Protein 3NGM (pdb70)

B-factor: mean 40.41, std 11.78, range [2.14, 144.7]

Secondary structure (DSSP, 8-state):
-----HHHHHHHHHHHHHHHHHHHHSSPPTT-B---SSSSSHHHHHTT-EEEEEEE-TTT--EEEEEEETTTTEEEEEE---TTHHHHHHHT---EEE-SSSTT-EEEHHHHHHHHHHHHHHHHHHHHHHHSSTT-EEEEEEETHHHHHHHHHHHHHHHTT----EEEESPPP-EEHHHHHHHHHSSS-EEEEEETT-SGGG-S-GGGTEE--S-EEEE-S--TT-----GGGEEEE-STT--SSSTT--S--HHHHTBSSSBGGG-----HHHHHHHHHHHHHHHHHHHHTTTT--/-----HHHHHHHHHHHHHHHGGGTSTT--TT-B---STT--HHHHHS--EEEEEEE-TTT--EEEEEEETTTTEEEEEE---SSHHHHHHHT---EEE-SSSTT-EEEHHHHHHHHHHHHHHHHHHHHHHHTSTTSEEEEEEEHHHHHHHHHHHHHHHHHT--EEEEEESPPP-EEHHHHHHHHHSSS-EEEEEETT-SSTT-S-GGGTEE--S-EEEE-S--TT-----GGGEEEE-STT--SSSBTB-S--HHHHTEESEESGGG----HHHHHHHHHHHHHHHHHHHHHHTT--/-----HHHHHHHHHHHHHHHHHHHSTTPPTTPBP--GGGS-HHHHHTT-EEEEEEE-TTT--EEEEEEETTTTEEEEEE---S-HHHHHHHT---EE--SSSTT--EEHHHHHHHHHHHHHHHHHHHHHHTT-TT-EEEEEEETHHHHHHHHHHHHHHHHT---EEEEESPPP-B-HHHHHHHHHSSS-EEEEEETT-SGGG-S-GGGT----S-EEEE-S--TT-----TTTEEE--STT--SSGGG--S--HHHHTBSSSBS-------HHHHHHHHHHHHHHHHHHHHTTTT--/-----HHHHHHHHHHHHHHHHTTTGGG--TT-B---TTSS-HHHHTS--EEEEE---TTT---EEEEEETTTTEEEEEE---SSHHHHHHH----EE--SSSTT--EEHHHHHHHHHHHHHHHHHHHHHHHH-TTSEEEEEEETHHHHHHHHHHHHHHHHH--EEEEEESPPP-EEHHHHHHHHHSSS-EEEEEETT-SSTT-S-GGGTEE--S-EEEE-S--TT-----GGG--EE-STT--SSSTT--S--HHHHTBSSSBS-S-----HHHHHHHHHHHHHHHHHHHHHTTT--

Solvent-accessible surface area: 44181 Å² total; per-residue (Å²): 151,64,82,34,47,109,92,28,14,36,28,1,101,15,4,2,12,0,0,1,0,0,20,52,2,2,128,16,95,68,58,31,126,1,70,12,75,66,120,0,0,57,54,0,88,94,18,20,2,26,5,17,28,32,15,59,2,103,167,54,45,11,0,0,0,0,1,16,2,80,93,72,118,0,0,1,0,0,0,60,11,29,152,82,12,77,60,29,2,8,96,39,49,5,76,2,15,46,14,22,20,52,99,52,3,0,0,1,25,24,10,32,76,11,12,43,37,2,25,8,24,0,26,38,4,2,38,137,3,80,181,72,38,119,80,30,120,6,3,1,0,0,2,0,26,0,0,0,4,0,8,1,0,0,0,32,9,21,28,38,58,15,94,14,40,1,7,5,0,0,4,0,5,10,1,8,65,66,2,5,42,47,0,33,121,23,89,45,21,11,30,16,1,1,0,2,90,0,0,0,1,6,4,0,0,1,4,0,16,0,26,10,8,31,22,6,10,36,1,35,39,87,7,21,83,75,84,105,5,66,58,136,43,20,104,44,9,75,36,42,37,38,18,146,10,0,6,23,8,54,17,28,41,28,70,0,1,45,22,1,11,31,34,4,70,32,18,102,158,44,93,87,66,62,0,65,144,73,1,39,52,10,2,78,25,2,84,32,34,55,112,2,37,86,43,61,125,152,50,87,26,45,107,89,29,11,37,31,0,101,18,7,0,9,4,0,1,0,0,35,51,8,2,129,15,100,75,47,36,113,3,86,7,73,59,112,2,0,60,70,4,68,96,17,13,4,43,1,19,31,35,13,63,3,110,198,53,31,14,0,0,0,0,2,21,7,76,85,76,132,0,0,0,0,0,0,38,11,33,149,84,9,72,67,29,3,16,92,38,51,6,56,1,29,33,17,26,23,52,102,48,3,0,0,1,21,27,10,27,84,6,14,42,31,0,26,4,27,0,37,38,5,4,28,133,3,76,178,67,38,104,89,24,126,2,4,0,0,0,1,1,26,0,0,0,4,0,5,4,0,0,0,34,10,21,19,34,52,26,82,11,44,2,14,3,0,0,5,0,4,6,0,9,58,61,0,2,42,52,0,31,135,21,75,45,21,10,32,11,0,1,0,3,104,0,0,0,1,8,3,0,0,2,3,0,22,0,28,20,8,35,22,11,10,32,0,29,41,100,0,23,102,45,74,98,5,67,63,140,40,12,120,41,8,77,38,32,34,49,28,152,11,1,7,15,14,62,20,39,34,40,72,0,0,47,28,0,6,39,42,2,81,30,7,108,156,38,90,86,53,58,0,60,134,69,4,44,51,7,4,79,20,4,46,37,36,54,128,2,38,86,51,46,144,150,66,80,26,42,108,91,24,13,40,32,1,84,10,7,0,12,2,0,2,0,0,50,51,5,4,144,17,97,67,51,33,127,2,73,9,74,66,103,2,0,56,58,0,71,104,12,21,3,30,1,18,30,33,16,72,3,91,131,45,34,16,0,0,0,0,2,26,2,75,89,78,126,1,0,0,0,0,0,40,2,33,141,74,16,74,78,22,3,20,95,55,49,28,104,74,62,86,20,22,28,59,98,56,7,2,0,1,20,29,10,27,78,5,8,34,32,1,28,10,27,0,31,38,4,2,22,128,3,79,176,74,34,119,90,32,128,8,4,1,0,0,4,1,20,0,0,0,1,0,8,4,1,0,0,29,15,25,20,31,50,16,88,10,50,3,7,5,0,0,6,0,4,14,1,14,66,63,2,6,42,48,1,32,129,26,88,39,19,16,32,13,0,1,0,2,98,0,0,0,1,3,2,0,0,0,58,93,28,1,23,16,14,31,21,6,11,39,1,44,29,93,0,24,81,50,129,91,3,75,61,136,42,17,124,44,6,68,35,36,28,48,18,153,11,0,5,19,10,61,24,21,42,34,71,0,1,45,32,0,25,44,38,2,92,20,21,171,159,41,106,85,57,65,2,64,138,72,2,30,55,39,3,80,78,2,73,101,76,62,160,93,72,84,106,172,155,154,59,94,28,44,106,94,22,18,40,30,0,80,16,9,0,13,5,0,1,0,0,28,35,14,7,135,17,90,83,42,33,120,2,80,3,80,60,103,1,0,47,61,3,72,91,27,17,6,40,5,25,28,36,9,68,2,87,139,53,37,14,0,0,0,0,1,24,8,76,85,74,131,1,0,0,1,0,0,38,10,34,128,81,19,72,58,25,1,10,79,50,49,28,118,68,45,94,17,29,24,46,101,60,6,2,0,1,21,20,7,25,75,5,13,37,33,2,23,9,27,2,31,39,3,1,35,133,2,77,170,76,34,120,97,41,131,11,5,0,0,0,2,3,23,0,0,0,1,0,5,3,0,0,0,35,10,20,30,36,47,8,106,10,50,1,11,5,0,0,5,1,3,7,0,16,63,70,0,2,39,45,2,34,128,26,80,38,22,10,34,18,0,2,0,3,114,0,0,0,2,8,4,0,0,0,56,96,25,1,26,15,7,34,22,6,9,46,0,37,37,83,0,22,88,65,86,106,1,77,70,129,37,10,96,43,9,78,38,39,33,44,26,148,13,1,9,10,19,65,14,22,33,27,78,0,0,39,24,0,11,29,38,3,82,26,15,134,144,71,91,69,67,80,2,68,153,74,2,23,50,38,6,87,83,5,84,105,78,64,175,84,74,86,110,167,162

CATH classification: 3.40.50.1820

Radius of gyration: 35.99 Å; Cα contacts (8 Å, |Δi|>4): 2927; chains: 4; bounding box: 69×77×126 Å

Organism: Gibberella zeae (NCBI:txid5518)

Structure (mmCIF, N/CA/C/O backbone):
data_3NGM
#
_entry.id   3NGM
#
_cell.length_a   78.417
_cell.length_b   91.001
_cell.length_c   195.802
_cell.angle_alpha   90.00
_cell.angle_beta   90.00
_cell.angle_gamma   90.00
#
_symmetry.space_group_name_H-M   'P 21 21 21'
#
loop_
_entity.id
_entity.type
_entity.pdbx_description
1 polymer 'Extracellular lipase'
2 water water
#
loop_
_atom_site.group_PDB
_atom_site.id
_atom_site.type_symbol
_atom_site.label_atom_id
_atom_site.label_alt_id
_atom_site.label_comp_id
_atom_site.label_asym_id
_atom_site.label_entity_id
_atom_site.label_seq_id
_atom_site.pdbx_PDB_ins_code
_atom_site.Cartn_x
_atom_site.Cartn_y
_atom_site.Cartn_z
_atom_site.occupancy
_atom_site.B_iso_or_equiv
_atom_site.auth_seq_id
_atom_site.auth_comp_id
_atom_site.auth_asym_id
_atom_site.auth_atom_id
_atom_site.pdbx_PDB_model_num
ATOM 1 N N . ALA A 1 1 ? 29.145 24.754 33.307 1.00 46.35 1 ALA A N 1
ATOM 2 C CA . ALA A 1 1 ? 27.869 24.407 32.625 1.00 46.14 1 ALA A CA 1
ATOM 3 C C . ALA A 1 1 ? 27.940 24.875 31.179 1.00 47.40 1 ALA A C 1
ATOM 4 O O . ALA A 1 1 ? 29.025 25.145 30.658 1.00 49.70 1 ALA A O 1
ATOM 6 N N . VAL A 1 2 ? 26.779 24.970 30.539 1.00 45.20 2 VAL A N 1
ATOM 7 C CA . VAL A 1 2 ? 26.678 25.407 29.152 1.00 43.07 2 VAL A CA 1
ATOM 8 C C . VAL A 1 2 ? 25.615 26.488 29.090 1.00 44.35 2 VAL A C 1
ATOM 9 O O . VAL A 1 2 ? 24.595 26.392 29.768 1.00 45.70 2 VAL A O 1
ATOM 13 N N . SER A 1 3 ? 25.840 27.518 28.285 1.00 44.81 3 SER A N 1
ATOM 14 C CA . SER A 1 3 ? 24.857 28.595 28.184 1.00 43.48 3 SER A CA 1
ATOM 15 C C . SER A 1 3 ? 24.705 29.093 26.762 1.00 39.95 3 SER A C 1
ATOM 16 O O . SER A 1 3 ? 25.272 28.529 25.831 1.00 43.38 3 SER A O 1
ATOM 19 N N . VAL A 1 4 ? 23.928 30.147 26.585 1.00 35.06 4 VAL A N 1
ATOM 20 C CA . VAL A 1 4 ? 23.742 30.687 25.257 1.00 31.51 4 VAL A CA 1
ATOM 21 C C . VAL A 1 4 ? 24.526 31.998 25.162 1.00 31.65 4 VAL A C 1
ATOM 22 O O . VAL A 1 4 ? 24.836 32.614 26.183 1.00 30.30 4 VAL A O 1
ATOM 26 N N . SER A 1 5 ? 24.861 32.417 23.945 1.00 30.80 5 SER A N 1
ATOM 27 C CA . SER A 1 5 ? 25.626 33.648 23.758 1.00 33.78 5 SER A CA 1
ATOM 28 C C . SER A 1 5 ? 25.080 34.572 22.673 1.00 35.68 5 SER A C 1
ATOM 29 O O . SER A 1 5 ? 24.293 34.159 21.818 1.00 37.47 5 SER A O 1
ATOM 32 N N . THR A 1 6 ? 25.525 35.824 22.708 1.00 36.44 6 THR A N 1
ATOM 33 C CA . THR A 1 6 ? 25.110 36.814 21.735 1.00 37.02 6 THR A CA 1
ATOM 34 C C . THR A 1 6 ? 25.117 36.228 20.339 1.00 36.65 6 THR A C 1
ATOM 35 O O . THR A 1 6 ? 24.067 36.056 19.745 1.00 39.46 6 THR A O 1
ATOM 39 N N . THR A 1 7 ? 26.301 35.911 19.825 1.00 37.68 7 THR A N 1
ATOM 40 C CA . THR A 1 7 ? 26.442 35.337 18.492 1.00 39.30 7 THR A CA 1
ATOM 41 C C . THR A 1 7 ? 25.857 33.912 18.380 1.00 40.02 7 THR A C 1
ATOM 42 O O . THR A 1 7 ? 25.513 33.454 17.278 1.00 38.95 7 THR A O 1
ATOM 46 N N . ASP A 1 8 ? 25.744 33.213 19.512 1.00 38.64 8 ASP A N 1
ATOM 47 C CA . ASP A 1 8 ? 25.150 31.876 19.513 1.00 38.57 8 ASP A CA 1
ATOM 48 C C . ASP A 1 8 ? 23.678 32.032 19.131 1.00 38.63 8 ASP A C 1
ATOM 49 O O . ASP A 1 8 ? 23.141 31.236 18.366 1.00 36.97 8 ASP A O 1
ATOM 54 N N . PHE A 1 9 ? 23.031 33.068 19.661 1.00 38.79 9 PHE A N 1
ATOM 55 C CA . PHE A 1 9 ? 21.631 33.313 19.343 1.00 39.00 9 PHE A CA 1
ATOM 56 C C . PHE A 1 9 ? 21.472 33.854 17.924 1.00 38.46 9 PHE A C 1
ATOM 57 O O . PHE A 1 9 ? 20.461 33.604 17.260 1.00 37.96 9 PHE A O 1
ATOM 65 N N . GLY A 1 10 ? 22.472 34.603 17.468 1.00 37.91 10 GLY A N 1
ATOM 66 C CA . GLY A 1 10 ? 22.436 35.158 16.126 1.00 36.34 10 GLY A CA 1
ATOM 67 C C . GLY A 1 10 ? 22.508 34.046 15.105 1.00 34.06 10 GLY A C 1
ATOM 68 O O . GLY A 1 10 ? 21.834 34.092 14.077 1.00 33.38 10 GLY A O 1
ATOM 69 N N . ASN A 1 11 ? 23.346 33.051 15.391 1.00 33.92 11 ASN A N 1
ATOM 70 C CA . ASN A 1 11 ? 23.487 31.901 14.517 1.00 33.02 11 ASN A CA 1
ATOM 71 C C . ASN A 1 11 ? 22.159 31.188 14.465 1.00 33.36 11 ASN A C 1
ATOM 72 O O . ASN A 1 11 ? 21.751 30.719 13.408 1.00 32.45 11 ASN A O 1
ATOM 77 N N . PHE A 1 12 ? 21.483 31.106 15.608 1.00 33.60 12 PHE A N 1
ATOM 78 C CA . PHE A 1 12 ? 20.182 30.454 15.655 1.00 33.89 12 PHE A CA 1
ATOM 79 C C . PHE A 1 12 ? 19.206 31.138 14.697 1.00 33.38 12 PHE A C 1
ATOM 80 O O . PHE A 1 12 ? 18.609 30.488 13.841 1.00 34.06 12 PHE A O 1
ATOM 88 N N . LYS A 1 13 ? 19.048 32.448 14.831 1.00 31.99 13 LYS A N 1
ATOM 89 C CA . LYS A 1 13 ? 18.127 33.159 13.966 1.00 29.63 13 LYS A CA 1
ATOM 90 C C . LYS A 1 13 ? 18.588 33.124 12.531 1.00 27.35 13 LYS A C 1
ATOM 91 O O . LYS A 1 13 ? 17.803 33.357 11.622 1.00 29.91 13 LYS A O 1
ATOM 97 N N . PHE A 1 14 ? 19.860 32.840 12.308 1.00 26.95 14 PHE A N 1
ATOM 98 C CA . PHE A 1 14 ? 20.349 32.830 10.941 1.00 26.97 14 PHE A CA 1
ATOM 99 C C . PHE A 1 14 ? 20.200 31.520 10.173 1.00 25.09 14 PHE A C 1
ATOM 100 O O . PHE A 1 14 ? 19.856 31.537 9.004 1.00 21.15 14 PHE A O 1
ATOM 108 N N . TYR A 1 15 ? 20.449 30.386 10.806 1.00 25.99 15 TYR A N 1
ATOM 109 C CA . TYR A 1 15 ? 20.340 29.143 10.071 1.00 26.56 15 TYR A CA 1
ATOM 110 C C . TYR A 1 15 ? 18.944 28.653 9.661 1.00 27.40 15 TYR A C 1
ATOM 111 O O . TYR A 1 15 ? 18.846 27.891 8.702 1.00 25.79 15 TYR A O 1
ATOM 120 N N . ILE A 1 16 ? 17.861 29.063 10.325 1.00 28.73 16 ILE A N 1
ATOM 121 C CA . ILE A 1 16 ? 16.559 28.565 9.854 1.00 29.91 16 ILE A CA 1
ATOM 122 C C . ILE A 1 16 ? 16.266 29.092 8.471 1.00 28.73 16 ILE A C 1
ATOM 123 O O . ILE A 1 16 ? 15.411 28.556 7.774 1.00 28.57 16 ILE A O 1
ATOM 128 N N . GLN A 1 17 ? 16.954 30.150 8.061 1.00 28.18 17 GLN A N 1
ATOM 129 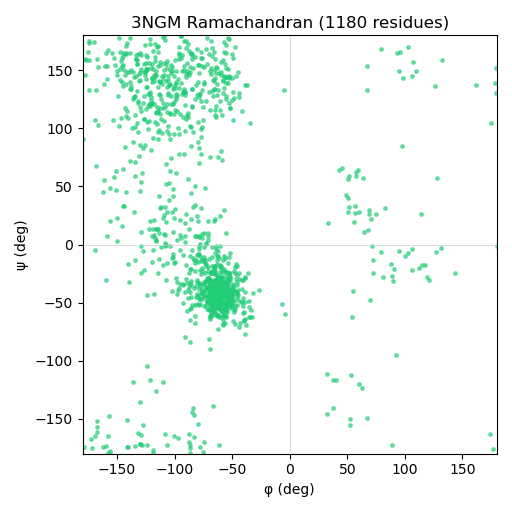C CA . GLN A 1 17 ? 16.707 30.653 6.725 1.00 28.34 17 GLN A CA 1
ATOM 130 C C . GLN A 1 17 ? 17.160 29.535 5.786 1.00 28.89 17 GLN A C 1
ATOM 131 O O . GLN A 1 17 ? 16.467 29.214 4.826 1.00 26.52 17 GLN A O 1
ATOM 137 N N . HIS A 1 18 ? 18.307 28.919 6.080 1.00 29.78 18 HIS A N 1
ATOM 138 C CA . HIS A 1 18 ? 18.789 27.802 5.261 1.00 28.06 18 HIS A CA 1
ATOM 139 C C . HIS A 1 18 ? 17.864 26.610 5.480 1.00 26.99 18 HIS A C 1
ATOM 140 O O . HIS A 1 18 ? 17.672 25.800 4.584 1.00 30.04 18 HIS A O 1
ATOM 147 N N . GLY A 1 19 ? 17.299 26.501 6.679 1.00 26.75 19 GLY A N 1
ATOM 148 C CA . GLY A 1 19 ? 16.371 25.423 6.955 1.00 24.82 19 GLY A CA 1
ATOM 149 C C . GLY A 1 19 ? 15.115 25.611 6.110 1.00 24.28 19 GLY A C 1
ATOM 150 O O . GLY A 1 19 ? 14.697 24.707 5.388 1.00 26.04 19 GLY A O 1
ATOM 151 N N . ALA A 1 20 ? 14.521 26.800 6.198 1.00 22.24 20 ALA A N 1
ATOM 152 C CA . ALA A 1 20 ? 13.320 27.143 5.447 1.00 20.48 20 ALA A CA 1
ATOM 153 C C . ALA A 1 20 ? 13.607 27.226 3.956 1.00 21.42 20 ALA A C 1
ATOM 154 O O . ALA A 1 20 ? 12.690 27.175 3.141 1.00 24.62 20 ALA A O 1
ATOM 156 N N . ALA A 1 21 ? 14.877 27.363 3.593 1.00 21.80 21 ALA A N 1
ATOM 157 C CA . ALA A 1 21 ? 15.240 27.448 2.188 1.00 20.50 21 ALA A CA 1
ATOM 158 C C . ALA A 1 21 ? 15.234 26.057 1.573 1.00 22.49 21 ALA A C 1
ATOM 159 O O . ALA A 1 21 ? 14.906 25.896 0.394 1.00 24.44 21 ALA A O 1
ATOM 161 N N . ALA A 1 22 ? 15.585 25.048 2.365 1.00 23.71 22 ALA A N 1
ATOM 162 C CA . ALA A 1 22 ? 15.624 23.689 1.845 1.00 26.51 22 ALA A CA 1
ATOM 163 C C . ALA A 1 22 ? 14.269 23.327 1.233 1.00 29.37 22 ALA A C 1
ATOM 164 O O . ALA A 1 22 ? 14.178 22.460 0.352 1.00 28.49 22 ALA A O 1
ATOM 166 N N . TYR A 1 23 ? 13.228 24.021 1.693 1.00 31.65 23 TYR A N 1
ATOM 167 C CA . TYR A 1 23 ? 11.860 23.818 1.223 1.00 34.40 23 TYR A CA 1
ATOM 168 C C . TYR A 1 23 ? 11.555 24.306 -0.193 1.00 36.64 23 TYR A C 1
ATOM 169 O O . TYR A 1 23 ? 10.389 24.342 -0.593 1.00 36.40 23 TYR A O 1
ATOM 178 N N . CYS A 1 24 ? 12.585 24.688 -0.947 1.00 40.05 24 CYS A N 1
ATOM 179 C CA . CYS A 1 24 ? 12.371 25.147 -2.309 1.00 43.04 24 CYS A CA 1
ATOM 180 C C . CYS A 1 24 ? 13.635 25.312 -3.147 1.00 42.21 24 CYS A C 1
ATOM 181 O O . CYS A 1 24 ? 13.553 25.627 -4.330 1.00 43.01 24 CYS A O 1
ATOM 184 N N . ASN A 1 25 ? 14.802 25.113 -2.546 1.00 42.07 25 ASN A N 1
ATOM 185 C CA . ASN A 1 25 ? 16.050 25.198 -3.303 1.00 43.27 25 ASN A CA 1
ATOM 186 C C . ASN A 1 25 ? 16.620 23.801 -3.427 1.00 43.22 25 ASN A C 1
ATOM 187 O O . ASN A 1 25 ? 17.752 23.609 -3.862 1.00 42.09 25 ASN A O 1
ATOM 192 N N . SER A 1 26 ? 15.813 22.827 -3.026 1.00 44.80 26 SER A N 1
ATOM 193 C CA . SER A 1 26 ? 16.198 21.428 -3.068 1.00 46.10 26 SER A CA 1
ATOM 194 C C . SER A 1 26 ? 15.894 20.890 -4.454 1.00 44.11 26 SER A C 1
ATOM 195 O O . SER A 1 26 ? 15.740 19.685 -4.656 1.00 44.46 26 SER A O 1
ATOM 198 N N . GLU A 1 27 ? 15.817 21.811 -5.404 1.00 42.19 27 GLU A N 1
ATOM 199 C CA . GLU A 1 27 ? 15.538 21.476 -6.783 1.00 40.49 27 GLU A CA 1
ATOM 200 C C . GLU A 1 27 ? 16.401 22.361 -7.663 1.00 40.17 27 GLU A C 1
ATOM 201 O O . GLU A 1 27 ? 16.595 22.088 -8.848 1.00 39.27 27 GLU A O 1
ATOM 207 N N . ALA A 1 28 ? 16.908 23.431 -7.059 1.00 40.40 28 ALA A N 1
ATOM 208 C CA . ALA A 1 28 ? 17.751 24.405 -7.741 1.00 42.30 28 ALA A CA 1
ATOM 209 C C . ALA A 1 28 ? 18.961 23.768 -8.410 1.00 41.73 28 ALA A C 1
ATOM 210 O O . ALA A 1 28 ? 19.548 22.816 -7.890 1.00 42.58 28 ALA A O 1
ATOM 212 N N . PRO A 1 29 ? 19.351 24.305 -9.574 1.00 39.71 29 PRO A N 1
ATOM 213 C CA . PRO A 1 29 ? 20.474 23.883 -10.412 1.00 36.46 29 PRO A CA 1
ATOM 214 C C . PRO A 1 29 ? 21.748 24.517 -9.897 1.00 33.71 29 PRO A C 1
ATOM 215 O O . PRO A 1 29 ? 21.706 25.596 -9.311 1.00 34.01 29 PRO A O 1
ATOM 219 N N . ALA A 1 30 ? 22.881 23.867 -10.117 1.00 31.58 30 ALA A N 1
ATOM 220 C CA . ALA A 1 30 ? 24.135 24.432 -9.643 1.00 33.11 30 ALA A CA 1
ATOM 221 C C . ALA A 1 30 ? 24.193 25.891 -10.087 1.00 35.01 30 ALA A C 1
ATOM 222 O O . ALA A 1 30 ? 23.462 26.288 -10.997 1.00 36.91 30 ALA A O 1
ATOM 224 N N . GLY A 1 31 ? 25.037 26.686 -9.428 1.00 36.37 31 GLY A N 1
ATOM 225 C CA . GLY A 1 31 ? 25.179 28.091 -9.778 1.00 38.70 31 GLY A CA 1
ATOM 226 C C . GLY A 1 31 ? 24.012 28.990 -9.396 1.00 40.43 31 GLY A C 1
ATOM 227 O O . GLY A 1 31 ? 24.184 30.202 -9.233 1.00 40.38 31 GLY A O 1
ATOM 228 N N . ALA A 1 32 ? 22.823 28.405 -9.260 1.00 41.39 32 ALA A N 1
ATOM 229 C CA . ALA A 1 32 ? 21.633 29.168 -8.890 1.00 42.40 32 ALA A CA 1
ATOM 230 C C . ALA A 1 32 ? 21.879 29.881 -7.571 1.00 42.33 32 ALA A C 1
ATOM 231 O O . ALA A 1 32 ? 22.826 29.570 -6.856 1.00 44.25 32 ALA A O 1
ATOM 233 N N . LYS A 1 33 ? 21.023 30.841 -7.250 1.00 41.83 33 LYS A N 1
ATOM 234 C CA . LYS A 1 33 ? 21.171 31.597 -6.021 1.00 40.24 33 LYS A CA 1
ATOM 235 C C . LYS A 1 33 ? 20.095 31.195 -5.041 1.00 40.53 33 LYS A C 1
ATOM 236 O O . LYS A 1 33 ? 18.918 31.351 -5.319 1.00 41.04 33 LYS A O 1
ATOM 242 N N . VAL A 1 34 ? 20.503 30.662 -3.896 1.00 42.10 34 VAL A N 1
ATOM 243 C CA . VAL A 1 34 ? 19.549 30.269 -2.876 1.00 40.01 34 VAL A CA 1
ATOM 244 C C . VAL A 1 34 ? 18.563 31.421 -2.811 1.00 40.77 34 VAL A C 1
ATOM 245 O O . VAL A 1 34 ? 18.959 32.577 -2.675 1.00 41.60 34 VAL A O 1
ATOM 249 N N . THR A 1 35 ? 17.282 31.108 -2.933 1.00 40.63 35 THR A N 1
ATOM 250 C CA . THR A 1 35 ? 16.252 32.127 -2.917 1.00 42.73 35 THR A CA 1
ATOM 251 C C . THR A 1 35 ? 14.970 31.607 -2.285 1.00 43.48 35 THR A C 1
ATOM 252 O O . THR A 1 35 ? 14.587 30.455 -2.486 1.00 44.82 35 THR A O 1
ATOM 256 N N . CYS A 1 36 ? 14.308 32.468 -1.521 1.00 44.64 36 CYS A N 1
ATOM 257 C CA . CYS A 1 36 ? 13.068 32.103 -0.859 1.00 44.95 36 CYS A CA 1
ATOM 258 C C . CYS A 1 36 ? 12.055 33.206 -1.073 1.00 46.88 36 CYS A C 1
ATOM 259 O O . CYS A 1 36 ? 12.416 34.379 -1.124 1.00 49.68 36 CYS A O 1
ATOM 262 N N . SER A 1 37 ? 10.790 32.829 -1.205 1.00 49.26 37 SER A N 1
ATOM 263 C CA . SER A 1 37 ? 9.722 33.804 -1.384 1.00 51.45 37 SER A CA 1
ATOM 264 C C . SER A 1 37 ? 9.013 33.958 -0.042 1.00 52.68 37 SER A C 1
ATOM 265 O O . SER A 1 37 ? 8.944 33.015 0.745 1.00 54.90 37 SER A O 1
ATOM 268 N N . GLY A 1 38 ? 8.486 35.143 0.225 1.00 52.52 38 GLY A N 1
ATOM 269 C CA . GLY A 1 38 ? 7.804 35.358 1.490 1.00 49.58 38 GLY A CA 1
ATOM 270 C C . GLY A 1 38 ? 8.793 35.680 2.589 1.00 47.04 38 GLY A C 1
ATOM 271 O O . GLY A 1 38 ? 8.556 35.346 3.749 1.00 45.22 38 GLY A O 1
ATOM 272 N N . ASN A 1 39 ? 9.896 36.334 2.213 1.00 44.69 39 ASN A N 1
ATOM 273 C CA . ASN A 1 39 ? 10.954 36.701 3.145 1.00 42.11 39 ASN A CA 1
ATOM 274 C C . ASN A 1 39 ? 11.465 35.443 3.854 1.00 38.51 39 ASN A C 1
ATOM 275 O O . ASN A 1 39 ? 11.982 35.504 4.963 1.00 34.10 39 ASN A O 1
ATOM 280 N N . GLY A 1 40 ? 11.336 34.303 3.186 1.00 38.53 40 GLY A N 1
ATOM 281 C CA . GLY A 1 40 ? 11.765 33.044 3.763 1.00 36.29 40 GLY A CA 1
ATOM 282 C C . GLY A 1 40 ? 13.196 33.005 4.256 1.00 34.78 40 GLY A C 1
ATOM 283 O O . GLY A 1 40 ? 13.487 32.381 5.276 1.00 33.70 40 GLY A O 1
ATOM 284 N N . CYS A 1 41 ? 14.097 33.677 3.549 1.00 35.13 41 CYS A N 1
ATOM 285 C CA . CYS A 1 41 ? 15.503 33.658 3.939 1.00 35.48 41 CYS A CA 1
ATOM 286 C C . CYS A 1 41 ? 16.291 34.873 3.437 1.00 36.71 41 CYS A C 1
ATOM 287 O O . CYS A 1 41 ? 17.393 34.728 2.909 1.00 36.26 41 CYS A O 1
ATOM 290 N N . PRO A 1 42 ? 15.758 36.088 3.643 1.00 38.11 42 PRO A N 1
ATOM 291 C CA . PRO A 1 42 ? 16.402 37.332 3.203 1.00 38.41 42 PRO A CA 1
ATOM 292 C C . PRO A 1 42 ? 17.898 37.463 3.469 1.00 37.19 42 PRO A C 1
ATOM 293 O O . PRO A 1 42 ? 18.639 37.918 2.601 1.00 37.58 42 PRO A O 1
ATOM 297 N N . THR A 1 43 ? 18.354 37.074 4.654 1.00 35.51 43 THR A N 1
ATOM 298 C CA . THR A 1 43 ? 19.778 37.188 4.943 1.00 35.74 43 THR A CA 1
ATOM 299 C C . THR A 1 43 ? 20.574 36.309 3.987 1.00 36.53 43 THR A C 1
ATOM 300 O O . THR A 1 43 ? 21.568 36.749 3.411 1.00 38.28 43 THR A O 1
ATOM 304 N N . VAL A 1 44 ? 20.138 35.070 3.811 1.00 35.86 44 VAL A N 1
ATOM 305 C CA . VAL A 1 44 ? 20.828 34.168 2.904 1.00 36.30 44 VAL A CA 1
ATOM 306 C C . VAL A 1 44 ? 20.943 34.824 1.525 1.00 39.76 44 VAL A C 1
ATOM 307 O O . VAL A 1 44 ? 21.986 34.738 0.867 1.00 38.29 44 VAL A O 1
ATOM 311 N N . GLN A 1 45 ? 19.871 35.488 1.093 1.00 43.31 45 GLN A N 1
ATOM 312 C CA . GLN A 1 45 ? 19.871 36.163 -0.203 1.00 45.91 45 GLN A CA 1
ATOM 313 C C . GLN A 1 45 ? 20.733 37.420 -0.178 1.00 47.52 45 GLN A C 1
ATOM 314 O O . GLN A 1 45 ? 21.327 37.786 -1.196 1.00 48.57 45 GLN A O 1
ATOM 320 N N . SER A 1 46 ? 20.806 38.084 0.974 1.00 49.04 46 SER A N 1
ATOM 321 C CA . SER A 1 46 ? 21.640 39.283 1.090 1.00 49.05 46 SER A CA 1
ATOM 322 C C . SER A 1 46 ? 23.097 38.904 0.832 1.00 48.71 46 SER A C 1
ATOM 323 O O . SER A 1 46 ? 23.801 39.590 0.098 1.00 48.41 46 SER A O 1
ATOM 326 N N . ASN A 1 47 ? 23.547 37.821 1.459 1.00 47.62 47 ASN A N 1
ATOM 327 C CA . ASN A 1 47 ? 24.897 37.329 1.246 1.00 48.58 47 ASN A CA 1
ATOM 328 C C . ASN A 1 47 ? 24.770 36.687 -0.131 1.00 50.30 47 ASN A C 1
ATOM 329 O O . ASN A 1 47 ? 23.692 36.717 -0.726 1.00 51.35 47 ASN A O 1
ATOM 334 N N . GLY A 1 48 ? 25.833 36.092 -0.647 1.00 49.07 48 GLY A N 1
ATOM 335 C CA . GLY A 1 48 ? 25.712 35.498 -1.967 1.00 49.39 48 GLY A CA 1
ATOM 336 C C . GLY A 1 48 ? 25.532 33.998 -1.995 1.00 48.30 48 GLY A C 1
ATOM 337 O O . GLY A 1 48 ? 26.121 33.338 -2.844 1.00 51.30 48 GLY A O 1
ATOM 338 N N . ALA A 1 49 ? 24.716 33.459 -1.091 1.00 46.20 49 ALA A N 1
ATOM 339 C CA . ALA A 1 49 ? 24.487 32.014 -1.021 1.00 44.03 49 ALA A CA 1
ATOM 340 C C . ALA A 1 49 ? 24.085 31.415 -2.365 1.00 43.36 49 ALA A C 1
ATOM 341 O O . ALA A 1 49 ? 23.038 31.745 -2.927 1.00 40.29 49 ALA A O 1
ATOM 343 N N . THR A 1 50 ? 24.929 30.514 -2.858 1.00 43.20 50 THR A N 1
ATOM 344 C CA . THR A 1 50 ? 24.727 29.850 -4.139 1.00 42.99 50 THR A CA 1
ATOM 345 C C . THR A 1 50 ? 24.717 28.326 -3.992 1.00 41.72 50 THR A C 1
ATOM 346 O O . THR A 1 50 ? 25.369 27.772 -3.099 1.00 41.90 50 THR A O 1
ATOM 350 N N . ILE A 1 51 ? 23.990 27.651 -4.878 1.00 38.84 51 ILE A N 1
ATOM 351 C CA . ILE A 1 51 ? 23.901 26.201 -4.836 1.00 37.00 51 ILE A CA 1
ATOM 352 C C . ILE A 1 51 ? 25.097 25.532 -5.485 1.00 37.64 51 ILE A C 1
ATOM 353 O O . ILE A 1 51 ? 25.559 25.950 -6.539 1.00 40.58 51 ILE A O 1
ATOM 358 N N . VAL A 1 52 ? 25.605 24.490 -4.844 1.00 36.13 52 VAL A N 1
ATOM 359 C CA . VAL A 1 52 ? 26.723 23.742 -5.386 1.00 33.37 52 VAL A CA 1
ATOM 360 C C . VAL A 1 52 ? 26.084 22.529 -6.039 1.00 34.63 52 VAL A C 1
ATOM 361 O O . VAL A 1 52 ? 26.593 21.961 -7.011 1.00 34.92 52 VAL A O 1
ATOM 365 N N . ALA A 1 53 ? 24.940 22.149 -5.487 1.00 36.14 53 ALA A N 1
ATOM 366 C CA . ALA A 1 53 ? 24.182 21.021 -5.995 1.00 36.89 53 ALA A CA 1
ATOM 367 C C . ALA A 1 53 ? 22.949 20.838 -5.139 1.00 35.60 53 ALA A C 1
ATOM 368 O O . ALA A 1 53 ? 22.932 21.222 -3.970 1.00 34.76 53 ALA A O 1
ATOM 370 N N . SER A 1 54 ? 21.904 20.288 -5.739 1.00 35.47 54 SER A N 1
ATOM 371 C CA . SER A 1 54 ? 20.676 20.014 -5.015 1.00 34.92 54 SER A CA 1
ATOM 372 C C . SER A 1 54 ? 20.434 18.532 -5.259 1.00 33.03 54 SER A C 1
ATOM 373 O O . SER A 1 54 ? 21.027 17.939 -6.159 1.00 29.29 54 SER A O 1
ATOM 376 N N . PHE A 1 55 ? 19.587 17.919 -4.452 1.00 33.63 55 PHE A N 1
ATOM 377 C CA . PHE A 1 55 ? 19.335 16.496 -4.615 1.00 34.23 55 PHE A CA 1
ATOM 378 C C . PHE A 1 55 ? 18.044 16.067 -3.951 1.00 33.00 55 PHE A C 1
ATOM 379 O O . PHE A 1 55 ? 17.589 16.703 -2.994 1.00 36.31 55 PHE A O 1
ATOM 387 N N . THR A 1 56 ? 17.454 14.991 -4.460 1.00 29.87 56 THR A N 1
ATOM 388 C CA . THR A 1 56 ? 16.207 14.485 -3.904 1.00 28.16 56 THR A CA 1
ATOM 389 C C . THR A 1 56 ? 16.147 12.970 -3.965 1.00 27.47 56 THR A C 1
ATOM 390 O O . THR A 1 56 ? 16.511 12.364 -4.973 1.00 26.99 56 THR A O 1
ATOM 394 N N . GLY A 1 57 ? 15.700 12.366 -2.873 1.00 28.37 57 GLY A N 1
ATOM 395 C CA . GLY A 1 57 ? 15.572 10.921 -2.821 1.00 31.24 57 GLY A CA 1
ATOM 396 C C . GLY A 1 57 ? 14.135 10.562 -3.145 1.00 33.38 57 GLY A C 1
ATOM 397 O O . GLY A 1 57 ? 13.269 10.562 -2.277 1.00 35.41 57 GLY A O 1
ATOM 398 N N . SER A 1 58 ? 13.879 10.255 -4.405 1.00 35.80 58 SER A N 1
ATOM 399 C CA . SER A 1 58 ? 12.535 9.930 -4.851 1.00 37.91 58 SER A CA 1
ATOM 400 C C . SER A 1 58 ? 11.799 8.953 -3.945 1.00 37.28 58 SER A C 1
ATOM 401 O O . SER A 1 58 ? 10.682 9.209 -3.512 1.00 38.42 58 SER A O 1
ATOM 404 N N . LYS A 1 59 ? 12.434 7.830 -3.660 1.00 36.76 59 LYS A N 1
ATOM 405 C CA . LYS A 1 59 ? 11.836 6.798 -2.826 1.00 36.66 59 LYS A CA 1
ATOM 406 C C . LYS A 1 59 ? 11.582 7.214 -1.392 1.00 35.24 59 LYS A C 1
ATOM 407 O O . LYS A 1 59 ? 10.944 6.487 -0.639 1.00 37.41 59 LYS A O 1
ATOM 413 N N . THR A 1 60 ? 12.047 8.382 -0.992 1.00 32.00 60 THR A N 1
ATOM 414 C CA . THR A 1 60 ? 11.871 8.724 0.404 1.00 26.43 60 THR A CA 1
ATOM 415 C C . THR A 1 60 ? 11.371 10.142 0.710 1.00 25.70 60 THR A C 1
ATOM 416 O O . THR A 1 60 ? 10.962 10.428 1.838 1.00 24.06 60 THR A O 1
ATOM 420 N N . GLY A 1 61 ? 11.396 11.022 -0.289 1.00 25.58 61 GLY A N 1
ATOM 421 C CA . GLY A 1 61 ? 10.939 12.385 -0.085 1.00 26.94 61 GLY A CA 1
ATOM 422 C C . GLY A 1 61 ? 12.020 13.331 0.407 1.00 28.13 61 GLY A C 1
ATOM 423 O O . GLY A 1 61 ? 11.863 14.548 0.347 1.00 32.77 61 GLY A O 1
ATOM 424 N N . ILE A 1 62 ? 13.120 12.792 0.911 1.00 26.06 62 ILE A N 1
ATOM 425 C CA . ILE A 1 62 ? 14.183 13.659 1.376 1.00 25.14 62 ILE A CA 1
ATOM 426 C C . ILE A 1 62 ? 14.589 14.576 0.242 1.00 24.86 62 ILE A C 1
ATOM 427 O O . ILE A 1 62 ? 14.388 14.267 -0.933 1.00 25.59 62 ILE A O 1
ATOM 432 N N . GLY A 1 63 ? 15.151 15.715 0.605 1.00 25.47 63 GLY A N 1
ATOM 433 C CA . GLY A 1 63 ? 15.582 16.675 -0.387 1.00 28.24 63 GLY A CA 1
ATOM 434 C C . GLY A 1 63 ? 16.600 17.527 0.319 1.00 29.76 63 GLY A C 1
ATOM 435 O O . GLY A 1 63 ? 16.558 17.646 1.546 1.00 28.31 63 GLY A O 1
ATOM 436 N N . GLY A 1 64 ? 17.523 18.111 -0.428 1.00 30.30 64 GLY A N 1
ATOM 437 C CA . GLY A 1 64 ? 18.521 18.936 0.216 1.00 31.17 64 GLY A CA 1
ATOM 438 C C . GLY A 1 64 ? 19.412 19.627 -0.778 1.00 31.49 64 GLY A C 1
ATOM 439 O O . GLY A 1 64 ? 19.332 19.356 -1.977 1.00 31.55 64 GLY A O 1
ATOM 440 N N . TYR A 1 65 ? 20.267 20.512 -0.277 1.00 31.40 65 TYR A N 1
ATOM 441 C CA . TYR A 1 65 ? 21.184 21.254 -1.128 1.00 30.82 65 TYR A CA 1
ATOM 442 C C . TYR A 1 65 ? 22.444 21.665 -0.379 1.00 29.33 65 TYR A C 1
ATOM 443 O O . TYR A 1 65 ? 22.479 21.708 0.853 1.00 28.62 65 TYR A O 1
ATOM 452 N N . VAL A 1 66 ? 23.482 21.970 -1.142 1.00 30.04 66 VAL A N 1
ATOM 453 C CA . VAL A 1 66 ? 24.747 22.414 -0.579 1.00 28.89 66 VAL A CA 1
ATOM 454 C C . VAL A 1 66 ? 25.012 23.782 -1.163 1.00 31.53 66 VAL A C 1
ATOM 455 O O . VAL A 1 66 ? 25.080 23.936 -2.381 1.00 33.09 66 VAL A O 1
ATOM 459 N N . ALA A 1 67 ? 25.148 24.780 -0.303 1.00 34.87 67 ALA A N 1
ATOM 460 C CA . ALA A 1 67 ? 25.404 26.131 -0.781 1.00 38.25 67 ALA A CA 1
ATOM 461 C C . ALA A 1 67 ? 26.664 26.721 -0.166 1.00 38.93 67 ALA A C 1
ATOM 462 O O . ALA A 1 67 ? 27.163 26.251 0.864 1.00 38.01 67 ALA A O 1
ATOM 464 N N . THR A 1 68 ? 27.172 27.752 -0.826 1.00 39.40 68 THR A N 1
ATOM 465 C CA . THR A 1 68 ? 28.367 28.441 -0.386 1.00 42.96 68 THR A CA 1
ATOM 466 C C . THR A 1 68 ? 27.977 29.874 -0.094 1.00 46.05 68 THR A C 1
ATOM 467 O O . THR A 1 68 ? 27.183 30.469 -0.823 1.00 45.08 68 THR A O 1
ATOM 471 N N . ASP A 1 69 ? 28.544 30.420 0.974 1.00 49.87 69 ASP A N 1
ATOM 472 C CA . ASP A 1 69 ? 28.245 31.778 1.420 1.00 52.32 69 ASP A CA 1
ATOM 473 C C . ASP A 1 69 ? 29.482 32.675 1.287 1.00 52.80 69 ASP A C 1
ATOM 474 O O . ASP A 1 69 ? 30.338 32.697 2.174 1.00 52.10 69 ASP A O 1
ATOM 479 N N . PRO A 1 70 ? 29.587 33.433 0.180 1.00 53.06 70 PRO A N 1
ATOM 480 C CA . PRO A 1 70 ? 30.739 34.318 -0.025 1.00 54.53 70 PRO A CA 1
ATOM 481 C C . PRO A 1 70 ? 30.957 35.293 1.132 1.00 55.02 70 PRO A C 1
ATOM 482 O O . PRO A 1 70 ? 32.090 35.664 1.441 1.00 55.21 70 PRO A O 1
ATOM 486 N N . THR A 1 71 ? 29.861 35.692 1.768 1.00 54.61 71 THR A N 1
ATOM 487 C CA . THR A 1 71 ? 29.898 36.622 2.889 1.00 53.65 71 THR A CA 1
ATOM 488 C C . THR A 1 71 ? 30.327 35.943 4.193 1.00 53.78 71 THR A C 1
ATOM 489 O O . THR A 1 71 ? 31.232 36.410 4.875 1.00 54.98 71 THR A O 1
ATOM 493 N N . ARG A 1 72 ? 29.677 34.842 4.545 1.00 52.85 72 ARG A N 1
ATOM 494 C CA . ARG A 1 72 ? 30.011 34.135 5.780 1.00 50.87 72 ARG A CA 1
ATOM 495 C C . ARG A 1 72 ? 31.246 33.252 5.663 1.00 50.36 72 ARG A C 1
ATOM 496 O O . ARG A 1 72 ? 31.803 32.815 6.670 1.00 49.29 72 ARG A O 1
ATOM 504 N N . LYS A 1 73 ? 31.678 32.987 4.436 1.00 50.86 73 LYS A N 1
ATOM 505 C CA . LYS A 1 73 ? 32.822 32.120 4.245 1.00 49.63 73 LYS A CA 1
ATOM 506 C C . LYS A 1 73 ? 32.492 30.785 4.914 1.00 47.62 73 LYS A C 1
ATOM 507 O O . LYS A 1 73 ? 33.143 30.385 5.883 1.00 44.51 73 LYS A O 1
ATOM 513 N N . GLU A 1 74 ? 31.457 30.117 4.413 1.00 45.58 74 GLU A N 1
ATOM 514 C CA . GLU A 1 74 ? 31.052 28.822 4.950 1.00 44.01 74 GLU A CA 1
ATOM 515 C C . GLU A 1 74 ? 30.325 28.001 3.902 1.00 41.33 74 GLU A C 1
ATOM 516 O O . GLU A 1 74 ? 29.913 28.516 2.867 1.00 39.93 74 GLU A O 1
ATOM 522 N N . ILE A 1 75 ? 30.193 26.711 4.172 1.00 37.39 75 ILE A N 1
ATOM 523 C CA . ILE A 1 75 ? 29.508 25.799 3.272 1.00 35.29 75 ILE A CA 1
ATOM 524 C C . ILE A 1 75 ? 28.395 25.145 4.083 1.00 32.41 75 ILE A C 1
ATOM 525 O O . ILE A 1 75 ? 28.671 24.475 5.076 1.00 31.84 75 ILE A O 1
ATOM 530 N N . VAL A 1 76 ? 27.145 25.329 3.677 1.00 30.06 76 VAL A N 1
ATOM 531 C CA . VAL A 1 76 ? 26.047 24.729 4.428 1.00 30.56 76 VAL A CA 1
ATOM 532 C C . VAL A 1 76 ? 25.359 23.609 3.649 1.00 29.94 76 VAL A C 1
ATOM 533 O O . VAL A 1 76 ? 25.247 23.680 2.430 1.00 32.57 76 VAL A O 1
ATOM 537 N N . VAL A 1 77 ? 24.913 22.574 4.358 1.00 29.57 77 VAL A N 1
ATOM 538 C CA . VAL A 1 77 ? 24.214 21.422 3.759 1.00 27.60 77 VAL A CA 1
ATOM 539 C C . VAL A 1 77 ? 22.805 21.430 4.356 1.00 26.77 77 VAL A C 1
ATOM 540 O O . VAL A 1 77 ? 22.643 21.070 5.511 1.00 27.27 77 VAL A O 1
ATOM 544 N N . SER A 1 78 ? 21.793 21.838 3.594 1.00 27.78 78 SER A N 1
ATOM 545 C CA . SER A 1 78 ? 20.422 21.906 4.128 1.00 29.38 78 SER A CA 1
ATOM 546 C C . SER A 1 78 ? 19.469 20.817 3.663 1.00 28.90 78 SER A C 1
ATOM 547 O O . SER A 1 78 ? 19.317 20.601 2.468 1.00 33.31 78 SER A O 1
ATOM 550 N N . PHE A 1 79 ? 18.803 20.153 4.600 1.00 26.47 79 PHE A N 1
ATOM 551 C CA . PHE A 1 79 ? 17.861 19.114 4.235 1.00 26.82 79 PHE A CA 1
ATOM 552 C C . PHE A 1 79 ? 16.463 19.590 4.602 1.00 29.37 79 PHE A C 1
ATOM 553 O O . PHE A 1 79 ? 16.273 20.195 5.655 1.00 28.16 79 PHE A O 1
ATOM 561 N N . ARG A 1 80 ? 15.481 19.320 3.743 1.00 32.41 80 ARG A N 1
ATOM 562 C CA . ARG A 1 80 ? 14.115 19.789 3.995 1.00 35.28 80 ARG A CA 1
ATOM 563 C C . ARG A 1 80 ? 13.265 18.853 4.825 1.00 36.02 80 ARG A C 1
ATOM 564 O O . ARG A 1 80 ? 13.378 17.636 4.725 1.00 36.04 80 ARG A O 1
ATOM 572 N N . GLY A 1 81 ? 12.390 19.443 5.628 1.00 37.92 81 GLY A N 1
ATOM 573 C CA . GLY A 1 81 ? 11.514 18.660 6.469 1.00 40.33 81 GLY A CA 1
ATOM 574 C C . GLY A 1 81 ? 10.322 18.098 5.720 1.00 42.20 81 GLY A C 1
ATOM 575 O O . GLY A 1 81 ? 10.368 17.896 4.505 1.00 41.04 81 GLY A O 1
ATOM 576 N N . SER A 1 82 ? 9.249 17.846 6.465 1.00 43.93 82 SER A N 1
ATOM 577 C CA . SER A 1 82 ? 8.025 17.300 5.907 1.00 47.76 82 SER A CA 1
ATOM 578 C C . SER A 1 82 ? 7.068 18.418 5.507 1.00 50.36 82 SER A C 1
ATOM 579 O O . SER A 1 82 ? 6.819 19.350 6.289 1.00 52.52 82 SER A O 1
ATOM 582 N N . ILE A 1 83 ? 6.548 18.324 4.285 1.00 50.20 83 ILE A N 1
ATOM 583 C CA . ILE A 1 83 ? 5.595 19.301 3.769 1.00 49.40 83 ILE A CA 1
ATOM 584 C C . ILE A 1 83 ? 4.253 18.985 4.404 1.00 49.58 83 ILE A C 1
ATOM 585 O O . ILE A 1 83 ? 3.319 19.790 4.348 1.00 49.86 83 ILE A O 1
ATOM 590 N N . ASN A 1 84 ? 4.170 17.797 4.999 1.00 48.31 84 ASN A N 1
ATOM 591 C CA . ASN A 1 84 ? 2.953 17.337 5.649 1.00 47.12 84 ASN A CA 1
ATOM 592 C C . ASN A 1 84 ? 3.285 16.729 7.011 1.00 45.77 84 ASN A C 1
ATOM 593 O O . ASN A 1 84 ? 3.178 15.514 7.187 1.00 47.78 84 ASN A O 1
ATOM 598 N N . ILE A 1 85 ? 3.669 17.567 7.974 1.00 41.46 85 ILE A N 1
ATOM 599 C CA . ILE A 1 85 ? 4.037 17.079 9.302 1.00 37.20 85 ILE A CA 1
ATOM 600 C C . ILE A 1 85 ? 2.914 16.491 10.161 1.00 35.50 85 ILE A C 1
ATOM 601 O O . ILE A 1 85 ? 3.111 15.470 10.808 1.00 35.54 85 ILE A O 1
ATOM 606 N N . ARG A 1 86 ? 1.750 17.127 10.204 1.00 34.68 86 ARG A N 1
ATOM 607 C CA . ARG A 1 86 ? 0.668 16.576 11.012 1.00 34.73 86 ARG A CA 1
ATOM 608 C C . ARG A 1 86 ? 0.361 15.170 10.508 1.00 35.64 86 ARG A C 1
ATOM 609 O O . ARG A 1 86 ? -0.176 14.343 11.232 1.00 34.50 86 ARG A O 1
ATOM 617 N N . ASN A 1 87 ? 0.705 14.903 9.256 1.00 36.88 87 ASN A N 1
ATOM 618 C CA . ASN A 1 87 ? 0.478 13.586 8.682 1.00 38.34 87 ASN A CA 1
ATOM 619 C C . ASN A 1 87 ? 1.470 12.628 9.318 1.00 37.19 87 ASN A C 1
ATOM 620 O O . ASN A 1 87 ? 1.104 11.550 9.781 1.00 39.30 87 ASN A O 1
ATOM 625 N N . TRP A 1 88 ? 2.734 13.041 9.337 1.00 36.17 88 TRP A N 1
ATOM 626 C CA . TRP A 1 88 ? 3.806 12.245 9.907 1.00 30.35 88 TRP A CA 1
ATOM 627 C C . TRP A 1 88 ? 3.488 11.863 11.353 1.00 30.58 88 TRP A C 1
ATOM 628 O O . TRP A 1 88 ? 3.749 10.742 11.790 1.00 29.32 88 TRP A O 1
ATOM 639 N N . LEU A 1 89 ? 2.917 12.794 12.103 1.00 31.38 89 LEU A N 1
ATOM 640 C 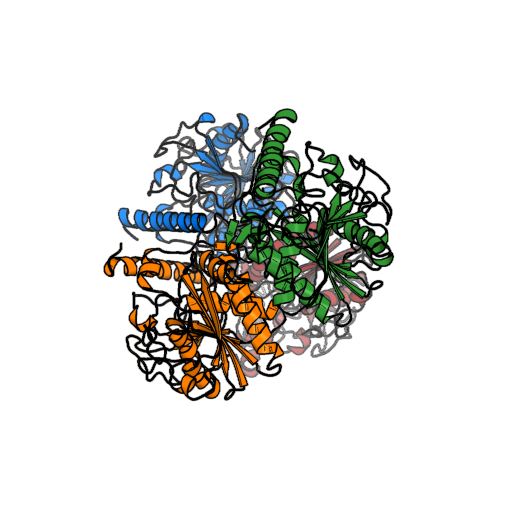CA . LEU A 1 89 ? 2.588 12.499 13.484 1.00 34.40 89 LEU A CA 1
ATOM 641 C C . LEU A 1 89 ? 1.520 11.412 13.601 1.00 36.43 89 LEU A C 1
ATOM 642 O O . LEU A 1 89 ? 1.620 10.533 14.451 1.00 41.92 89 LEU A O 1
ATOM 647 N N . THR A 1 90 ? 0.502 11.454 12.752 1.00 34.27 90 THR A N 1
ATOM 648 C CA . THR A 1 90 ? -0.546 10.453 12.833 1.00 32.86 90 THR A CA 1
ATOM 649 C C . THR A 1 90 ? -0.065 9.045 12.499 1.00 33.75 90 THR A C 1
ATOM 650 O O . THR A 1 90 ? -0.665 8.071 12.948 1.00 33.80 90 THR A O 1
ATOM 654 N N . ASN A 1 91 ? 1.008 8.931 11.719 1.00 34.80 91 ASN A N 1
ATOM 655 C CA . ASN A 1 91 ? 1.535 7.618 11.330 1.00 36.18 91 ASN A CA 1
ATOM 656 C C . ASN A 1 91 ? 2.475 6.979 12.342 1.00 35.89 91 ASN A C 1
ATOM 657 O O . ASN A 1 91 ? 2.817 5.807 12.221 1.00 35.92 91 ASN A O 1
ATOM 662 N N . LEU A 1 92 ? 2.897 7.757 13.334 1.00 36.70 92 LEU A N 1
ATOM 663 C CA . LEU A 1 92 ? 3.787 7.266 14.377 1.00 37.43 92 LEU A CA 1
ATOM 664 C C . LEU A 1 92 ? 4.956 6.442 13.850 1.00 37.67 92 LEU A C 1
ATOM 665 O O . LEU A 1 92 ? 5.052 5.248 14.116 1.00 37.17 92 LEU A O 1
ATOM 670 N N . ASP A 1 93 ? 5.840 7.103 13.107 1.00 38.22 93 ASP A N 1
ATOM 671 C CA . ASP A 1 93 ? 7.019 6.476 12.515 1.00 38.03 93 ASP A CA 1
ATOM 672 C C . ASP A 1 93 ? 8.092 6.275 13.590 1.00 37.27 93 ASP A C 1
ATOM 673 O O . ASP A 1 93 ? 8.905 7.166 13.823 1.00 37.54 93 ASP A O 1
ATOM 678 N N . PHE A 1 94 ? 8.108 5.106 14.226 1.00 34.65 94 PHE A N 1
ATOM 679 C CA . PHE A 1 94 ? 9.070 4.841 15.295 1.00 32.60 94 PHE A CA 1
ATOM 680 C C . PHE A 1 94 ? 10.037 3.683 15.078 1.00 32.38 94 PHE A C 1
ATOM 681 O O . PHE A 1 94 ? 11.023 3.561 15.801 1.00 32.98 94 PHE A O 1
ATOM 689 N N . ASP A 1 95 ? 9.758 2.822 14.109 1.00 30.69 95 ASP A N 1
ATOM 690 C CA . ASP A 1 95 ? 10.626 1.681 13.863 1.00 29.94 95 ASP A CA 1
ATOM 691 C C . ASP A 1 95 ? 12.097 2.092 13.771 1.00 29.03 95 ASP A C 1
ATOM 692 O O . ASP A 1 95 ? 12.449 3.048 13.086 1.00 28.51 95 ASP A O 1
ATOM 697 N N . GLN A 1 96 ? 12.966 1.396 14.490 1.00 26.23 96 GLN A N 1
ATOM 698 C CA . GLN A 1 96 ? 14.368 1.745 14.413 1.00 27.12 96 GLN A CA 1
ATOM 699 C C . GLN A 1 96 ? 15.254 0.603 13.953 1.00 30.29 96 GLN A C 1
ATOM 700 O O . GLN A 1 96 ? 15.202 -0.504 14.471 1.00 26.20 96 GLN A O 1
ATOM 706 N N . ASP A 1 97 ? 16.071 0.902 12.956 1.00 33.96 97 ASP A N 1
ATOM 707 C CA . ASP A 1 97 ? 17.009 -0.054 12.391 1.00 36.49 97 ASP A CA 1
ATOM 708 C C . ASP A 1 97 ? 18.322 -0.073 13.157 1.00 36.27 97 ASP A C 1
ATOM 709 O O . ASP A 1 97 ? 18.489 0.602 14.169 1.00 36.03 97 ASP A O 1
ATOM 714 N N . ASP A 1 98 ? 19.262 -0.846 12.638 1.00 35.50 98 ASP A N 1
ATOM 715 C CA . ASP A 1 98 ? 20.579 -0.929 13.225 1.00 34.34 98 ASP A CA 1
ATOM 716 C C . ASP A 1 98 ? 21.449 0.114 12.546 1.00 33.59 98 ASP A C 1
ATOM 717 O O . ASP A 1 98 ? 21.240 0.457 11.381 1.00 32.67 98 ASP A O 1
ATOM 722 N N . CYS A 1 99 ? 22.421 0.621 13.285 1.00 34.26 99 CYS A N 1
ATOM 723 C CA . CYS A 1 99 ? 23.339 1.614 12.757 1.00 35.89 99 CYS A CA 1
ATOM 724 C C . CYS A 1 99 ? 24.764 1.169 13.057 1.00 36.26 99 CYS A C 1
ATOM 725 O O . CYS A 1 99 ? 25.016 0.495 14.060 1.00 38.18 99 CYS A O 1
ATOM 728 N N . SER A 1 100 ? 25.696 1.526 12.178 1.00 37.30 100 SER A N 1
ATOM 729 C CA . SER A 1 100 ? 27.094 1.138 12.352 1.00 36.82 100 SER A CA 1
ATOM 730 C C . SER A 1 100 ? 28.023 2.319 12.611 1.00 37.23 100 SER A C 1
ATOM 731 O O . SER A 1 100 ? 29.116 2.378 12.058 1.00 40.33 100 SER A O 1
ATOM 734 N N . LEU A 1 101 ? 27.592 3.258 13.444 1.00 35.31 101 LEU A N 1
ATOM 735 C CA . LEU A 1 101 ? 28.407 4.421 13.771 1.00 33.13 101 LEU A CA 1
ATOM 736 C C . LEU A 1 101 ? 29.161 4.158 15.071 1.00 32.12 101 LEU A C 1
ATOM 737 O O . LEU A 1 101 ? 30.295 4.606 15.250 1.00 28.37 101 LEU A O 1
ATOM 742 N N . THR A 1 102 ? 28.521 3.423 15.972 1.00 31.82 102 THR A N 1
ATOM 743 C CA . THR A 1 102 ? 29.114 3.092 17.259 1.00 35.68 102 THR A CA 1
ATOM 744 C C . THR A 1 102 ? 28.631 1.720 17.684 1.00 35.61 102 THR A C 1
ATOM 745 O O . THR A 1 102 ? 27.688 1.186 17.119 1.00 37.56 102 THR A O 1
ATOM 749 N N . SER A 1 103 ? 29.283 1.144 18.679 1.00 35.71 103 SER A N 1
ATOM 750 C CA . SER A 1 103 ? 28.873 -0.156 19.149 1.00 38.89 103 SER A CA 1
ATOM 751 C C . SER A 1 103 ? 27.419 -0.067 19.587 1.00 38.30 103 SER A C 1
ATOM 752 O O . SER A 1 103 ? 27.011 0.932 20.178 1.00 41.14 103 SER A O 1
ATOM 755 N N . GLY A 1 104 ? 26.642 -1.104 19.284 1.00 35.64 104 GLY A N 1
ATOM 756 C CA . GLY A 1 104 ? 25.241 -1.129 19.676 1.00 33.75 104 GLY A CA 1
ATOM 757 C C . GLY A 1 104 ? 24.399 0.084 19.306 1.00 33.64 104 GLY A C 1
ATOM 758 O O . GLY A 1 104 ? 23.452 0.437 20.010 1.00 28.02 104 GLY A O 1
ATOM 759 N N . CYS A 1 105 ? 24.723 0.700 18.178 1.00 35.46 105 CYS A N 1
ATOM 760 C CA . CYS A 1 105 ? 24.025 1.885 17.708 1.00 37.16 105 CYS A CA 1
ATOM 761 C C . CYS A 1 105 ? 22.679 1.583 17.057 1.00 35.51 105 CYS A C 1
ATOM 762 O O . CYS A 1 105 ? 22.576 0.731 16.183 1.00 37.53 105 CYS A O 1
ATOM 765 N N . GLY A 1 106 ? 21.644 2.282 17.504 1.00 33.55 106 GLY A N 1
ATOM 766 C CA . GLY A 1 106 ? 20.323 2.109 16.933 1.00 29.43 106 GLY A CA 1
ATOM 767 C C . GLY A 1 106 ? 19.878 3.422 16.303 1.00 27.03 106 GLY A C 1
ATOM 768 O O . GLY A 1 106 ? 20.221 4.493 16.799 1.00 24.16 106 GLY A O 1
ATOM 769 N N . VAL A 1 107 ? 19.128 3.355 15.207 1.00 24.81 107 VAL A N 1
ATOM 770 C CA . VAL A 1 107 ? 18.658 4.568 14.547 1.00 22.22 107 VAL A CA 1
ATOM 771 C C . VAL A 1 107 ? 17.263 4.385 13.932 1.00 22.45 107 VAL A C 1
ATOM 772 O O . VAL A 1 107 ? 16.823 3.258 13.709 1.00 22.42 107 VAL A O 1
ATOM 776 N N . HIS A 1 108 ? 16.583 5.502 13.676 1.00 20.83 108 HIS A N 1
ATOM 777 C CA . HIS A 1 108 ? 15.239 5.529 13.105 1.00 20.99 108 HIS A CA 1
ATOM 778 C C . HIS A 1 108 ? 15.324 5.221 11.620 1.00 24.07 108 HIS A C 1
ATOM 779 O O . HIS A 1 108 ? 15.950 5.965 10.881 1.00 28.76 108 HIS A O 1
ATOM 786 N N . SER A 1 109 ? 14.698 4.132 11.179 1.00 26.59 109 SER A N 1
ATOM 787 C CA . SER A 1 109 ? 14.747 3.749 9.763 1.00 24.07 109 SER A CA 1
ATOM 788 C C . SER A 1 109 ? 14.669 4.931 8.813 1.00 22.65 109 SER A C 1
ATOM 789 O O . SER A 1 109 ? 15.676 5.345 8.239 1.00 24.59 109 SER A O 1
ATOM 792 N N . GLY A 1 110 ? 13.465 5.465 8.650 1.00 18.99 110 GLY A N 1
ATOM 793 C CA . GLY A 1 110 ? 13.253 6.592 7.757 1.00 19.98 110 GLY A CA 1
ATOM 794 C C . GLY A 1 110 ? 14.399 7.585 7.631 1.00 19.02 110 GLY A C 1
ATOM 795 O O . GLY A 1 110 ? 14.957 7.764 6.554 1.00 17.50 110 GLY A O 1
ATOM 796 N N . PHE A 1 111 ? 14.743 8.239 8.733 1.00 17.95 111 PHE A N 1
ATOM 797 C CA . PHE A 1 111 ? 15.820 9.205 8.728 1.00 18.93 111 PHE A CA 1
ATOM 798 C C . PHE A 1 111 ? 17.067 8.622 8.084 1.00 20.25 111 PHE A C 1
ATOM 799 O O . PHE A 1 111 ? 17.615 9.214 7.153 1.00 18.83 111 PHE A O 1
ATOM 807 N N . GLN A 1 112 ? 17.510 7.457 8.546 1.00 21.10 112 GLN A N 1
ATOM 808 C CA . GLN A 1 112 ? 18.695 6.862 7.948 1.00 24.51 112 GLN A CA 1
ATOM 809 C C . GLN A 1 112 ? 18.481 6.490 6.482 1.00 26.29 112 GLN A C 1
ATOM 810 O O . GLN A 1 112 ? 19.374 6.700 5.660 1.00 27.96 112 GLN A O 1
ATOM 816 N N . ASN A 1 113 ? 17.320 5.936 6.133 1.00 28.12 113 ASN A N 1
ATOM 817 C CA . ASN A 1 113 ? 17.088 5.601 4.729 1.00 29.27 113 ASN A CA 1
ATOM 818 C C . ASN A 1 113 ? 17.170 6.862 3.872 1.00 29.54 113 ASN A C 1
ATOM 819 O O . ASN A 1 113 ? 17.828 6.874 2.837 1.00 32.97 113 ASN A O 1
ATOM 824 N N . ALA A 1 114 ? 16.511 7.924 4.319 1.00 29.89 114 ALA A N 1
ATOM 825 C CA . ALA A 1 114 ? 16.529 9.187 3.607 1.00 28.72 114 ALA A CA 1
ATOM 826 C C . ALA A 1 114 ? 17.973 9.640 3.399 1.00 28.77 114 ALA A C 1
ATOM 827 O O . ALA A 1 114 ? 18.352 10.052 2.305 1.00 31.82 114 ALA A O 1
ATOM 829 N N . TRP A 1 115 ? 18.774 9.568 4.453 1.00 24.74 115 TRP A N 1
ATOM 830 C CA . TRP A 1 115 ? 20.153 9.983 4.359 1.00 21.37 115 TRP A CA 1
ATOM 831 C C . TRP A 1 115 ? 20.866 9.116 3.376 1.00 21.24 115 TRP A C 1
ATOM 832 O O . TRP A 1 115 ? 21.715 9.590 2.623 1.00 23.07 115 TRP A O 1
ATOM 843 N N . ASN A 1 116 ? 20.539 7.836 3.383 1.00 21.21 116 ASN A N 1
ATOM 844 C CA . ASN A 1 116 ? 21.199 6.919 2.469 1.00 23.50 116 ASN A CA 1
ATOM 845 C C . ASN A 1 116 ? 20.781 7.130 1.033 1.00 23.50 116 ASN A C 1
ATOM 846 O O . ASN A 1 116 ? 21.548 6.886 0.100 1.00 26.00 116 ASN A O 1
ATOM 851 N N . GLU A 1 117 ? 19.566 7.600 0.837 1.00 23.53 117 GLU A N 1
ATOM 852 C CA . GLU A 1 117 ? 19.119 7.770 -0.517 1.00 25.28 117 GLU A CA 1
ATOM 853 C C . GLU A 1 117 ? 19.825 8.903 -1.235 1.00 26.70 117 GLU A C 1
ATOM 854 O O . GLU A 1 117 ? 20.043 8.836 -2.441 1.00 27.41 117 GLU A O 1
ATOM 860 N N . ILE A 1 118 ? 20.234 9.919 -0.486 1.00 28.53 118 ILE A N 1
ATOM 861 C CA . ILE A 1 118 ? 20.867 11.083 -1.082 1.00 27.80 118 ILE A CA 1
ATOM 862 C C . ILE A 1 118 ? 22.271 11.413 -0.576 1.00 28.52 118 ILE A C 1
ATOM 863 O O . ILE A 1 118 ? 22.800 12.495 -0.863 1.00 26.24 118 ILE A O 1
ATOM 868 N N . SER A 1 119 ? 22.884 10.475 0.145 1.00 29.28 119 SER A N 1
ATOM 869 C CA . SER A 1 119 ? 24.225 10.678 0.718 1.00 28.61 119 SER A CA 1
ATOM 870 C C . SER A 1 119 ? 25.396 10.919 -0.252 1.00 26.60 119 SER A C 1
ATOM 871 O O . SER A 1 119 ? 26.228 11.793 -0.018 1.00 27.69 119 SER A O 1
ATOM 874 N N . ALA A 1 120 ? 25.468 10.137 -1.324 1.00 27.49 120 ALA A N 1
ATOM 875 C CA . ALA A 1 120 ? 26.546 10.265 -2.303 1.00 27.26 120 ALA A CA 1
ATOM 876 C C . ALA A 1 120 ? 26.625 11.662 -2.889 1.00 26.73 120 ALA A C 1
ATOM 877 O O . ALA A 1 120 ? 27.692 12.279 -2.903 1.00 28.46 120 ALA A O 1
ATOM 879 N N . ALA A 1 121 ? 25.490 12.141 -3.391 1.00 24.52 121 ALA A N 1
ATOM 880 C CA . ALA A 1 121 ? 25.386 13.464 -3.985 1.00 19.32 121 ALA A CA 1
ATOM 881 C C . ALA A 1 121 ? 25.678 14.485 -2.905 1.00 18.17 121 ALA A C 1
ATOM 882 O O . ALA A 1 121 ? 26.461 15.412 -3.100 1.00 15.53 121 ALA A O 1
ATOM 884 N N . ALA A 1 122 ? 25.038 14.301 -1.758 1.00 18.60 122 ALA A N 1
ATOM 885 C CA . ALA A 1 122 ? 25.217 15.201 -0.634 1.00 19.50 122 ALA A CA 1
ATOM 886 C C . ALA A 1 122 ? 26.704 15.365 -0.331 1.00 22.38 122 ALA A C 1
ATOM 887 O O . ALA A 1 122 ? 27.208 16.489 -0.266 1.00 22.05 122 ALA A O 1
ATOM 889 N N . THR A 1 123 ? 27.403 14.241 -0.163 1.00 22.41 123 THR A N 1
ATOM 890 C CA . THR A 1 123 ? 28.831 14.252 0.136 1.00 24.14 123 THR A CA 1
ATOM 891 C C . THR A 1 123 ? 29.681 14.984 -0.901 1.00 27.61 123 THR A C 1
ATOM 892 O O . THR A 1 123 ? 30.382 15.951 -0.581 1.00 27.40 123 THR A O 1
ATOM 896 N N . ALA A 1 124 ? 29.626 14.516 -2.142 1.00 27.63 124 ALA A N 1
ATOM 897 C CA . ALA A 1 124 ? 30.400 15.126 -3.206 1.00 27.19 124 ALA A CA 1
ATOM 898 C C . ALA A 1 124 ? 30.183 16.635 -3.289 1.00 29.36 124 ALA A C 1
ATOM 899 O O . ALA A 1 124 ? 31.135 17.383 -3.506 1.00 31.54 124 ALA A O 1
ATOM 901 N N . ALA A 1 125 ? 28.941 17.090 -3.120 1.00 29.88 125 ALA A N 1
ATOM 902 C CA . ALA A 1 125 ? 28.653 18.524 -3.196 1.00 31.14 125 ALA A CA 1
ATOM 903 C C . ALA A 1 125 ? 29.428 19.289 -2.118 1.00 34.18 125 ALA A C 1
ATOM 904 O O . ALA A 1 125 ? 29.980 20.362 -2.374 1.00 36.13 125 ALA A O 1
ATOM 906 N N . VAL A 1 126 ? 29.462 18.734 -0.911 1.00 36.26 126 VAL A N 1
ATOM 907 C CA . VAL A 1 126 ? 30.197 19.358 0.172 1.00 37.02 126 VAL A CA 1
ATOM 908 C C . VAL A 1 126 ? 31.664 19.423 -0.231 1.00 38.94 126 VAL A C 1
ATOM 909 O O . VAL A 1 126 ? 32.340 20.418 0.011 1.00 42.51 126 VAL A O 1
ATOM 913 N N . ALA A 1 127 ? 32.162 18.354 -0.840 1.00 39.26 127 ALA A N 1
ATOM 914 C CA . ALA A 1 127 ? 33.556 18.328 -1.255 1.00 37.90 127 ALA A CA 1
ATOM 915 C C . ALA A 1 127 ? 33.799 19.330 -2.382 1.00 37.47 127 ALA A C 1
ATOM 916 O O . ALA A 1 127 ? 34.707 20.151 -2.297 1.00 37.48 127 ALA A O 1
ATOM 918 N N . LYS A 1 128 ? 32.974 19.266 -3.424 1.00 37.69 128 LYS A N 1
ATOM 919 C CA . LYS A 1 128 ? 33.096 20.156 -4.578 1.00 38.62 128 LYS A CA 1
ATOM 920 C C . LYS A 1 128 ? 33.235 21.626 -4.199 1.00 40.36 128 LYS A C 1
ATOM 921 O O . LYS A 1 128 ? 33.996 22.364 -4.826 1.00 40.27 128 LYS A O 1
ATOM 927 N N . ALA A 1 129 ? 32.486 22.050 -3.185 1.00 41.24 129 ALA A N 1
ATOM 928 C CA . ALA A 1 129 ? 32.530 23.434 -2.725 1.00 43.85 129 ALA A CA 1
ATOM 929 C C . ALA A 1 129 ? 33.491 23.571 -1.553 1.00 44.51 129 ALA A C 1
ATOM 930 O O . ALA A 1 129 ? 33.577 24.618 -0.918 1.00 47.03 129 ALA A O 1
ATOM 932 N N . ARG A 1 130 ? 34.211 22.496 -1.277 1.00 45.50 130 ARG A N 1
ATOM 933 C CA . ARG A 1 130 ? 35.162 22.445 -0.179 1.00 46.85 130 ARG A CA 1
ATOM 934 C C . ARG A 1 130 ? 36.547 22.721 -0.752 1.00 48.06 130 ARG A C 1
ATOM 935 O O . ARG A 1 130 ? 37.374 23.405 -0.150 1.00 47.67 130 ARG A O 1
ATOM 943 N N . LYS A 1 131 ? 36.769 22.162 -1.933 1.00 48.84 131 LYS A N 1
ATOM 944 C CA . LYS A 1 131 ? 38.008 22.299 -2.680 1.00 47.07 131 LYS A CA 1
ATOM 945 C C . LYS A 1 131 ? 38.006 23.678 -3.347 1.00 45.92 131 LYS A C 1
ATOM 946 O O . LYS A 1 131 ? 39.045 24.318 -3.478 1.00 44.75 131 LYS A O 1
ATOM 952 N N . ALA A 1 132 ? 36.820 24.132 -3.743 1.00 45.19 132 ALA A N 1
ATOM 953 C CA . ALA A 1 132 ? 36.636 25.418 -4.414 1.00 45.30 132 ALA A CA 1
ATOM 954 C C . ALA A 1 132 ? 36.674 26.611 -3.472 1.00 45.79 132 ALA A C 1
ATOM 955 O O . ALA A 1 132 ? 36.710 27.751 -3.911 1.00 46.32 132 ALA A O 1
ATOM 957 N N . ASN A 1 133 ? 36.656 26.343 -2.177 1.00 46.55 133 ASN A N 1
ATOM 958 C CA . ASN A 1 133 ? 36.679 27.392 -1.172 1.00 46.50 133 ASN A CA 1
ATOM 959 C C . ASN A 1 133 ? 37.363 26.775 0.049 1.00 48.08 133 ASN A C 1
ATOM 960 O O . ASN A 1 133 ? 36.762 26.637 1.115 1.00 48.86 133 ASN A O 1
ATOM 965 N N . PRO A 1 134 ? 38.642 26.395 -0.099 1.00 48.38 134 PRO A N 1
ATOM 966 C CA . PRO A 1 134 ? 39.446 25.777 0.959 1.00 48.61 134 PRO A CA 1
ATOM 967 C C . PRO A 1 134 ? 39.522 26.474 2.314 1.00 50.60 134 PRO A C 1
ATOM 968 O O . PRO A 1 134 ? 40.077 25.913 3.265 1.00 52.58 134 PRO A O 1
ATOM 972 N N . SER A 1 135 ? 38.978 27.682 2.426 1.00 51.98 135 SER A N 1
ATOM 973 C CA . SER A 1 135 ? 39.025 28.385 3.715 1.00 51.51 135 SER A CA 1
ATOM 974 C C . SER A 1 135 ? 37.727 28.235 4.504 1.00 50.92 135 SER A C 1
ATOM 975 O O . SER A 1 135 ? 37.745 28.193 5.739 1.00 49.88 135 SER A O 1
ATOM 978 N N . PHE A 1 136 ? 36.614 28.144 3.772 1.00 49.61 136 PHE A N 1
ATOM 979 C CA . PHE A 1 136 ? 35.270 28.010 4.337 1.00 45.61 136 PHE A CA 1
ATOM 980 C C . PHE A 1 136 ? 35.088 26.837 5.296 1.00 42.96 136 PHE A C 1
ATOM 981 O O . PHE A 1 136 ? 35.671 25.768 5.114 1.00 43.09 136 PHE A O 1
ATOM 989 N N . LYS A 1 137 ? 34.272 27.048 6.320 1.00 40.50 137 LYS A N 1
ATOM 990 C CA . LYS A 1 137 ? 33.980 25.993 7.280 1.00 41.43 137 LYS A CA 1
ATOM 991 C C . LYS A 1 137 ? 32.657 25.357 6.828 1.00 40.71 137 LYS A C 1
ATOM 992 O O . LYS A 1 137 ? 31.997 25.884 5.927 1.00 39.41 137 LYS A O 1
ATOM 998 N N . VAL A 1 138 ? 32.273 24.232 7.428 1.00 38.88 138 VAL A N 1
ATOM 999 C CA . VAL A 1 138 ? 31.030 23.578 7.039 1.00 37.85 138 VAL A CA 1
ATOM 1000 C C . VAL A 1 138 ? 29.972 23.574 8.137 1.00 36.91 138 VAL A C 1
ATOM 1001 O O . VAL A 1 138 ? 30.284 23.639 9.319 1.00 38.06 138 VAL A O 1
ATOM 1005 N N . VAL A 1 139 ? 28.713 23.504 7.729 1.00 36.29 139 VAL A N 1
ATOM 1006 C CA . VAL A 1 139 ? 27.593 23.484 8.664 1.00 37.79 139 VAL A CA 1
ATOM 1007 C C . VAL A 1 139 ? 26.478 22.602 8.101 1.00 36.42 139 VAL A C 1
ATOM 1008 O O . VAL A 1 139 ? 26.204 22.631 6.898 1.00 37.36 139 VAL A O 1
ATOM 1012 N N . SER A 1 140 ? 25.839 21.819 8.962 1.00 32.06 140 SER A N 1
ATOM 1013 C CA . SER A 1 140 ? 24.751 20.956 8.524 1.00 29.22 140 SER A CA 1
ATOM 1014 C C . SER A 1 140 ? 23.467 21.431 9.201 1.00 29.77 140 SER A C 1
ATOM 1015 O O . SER A 1 140 ? 23.373 21.413 10.424 1.00 30.42 140 SER A O 1
ATOM 1018 N N . VAL A 1 141 ? 22.483 21.852 8.408 1.00 29.96 141 VAL A N 1
ATOM 1019 C CA . VAL A 1 141 ? 21.216 22.371 8.939 1.00 32.58 141 VAL A CA 1
ATOM 1020 C C . VAL A 1 141 ? 19.978 21.549 8.553 1.00 33.23 141 VAL A C 1
ATOM 1021 O O . VAL A 1 141 ? 20.053 20.625 7.745 1.00 34.32 141 VAL A O 1
ATOM 1025 N N . GLY A 1 142 ? 18.838 21.902 9.141 1.00 33.14 142 GLY A N 1
ATOM 1026 C CA . GLY A 1 142 ? 17.595 21.221 8.845 1.00 30.51 142 GLY A CA 1
ATOM 1027 C C . GLY A 1 142 ? 16.552 21.473 9.912 1.00 30.70 142 GLY A C 1
ATOM 1028 O O . GLY A 1 142 ? 16.873 21.455 11.099 1.00 33.03 142 GLY A O 1
ATOM 1029 N N . HIS A 1 143 ? 15.313 21.730 9.494 1.00 27.03 143 HIS A N 1
ATOM 1030 C CA . HIS A 1 143 ? 14.200 21.954 10.416 1.00 22.06 143 HIS A CA 1
ATOM 1031 C C . HIS A 1 143 ? 13.276 20.752 10.313 1.00 20.57 143 HIS A C 1
ATOM 1032 O O . HIS A 1 143 ? 13.083 20.218 9.231 1.00 21.62 143 HIS A O 1
ATOM 1039 N N . SER A 1 144 ? 12.706 20.320 11.429 1.00 17.35 144 SER A N 1
ATOM 1040 C CA . SER A 1 144 ? 11.791 19.181 11.411 1.00 15.15 144 SER A CA 1
ATOM 1041 C C . SER A 1 144 ? 12.494 17.851 11.060 1.00 15.40 144 SER A C 1
ATOM 1042 O O . SER A 1 144 ? 13.673 17.652 11.355 1.00 16.16 144 SER A O 1
ATOM 1045 N N . LEU A 1 145 ? 11.778 16.935 10.425 1.00 11.65 145 LEU A N 1
ATOM 1046 C CA . LEU A 1 145 ? 12.394 15.677 10.087 1.00 11.76 145 LEU A CA 1
ATOM 1047 C C . LEU A 1 145 ? 13.651 16.063 9.312 1.00 14.14 145 LEU A C 1
ATOM 1048 O O . LEU A 1 145 ? 14.681 15.378 9.349 1.00 15.17 145 LEU A O 1
ATOM 1053 N N . GLY A 1 146 ? 13.567 17.194 8.630 1.00 14.69 146 GLY A N 1
ATOM 1054 C CA . GLY A 1 146 ? 14.709 17.656 7.876 1.00 17.95 146 GLY A CA 1
ATOM 1055 C C . GLY A 1 146 ? 15.913 17.747 8.786 1.00 19.86 146 GLY A C 1
ATOM 1056 O O . GLY A 1 146 ? 17.035 17.483 8.362 1.00 21.98 146 GLY A O 1
ATOM 1057 N N . GLY A 1 147 ? 15.686 18.116 10.042 1.00 20.03 147 GLY A N 1
ATOM 1058 C CA . GLY A 1 147 ? 16.791 18.218 10.973 1.00 21.90 147 GLY A CA 1
ATOM 1059 C C . GLY A 1 147 ? 17.322 16.860 11.404 1.00 21.77 147 GLY A C 1
ATOM 1060 O O . GLY A 1 147 ? 18.513 16.703 11.669 1.00 19.88 147 GLY A O 1
ATOM 1061 N N . ALA A 1 148 ? 16.436 15.872 11.481 1.00 22.93 148 ALA A N 1
ATOM 1062 C CA . ALA A 1 148 ? 16.840 14.531 11.891 1.00 22.73 148 ALA A CA 1
ATOM 1063 C C . ALA A 1 148 ? 17.920 14.072 10.938 1.00 22.97 148 ALA A C 1
ATOM 1064 O O . ALA A 1 148 ? 19.054 13.807 11.337 1.00 23.92 148 ALA A O 1
ATOM 1066 N N . VAL A 1 149 ? 17.553 13.990 9.665 1.00 23.16 149 VAL A N 1
ATOM 1067 C CA . VAL A 1 149 ? 18.482 13.570 8.641 1.00 25.29 149 VAL A CA 1
ATOM 1068 C C . VAL A 1 149 ? 19.693 14.498 8.687 1.00 27.04 149 VAL A C 1
ATOM 1069 O O . VAL A 1 149 ? 20.799 14.099 8.339 1.00 31.73 149 VAL A O 1
ATOM 1073 N N . ALA A 1 150 ? 19.501 15.728 9.153 1.00 27.42 150 ALA A N 1
ATOM 1074 C CA . ALA A 1 150 ? 20.615 16.677 9.221 1.00 25.69 150 ALA A CA 1
ATOM 1075 C C . ALA A 1 150 ? 21.679 16.220 10.212 1.00 24.17 150 ALA A C 1
ATOM 1076 O O . ALA A 1 150 ? 22.856 16.437 10.000 1.00 22.79 150 ALA A O 1
ATOM 1078 N N . THR A 1 151 ? 21.257 15.584 11.296 1.00 25.03 151 THR A N 1
ATOM 1079 C CA . THR A 1 151 ? 22.190 15.106 12.301 1.00 27.35 151 THR A CA 1
ATOM 1080 C C . THR A 1 151 ? 23.032 13.955 11.749 1.00 27.62 151 THR A C 1
ATOM 1081 O O . THR A 1 151 ? 24.254 13.958 11.886 1.00 27.31 151 THR A O 1
ATOM 1085 N N . LEU A 1 152 ? 22.387 12.974 11.121 1.00 29.12 152 LEU A N 1
ATOM 1086 C CA . LEU A 1 152 ? 23.123 11.845 10.549 1.00 30.94 152 LEU A CA 1
ATOM 1087 C C . LEU A 1 152 ? 24.202 12.318 9.557 1.00 32.18 152 LEU A C 1
ATOM 1088 O O . LEU A 1 152 ? 25.384 12.006 9.715 1.00 35.79 152 LEU A O 1
ATOM 1093 N N . ALA A 1 153 ? 23.796 13.075 8.543 1.00 30.02 153 ALA A N 1
ATOM 1094 C CA . ALA A 1 153 ? 24.738 13.593 7.552 1.00 30.19 153 ALA A CA 1
ATOM 1095 C C . ALA A 1 153 ? 25.877 14.296 8.261 1.00 29.75 153 ALA A C 1
ATOM 1096 O O . ALA A 1 153 ? 26.996 14.342 7.774 1.00 32.56 153 ALA A O 1
ATOM 1098 N N . GLY A 1 154 ? 25.581 14.866 9.415 1.00 29.84 154 GLY A N 1
ATOM 1099 C CA . GLY A 1 154 ? 26.620 15.540 10.155 1.00 28.92 154 GLY A CA 1
ATOM 1100 C C . GLY A 1 154 ? 27.548 14.466 10.667 1.00 30.41 154 GLY A C 1
ATOM 1101 O O . GLY A 1 154 ? 28.745 14.484 10.401 1.00 32.18 154 GLY A O 1
ATOM 1102 N N . ALA A 1 155 ? 26.974 13.509 11.387 1.00 30.30 155 ALA A N 1
ATOM 1103 C CA . ALA A 1 155 ? 27.732 12.407 11.964 1.00 31.67 155 ALA A CA 1
ATOM 1104 C C . ALA A 1 155 ? 28.590 11.688 10.926 1.00 33.11 155 ALA A C 1
ATOM 1105 O O . ALA A 1 155 ? 29.763 11.403 11.153 1.00 31.68 155 ALA A O 1
ATOM 1107 N N . ASN A 1 156 ? 28.004 11.391 9.779 1.00 34.57 156 ASN A N 1
ATOM 1108 C CA . ASN A 1 156 ? 28.751 10.689 8.764 1.00 35.00 156 ASN A CA 1
ATOM 1109 C C . ASN A 1 156 ? 29.766 11.573 8.060 1.00 35.74 156 ASN A C 1
ATOM 1110 O O . ASN A 1 156 ? 30.911 11.167 7.854 1.00 38.78 156 ASN A O 1
ATOM 1115 N N . LEU A 1 157 ? 29.366 12.786 7.701 1.00 35.39 157 LEU A N 1
ATOM 1116 C CA . LEU A 1 157 ? 30.293 13.690 7.035 1.00 32.54 157 LEU A CA 1
ATOM 1117 C C . LEU A 1 157 ? 31.529 13.840 7.924 1.00 32.89 157 LEU A C 1
ATOM 1118 O O . LEU A 1 157 ? 32.650 13.880 7.435 1.00 31.61 157 LEU A O 1
ATOM 1123 N N . ARG A 1 158 ? 31.316 13.901 9.234 1.00 33.39 158 ARG A N 1
ATOM 1124 C CA . ARG A 1 158 ? 32.423 14.043 10.162 1.00 35.30 158 ARG A CA 1
ATOM 1125 C C . ARG A 1 158 ? 33.380 12.852 10.009 1.00 39.13 158 ARG A C 1
ATOM 1126 O O . ARG A 1 158 ? 34.542 13.025 9.634 1.00 41.99 158 ARG A O 1
ATOM 1134 N N . ILE A 1 159 ? 32.898 11.642 10.290 1.00 39.84 159 ILE A N 1
ATOM 1135 C CA . ILE A 1 159 ? 33.751 10.467 10.174 1.00 38.94 159 ILE A CA 1
ATOM 1136 C C . ILE A 1 159 ? 34.360 10.483 8.788 1.00 39.81 159 ILE A C 1
ATOM 1137 O O . ILE A 1 159 ? 35.425 9.923 8.561 1.00 42.55 159 ILE A O 1
ATOM 1142 N N . GLY A 1 160 ? 33.679 11.151 7.865 1.00 39.81 160 GLY A N 1
ATOM 1143 C CA . GLY A 1 160 ? 34.179 11.245 6.510 1.00 45.22 160 GLY A CA 1
ATOM 1144 C C . GLY A 1 160 ? 35.471 12.045 6.448 1.00 47.79 160 GLY A C 1
ATOM 1145 O O . GLY A 1 160 ? 36.228 11.960 5.476 1.00 48.13 160 GLY A O 1
ATOM 1146 N N . GLY A 1 161 ? 35.733 12.832 7.483 1.00 48.39 161 GLY A N 1
ATOM 1147 C CA . GLY A 1 161 ? 36.951 13.620 7.493 1.00 48.56 161 GLY A CA 1
ATOM 1148 C C . GLY A 1 161 ? 36.726 15.111 7.601 1.00 47.66 161 GLY A C 1
ATOM 1149 O O . GLY A 1 161 ? 37.556 15.832 8.153 1.00 48.86 161 GLY A O 1
ATOM 1150 N N . THR A 1 162 ? 35.605 15.579 7.070 1.00 46.18 162 THR A N 1
ATOM 1151 C CA . THR A 1 162 ? 35.293 16.996 7.118 1.00 45.88 162 THR A CA 1
ATOM 1152 C C . THR A 1 162 ? 34.532 17.386 8.381 1.00 44.84 162 THR A C 1
ATOM 1153 O O . THR A 1 162 ? 33.383 16.977 8.582 1.00 42.00 162 THR A O 1
ATOM 1157 N N . PRO A 1 163 ? 35.173 18.184 9.256 1.00 44.77 163 PRO A N 1
ATOM 1158 C CA . PRO A 1 163 ? 34.589 18.653 10.518 1.00 43.25 163 PRO A CA 1
ATOM 1159 C C . PRO A 1 163 ? 33.306 19.459 10.311 1.00 41.93 163 PRO A C 1
ATOM 1160 O O . PRO A 1 163 ? 33.142 20.154 9.306 1.00 38.80 163 PRO A O 1
ATOM 1164 N N . LEU A 1 164 ? 32.400 19.375 11.279 1.00 41.52 164 LEU A N 1
ATOM 1165 C CA . LEU A 1 164 ? 31.121 20.061 11.155 1.00 38.00 164 LEU A CA 1
ATOM 1166 C C . LEU A 1 164 ? 30.685 20.964 12.276 1.00 37.77 164 LEU A C 1
ATOM 1167 O O . LEU A 1 164 ? 31.485 21.489 13.034 1.00 39.01 164 LEU A O 1
ATOM 1172 N N . ASP A 1 165 ? 29.370 21.122 12.341 1.00 40.27 165 ASP A N 1
ATOM 1173 C CA . ASP A 1 165 ? 28.671 21.960 13.306 1.00 38.36 165 ASP A CA 1
ATOM 1174 C C . ASP A 1 165 ? 27.229 21.842 12.815 1.00 35.17 165 ASP A C 1
ATOM 1175 O O . ASP A 1 165 ? 26.871 22.440 11.798 1.00 36.28 165 ASP A O 1
ATOM 1180 N N . ILE A 1 166 ? 26.417 21.057 13.518 1.00 29.94 166 ILE A N 1
ATOM 1181 C CA . ILE A 1 166 ? 25.028 20.836 13.124 1.00 26.76 166 ILE A CA 1
ATOM 1182 C C . ILE A 1 166 ? 24.032 21.778 13.789 1.00 25.39 166 ILE A C 1
ATOM 1183 O O . ILE A 1 166 ? 24.051 21.935 15.005 1.00 29.46 166 ILE A O 1
ATOM 1188 N N . TYR A 1 167 ? 23.170 22.408 12.995 1.00 22.84 167 TYR A N 1
ATOM 1189 C CA . TYR A 1 167 ? 22.133 23.299 13.530 1.00 25.46 167 TYR A CA 1
ATOM 1190 C C . TYR A 1 167 ? 20.767 22.731 13.175 1.00 26.85 167 TYR A C 1
ATOM 1191 O O . TYR A 1 167 ? 20.448 22.558 11.998 1.00 27.87 167 TYR A O 1
ATOM 1200 N N . THR A 1 168 ? 19.960 22.451 14.195 1.00 26.96 168 THR A N 1
ATOM 1201 C CA . THR A 1 168 ? 18.624 21.883 14.002 1.00 28.31 168 THR A CA 1
ATOM 1202 C C . THR A 1 168 ? 17.515 22.673 14.691 1.00 28.41 168 THR A C 1
ATOM 1203 O O . THR A 1 168 ? 17.753 23.376 15.672 1.00 28.61 168 THR A O 1
ATOM 1207 N N . TYR A 1 169 ? 16.299 22.545 14.170 1.00 29.02 169 TYR A N 1
ATOM 1208 C CA . TYR A 1 169 ? 15.133 23.244 14.706 1.00 27.49 169 TYR A CA 1
ATOM 1209 C C . TYR A 1 169 ? 13.899 22.330 14.671 1.00 28.34 169 TYR A C 1
ATOM 1210 O O . TYR A 1 169 ? 13.415 21.961 13.598 1.00 28.62 169 TYR A O 1
ATOM 1219 N N . GLY A 1 170 ? 13.384 21.974 15.839 1.00 28.92 170 GLY A N 1
ATOM 1220 C CA . GLY A 1 170 ? 12.213 21.119 15.894 1.00 28.21 170 GLY A CA 1
ATOM 1221 C C . GLY A 1 170 ? 12.513 19.696 15.474 1.00 26.71 170 GLY A C 1
ATOM 1222 O O . GLY A 1 170 ? 11.623 18.954 15.084 1.00 28.38 170 GLY A O 1
ATOM 1223 N N . SER A 1 171 ? 13.777 19.316 15.555 1.00 26.36 171 SER A N 1
ATOM 1224 C CA . SER A 1 171 ? 14.207 17.973 15.183 1.00 24.74 171 SER A CA 1
ATOM 1225 C C . SER A 1 171 ? 13.665 16.867 16.074 1.00 22.62 171 SER A C 1
ATOM 1226 O O . SER A 1 171 ? 13.546 17.028 17.280 1.00 25.39 171 SER A O 1
ATOM 1229 N N . PRO A 1 172 ? 13.294 15.735 15.489 1.00 21.33 172 PRO A N 1
ATOM 1230 C CA . PRO A 1 172 ? 12.804 14.713 16.409 1.00 23.46 172 PRO A CA 1
ATOM 1231 C C . PRO A 1 172 ? 14.044 13.972 16.883 1.00 24.96 172 PRO A C 1
ATOM 1232 O O . PRO A 1 172 ? 15.117 14.133 16.287 1.00 26.29 172 PRO A O 1
ATOM 1236 N N . ARG A 1 173 ? 13.923 13.196 17.959 1.00 22.93 173 ARG A N 1
ATOM 1237 C CA . ARG A 1 173 ? 15.070 12.449 18.449 1.00 19.12 173 ARG A CA 1
ATOM 1238 C C . ARG A 1 173 ? 15.458 11.629 17.237 1.00 17.25 173 ARG A C 1
ATOM 1239 O O . ARG A 1 173 ? 14.575 11.227 16.489 1.00 15.92 173 ARG A O 1
ATOM 1247 N N . VAL A 1 174 ? 16.746 11.383 17.013 1.00 17.73 174 VAL A N 1
ATOM 1248 C CA . VAL A 1 174 ? 17.113 10.629 15.813 1.00 21.47 174 VAL A CA 1
ATOM 1249 C C . VAL A 1 174 ? 17.585 9.178 15.998 1.00 23.14 174 VAL A C 1
ATOM 1250 O O . VAL A 1 174 ? 17.357 8.343 15.131 1.00 23.46 174 VAL A O 1
ATOM 1254 N N . GLY A 1 175 ? 18.216 8.871 17.124 1.00 27.01 175 GLY A N 1
ATOM 1255 C CA . GLY A 1 175 ? 18.675 7.509 17.368 1.00 31.64 175 GLY A CA 1
ATOM 1256 C C . GLY A 1 175 ? 18.506 7.053 18.812 1.00 32.55 175 GLY A C 1
ATOM 1257 O O . GLY A 1 175 ? 17.586 7.497 19.505 1.00 35.67 175 GLY A O 1
ATOM 1258 N N . ASN A 1 176 ? 19.370 6.155 19.275 1.00 29.93 176 ASN A N 1
ATOM 1259 C CA . ASN A 1 176 ? 19.272 5.696 20.655 1.00 29.60 176 ASN A CA 1
ATOM 1260 C C . ASN A 1 176 ? 20.433 6.208 21.508 1.00 30.85 176 ASN A C 1
ATOM 1261 O O . ASN A 1 176 ? 21.342 6.904 21.027 1.00 31.01 176 ASN A O 1
ATOM 1266 N N . THR A 1 177 ? 20.393 5.850 22.782 1.00 31.06 177 THR A N 1
ATOM 1267 C CA . THR A 1 177 ? 21.409 6.269 23.736 1.00 33.18 177 THR A CA 1
ATOM 1268 C C . THR A 1 177 ? 22.814 6.409 23.179 1.00 34.28 177 THR A C 1
ATOM 1269 O O . THR A 1 177 ? 23.404 7.484 23.287 1.00 33.52 177 THR A O 1
ATOM 1273 N N . GLN A 1 178 ? 23.343 5.341 22.578 1.00 35.46 178 GLN A N 1
ATOM 1274 C CA . GLN A 1 178 ? 24.703 5.386 22.037 1.00 36.25 178 GLN A CA 1
ATOM 1275 C C . GLN A 1 178 ? 24.900 6.139 20.724 1.00 33.68 178 GLN A C 1
ATOM 1276 O O . GLN A 1 178 ? 26.026 6.560 20.429 1.00 33.20 178 GLN A O 1
ATOM 1282 N N . LEU A 1 179 ? 23.846 6.309 19.928 1.00 31.14 179 LEU A N 1
ATOM 1283 C CA . LEU A 1 179 ? 24.027 7.064 18.691 1.00 29.54 179 LEU A CA 1
ATOM 1284 C C . LEU A 1 179 ? 24.029 8.541 19.074 1.00 32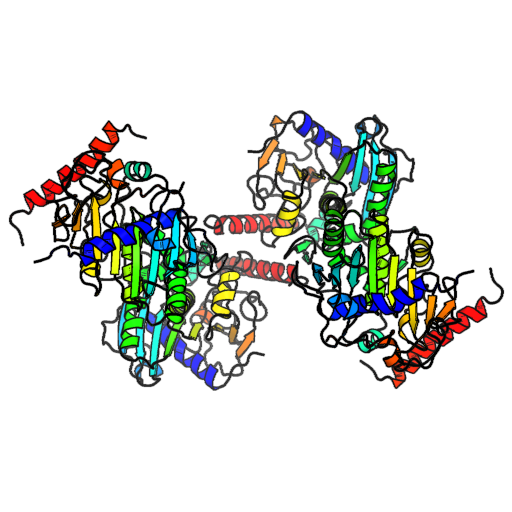.04 179 LEU A C 1
ATOM 1285 O O . LEU A 1 179 ? 24.796 9.341 18.533 1.00 33.54 179 LEU A O 1
ATOM 1290 N N . ALA A 1 180 ? 23.173 8.894 20.029 1.00 32.92 180 ALA A N 1
ATOM 1291 C CA . ALA A 1 180 ? 23.080 10.272 20.492 1.00 33.14 180 ALA A CA 1
ATOM 1292 C C . ALA A 1 180 ? 24.384 10.657 21.163 1.00 34.85 180 ALA A C 1
ATOM 1293 O O . ALA A 1 180 ? 24.853 11.787 21.012 1.00 38.09 180 ALA A O 1
ATOM 1295 N N . ALA A 1 181 ? 24.965 9.716 21.907 1.00 33.48 181 ALA A N 1
ATOM 1296 C CA . ALA A 1 181 ? 26.217 9.969 22.611 1.00 30.40 181 ALA A CA 1
ATOM 1297 C C . ALA A 1 181 ? 27.326 10.176 21.608 1.00 31.84 181 ALA A C 1
ATOM 1298 O O . ALA A 1 181 ? 28.074 11.150 21.696 1.00 30.76 181 ALA A O 1
ATOM 1300 N N . PHE A 1 182 ? 27.429 9.260 20.650 1.00 32.55 182 PHE A N 1
ATOM 1301 C CA . PHE A 1 182 ? 28.454 9.362 19.619 1.00 33.85 182 PHE A CA 1
ATOM 1302 C C . PHE A 1 182 ? 28.478 10.771 19.016 1.00 35.85 182 PHE A C 1
ATOM 1303 O O . PHE A 1 182 ? 29.506 11.451 19.063 1.00 36.02 182 PHE A O 1
ATOM 1311 N N . VAL A 1 183 ? 27.347 11.207 18.461 1.00 35.22 183 VAL A N 1
ATOM 1312 C CA . VAL A 1 183 ? 27.254 12.538 17.872 1.00 36.65 183 VAL A CA 1
ATOM 1313 C C . VAL A 1 183 ? 27.545 13.637 18.904 1.00 38.71 183 VAL A C 1
ATOM 1314 O O . VAL A 1 183 ? 28.271 14.589 18.610 1.00 40.20 183 VAL A O 1
ATOM 1318 N N . SER A 1 184 ? 26.975 13.514 20.102 1.00 39.27 184 SER A N 1
ATOM 1319 C CA . SER A 1 184 ? 27.203 14.501 21.155 1.00 39.04 184 SER A CA 1
ATOM 1320 C C . SER A 1 184 ? 28.700 14.661 21.390 1.00 42.16 184 SER A C 1
ATOM 1321 O O . SER A 1 184 ? 29.226 15.778 21.352 1.00 44.84 184 SER A O 1
ATOM 1324 N N . ASN A 1 185 ? 29.372 13.531 21.625 1.00 42.50 185 ASN A N 1
ATOM 1325 C CA . ASN A 1 185 ? 30.812 13.482 21.896 1.00 43.88 185 ASN A CA 1
ATOM 1326 C C . ASN A 1 185 ? 31.673 13.691 20.668 1.00 43.26 185 ASN A C 1
ATOM 1327 O O . ASN A 1 185 ? 32.879 13.896 20.768 1.00 44.51 185 ASN A O 1
ATOM 1332 N N . GLN A 1 186 ? 31.054 13.616 19.503 1.00 40.67 186 GLN A N 1
ATOM 1333 C CA . GLN A 1 186 ? 31.779 13.819 18.267 1.00 37.76 186 GLN A CA 1
ATOM 1334 C C . GLN A 1 186 ? 32.237 15.264 18.279 1.00 38.57 186 GLN A C 1
ATOM 1335 O O . GLN A 1 186 ? 31.455 16.161 18.605 1.00 40.94 186 GLN A O 1
ATOM 1341 N N . ALA A 1 187 ? 33.498 15.493 17.935 1.00 36.87 187 ALA A N 1
ATOM 1342 C CA . ALA A 1 187 ? 34.031 16.852 17.883 1.00 34.90 187 ALA A CA 1
ATOM 1343 C C . ALA A 1 187 ? 33.040 17.731 17.131 1.00 33.78 187 ALA A C 1
ATOM 1344 O O . ALA A 1 187 ? 32.382 17.284 16.185 1.00 31.09 187 ALA A O 1
ATOM 1346 N N . GLY A 1 188 ? 32.934 18.983 17.552 1.00 33.64 188 GLY A N 1
ATOM 1347 C CA . GLY A 1 188 ? 32.003 19.885 16.901 1.00 32.99 188 GLY A CA 1
ATOM 1348 C C . GLY A 1 188 ? 30.756 20.075 17.741 1.00 31.99 188 GLY A C 1
ATOM 1349 O O . GLY A 1 188 ? 30.541 19.359 18.725 1.00 33.12 188 GLY A O 1
ATOM 1350 N N . GLY A 1 189 ? 29.922 21.030 17.358 1.00 30.48 189 GLY A N 1
ATOM 1351 C CA . GLY A 1 189 ? 28.726 21.274 18.133 1.00 31.06 189 GLY A CA 1
ATOM 1352 C C . GLY A 1 189 ? 27.462 20.798 17.464 1.00 31.94 189 GLY A C 1
ATOM 1353 O O . GLY A 1 189 ? 27.387 20.724 16.235 1.00 33.62 189 GLY A O 1
ATOM 1354 N N . GLU A 1 190 ? 26.470 20.456 18.283 1.00 31.39 190 GLU A N 1
ATOM 1355 C CA . GLU A 1 190 ? 25.169 20.015 17.790 1.00 28.09 190 GLU A CA 1
ATOM 1356 C C . GLU A 1 190 ? 24.153 20.896 18.493 1.00 22.79 190 GLU A C 1
ATOM 1357 O O . GLU A 1 190 ? 23.599 20.496 19.501 1.00 21.92 190 GLU A O 1
ATOM 1363 N N . PHE A 1 191 ? 23.918 22.096 17.975 1.00 20.84 191 PHE A N 1
ATOM 1364 C CA . PHE A 1 191 ? 22.967 23.018 18.603 1.00 23.75 191 PHE A CA 1
ATOM 1365 C C . PHE A 1 191 ? 21.544 22.720 18.167 1.00 24.65 191 PHE A C 1
ATOM 1366 O O . PHE A 1 191 ? 21.136 23.191 17.104 1.00 26.95 191 PHE A O 1
ATOM 1374 N N . ARG A 1 192 ? 20.772 21.962 18.941 1.00 21.96 192 ARG A N 1
ATOM 1375 C CA . ARG A 1 192 ? 19.406 21.733 18.500 1.00 22.98 192 ARG A CA 1
ATOM 1376 C C . ARG A 1 192 ? 18.454 22.638 19.252 1.00 23.16 192 ARG A C 1
ATOM 1377 O O . ARG A 1 192 ? 18.418 22.645 20.485 1.00 22.48 192 ARG A O 1
ATOM 1385 N N . VAL A 1 193 ? 17.707 23.426 18.484 1.00 22.70 193 VAL A N 1
ATOM 1386 C CA . VAL A 1 193 ? 16.758 24.368 19.042 1.00 25.22 193 VAL A CA 1
ATOM 1387 C C . VAL A 1 193 ? 15.347 23.808 19.006 1.00 26.77 193 VAL A C 1
ATOM 1388 O O . VAL A 1 193 ? 14.933 23.210 18.024 1.00 29.06 193 VAL A O 1
ATOM 1392 N N . THR A 1 194 ? 14.612 24.014 20.089 1.00 27.06 194 THR A N 1
ATOM 1393 C CA . THR A 1 194 ? 13.241 23.540 20.193 1.00 29.27 194 THR A CA 1
ATOM 1394 C C . THR A 1 194 ? 12.341 24.731 20.553 1.00 30.72 194 THR A C 1
ATOM 1395 O O . THR A 1 194 ? 12.758 25.638 21.279 1.00 32.81 194 THR A O 1
ATOM 1399 N N . ASN A 1 195 ? 11.114 24.740 20.044 1.00 29.32 195 ASN A N 1
ATOM 1400 C CA . ASN A 1 195 ? 10.197 25.846 20.330 1.00 30.58 195 ASN A CA 1
ATOM 1401 C C . ASN A 1 195 ? 9.021 25.481 21.241 1.00 30.66 195 ASN A C 1
ATOM 1402 O O . ASN A 1 195 ? 8.190 24.633 20.909 1.00 26.96 195 ASN A O 1
ATOM 1407 N N . ALA A 1 196 ? 8.975 26.129 22.401 1.00 32.27 196 ALA A N 1
ATOM 1408 C CA . ALA A 1 196 ? 7.905 25.912 23.364 1.00 33.11 196 ALA A CA 1
ATOM 1409 C C . ALA A 1 196 ? 7.457 24.451 23.444 1.00 32.38 196 ALA A C 1
ATOM 1410 O O . ALA A 1 196 ? 8.237 23.574 23.826 1.00 31.89 196 ALA A O 1
ATOM 1412 N N . LYS A 1 197 ? 6.198 24.202 23.084 1.00 31.12 197 LYS A N 1
ATOM 1413 C CA . LYS A 1 197 ? 5.623 22.867 23.129 1.00 29.85 197 LYS A CA 1
ATOM 1414 C C . LYS A 1 197 ? 5.456 22.186 21.780 1.00 30.53 197 LYS A C 1
ATOM 1415 O O . LYS A 1 197 ? 4.451 21.504 21.546 1.00 31.30 197 LYS A O 1
ATOM 1421 N N . ASP A 1 198 ? 6.426 22.388 20.890 1.00 28.10 198 ASP A N 1
ATOM 1422 C CA . ASP A 1 198 ? 6.431 21.743 19.575 1.00 27.24 198 ASP A CA 1
ATOM 1423 C C . ASP A 1 198 ? 6.323 20.248 19.886 1.00 30.58 198 ASP A C 1
ATOM 1424 O O . ASP A 1 198 ? 7.148 19.713 20.619 1.00 34.71 198 ASP A O 1
ATOM 1429 N N . PRO A 1 199 ? 5.328 19.545 19.324 1.00 29.42 199 PRO A N 1
ATOM 1430 C CA . PRO A 1 199 ? 5.214 18.121 19.638 1.00 27.63 199 PRO A CA 1
ATOM 1431 C C . PRO A 1 199 ? 6.220 17.158 19.012 1.00 30.68 199 PRO A C 1
ATOM 1432 O O . PRO A 1 199 ? 6.344 16.018 19.479 1.00 32.22 199 PRO A O 1
ATOM 1436 N N . VAL A 1 200 ? 6.941 17.581 17.977 1.00 29.04 200 VAL A N 1
ATOM 1437 C CA . VAL A 1 200 ? 7.893 16.665 17.364 1.00 29.75 200 VAL A CA 1
ATOM 1438 C C . VAL A 1 200 ? 9.247 16.519 18.073 1.00 33.66 200 VAL A C 1
ATOM 1439 O O . VAL A 1 200 ? 9.830 15.438 18.044 1.00 34.13 200 VAL A O 1
ATOM 1443 N N . PRO A 1 201 ? 9.761 17.582 18.733 1.00 35.17 201 PRO A N 1
ATOM 1444 C CA . PRO A 1 201 ? 11.055 17.426 19.414 1.00 34.49 201 PRO A CA 1
ATOM 1445 C C . PRO A 1 201 ? 11.013 16.381 20.521 1.00 35.29 201 PRO A C 1
ATOM 1446 O O . PRO A 1 201 ? 12.035 16.073 21.122 1.00 38.46 201 PRO A O 1
ATOM 1450 N N . ARG A 1 202 ? 9.828 15.845 20.802 1.00 35.92 202 ARG A N 1
ATOM 1451 C CA . ARG A 1 202 ? 9.695 14.810 21.823 1.00 33.36 202 ARG A CA 1
ATOM 1452 C C . ARG A 1 202 ? 9.301 13.452 21.230 1.00 32.21 202 ARG A C 1
ATOM 1453 O O . ARG A 1 202 ? 8.624 12.642 21.869 1.00 34.98 202 ARG A O 1
ATOM 1461 N N . LEU A 1 203 ? 9.745 13.207 19.999 1.00 30.08 203 LEU A N 1
ATOM 1462 C CA . LEU A 1 203 ? 9.487 11.943 19.311 1.00 25.42 203 LEU A CA 1
ATOM 1463 C C . LEU A 1 203 ? 10.682 11.510 18.458 1.00 21.32 203 LEU A C 1
ATOM 1464 O O . LEU A 1 203 ? 11.423 12.343 17.924 1.00 16.61 203 LEU A O 1
ATOM 1469 N N . PRO A 1 204 ? 10.913 10.193 18.361 1.00 20.64 204 PRO A N 1
ATOM 1470 C CA . PRO A 1 204 ? 10.091 9.183 19.029 1.00 21.11 204 PRO A CA 1
ATOM 1471 C C . PRO A 1 204 ? 10.229 9.236 20.571 1.00 22.41 204 PRO A C 1
ATOM 1472 O O . PRO A 1 204 ? 11.103 9.912 21.113 1.00 20.20 204 PRO A O 1
ATOM 1476 N N . PRO A 1 205 ? 9.360 8.513 21.291 1.00 24.50 205 PRO A N 1
ATOM 1477 C CA . PRO A 1 205 ? 9.327 8.449 22.756 1.00 24.76 205 PRO A CA 1
ATOM 1478 C C . PRO A 1 205 ? 10.576 7.949 23.464 1.00 25.30 205 PRO A C 1
ATOM 1479 O O . PRO A 1 205 ? 11.273 7.058 22.961 1.00 24.41 205 PRO A O 1
ATOM 1483 N N . LEU A 1 206 ? 10.846 8.506 24.646 1.00 26.93 206 LEU A N 1
ATOM 1484 C CA . LEU A 1 206 ? 11.999 8.061 25.414 1.00 29.50 206 LEU A CA 1
ATOM 1485 C C . LEU A 1 206 ? 11.806 6.581 25.648 1.00 30.76 206 LEU A C 1
ATOM 1486 O O . LEU A 1 206 ? 12.744 5.797 25.498 1.00 33.91 206 LEU A O 1
ATOM 1491 N N . ILE A 1 207 ? 10.578 6.197 25.990 1.00 30.60 207 ILE A N 1
ATOM 1492 C CA . ILE A 1 207 ? 10.287 4.795 26.273 1.00 29.69 207 ILE A CA 1
ATOM 1493 C C . ILE A 1 207 ? 10.606 3.829 25.144 1.00 28.62 207 ILE A C 1
ATOM 1494 O O . ILE A 1 207 ? 10.589 2.617 25.348 1.00 27.36 207 ILE A O 1
ATOM 1499 N N . PHE A 1 208 ? 10.916 4.351 23.964 1.00 26.81 208 PHE A N 1
ATOM 1500 C CA . PHE A 1 208 ? 11.214 3.474 22.846 1.00 25.01 208 PHE A CA 1
ATOM 1501 C C . PHE A 1 208 ? 12.681 3.480 22.444 1.00 22.83 208 PHE A C 1
ATOM 1502 O O . PHE A 1 208 ? 13.035 3.184 21.301 1.00 19.61 208 PHE A O 1
ATOM 1510 N N . GLY A 1 209 ? 13.527 3.806 23.418 1.00 20.19 209 GLY A N 1
ATOM 1511 C CA . GLY A 1 209 ? 14.961 3.810 23.207 1.00 22.49 209 GLY A CA 1
ATOM 1512 C C . GLY A 1 209 ? 15.558 5.108 22.720 1.00 26.64 209 GLY A C 1
ATOM 1513 O O . GLY A 1 209 ? 16.706 5.432 23.036 1.00 26.80 209 GLY A O 1
ATOM 1514 N N . TYR A 1 210 ? 14.776 5.856 21.951 1.00 29.13 210 TYR A N 1
ATOM 1515 C CA . TYR A 1 210 ? 15.233 7.114 21.382 1.00 29.59 210 TYR A CA 1
ATOM 1516 C C . TYR A 1 210 ? 15.640 8.172 22.402 1.00 31.44 210 TYR A C 1
ATOM 1517 O O . TYR A 1 210 ? 14.861 8.542 23.280 1.00 32.99 210 TYR A O 1
ATOM 1526 N N . ARG A 1 211 ? 16.875 8.646 22.278 1.00 31.35 211 ARG A N 1
ATOM 1527 C CA . ARG A 1 211 ? 17.406 9.670 23.164 1.00 30.10 211 ARG A CA 1
ATOM 1528 C C . ARG A 1 211 ? 17.734 10.854 22.274 1.00 30.34 211 ARG A C 1
ATOM 1529 O O . ARG A 1 211 ? 17.532 10.787 21.067 1.00 35.39 211 ARG A O 1
ATOM 1537 N N . HIS A 1 212 ? 18.250 11.926 22.859 1.00 29.63 212 HIS A N 1
ATOM 1538 C CA . HIS A 1 212 ? 18.582 13.137 22.113 1.00 27.08 212 HIS A CA 1
ATOM 1539 C C . HIS A 1 212 ? 20.053 13.504 22.256 1.00 27.98 212 HIS A C 1
ATOM 1540 O O . HIS A 1 212 ? 20.802 12.863 22.981 1.00 29.40 212 HIS A O 1
ATOM 1547 N N . THR A 1 213 ? 20.458 14.559 21.563 1.00 30.53 213 THR A N 1
ATOM 1548 C CA . THR A 1 213 ? 21.823 15.050 21.653 1.00 32.17 213 THR A CA 1
ATOM 1549 C C . THR A 1 213 ? 21.830 16.261 22.591 1.00 32.97 213 THR A C 1
ATOM 1550 O O . THR A 1 213 ? 20.879 17.038 22.626 1.00 31.26 213 THR A O 1
ATOM 1554 N N . SER A 1 214 ? 22.902 16.415 23.353 1.00 33.67 214 SER A N 1
ATOM 1555 C CA . SER A 1 214 ? 23.005 17.522 24.277 1.00 33.37 214 SER A CA 1
ATOM 1556 C C . SER A 1 214 ? 23.931 18.577 23.693 1.00 32.78 214 SER A C 1
ATOM 1557 O O . SER A 1 214 ? 24.864 18.255 22.972 1.00 34.77 214 SER A O 1
ATOM 1560 N N . PRO A 1 215 ? 23.672 19.859 23.980 1.00 32.75 215 PRO A N 1
ATOM 1561 C CA . PRO A 1 215 ? 22.576 20.361 24.805 1.00 33.34 215 PRO A CA 1
ATOM 1562 C C . PRO A 1 215 ? 21.304 20.592 24.003 1.00 34.54 215 PRO A C 1
ATOM 1563 O O . PRO A 1 215 ? 21.148 20.111 22.881 1.00 33.97 215 PRO A O 1
ATOM 1567 N N . GLU A 1 216 ? 20.404 21.361 24.598 1.00 37.05 216 GLU A N 1
ATOM 1568 C CA . GLU A 1 216 ? 19.131 21.705 23.988 1.00 36.49 216 GLU A CA 1
ATOM 1569 C C . GLU A 1 216 ? 18.930 23.185 24.254 1.00 34.67 216 GLU A C 1
ATOM 1570 O O . GLU A 1 216 ? 19.006 23.617 25.399 1.00 33.20 216 GLU A O 1
ATOM 1576 N N . TYR A 1 217 ? 18.714 23.965 23.203 1.00 33.61 217 TYR A N 1
ATOM 1577 C CA . TYR A 1 217 ? 18.467 25.402 23.367 1.00 35.83 217 TYR A CA 1
ATOM 1578 C C . TYR A 1 217 ? 16.966 25.614 23.163 1.00 37.54 217 TYR A C 1
ATOM 1579 O O . TYR A 1 217 ? 16.504 25.832 22.043 1.00 38.05 217 TYR A O 1
ATOM 1588 N N . TRP A 1 218 ? 16.217 25.539 24.259 1.00 38.04 218 TRP A N 1
ATOM 1589 C CA . TRP A 1 218 ? 14.757 25.666 24.239 1.00 36.62 218 TRP A CA 1
ATOM 1590 C C . TRP A 1 218 ? 14.264 27.100 24.292 1.00 35.40 218 TRP A C 1
ATOM 1591 O O . TRP A 1 218 ? 14.748 27.890 25.101 1.00 35.98 218 TRP A O 1
ATOM 1602 N N . LEU A 1 219 ? 13.306 27.429 23.424 1.00 34.19 219 LEU A N 1
ATOM 1603 C CA . LEU A 1 219 ? 12.718 28.769 23.394 1.00 34.50 219 LEU A CA 1
ATOM 1604 C C . LEU A 1 219 ? 11.500 28.766 24.315 1.00 36.04 219 LEU A C 1
ATOM 1605 O O . LEU A 1 219 ? 10.419 28.326 23.925 1.00 35.28 219 LEU A O 1
ATOM 1610 N N . SER A 1 220 ? 11.693 29.245 25.541 1.00 36.87 220 SER A N 1
ATOM 1611 C CA . SER A 1 220 ? 10.630 29.279 26.535 1.00 39.74 220 SER A CA 1
ATOM 1612 C C . SER A 1 220 ? 9.674 30.440 26.354 1.00 41.96 220 SER A C 1
ATOM 1613 O O . SER A 1 220 ? 9.995 31.592 26.663 1.00 42.71 220 SER A O 1
ATOM 1616 N N . GLY A 1 221 ? 8.488 30.114 25.858 1.00 43.00 221 GLY A N 1
ATOM 1617 C CA . GLY A 1 221 ? 7.460 31.110 25.637 1.00 44.17 221 GLY A CA 1
ATOM 1618 C C . GLY A 1 221 ? 6.152 30.402 25.359 1.00 45.40 221 GLY A C 1
ATOM 1619 O O . GLY A 1 221 ? 6.006 29.225 25.692 1.00 43.36 221 GLY A O 1
ATOM 1620 N N . SER A 1 222 ? 5.201 31.112 24.758 1.00 47.78 222 SER A N 1
ATOM 1621 C CA . SER A 1 222 ? 3.904 30.531 24.418 1.00 49.64 222 SER A CA 1
ATOM 1622 C C . SER A 1 222 ? 4.076 29.974 23.025 1.00 50.75 222 SER A C 1
ATOM 1623 O O . SER A 1 222 ? 3.453 28.990 22.639 1.00 53.17 222 SER A O 1
ATOM 1626 N N . GLY A 1 223 ? 4.960 30.637 22.288 1.00 53.50 223 GLY A N 1
ATOM 1627 C CA . GLY A 1 223 ? 5.268 30.264 20.925 1.00 54.94 223 GLY A CA 1
ATOM 1628 C C . GLY A 1 223 ? 3.921 30.399 20.279 1.00 54.37 223 GLY A C 1
ATOM 1629 O O . GLY A 1 223 ? 3.336 31.480 20.270 1.00 55.96 223 GLY A O 1
ATOM 1630 N N . GLY A 1 224 ? 3.415 29.313 19.727 1.00 51.70 224 GLY A N 1
ATOM 1631 C CA . GLY A 1 224 ? 2.106 29.387 19.131 1.00 49.89 224 GLY A CA 1
ATOM 1632 C C . GLY A 1 224 ? 2.562 29.705 17.747 1.00 49.26 224 GLY A C 1
ATOM 1633 O O . GLY A 1 224 ? 2.965 28.834 16.988 1.00 50.04 224 GLY A O 1
ATOM 1634 N N . ASP A 1 225 ? 2.577 30.996 17.467 1.00 50.92 225 ASP A N 1
ATOM 1635 C CA . ASP A 1 225 ? 2.984 31.545 16.191 1.00 51.60 225 ASP A CA 1
ATOM 1636 C C . ASP A 1 225 ? 4.018 32.653 16.478 1.00 51.49 225 ASP A C 1
ATOM 1637 O O . ASP A 1 225 ? 4.421 33.411 15.598 1.00 51.27 225 ASP A O 1
ATOM 1642 N N . LYS A 1 226 ? 4.471 32.706 17.728 1.00 49.62 226 LYS A N 1
ATOM 1643 C CA . LYS A 1 226 ? 5.463 33.685 18.149 1.00 48.54 226 LYS A CA 1
ATOM 1644 C C . LYS A 1 226 ? 6.739 33.614 17.313 1.00 47.52 226 LYS A C 1
ATOM 1645 O O . LYS A 1 226 ? 7.190 32.544 16.931 1.00 48.81 226 LYS A O 1
ATOM 1651 N N . ILE A 1 227 ? 7.328 34.775 17.064 1.00 46.89 227 ILE A N 1
ATOM 1652 C CA . ILE A 1 227 ? 8.534 34.898 16.249 1.00 45.81 227 ILE A CA 1
ATOM 1653 C C . ILE A 1 227 ? 9.626 35.720 16.948 1.00 43.40 227 ILE A C 1
ATOM 1654 O O . ILE A 1 227 ? 10.819 35.579 16.668 1.00 41.88 227 ILE A O 1
ATOM 1659 N N . ASP A 1 228 ? 9.196 36.584 17.856 1.00 40.92 228 ASP A N 1
ATOM 1660 C CA . ASP A 1 228 ? 10.087 37.485 18.565 1.00 37.14 228 ASP A CA 1
ATOM 1661 C C . ASP A 1 228 ? 10.792 37.004 19.825 1.00 34.02 228 ASP A C 1
ATOM 1662 O O . ASP A 1 228 ? 10.832 37.740 20.804 1.00 32.05 228 ASP A O 1
ATOM 1667 N N . TYR A 1 229 ? 11.351 35.795 19.829 1.00 33.14 229 TYR A N 1
ATOM 1668 C CA . TYR A 1 229 ? 12.064 35.351 21.028 1.00 30.55 229 TYR A CA 1
ATOM 1669 C C . TYR A 1 229 ? 13.415 36.041 21.027 1.00 30.52 229 TYR A C 1
ATOM 1670 O O . TYR A 1 229 ? 13.843 36.569 20.009 1.00 30.74 229 TYR A O 1
ATOM 1679 N N . THR A 1 230 ? 14.097 36.015 22.162 1.00 30.93 230 THR A N 1
ATOM 1680 C CA . THR A 1 230 ? 15.399 36.658 22.275 1.00 30.74 230 THR A CA 1
ATOM 1681 C C . THR A 1 230 ? 16.303 35.791 23.129 1.00 32.18 230 THR A C 1
ATOM 1682 O O . THR A 1 230 ? 15.838 34.813 23.702 1.00 35.47 230 THR A O 1
ATOM 1686 N N . ILE A 1 231 ? 17.580 36.147 23.235 1.00 32.50 231 ILE A N 1
ATOM 1687 C CA . ILE A 1 231 ? 18.509 35.342 24.029 1.00 34.42 231 ILE A CA 1
ATOM 1688 C C . ILE A 1 231 ? 17.933 35.037 25.395 1.00 35.07 231 ILE A C 1
ATOM 1689 O O . ILE A 1 231 ? 18.017 33.913 25.881 1.00 33.89 231 ILE A O 1
ATOM 1694 N N . ASN A 1 232 ? 17.318 36.049 25.989 1.00 38.49 232 ASN A N 1
ATOM 1695 C CA . ASN A 1 232 ? 16.726 35.949 27.319 1.00 41.38 232 ASN A CA 1
ATOM 1696 C C . ASN A 1 232 ? 15.452 35.112 27.471 1.00 41.26 232 ASN A C 1
ATOM 1697 O O . ASN A 1 232 ? 14.876 35.056 28.556 1.00 41.49 232 ASN A O 1
ATOM 1702 N N . ASP A 1 233 ? 15.016 34.471 26.392 1.00 42.12 233 ASP A N 1
ATOM 1703 C CA . ASP A 1 233 ? 13.827 33.624 26.422 1.00 40.00 233 ASP A CA 1
ATOM 1704 C C . ASP A 1 233 ? 14.340 32.197 26.311 1.00 39.08 233 ASP A C 1
ATOM 1705 O O . ASP A 1 233 ? 13.571 31.237 26.314 1.00 38.65 233 ASP A O 1
ATOM 1710 N N . VAL A 1 234 ? 15.654 32.070 26.187 1.00 36.88 234 VAL A N 1
ATOM 1711 C CA . VAL A 1 234 ? 16.272 30.766 26.049 1.00 33.70 234 VAL A CA 1
ATOM 1712 C C . VAL A 1 234 ? 16.573 30.099 27.381 1.00 34.07 234 VAL A C 1
ATOM 1713 O O . VAL A 1 234 ? 16.840 30.764 28.379 1.00 34.74 234 VAL A O 1
ATOM 1717 N N . LYS A 1 235 ? 16.501 28.774 27.381 1.00 34.72 235 LYS A N 1
ATOM 1718 C CA . LYS A 1 235 ? 16.790 27.950 28.546 1.00 36.87 235 LYS A CA 1
ATOM 1719 C C . LYS A 1 235 ? 17.777 26.937 27.987 1.00 37.72 235 LYS A C 1
ATOM 1720 O O . LYS A 1 235 ? 17.874 26.786 26.777 1.00 41.02 235 LYS A O 1
ATOM 1726 N N . VAL A 1 236 ? 18.507 26.242 28.844 1.00 37.55 236 VAL A N 1
ATOM 1727 C CA . VAL A 1 236 ? 19.463 25.254 28.367 1.00 36.39 236 VAL A CA 1
ATOM 1728 C C . VAL A 1 236 ? 19.442 24.022 29.263 1.00 38.61 236 VAL A C 1
ATOM 1729 O O . VAL A 1 236 ? 19.910 24.060 30.395 1.00 40.69 236 VAL A O 1
ATOM 1733 N N . CYS A 1 237 ? 18.901 22.930 28.740 1.00 39.96 237 CYS A N 1
ATOM 1734 C CA . CYS A 1 237 ? 18.786 21.664 29.463 1.00 40.32 237 CYS A CA 1
ATOM 1735 C C . CYS A 1 237 ? 19.849 20.767 28.854 1.00 38.48 237 CYS A C 1
ATOM 1736 O O . CYS A 1 237 ? 19.954 20.678 27.637 1.00 38.96 237 CYS A O 1
ATOM 1739 N N . GLU A 1 238 ? 20.659 20.131 29.691 1.00 37.75 238 GLU A N 1
ATOM 1740 C CA . GLU A 1 238 ? 21.697 19.254 29.181 1.00 38.70 238 GLU A CA 1
ATOM 1741 C C . GLU A 1 238 ? 21.361 17.784 29.482 1.00 40.39 238 GLU A C 1
ATOM 1742 O O . GLU A 1 238 ? 20.591 17.496 30.404 1.00 39.69 238 GLU A O 1
ATOM 1748 N N . GLY A 1 239 ? 21.920 16.859 28.696 1.00 41.44 239 GLY A N 1
ATOM 1749 C CA . GLY A 1 239 ? 21.666 15.438 28.918 1.00 39.11 239 GLY A CA 1
ATOM 1750 C C . GLY A 1 239 ? 20.797 14.729 27.882 1.00 37.13 239 GLY A C 1
ATOM 1751 O O . GLY A 1 239 ? 19.909 15.327 27.284 1.00 36.03 239 GLY A O 1
ATOM 1752 N N . ALA A 1 240 ? 21.042 13.437 27.685 1.00 37.52 240 ALA A N 1
ATOM 1753 C CA . ALA A 1 240 ? 20.291 12.632 26.720 1.00 36.12 240 ALA A CA 1
ATOM 1754 C C . ALA A 1 240 ? 18.803 12.571 27.029 1.00 37.77 240 ALA A C 1
ATOM 1755 O O . ALA A 1 240 ? 17.982 12.887 26.169 1.00 39.23 240 ALA A O 1
ATOM 1757 N N . ALA A 1 241 ? 18.456 12.168 28.250 1.00 38.62 241 ALA A N 1
ATOM 1758 C CA . ALA A 1 241 ? 17.054 12.056 28.656 1.00 38.03 241 ALA A CA 1
ATOM 1759 C C . ALA A 1 241 ? 16.613 13.150 29.627 1.00 38.54 241 ALA A C 1
ATOM 1760 O O . ALA A 1 241 ? 16.352 12.874 30.796 1.00 42.63 241 ALA A O 1
ATOM 1762 N N . ASN A 1 242 ? 16.526 14.384 29.136 1.00 36.21 242 ASN A N 1
ATOM 1763 C CA . ASN A 1 242 ? 16.113 15.525 29.947 1.00 33.81 242 ASN A CA 1
ATOM 1764 C C . ASN A 1 242 ? 14.756 16.005 29.443 1.00 33.30 242 ASN A C 1
ATOM 1765 O O . ASN A 1 242 ? 14.598 16.290 28.257 1.00 36.61 242 ASN A O 1
ATOM 1770 N N . LEU A 1 243 ? 13.783 16.092 30.343 1.00 29.48 243 LEU A N 1
ATOM 1771 C CA . LEU A 1 243 ? 12.433 16.522 29.993 1.00 26.21 243 LEU A CA 1
ATOM 1772 C C . LEU A 1 243 ? 12.061 17.802 30.740 1.00 28.71 243 LEU A C 1
ATOM 1773 O O . LEU A 1 243 ? 10.881 18.118 30.911 1.00 28.24 243 LEU A O 1
ATOM 1778 N N . GLN A 1 244 ? 13.071 18.530 31.199 1.00 31.25 244 GLN A N 1
ATOM 1779 C CA . GLN A 1 244 ? 12.839 19.760 31.935 1.00 32.48 244 GLN A CA 1
ATOM 1780 C C . GLN A 1 244 ? 12.578 20.891 30.985 1.00 31.99 244 GLN A C 1
ATOM 1781 O O . GLN A 1 244 ? 12.470 22.043 31.398 1.00 34.49 244 GLN A O 1
ATOM 1787 N N . CYS A 1 245 ? 12.463 20.553 29.708 1.00 33.11 245 CYS A N 1
ATOM 1788 C CA . CYS A 1 245 ? 12.224 21.555 28.682 1.00 34.44 245 CYS A CA 1
ATOM 1789 C C . CYS A 1 245 ? 11.169 21.139 27.655 1.00 32.87 245 CYS A C 1
ATOM 1790 O O . CYS A 1 245 ? 10.012 20.931 28.018 1.00 34.64 245 CYS A O 1
ATOM 1793 N N . ASN A 1 246 ? 11.546 21.032 26.384 1.00 32.11 246 ASN A N 1
ATOM 1794 C CA . ASN A 1 246 ? 10.590 20.618 25.354 1.00 32.92 246 ASN A CA 1
ATOM 1795 C C . ASN A 1 246 ? 9.977 19.260 25.717 1.00 34.66 246 ASN A C 1
ATOM 1796 O O . ASN A 1 246 ? 8.776 19.173 25.989 1.00 34.68 246 ASN A O 1
ATOM 1801 N N . GLY A 1 247 ? 10.785 18.198 25.705 1.00 34.37 247 GLY A N 1
ATOM 1802 C CA . GLY A 1 247 ? 10.254 16.902 26.086 1.00 32.64 247 GLY A CA 1
ATOM 1803 C C . GLY A 1 247 ? 9.681 17.183 27.454 1.00 31.92 247 GLY A C 1
ATOM 1804 O O . GLY A 1 247 ? 10.292 17.919 28.218 1.00 34.12 247 GLY A O 1
ATOM 1805 N N . GLY A 1 248 ? 8.520 16.644 27.783 1.00 31.13 248 GLY A N 1
ATOM 1806 C CA . GLY A 1 248 ? 7.961 16.949 29.092 1.00 32.42 248 GLY A CA 1
ATOM 1807 C C . GLY A 1 248 ? 6.842 17.976 28.990 1.00 32.86 248 GLY A C 1
ATOM 1808 O O . GLY A 1 248 ? 6.161 18.273 29.975 1.00 30.32 248 GLY A O 1
ATOM 1809 N N . THR A 1 249 ? 6.672 18.528 27.787 1.00 35.28 249 THR A N 1
ATOM 1810 C CA . THR A 1 249 ? 5.620 19.503 27.498 1.00 36.59 249 THR A CA 1
ATOM 1811 C C . THR A 1 249 ? 4.455 18.704 26.929 1.00 37.31 249 THR A C 1
ATOM 1812 O O . THR A 1 249 ? 4.560 17.491 26.775 1.00 37.51 249 THR A O 1
ATOM 1816 N N . LEU A 1 250 ? 3.355 19.374 26.600 1.00 39.45 250 LEU A N 1
ATOM 1817 C CA . LEU A 1 250 ? 2.194 18.672 26.060 1.00 39.43 250 LEU A CA 1
ATOM 1818 C C . LEU A 1 250 ? 1.446 19.393 24.961 1.00 39.33 250 LEU A C 1
ATOM 1819 O O . LEU A 1 250 ? 1.856 20.447 24.481 1.00 41.78 250 LEU A O 1
ATOM 1824 N N . GLY A 1 251 ? 0.331 18.800 24.563 1.00 37.29 251 GLY A N 1
ATOM 1825 C CA . GLY A 1 251 ? -0.491 19.411 23.544 1.00 37.40 251 GLY A CA 1
ATOM 1826 C C . GLY A 1 251 ? -0.146 19.051 22.122 1.00 36.56 251 GLY A C 1
ATOM 1827 O O . GLY A 1 251 ? 0.692 18.191 21.855 1.00 34.97 251 GLY A O 1
ATOM 1828 N N . LEU A 1 252 ? -0.812 19.733 21.201 1.00 35.68 252 LEU A N 1
ATOM 1829 C CA . LEU A 1 252 ? -0.606 19.489 19.790 1.00 36.15 252 LEU A CA 1
ATOM 1830 C C . LEU A 1 252 ? -0.362 20.825 19.087 1.00 34.46 252 LEU A C 1
ATOM 1831 O O . LEU A 1 252 ? -0.930 21.093 18.032 1.00 34.87 252 LEU A O 1
ATOM 1836 N N . ASP A 1 253 ? 0.501 21.651 19.673 1.00 32.96 253 ASP A N 1
ATOM 1837 C CA . ASP A 1 253 ? 0.801 22.966 19.113 1.00 31.41 253 ASP A CA 1
ATOM 1838 C C . ASP A 1 253 ? 1.686 22.975 17.855 1.00 30.99 253 ASP A C 1
ATOM 1839 O O . ASP A 1 253 ? 2.645 23.732 17.770 1.00 34.15 253 ASP A O 1
ATOM 1844 N N . ILE A 1 254 ? 1.345 22.143 16.878 1.00 29.45 254 ILE A N 1
ATOM 1845 C CA . ILE A 1 254 ? 2.069 22.060 15.611 1.00 29.56 254 ILE A CA 1
ATOM 1846 C C . ILE A 1 254 ? 2.480 23.432 15.074 1.00 30.44 254 ILE A C 1
ATOM 1847 O O . ILE A 1 254 ? 3.491 23.567 14.380 1.00 31.18 254 ILE A O 1
ATOM 1852 N N . ASP A 1 255 ? 1.684 24.448 15.381 1.00 31.30 255 ASP A N 1
ATOM 1853 C CA . ASP A 1 255 ? 1.964 25.805 14.921 1.00 30.50 255 ASP A CA 1
ATOM 1854 C C . ASP A 1 255 ? 3.383 26.194 15.342 1.00 28.11 255 ASP A C 1
ATOM 1855 O O . ASP A 1 255 ? 4.142 26.789 14.579 1.00 27.83 255 ASP A O 1
ATOM 1860 N N . ALA A 1 256 ? 3.732 25.832 16.566 1.00 25.43 256 ALA A N 1
ATOM 1861 C CA . ALA A 1 256 ? 5.042 26.125 17.111 1.00 25.27 256 ALA A CA 1
ATOM 1862 C C . ALA A 1 256 ? 6.154 25.411 16.340 1.00 27.56 256 ALA A C 1
ATOM 1863 O O . ALA A 1 256 ? 7.242 25.964 16.154 1.00 28.87 256 ALA A O 1
ATOM 1865 N N . HIS A 1 257 ? 5.896 24.184 15.900 1.00 27.14 257 HIS A N 1
ATOM 1866 C CA . HIS A 1 257 ? 6.902 23.451 15.140 1.00 27.07 257 HIS A CA 1
ATOM 1867 C C . HIS A 1 257 ? 7.170 24.257 13.891 1.00 29.46 257 HIS A C 1
ATOM 1868 O O . HIS A 1 257 ? 8.296 24.275 13.386 1.00 30.74 257 HIS A O 1
ATOM 1875 N N . LEU A 1 258 ? 6.128 24.942 13.411 1.00 30.09 258 LEU A N 1
ATOM 1876 C CA . LEU A 1 258 ? 6.222 25.744 12.198 1.00 30.34 258 LEU A CA 1
ATOM 1877 C C . LEU A 1 258 ? 6.701 27.177 12.386 1.00 30.40 258 LEU A C 1
ATOM 1878 O O . LEU A 1 258 ? 6.612 27.995 11.469 1.00 30.61 258 LEU A O 1
ATOM 1883 N N . HIS A 1 259 ? 7.232 27.472 13.566 1.00 31.16 259 HIS A N 1
ATOM 1884 C CA . HIS A 1 259 ? 7.743 28.806 13.870 1.00 31.49 259 HIS A CA 1
ATOM 1885 C C . HIS A 1 259 ? 9.011 28.762 14.726 1.00 29.29 259 HIS A C 1
ATOM 1886 O O . HIS A 1 259 ? 8.980 28.387 15.901 1.00 29.09 259 HIS A O 1
ATOM 1893 N N . TYR A 1 260 ? 10.125 29.136 14.111 1.00 26.75 260 TYR A N 1
ATOM 1894 C CA . TYR A 1 260 ? 11.416 29.198 14.780 1.00 22.64 260 TYR A CA 1
ATOM 1895 C C . TYR A 1 260 ? 12.081 30.493 14.345 1.00 22.77 260 TYR A C 1
ATOM 1896 O O . TYR A 1 260 ? 12.816 30.531 13.358 1.00 22.46 260 TYR A O 1
ATOM 1905 N N . PHE A 1 261 ? 11.802 31.560 15.083 1.00 25.12 261 PHE A N 1
ATOM 1906 C CA . PHE A 1 261 ? 12.345 32.877 14.764 1.00 27.83 261 PHE A CA 1
ATOM 1907 C C . PHE A 1 261 ? 11.639 33.426 13.515 1.00 28.66 261 PHE A C 1
ATOM 1908 O O . PHE A 1 261 ? 11.749 34.609 13.184 1.00 30.20 261 PHE A O 1
ATOM 1916 N N . GLN A 1 262 ? 10.915 32.560 12.818 1.00 26.12 262 GLN A N 1
ATOM 1917 C CA . GLN A 1 262 ? 10.215 32.976 11.614 1.00 26.99 262 GLN A CA 1
ATOM 1918 C C . GLN A 1 262 ? 9.316 31.841 11.131 1.00 29.22 262 GLN A C 1
ATOM 1919 O O . GLN A 1 262 ? 9.193 30.807 11.783 1.00 31.02 262 GLN A O 1
ATOM 1925 N N . ALA A 1 263 ? 8.692 32.037 9.980 1.00 30.75 263 ALA A N 1
ATOM 1926 C CA . ALA A 1 263 ? 7.838 31.014 9.426 1.00 32.53 263 ALA A CA 1
ATOM 1927 C C . ALA A 1 263 ? 8.720 30.001 8.698 1.00 35.60 263 ALA A C 1
ATOM 1928 O O . ALA A 1 263 ? 9.522 30.348 7.829 1.00 34.04 263 ALA A O 1
ATOM 1930 N N . THR A 1 264 ? 8.575 28.745 9.090 1.00 39.76 264 THR A N 1
ATOM 1931 C CA . THR A 1 264 ? 9.312 27.639 8.502 1.00 42.50 264 THR A CA 1
ATOM 1932 C C . THR A 1 264 ? 8.820 27.428 7.084 1.00 43.96 264 THR A C 1
ATOM 1933 O O . THR A 1 264 ? 9.593 27.311 6.131 1.00 40.65 264 THR A O 1
ATOM 1937 N N . ASP A 1 265 ? 7.495 27.371 6.999 1.00 47.57 265 ASP A N 1
ATOM 1938 C CA . ASP A 1 265 ? 6.731 27.137 5.786 1.00 48.06 265 ASP A CA 1
ATOM 1939 C C . ASP A 1 265 ? 6.650 28.304 4.807 1.00 50.47 265 ASP A C 1
ATOM 1940 O O . ASP A 1 265 ? 5.875 28.255 3.851 1.00 52.40 265 ASP A O 1
ATOM 1945 N N . ALA A 1 266 ? 7.437 29.350 5.028 1.00 50.75 266 ALA A N 1
ATOM 1946 C CA . ALA A 1 266 ? 7.406 30.489 4.123 1.00 50.76 266 ALA A CA 1
ATOM 1947 C C . ALA A 1 266 ? 7.539 30.049 2.662 1.00 52.43 266 ALA A C 1
ATOM 1948 O O . ALA A 1 266 ? 6.733 30.441 1.828 1.00 51.87 266 ALA A O 1
ATOM 1950 N N . CYS A 1 267 ? 8.385 29.073 2.343 1.00 54.43 267 CYS A N 1
ATOM 1951 C CA . CYS A 1 267 ? 8.762 28.758 0.944 1.00 56.58 267 CYS A CA 1
ATOM 1952 C C . CYS A 1 267 ? 8.002 27.811 -0.070 1.00 58.35 267 CYS A C 1
ATOM 1953 O O . CYS A 1 267 ? 8.087 28.137 -1.222 1.00 60.90 267 CYS A O 1
ATOM 1956 N N . SER A 1 268 ? 7.511 26.593 0.229 1.00 60.69 268 SER A N 1
ATOM 1957 C CA . SER A 1 268 ? 6.320 26.060 0.588 1.00 61.14 268 SER A CA 1
ATOM 1958 C C . SER A 1 268 ? 6.612 24.741 1.290 1.00 60.41 268 SER A C 1
ATOM 1959 O O . SER A 1 268 ? 6.217 24.549 2.439 1.00 58.09 268 SER A O 1
ATOM 1962 N N . THR A 1 290 ? -5.169 10.663 9.417 1.00 67.36 290 THR A N 1
ATOM 1963 C CA . THR A 1 290 ? -6.196 9.627 9.380 1.00 67.43 290 THR A CA 1
ATOM 1964 C C . THR A 1 290 ? -6.868 9.428 10.746 1.00 65.69 290 THR A C 1
ATOM 1965 O O . THR A 1 290 ? -7.477 8.386 11.003 1.00 66.82 290 THR A O 1
ATOM 1969 N N . MET A 1 291 ? -6.753 10.437 11.610 1.00 62.18 291 MET A N 1
ATOM 1970 C CA . MET A 1 291 ? -7.355 10.419 12.948 1.00 58.54 291 MET A CA 1
ATOM 1971 C C . MET A 1 291 ? -7.648 11.857 13.376 1.00 55.05 291 MET A C 1
ATOM 1972 O O . MET A 1 291 ? -6.994 12.781 12.906 1.00 53.42 291 MET A O 1
ATOM 1977 N N . THR A 1 292 ? -8.615 12.052 14.268 1.00 54.75 292 THR A N 1
ATOM 1978 C CA . THR A 1 292 ? -8.977 13.407 14.683 1.00 54.48 292 THR A CA 1
ATOM 1979 C C . THR A 1 292 ? -7.848 14.165 15.346 1.00 54.25 292 THR A C 1
ATOM 1980 O O . THR A 1 292 ? -6.714 13.700 15.387 1.00 56.19 292 THR A O 1
ATOM 1984 N N . ASP A 1 293 ? -8.176 15.342 15.868 1.00 54.36 293 ASP A N 1
ATOM 1985 C CA . ASP A 1 293 ? -7.207 16.196 16.537 1.00 54.39 293 ASP A CA 1
ATOM 1986 C C . ASP A 1 293 ? -7.101 15.809 18.001 1.00 55.11 293 ASP A C 1
ATOM 1987 O O . ASP A 1 293 ? -6.051 15.346 18.452 1.00 54.52 293 ASP A O 1
ATOM 1992 N N . ALA A 1 294 ? -8.191 15.999 18.742 1.00 55.55 294 ALA A N 1
ATOM 1993 C CA . ALA A 1 294 ? -8.209 15.650 20.159 1.00 56.09 294 ALA A CA 1
ATOM 1994 C C . ALA A 1 294 ? -7.604 14.262 20.286 1.00 55.54 294 ALA A C 1
ATOM 1995 O O . ALA A 1 294 ? -7.006 13.920 21.300 1.00 54.54 294 ALA A O 1
ATOM 1997 N N . GLU A 1 295 ? -7.767 13.470 19.236 1.00 55.89 295 GLU A N 1
ATOM 1998 C CA . GLU A 1 295 ? -7.227 12.121 19.203 1.00 58.45 295 GLU A CA 1
ATOM 1999 C C . GLU A 1 295 ? -5.696 12.151 19.118 1.00 57.21 295 GLU A C 1
ATOM 2000 O O . GLU A 1 295 ? -5.011 11.663 20.020 1.00 55.87 295 GLU A O 1
ATOM 2006 N N . LEU A 1 296 ? -5.154 12.726 18.048 1.00 54.82 296 LEU A N 1
ATOM 2007 C CA . LEU A 1 296 ? -3.708 12.776 17.909 1.00 51.92 296 LEU A CA 1
ATOM 2008 C C . LEU A 1 296 ? -3.071 13.346 19.165 1.00 51.10 296 LEU A C 1
ATOM 2009 O O . LEU A 1 296 ? -2.027 12.869 19.602 1.00 51.28 296 LEU A O 1
ATOM 2014 N N . GLU A 1 297 ? -3.712 14.355 19.752 1.00 49.48 297 GLU A N 1
ATOM 2015 C CA . GLU A 1 297 ? -3.186 14.994 20.955 1.00 49.22 297 GLU A CA 1
ATOM 2016 C C . GLU A 1 297 ? -3.137 14.067 22.161 1.00 47.22 297 GLU A C 1
ATOM 2017 O O . GLU A 1 297 ? -2.186 14.100 22.939 1.00 44.96 297 GLU A O 1
ATOM 2023 N N . LYS A 1 298 ? -4.166 13.250 22.332 1.00 47.08 298 LYS A N 1
ATOM 2024 C CA . LYS A 1 298 ? -4.168 12.330 23.455 1.00 48.01 298 LYS A CA 1
ATOM 2025 C C . LYS A 1 298 ? -3.035 11.331 23.283 1.00 46.91 298 LYS A C 1
ATOM 2026 O O . LYS A 1 298 ? -2.217 11.182 24.176 1.00 48.51 298 LYS A O 1
ATOM 2032 N N . LYS A 1 299 ? -2.967 10.657 22.140 1.00 46.07 299 LYS A N 1
ATOM 2033 C CA . LYS A 1 299 ? -1.892 9.693 21.921 1.00 46.11 299 LYS A CA 1
ATOM 2034 C C . LYS A 1 299 ? -0.542 10.300 22.234 1.00 45.27 299 LYS A C 1
ATOM 2035 O O . LYS A 1 299 ? 0.238 9.719 22.987 1.00 47.14 299 LYS A O 1
ATOM 2041 N N . LEU A 1 300 ? -0.259 11.468 21.667 1.00 42.45 300 LEU A N 1
ATOM 2042 C CA . LEU A 1 300 ? 1.026 12.101 21.919 1.00 40.35 300 LEU A CA 1
ATOM 2043 C C . LEU A 1 300 ? 1.242 12.399 23.394 1.00 39.32 300 LEU A C 1
ATOM 2044 O O . LEU A 1 300 ? 2.316 12.138 23.926 1.00 41.53 300 LEU A O 1
ATOM 2049 N N . ASN A 1 301 ? 0.230 12.945 24.059 1.00 38.65 301 ASN A N 1
ATOM 2050 C CA . ASN A 1 301 ? 0.347 13.242 25.485 1.00 38.58 301 ASN A CA 1
ATOM 2051 C C . ASN A 1 301 ? 0.748 11.957 26.194 1.00 37.87 301 ASN A C 1
ATOM 2052 O O . ASN A 1 301 ? 1.735 11.903 26.930 1.00 38.86 301 ASN A O 1
ATOM 2057 N N . SER A 1 302 ? -0.045 10.922 25.947 1.00 35.27 302 SER A N 1
ATOM 2058 C CA . SER A 1 302 ? 0.162 9.607 26.517 1.00 32.05 302 SER A CA 1
ATOM 2059 C C . SER A 1 302 ? 1.638 9.240 26.534 1.00 32.49 302 SER A C 1
ATOM 2060 O O . SER A 1 302 ? 2.154 8.767 27.545 1.00 32.12 302 SER A O 1
ATOM 2063 N N . TYR A 1 303 ? 2.317 9.470 25.415 1.00 31.91 303 TYR A N 1
ATOM 2064 C CA . TYR A 1 303 ? 3.736 9.152 25.312 1.00 31.92 303 TYR A CA 1
ATOM 2065 C C . TYR A 1 303 ? 4.593 9.933 26.302 1.00 31.97 303 TYR A C 1
ATOM 2066 O O . TYR A 1 303 ? 5.347 9.344 27.073 1.00 33.58 303 TYR A O 1
ATOM 2075 N N . VAL A 1 304 ? 4.491 11.254 26.279 1.00 31.58 304 VAL A N 1
ATOM 2076 C CA . VAL A 1 304 ? 5.286 12.069 27.181 1.00 33.00 304 VAL A CA 1
ATOM 2077 C C . VAL A 1 304 ? 4.887 11.760 28.617 1.00 33.32 304 VAL A C 1
ATOM 2078 O O . VAL A 1 304 ? 5.612 12.070 29.561 1.00 32.16 304 VAL A O 1
ATOM 2082 N N . GLU A 1 305 ? 3.733 11.126 28.784 1.00 35.09 305 GLU A N 1
ATOM 2083 C CA . GLU A 1 305 ? 3.284 10.762 30.120 1.00 35.21 305 GLU A CA 1
ATOM 2084 C C . GLU A 1 305 ? 4.033 9.484 30.500 1.00 32.35 305 GLU A C 1
ATOM 2085 O O . GLU A 1 305 ? 4.323 9.248 31.670 1.00 29.19 305 GLU A O 1
ATOM 2091 N N . MET A 1 306 ? 4.355 8.669 29.499 1.00 32.14 306 MET A N 1
ATOM 2092 C CA . MET A 1 306 ? 5.110 7.438 29.720 1.00 32.44 306 MET A CA 1
ATOM 2093 C C . MET A 1 306 ? 6.581 7.804 29.903 1.00 35.01 306 MET A C 1
ATOM 2094 O O . MET A 1 306 ? 7.252 7.279 30.793 1.00 36.09 306 MET A O 1
ATOM 2099 N N . ASP A 1 307 ? 7.077 8.714 29.064 1.00 35.50 307 ASP A N 1
ATOM 2100 C CA . ASP A 1 307 ? 8.474 9.142 29.141 1.00 36.67 307 ASP A CA 1
ATOM 2101 C C . ASP A 1 307 ? 8.816 9.710 30.514 1.00 36.90 307 ASP A C 1
ATOM 2102 O O . ASP A 1 307 ? 9.938 9.564 31.003 1.00 36.09 307 ASP A O 1
ATOM 2107 N N . LYS A 1 308 ? 7.850 10.349 31.150 1.00 37.43 308 LYS A N 1
ATOM 2108 C CA . LYS A 1 308 ? 8.111 10.911 32.458 1.00 37.69 308 LYS A CA 1
ATOM 2109 C C . LYS A 1 308 ? 8.146 9.821 33.520 1.00 38.00 308 LYS A C 1
ATOM 2110 O O . LYS A 1 308 ? 8.993 9.845 34.411 1.00 37.79 308 LYS A O 1
ATOM 2116 N N . GLU A 1 309 ? 7.240 8.855 33.416 1.00 39.16 309 GLU A N 1
ATOM 2117 C CA . GLU A 1 309 ? 7.195 7.753 34.377 1.00 40.74 309 GLU A CA 1
ATOM 2118 C C . GLU A 1 309 ? 8.495 6.953 34.275 1.00 41.33 309 GLU A C 1
ATOM 2119 O O . GLU A 1 309 ? 8.949 6.371 35.255 1.00 42.76 309 GLU A O 1
ATOM 2125 N N . TYR A 1 310 ? 9.079 6.931 33.077 1.00 41.90 310 TYR A N 1
ATOM 2126 C CA . TYR A 1 310 ? 10.345 6.242 32.827 1.00 40.31 310 TYR A CA 1
ATOM 2127 C C . TYR A 1 310 ? 11.442 6.960 33.592 1.00 40.96 310 TYR A C 1
ATOM 2128 O O . TYR A 1 310 ? 12.160 6.357 34.384 1.00 43.86 310 TYR A O 1
ATOM 2137 N N . ILE A 1 311 ? 11.579 8.253 33.334 1.00 38.91 311 ILE A N 1
ATOM 2138 C CA . ILE A 1 311 ? 12.593 9.035 34.012 1.00 36.97 311 ILE A CA 1
ATOM 2139 C C . ILE A 1 311 ? 12.392 8.984 35.511 1.00 38.19 311 ILE A C 1
ATOM 2140 O O . ILE A 1 311 ? 13.352 8.876 36.270 1.00 38.22 311 ILE A O 1
ATOM 2145 N N . LYS A 1 312 ? 11.137 9.050 35.934 1.00 39.40 312 LYS A N 1
ATOM 2146 C CA . LYS A 1 312 ? 10.806 8.986 37.355 1.00 39.80 312 LYS A CA 1
ATOM 2147 C C . LYS A 1 312 ? 11.398 7.735 37.998 1.00 38.86 312 LYS A C 1
ATOM 2148 O O . LYS A 1 312 ? 12.121 7.817 38.990 1.00 39.36 312 LYS A O 1
ATOM 2154 N N . THR A 1 313 ? 11.089 6.583 37.412 1.00 36.85 313 THR A N 1
ATOM 2155 C CA . THR A 1 313 ? 11.532 5.304 37.940 1.00 35.63 313 THR A CA 1
ATOM 2156 C C . THR A 1 313 ? 13.006 4.951 37.771 1.00 33.29 313 THR A C 1
ATOM 2157 O O . THR A 1 313 ? 13.434 3.875 38.185 1.00 33.61 313 THR A O 1
ATOM 2161 N N . HIS A 1 314 ? 13.788 5.839 37.171 1.00 33.30 314 HIS A N 1
ATOM 2162 C CA . HIS A 1 314 ? 15.218 5.577 37.021 1.00 35.18 314 HIS A CA 1
ATOM 2163 C C . HIS A 1 314 ? 16.014 6.658 37.746 1.00 34.83 314 HIS A C 1
ATOM 2164 O O . HIS A 1 314 ? 17.237 6.715 37.669 1.00 35.09 314 HIS A O 1
ATOM 2171 N N . ALA A 1 315 ? 15.300 7.506 38.475 1.00 34.49 315 ALA A N 1
ATOM 2172 C CA . ALA A 1 315 ? 15.925 8.587 39.224 1.00 34.14 315 ALA A CA 1
ATOM 2173 C C . ALA A 1 315 ? 17.125 8.102 40.022 1.00 33.59 315 ALA A C 1
ATOM 2174 O O . ALA A 1 315 ? 18.219 8.644 39.891 1.00 35.09 315 ALA A O 1
ATOM 2176 N N . SER A 1 316 ? 16.920 7.066 40.828 1.00 32.89 316 SER A N 1
ATOM 2177 C CA . SER A 1 316 ? 17.980 6.530 41.675 1.00 35.03 316 SER A CA 1
ATOM 2178 C C . SER A 1 316 ? 18.992 5.610 40.983 1.00 37.43 316 SER A C 1
ATOM 2179 O O . SER A 1 316 ? 19.694 4.846 41.650 1.00 39.22 316 SER A O 1
ATOM 2182 N N . ARG A 1 317 ? 19.084 5.689 39.660 1.00 40.02 317 ARG A N 1
ATOM 2183 C CA . ARG A 1 317 ? 20.009 4.840 38.918 1.00 42.73 317 ARG A CA 1
ATOM 2184 C C . ARG A 1 317 ? 21.305 5.537 38.516 1.00 47.94 317 ARG A C 1
ATOM 2185 O O . ARG A 1 317 ? 21.640 6.614 39.023 1.00 45.51 317 ARG A O 1
ATOM 2193 N N . SER A 1 318 ? 22.022 4.902 37.588 1.00 54.23 318 SER A N 1
ATOM 2194 C CA . SER A 1 318 ? 23.305 5.393 37.079 1.00 58.65 318 SER A CA 1
ATOM 2195 C C . SER A 1 318 ? 24.317 5.328 38.218 1.00 59.86 318 SER A C 1
ATOM 2196 O O . SER A 1 318 ? 24.880 4.227 38.423 1.00 62.53 318 SER A O 1
ATOM 2199 N N . ALA B 1 1 ? 16.437 -26.701 21.200 1.00 74.75 1 ALA B N 1
ATOM 2200 C CA . ALA B 1 1 ? 15.557 -25.671 21.832 1.00 75.18 1 ALA B CA 1
ATOM 2201 C C . ALA B 1 1 ? 15.194 -26.060 23.263 1.00 74.87 1 ALA B C 1
ATOM 2202 O O . ALA B 1 1 ? 15.848 -26.908 23.877 1.00 74.81 1 ALA B O 1
ATOM 2204 N N . VAL B 1 2 ? 14.149 -25.436 23.795 1.00 72.87 2 VAL B N 1
ATOM 2205 C CA . VAL B 1 2 ? 13.722 -25.739 25.148 1.00 71.19 2 VAL B CA 1
ATOM 2206 C C . VAL B 1 2 ? 12.439 -26.543 25.159 1.00 70.40 2 VAL B C 1
ATOM 2207 O O . VAL B 1 2 ? 11.492 -26.231 24.437 1.00 70.50 2 VAL B O 1
ATOM 2211 N N . SER B 1 3 ? 12.411 -27.576 25.994 1.00 69.61 3 SER B N 1
ATOM 2212 C CA . SER B 1 3 ? 11.246 -28.438 26.103 1.00 70.14 3 SER B CA 1
ATOM 2213 C C . SER B 1 3 ? 10.837 -28.693 27.551 1.00 69.94 3 SER B C 1
ATOM 2214 O O . SER B 1 3 ? 11.642 -28.543 28.472 1.00 69.97 3 SER B O 1
ATOM 2217 N N . VAL B 1 4 ? 9.577 -29.079 27.741 1.00 68.84 4 VAL B N 1
ATOM 2218 C CA . VAL B 1 4 ? 9.051 -29.373 29.071 1.00 67.88 4 VAL B CA 1
ATOM 2219 C C . VAL B 1 4 ? 8.896 -30.879 29.236 1.00 66.92 4 VAL B C 1
ATOM 2220 O O . VAL B 1 4 ? 7.949 -31.475 28.731 1.00 68.39 4 VAL B O 1
ATOM 2224 N N . SER B 1 5 ? 9.834 -31.495 29.944 1.00 65.41 5 SER B N 1
ATOM 2225 C CA . SER B 1 5 ? 9.792 -32.934 30.147 1.00 62.15 5 SER B CA 1
ATOM 2226 C C . SER B 1 5 ? 8.810 -33.313 31.228 1.00 60.64 5 SER B C 1
ATOM 2227 O O . SER B 1 5 ? 8.612 -32.572 32.186 1.00 61.73 5 SER B O 1
ATOM 2230 N N . THR B 1 6 ? 8.200 -34.479 31.071 1.00 58.94 6 THR B N 1
ATOM 2231 C CA . THR B 1 6 ? 7.243 -34.975 32.048 1.00 53.93 6 THR B CA 1
ATOM 2232 C C . THR B 1 6 ? 7.775 -34.787 33.460 1.00 51.99 6 THR B C 1
ATOM 2233 O O . THR B 1 6 ? 7.032 -34.462 34.386 1.00 49.58 6 THR B O 1
ATOM 2237 N N . THR B 1 7 ? 9.070 -35.010 33.619 1.00 50.82 7 THR B N 1
ATOM 2238 C CA . THR B 1 7 ? 9.680 -34.857 34.916 1.00 50.81 7 THR B CA 1
ATOM 2239 C C . THR B 1 7 ? 9.608 -33.380 35.315 1.00 51.86 7 THR B C 1
ATOM 2240 O O . THR B 1 7 ? 9.138 -33.063 36.407 1.00 53.97 7 THR B O 1
ATOM 2244 N N . ASP B 1 8 ? 10.037 -32.476 34.435 1.00 50.50 8 ASP B N 1
ATOM 2245 C CA . ASP B 1 8 ? 9.989 -31.039 34.738 1.00 48.61 8 ASP B CA 1
ATOM 2246 C C . ASP B 1 8 ? 8.591 -30.637 35.212 1.00 46.61 8 ASP B C 1
ATOM 2247 O O . ASP B 1 8 ? 8.450 -29.905 36.189 1.00 45.64 8 ASP B O 1
ATOM 2252 N N . PHE B 1 9 ? 7.561 -31.119 34.520 1.00 45.10 9 PHE B N 1
ATOM 2253 C CA . PHE B 1 9 ? 6.188 -30.786 34.873 1.00 44.39 9 PHE B CA 1
ATOM 2254 C C . PHE B 1 9 ? 5.869 -31.154 36.305 1.00 46.54 9 PHE B C 1
ATOM 2255 O O . PHE B 1 9 ? 5.155 -30.422 36.993 1.00 46.64 9 PHE B O 1
ATOM 2263 N N . GLY B 1 10 ? 6.376 -32.301 36.749 1.00 48.03 10 GLY B N 1
ATOM 2264 C CA . GLY B 1 10 ? 6.132 -32.725 38.116 1.00 47.71 10 GLY B CA 1
ATOM 2265 C C . GLY B 1 10 ? 6.715 -31.661 39.021 1.00 47.54 10 GLY B C 1
ATOM 2266 O O . GLY B 1 10 ? 6.091 -31.224 39.997 1.00 46.39 10 GLY B O 1
ATOM 2267 N N . ASN B 1 11 ? 7.927 -31.238 38.662 1.00 46.14 11 ASN B N 1
ATOM 2268 C CA . ASN B 1 11 ? 8.653 -30.208 39.388 1.00 45.13 11 ASN B CA 1
ATOM 2269 C C . ASN B 1 11 ? 7.850 -28.908 39.412 1.00 43.23 11 ASN B C 1
ATOM 2270 O O . ASN B 1 11 ? 7.923 -28.142 40.372 1.00 44.68 11 ASN B O 1
ATOM 2275 N N . PHE B 1 12 ? 7.077 -28.656 38.362 1.00 40.51 12 PHE B N 1
ATOM 2276 C CA . PHE B 1 12 ? 6.270 -27.448 38.338 1.00 40.82 12 PHE B CA 1
ATOM 2277 C C . PHE B 1 12 ? 5.165 -27.586 39.375 1.00 42.47 12 PHE B C 1
ATOM 2278 O O . PHE B 1 12 ? 4.982 -26.723 40.228 1.00 43.20 12 PHE B O 1
ATOM 2286 N N . LYS B 1 13 ? 4.439 -28.693 39.305 1.00 44.12 13 LYS B N 1
ATOM 2287 C CA . LYS B 1 13 ? 3.334 -28.931 40.223 1.00 46.73 13 LYS B CA 1
ATOM 2288 C C . LYS B 1 13 ? 3.738 -29.036 41.699 1.00 46.96 13 LYS B C 1
ATOM 2289 O O . LYS B 1 13 ? 2.971 -28.662 42.599 1.00 46.31 13 LYS B O 1
ATOM 2295 N N . PHE B 1 14 ? 4.943 -29.533 41.947 1.00 45.08 14 PHE B N 1
ATOM 2296 C CA . PHE B 1 14 ? 5.404 -29.711 43.310 1.00 42.98 14 PHE B CA 1
ATOM 2297 C C . PHE B 1 14 ? 5.905 -28.464 44.019 1.00 42.99 14 PHE B C 1
ATOM 2298 O O . PHE B 1 14 ? 5.471 -28.164 45.131 1.00 43.55 14 PHE B O 1
ATOM 2306 N N . TYR B 1 15 ? 6.821 -27.739 43.387 1.00 41.28 15 TYR B N 1
ATOM 2307 C CA . TYR B 1 15 ? 7.395 -26.566 44.025 1.00 40.53 15 TYR B CA 1
ATOM 2308 C C . TYR B 1 15 ? 6.463 -25.425 44.392 1.00 40.08 15 TYR B C 1
ATOM 2309 O O . TYR B 1 15 ? 6.700 -24.746 45.392 1.00 40.66 15 TYR B O 1
ATOM 2318 N N . ILE B 1 16 ? 5.395 -25.214 43.630 1.00 41.59 16 ILE B N 1
ATOM 2319 C CA . ILE B 1 16 ? 4.489 -24.127 43.965 1.00 45.03 16 ILE B CA 1
ATOM 2320 C C . ILE B 1 16 ? 3.850 -24.340 45.335 1.00 46.91 16 ILE B C 1
ATOM 2321 O O . ILE B 1 16 ? 3.178 -23.450 45.870 1.00 47.46 16 ILE B O 1
ATOM 2326 N N . GLN B 1 17 ? 4.047 -25.527 45.896 1.00 48.43 17 GLN B N 1
ATOM 2327 C CA . GLN B 1 17 ? 3.506 -25.829 47.214 1.00 46.88 17 GLN B CA 1
ATOM 2328 C C . GLN B 1 17 ? 4.346 -25.151 48.285 1.00 43.99 17 GLN B C 1
ATOM 2329 O O . GLN B 1 17 ? 3.807 -24.620 49.256 1.00 40.83 17 GLN B O 1
ATOM 2335 N N . HIS B 1 18 ? 5.665 -25.172 48.106 1.00 42.40 18 HIS B N 1
ATOM 2336 C CA . HIS B 1 18 ? 6.555 -24.520 49.056 1.00 41.52 18 HIS B CA 1
ATOM 2337 C C . HIS B 1 18 ? 6.252 -23.029 48.995 1.00 40.88 18 HIS B C 1
ATOM 2338 O O . HIS B 1 18 ? 6.357 -22.321 49.994 1.00 38.69 18 HIS B O 1
ATOM 2345 N N . GLY B 1 19 ? 5.859 -22.565 47.811 1.00 40.70 19 GLY B N 1
ATOM 2346 C CA . GLY B 1 19 ? 5.533 -21.165 47.636 1.00 43.25 19 GLY B CA 1
ATOM 2347 C C . GLY B 1 19 ? 4.288 -20.780 48.410 1.00 44.64 19 GLY B C 1
ATOM 2348 O O . GLY B 1 19 ? 4.252 -19.730 49.054 1.00 45.98 19 GLY B O 1
ATOM 2349 N N . ALA B 1 20 ? 3.267 -21.629 48.348 1.00 45.96 20 ALA B N 1
ATOM 2350 C CA . ALA B 1 20 ? 2.011 -21.378 49.050 1.00 47.96 20 ALA B CA 1
ATOM 2351 C C . ALA B 1 20 ? 2.178 -21.678 50.534 1.00 49.25 20 ALA B C 1
ATOM 2352 O O . ALA B 1 20 ? 1.454 -21.143 51.379 1.00 49.04 20 ALA B O 1
ATOM 2354 N N . ALA B 1 21 ? 3.135 -22.544 50.838 1.00 50.12 21 ALA B N 1
ATOM 2355 C CA . ALA B 1 21 ? 3.422 -22.916 52.213 1.00 51.34 21 ALA B CA 1
ATOM 2356 C C . ALA B 1 21 ? 4.243 -21.802 52.855 1.00 51.54 21 ALA B C 1
ATOM 2357 O O . ALA B 1 21 ? 4.561 -21.844 54.038 1.00 49.97 21 ALA B O 1
ATOM 2359 N N . ALA B 1 22 ? 4.583 -20.800 52.060 1.00 53.09 22 ALA B N 1
ATOM 2360 C CA . ALA B 1 22 ? 5.358 -19.673 52.554 1.00 54.06 22 ALA B CA 1
ATOM 2361 C C . ALA B 1 22 ? 4.444 -18.647 53.224 1.00 54.60 22 ALA B C 1
ATOM 2362 O O . ALA B 1 22 ? 4.911 -17.751 53.925 1.00 55.20 22 ALA B O 1
ATOM 2364 N N . TYR B 1 23 ? 3.141 -18.788 53.011 1.00 54.78 23 TYR B N 1
ATOM 2365 C CA . TYR B 1 23 ? 2.167 -17.868 53.579 1.00 55.76 23 TYR B CA 1
ATOM 2366 C C . TYR B 1 23 ? 1.797 -18.144 55.032 1.00 56.35 23 TYR B C 1
ATOM 2367 O O . TYR B 1 23 ? 1.177 -17.307 55.683 1.00 56.21 23 TYR B O 1
ATOM 2376 N N . CYS B 1 24 ? 2.172 -19.313 55.540 1.00 57.43 24 CYS B N 1
ATOM 2377 C CA . CYS B 1 24 ? 1.871 -19.677 56.925 1.00 58.40 24 CYS B CA 1
ATOM 2378 C C . CYS B 1 24 ? 3.140 -20.038 57.707 1.00 57.66 24 CYS B C 1
ATOM 2379 O O . CYS B 1 24 ? 3.340 -19.601 58.838 1.00 60.28 24 CYS B O 1
ATOM 2382 N N . ASN B 1 25 ? 4.012 -20.812 57.084 1.00 55.56 25 ASN B N 1
ATOM 2383 C CA . ASN B 1 25 ? 5.249 -21.228 57.723 1.00 53.79 25 ASN B CA 1
ATOM 2384 C C . ASN B 1 25 ? 6.325 -20.149 57.778 1.00 52.69 25 ASN B C 1
ATOM 2385 O O . ASN B 1 25 ? 7.464 -20.442 58.142 1.00 50.97 25 ASN B O 1
ATOM 2390 N N . SER B 1 26 ? 5.976 -18.913 57.428 1.00 52.36 26 SER B N 1
ATOM 2391 C CA . SER B 1 26 ? 6.958 -17.823 57.403 1.00 52.84 26 SER B CA 1
ATOM 2392 C C . SER B 1 26 ? 7.273 -17.197 58.758 1.00 51.76 26 SER B C 1
ATOM 2393 O O . SER B 1 26 ? 7.710 -16.050 58.842 1.00 49.92 26 SER B O 1
ATOM 2396 N N . GLU B 1 27 ? 7.059 -17.970 59.813 1.00 51.67 27 GLU B N 1
ATOM 2397 C CA . GLU B 1 27 ? 7.327 -17.538 61.174 1.00 50.19 27 GLU B CA 1
ATOM 2398 C C . GLU B 1 27 ? 7.476 -18.797 61.995 1.00 49.88 27 GLU B C 1
ATOM 2399 O O . GLU B 1 27 ? 7.582 -18.753 63.215 1.00 50.88 27 GLU B O 1
ATOM 2405 N N . ALA B 1 28 ? 7.487 -19.924 61.290 1.00 49.62 28 ALA B N 1
ATOM 2406 C CA . ALA B 1 28 ? 7.616 -21.251 61.882 1.00 47.23 28 ALA B CA 1
ATOM 2407 C C . ALA B 1 28 ? 8.830 -21.402 62.798 1.00 46.28 28 ALA B C 1
ATOM 2408 O O . ALA B 1 28 ? 9.914 -20.906 62.504 1.00 46.79 28 ALA B O 1
ATOM 2410 N N . PRO B 1 29 ? 8.655 -22.090 63.936 1.00 45.53 29 PRO B N 1
ATOM 2411 C CA . PRO B 1 29 ? 9.772 -22.283 64.865 1.00 43.67 29 PRO B CA 1
ATOM 2412 C C . PRO B 1 29 ? 10.686 -23.393 64.358 1.00 43.47 29 PRO B C 1
ATOM 2413 O O . PRO B 1 29 ? 10.223 -24.479 64.016 1.00 42.40 29 PRO B O 1
ATOM 2417 N N . ALA B 1 30 ? 11.984 -23.108 64.308 1.00 45.89 30 ALA B N 1
ATOM 2418 C CA . ALA B 1 30 ? 12.981 -24.069 63.839 1.00 47.66 30 ALA B CA 1
ATOM 2419 C C . ALA B 1 30 ? 12.613 -25.469 64.283 1.00 50.19 30 ALA B C 1
ATOM 2420 O O . ALA B 1 30 ? 12.199 -25.666 65.417 1.00 54.24 30 ALA B O 1
ATOM 2422 N N . GLY B 1 31 ? 12.753 -26.442 63.393 1.00 52.32 31 GLY B N 1
ATOM 2423 C CA . GLY B 1 31 ? 12.430 -27.811 63.760 1.00 55.18 31 GLY B CA 1
ATOM 2424 C C . GLY B 1 31 ? 10.982 -28.204 63.520 1.00 56.31 31 GLY B C 1
ATOM 2425 O O . GLY B 1 31 ? 10.676 -29.382 63.317 1.00 58.77 31 GLY B O 1
ATOM 2426 N N . ALA B 1 32 ? 10.083 -27.226 63.549 1.00 55.16 32 ALA B N 1
ATOM 2427 C CA . ALA B 1 32 ? 8.675 -27.507 63.319 1.00 55.81 32 ALA B CA 1
ATOM 2428 C C . ALA B 1 32 ? 8.522 -28.260 62.002 1.00 56.83 32 ALA B C 1
ATOM 2429 O O . ALA B 1 32 ? 9.494 -28.506 61.287 1.00 56.77 32 ALA B O 1
ATOM 2431 N N . LYS B 1 33 ? 7.296 -28.635 61.683 1.00 57.10 33 LYS B N 1
ATOM 2432 C CA . LYS B 1 33 ? 7.048 -29.349 60.448 1.00 56.84 33 LYS B CA 1
ATOM 2433 C C . LYS B 1 33 ? 6.240 -28.455 59.529 1.00 55.61 33 LYS B C 1
ATOM 2434 O O . LYS B 1 33 ? 5.220 -27.910 59.932 1.00 56.07 33 LYS B O 1
ATOM 2440 N N . VAL B 1 34 ? 6.702 -28.291 58.298 1.00 53.86 34 VAL B N 1
ATOM 2441 C CA . VAL B 1 34 ? 5.980 -27.465 57.357 1.00 50.33 34 VAL B CA 1
ATOM 2442 C C . VAL B 1 34 ? 4.548 -27.965 57.323 1.00 49.60 34 VAL B C 1
ATOM 2443 O O . VAL B 1 34 ? 4.302 -29.134 57.036 1.00 47.06 34 VAL B O 1
ATOM 2447 N N . THR B 1 35 ? 3.614 -27.070 57.641 1.00 50.46 35 THR B N 1
ATOM 2448 C CA . THR B 1 35 ? 2.188 -27.386 57.673 1.00 51.68 35 THR B CA 1
ATOM 2449 C C . THR B 1 35 ? 1.435 -26.513 56.684 1.00 51.06 35 THR B C 1
ATOM 2450 O O . THR B 1 35 ? 1.724 -25.327 56.560 1.00 50.73 35 THR B O 1
ATOM 2454 N N . CYS B 1 36 ? 0.463 -27.095 55.991 1.00 51.04 36 CYS B N 1
ATOM 2455 C CA . CYS B 1 36 ? -0.337 -26.331 55.045 1.00 50.96 36 CYS B CA 1
ATOM 2456 C C . CYS B 1 36 ? -1.806 -26.615 55.233 1.00 50.72 36 CYS B C 1
ATOM 2457 O O . CYS B 1 36 ? -2.294 -27.679 54.852 1.00 49.51 36 CYS B O 1
ATOM 2460 N N . SER B 1 37 ? -2.516 -25.668 55.834 1.00 50.99 37 SER B N 1
ATOM 2461 C CA . SER B 1 37 ? -3.941 -25.852 56.027 1.00 52.83 37 SER B CA 1
ATOM 2462 C C . SER B 1 37 ? -4.533 -25.798 54.634 1.00 53.59 37 SER B C 1
ATOM 2463 O O . SER B 1 37 ? -3.813 -25.546 53.669 1.00 55.75 37 SER B O 1
ATOM 2466 N N . GLY B 1 38 ? -5.831 -26.050 54.521 1.00 55.28 38 GLY B N 1
ATOM 2467 C CA . GLY B 1 38 ? -6.481 -26.016 53.220 1.00 55.88 38 GLY B CA 1
ATOM 2468 C C . GLY B 1 38 ? -5.780 -26.799 52.120 1.00 56.83 38 GLY B C 1
ATOM 2469 O O . GLY B 1 38 ? -5.660 -26.317 50.993 1.00 55.71 38 GLY B O 1
ATOM 2470 N N . ASN B 1 39 ? -5.308 -28.002 52.442 1.00 58.64 39 ASN B N 1
ATOM 2471 C CA . ASN B 1 39 ? -4.636 -28.855 51.463 1.00 57.65 39 ASN B CA 1
ATOM 2472 C C . ASN B 1 39 ? -3.472 -28.090 50.854 1.00 54.73 39 ASN B C 1
ATOM 2473 O O . ASN B 1 39 ? -2.979 -28.432 49.782 1.00 53.57 39 ASN B O 1
ATOM 2478 N N . GLY B 1 40 ? -3.044 -27.050 51.558 1.00 52.46 40 GLY B N 1
ATOM 2479 C CA . GLY B 1 40 ? -1.954 -26.212 51.094 1.00 48.55 40 GLY B CA 1
ATOM 2480 C C . GLY B 1 40 ? -0.826 -26.896 50.348 1.00 44.98 40 GLY B C 1
ATOM 2481 O O . GLY B 1 40 ? -0.586 -26.597 49.179 1.00 38.75 40 GLY B O 1
ATOM 2482 N N . CYS B 1 41 ? -0.128 -27.812 51.012 1.00 46.06 41 CYS B N 1
ATOM 2483 C CA . CYS B 1 41 ? 0.989 -28.501 50.374 1.00 47.60 41 CYS B CA 1
ATOM 2484 C C . CYS B 1 41 ? 1.128 -29.950 50.807 1.00 49.02 41 CYS B C 1
ATOM 2485 O O . CYS B 1 41 ? 2.122 -30.335 51.414 1.00 49.60 41 CYS B O 1
ATOM 2488 N N . PRO B 1 42 ? 0.135 -30.780 50.483 1.00 51.10 42 PRO B N 1
ATOM 2489 C CA . PRO B 1 42 ? 0.182 -32.191 50.856 1.00 52.60 42 PRO B CA 1
ATOM 2490 C C . PRO B 1 42 ? 1.508 -32.883 50.531 1.00 53.36 42 PRO B C 1
ATOM 2491 O O . PRO B 1 42 ? 2.248 -33.238 51.448 1.00 54.01 42 PRO B O 1
ATOM 2495 N N . THR B 1 43 ? 1.816 -33.068 49.248 1.00 52.51 43 THR B N 1
ATOM 2496 C CA . THR B 1 43 ? 3.072 -33.722 48.860 1.00 54.23 43 THR B CA 1
ATOM 2497 C C . THR B 1 43 ? 4.283 -33.232 49.662 1.00 54.55 43 THR B C 1
ATOM 2498 O O . THR B 1 43 ? 5.280 -33.949 49.787 1.00 52.84 43 THR B O 1
ATOM 2502 N N . VAL B 1 44 ? 4.195 -32.014 50.196 1.00 55.80 44 VAL B N 1
ATOM 2503 C CA . VAL B 1 44 ? 5.278 -31.442 50.995 1.00 56.36 44 VAL B CA 1
ATOM 2504 C C . VAL B 1 44 ? 5.239 -32.012 52.407 1.00 57.27 44 VAL B C 1
ATOM 2505 O O . VAL B 1 44 ? 6.263 -32.418 52.947 1.00 57.28 44 VAL B O 1
ATOM 2509 N N . GLN B 1 45 ? 4.053 -32.039 53.002 1.00 58.44 45 GLN B N 1
ATOM 2510 C CA . GLN B 1 45 ? 3.907 -32.567 54.351 1.00 59.84 45 GLN B CA 1
ATOM 2511 C C . GLN B 1 45 ? 4.268 -34.044 54.379 1.00 59.62 45 GLN B C 1
ATOM 2512 O O . GLN B 1 45 ? 4.750 -34.549 55.390 1.00 60.96 45 GLN B O 1
ATOM 2518 N N . SER B 1 46 ? 4.043 -34.727 53.260 1.00 58.37 46 SER B N 1
ATOM 2519 C CA . SER B 1 46 ? 4.355 -36.143 53.147 1.00 58.77 46 SER B CA 1
ATOM 2520 C C . SER B 1 46 ? 5.831 -36.405 53.427 1.00 59.95 46 SER B C 1
ATOM 2521 O O . SER B 1 46 ? 6.183 -37.276 54.222 1.00 59.56 46 SER B O 1
ATOM 2524 N N . ASN B 1 47 ? 6.692 -35.648 52.760 1.00 60.36 47 ASN B N 1
ATOM 2525 C CA . ASN B 1 47 ? 8.132 -35.781 52.925 1.00 61.00 47 ASN B CA 1
ATOM 2526 C C . ASN B 1 47 ? 8.530 -35.177 54.269 1.00 61.48 47 ASN B C 1
ATOM 2527 O O . ASN B 1 47 ? 7.672 -34.845 55.086 1.00 61.89 47 ASN B O 1
ATOM 2532 N N . GLY B 1 48 ? 9.831 -35.030 54.499 1.00 61.93 48 GLY B N 1
ATOM 2533 C CA . GLY B 1 48 ? 10.290 -34.442 55.746 1.00 62.10 48 GLY B CA 1
ATOM 2534 C C . GLY B 1 48 ? 10.142 -32.926 55.764 1.00 63.02 48 GLY B C 1
ATOM 2535 O O . GLY B 1 48 ? 11.107 -32.186 55.582 1.00 63.09 48 GLY B O 1
ATOM 2536 N N . ALA B 1 49 ? 8.921 -32.457 55.978 1.00 63.66 49 ALA B N 1
ATOM 2537 C CA . ALA B 1 49 ? 8.652 -31.025 56.025 1.00 64.05 49 ALA B CA 1
ATOM 2538 C C . ALA B 1 49 ? 9.279 -30.414 57.278 1.00 63.92 49 ALA B C 1
ATOM 2539 O O . ALA B 1 49 ? 8.564 -30.088 58.221 1.00 64.81 49 ALA B O 1
ATOM 2541 N N . THR B 1 50 ? 10.600 -30.238 57.292 1.00 62.54 50 THR B N 1
ATOM 2542 C CA . THR B 1 50 ? 11.265 -29.691 58.485 1.00 59.68 50 THR B CA 1
ATOM 2543 C C . THR B 1 50 ? 11.898 -28.302 58.343 1.00 55.73 50 THR B C 1
ATOM 2544 O O . THR B 1 50 ? 12.899 -28.126 57.646 1.00 54.69 50 THR B O 1
ATOM 2548 N N . ILE B 1 51 ? 11.317 -27.329 59.039 1.00 51.80 51 ILE B N 1
ATOM 2549 C CA . ILE B 1 51 ? 11.798 -25.953 59.013 1.00 49.44 51 ILE B CA 1
ATOM 2550 C C . ILE B 1 51 ? 13.190 -25.809 59.624 1.00 48.31 51 ILE B C 1
ATOM 2551 O O . ILE B 1 51 ? 13.373 -26.038 60.817 1.00 48.70 51 ILE B O 1
ATOM 2556 N N . VAL B 1 52 ? 14.168 -25.415 58.816 1.00 46.73 52 VAL B N 1
ATOM 2557 C CA . VAL B 1 52 ? 15.523 -25.217 59.320 1.00 45.06 52 VAL B CA 1
ATOM 2558 C C . VAL B 1 52 ? 15.590 -23.925 60.133 1.00 45.86 52 VAL B C 1
ATOM 2559 O O . VAL B 1 52 ? 16.327 -23.834 61.114 1.00 45.72 52 VAL B O 1
ATOM 2563 N N . ALA B 1 53 ? 14.820 -22.928 59.701 1.00 45.37 53 ALA B N 1
ATOM 2564 C CA . ALA B 1 53 ? 14.755 -21.624 60.361 1.00 43.14 53 ALA B CA 1
ATOM 2565 C C . ALA B 1 53 ? 13.744 -20.740 59.630 1.00 41.46 53 ALA B C 1
ATOM 2566 O O . ALA B 1 53 ? 13.596 -20.846 58.419 1.00 39.62 53 ALA B O 1
ATOM 2568 N N . SER B 1 54 ? 13.045 -19.882 60.366 1.00 40.08 54 SER B N 1
ATOM 2569 C CA . SER B 1 54 ? 12.054 -18.990 59.770 1.00 38.32 54 SER B CA 1
ATOM 2570 C C . SER B 1 54 ? 12.449 -17.514 59.942 1.00 38.76 54 SER B C 1
ATOM 2571 O O . SER B 1 54 ? 13.040 -17.145 60.952 1.00 40.37 54 SER B O 1
ATOM 2574 N N . PHE B 1 55 ? 12.112 -16.674 58.962 1.00 38.64 55 PHE B N 1
ATOM 2575 C CA . PHE B 1 55 ? 12.464 -15.247 59.010 1.00 38.44 55 PHE B CA 1
ATOM 2576 C C . PHE B 1 55 ? 11.441 -14.266 58.418 1.00 38.50 55 PHE B C 1
ATOM 2577 O O . PHE B 1 55 ? 10.721 -14.598 57.472 1.00 39.17 55 PHE B O 1
ATOM 2585 N N . THR B 1 56 ? 11.419 -13.048 58.966 1.00 37.96 56 THR B N 1
ATOM 2586 C CA . THR B 1 56 ? 10.515 -11.974 58.527 1.00 37.35 56 THR B CA 1
ATOM 2587 C C . THR B 1 56 ? 11.234 -10.606 58.482 1.00 35.74 56 THR B C 1
ATOM 2588 O O . THR B 1 56 ? 12.323 -10.447 59.031 1.00 36.93 56 THR B O 1
ATOM 2592 N N . GLY B 1 57 ? 10.625 -9.628 57.814 1.00 33.01 57 GLY B N 1
ATOM 2593 C CA . GLY B 1 57 ? 11.219 -8.305 57.721 1.00 32.76 57 GLY B CA 1
ATOM 2594 C C . GLY B 1 57 ? 10.233 -7.175 57.976 1.00 34.23 57 GLY B C 1
ATOM 2595 O O . GLY B 1 57 ? 9.464 -6.798 57.100 1.00 33.09 57 GLY B O 1
ATOM 2596 N N . SER B 1 58 ? 10.275 -6.615 59.178 1.00 37.23 58 SER B N 1
ATOM 2597 C CA . SER B 1 58 ? 9.373 -5.537 59.582 1.00 38.38 58 SER B CA 1
ATOM 2598 C C . SER B 1 58 ? 9.024 -4.478 58.547 1.00 37.17 58 SER B C 1
ATOM 2599 O O . SER B 1 58 ? 7.880 -4.405 58.087 1.00 37.89 58 SER B O 1
ATOM 2602 N N . LYS B 1 59 ? 10.011 -3.658 58.190 1.00 35.95 59 LYS B N 1
ATOM 2603 C CA . LYS B 1 59 ? 9.803 -2.555 57.252 1.00 35.22 59 LYS B CA 1
ATOM 2604 C C . LYS B 1 59 ? 9.429 -2.880 55.808 1.00 34.15 59 LYS B C 1
ATOM 2605 O O . LYS B 1 59 ? 8.819 -2.055 55.130 1.00 34.46 59 LYS B O 1
ATOM 2611 N N . THR B 1 60 ? 9.776 -4.070 55.331 1.00 34.27 60 THR B N 1
ATOM 2612 C CA . THR B 1 60 ? 9.501 -4.424 53.939 1.00 30.28 60 THR B CA 1
ATOM 2613 C C . THR B 1 60 ? 8.289 -5.345 53.698 1.00 28.90 60 THR B C 1
ATOM 2614 O O . THR B 1 60 ? 7.527 -5.147 52.744 1.00 25.68 60 THR B O 1
ATOM 2618 N N . GLY B 1 61 ? 8.107 -6.343 54.559 1.00 29.81 61 GLY B N 1
ATOM 2619 C CA . GLY B 1 61 ? 6.991 -7.257 54.399 1.00 29.99 61 GLY B CA 1
ATOM 2620 C C . GLY B 1 61 ? 7.334 -8.694 54.021 1.00 29.80 61 GLY B C 1
ATOM 2621 O O . GLY B 1 61 ? 6.506 -9.591 54.224 1.00 30.29 61 GLY B O 1
ATOM 2622 N N . ILE B 1 62 ? 8.525 -8.945 53.475 1.00 27.53 62 ILE B N 1
ATOM 2623 C CA . ILE B 1 62 ? 8.841 -10.321 53.106 1.00 31.25 62 ILE B CA 1
ATOM 2624 C C . ILE B 1 62 ? 8.898 -11.229 54.296 1.00 31.73 62 ILE B C 1
ATOM 2625 O O . ILE B 1 62 ? 9.195 -10.812 55.413 1.00 30.01 62 ILE B O 1
ATOM 2630 N N . GLY B 1 63 ? 8.608 -12.488 54.017 1.00 32.75 63 GLY B N 1
ATOM 2631 C CA . GLY B 1 63 ? 8.647 -13.525 55.015 1.00 32.52 63 GLY B CA 1
ATOM 2632 C C . GLY B 1 63 ? 9.113 -14.716 54.213 1.00 34.14 63 GLY B C 1
ATOM 2633 O O . GLY B 1 63 ? 8.897 -14.770 52.998 1.00 32.40 63 GLY B O 1
ATOM 2634 N N . GLY B 1 64 ? 9.760 -15.663 54.868 1.00 31.76 64 GLY B N 1
ATOM 2635 C CA . GLY B 1 64 ? 10.220 -16.824 54.144 1.00 32.11 64 GLY B CA 1
ATOM 2636 C C . GLY B 1 64 ? 10.689 -17.865 55.120 1.00 31.14 64 GLY B C 1
ATOM 2637 O O . GLY B 1 64 ? 10.391 -17.776 56.309 1.00 32.58 64 GLY B O 1
ATOM 2638 N N . TYR B 1 65 ? 11.425 -18.848 54.625 1.00 28.48 65 TYR B N 1
ATOM 2639 C CA . TYR B 1 65 ? 11.935 -19.893 55.482 1.00 29.38 65 TYR B CA 1
ATOM 2640 C C . TYR B 1 65 ? 12.806 -20.840 54.696 1.00 30.41 65 TYR B C 1
ATOM 2641 O O . TYR B 1 65 ? 12.705 -20.921 53.471 1.00 31.92 65 TYR B O 1
ATOM 2650 N N . VAL B 1 66 ? 13.656 -21.558 55.418 1.00 31.14 66 VAL B N 1
ATOM 2651 C CA . VAL B 1 66 ? 14.562 -22.525 54.829 1.00 31.98 66 VAL B CA 1
ATOM 2652 C C . VAL B 1 66 ? 14.184 -23.919 55.325 1.00 33.71 66 VAL B C 1
ATOM 2653 O O . VAL B 1 66 ? 14.467 -24.272 56.468 1.00 32.58 66 VAL B O 1
ATOM 2657 N N . ALA B 1 67 ? 13.532 -24.696 54.464 1.00 36.92 67 ALA B N 1
ATOM 2658 C CA . ALA B 1 67 ? 13.106 -26.054 54.803 1.00 41.53 67 ALA B CA 1
ATOM 2659 C C . ALA B 1 67 ? 13.966 -27.146 54.152 1.00 43.60 67 ALA B C 1
ATOM 2660 O O . ALA B 1 67 ? 14.329 -27.061 52.972 1.00 44.15 67 ALA B O 1
ATOM 2662 N N . THR B 1 68 ? 14.293 -28.171 54.937 1.00 45.40 68 THR B N 1
ATOM 2663 C CA . THR B 1 68 ? 15.080 -29.296 54.442 1.00 46.20 68 THR B CA 1
ATOM 2664 C C . THR B 1 68 ? 14.140 -30.482 54.240 1.00 45.81 68 THR B C 1
ATOM 2665 O O . THR B 1 68 ? 13.266 -30.738 55.073 1.00 44.71 68 THR B O 1
ATOM 2669 N N . ASP B 1 69 ? 14.311 -31.189 53.126 1.00 47.61 69 ASP B N 1
ATOM 2670 C CA . ASP B 1 69 ? 13.471 -32.336 52.808 1.00 51.55 69 ASP B CA 1
ATOM 2671 C C . ASP B 1 69 ? 14.252 -33.637 52.607 1.00 53.35 69 ASP B C 1
ATOM 2672 O O . ASP B 1 69 ? 14.897 -33.827 51.577 1.00 53.03 69 ASP B O 1
ATOM 2677 N N . PRO B 1 70 ? 14.176 -34.566 53.582 1.00 55.36 70 PRO B N 1
ATOM 2678 C CA . PRO B 1 70 ? 14.880 -35.850 53.518 1.00 55.47 70 PRO B CA 1
ATOM 2679 C C . PRO B 1 70 ? 14.394 -36.775 52.406 1.00 55.20 70 PRO B C 1
ATOM 2680 O O . PRO B 1 70 ? 15.128 -37.664 51.972 1.00 56.67 70 PRO B O 1
ATOM 2684 N N . THR B 1 71 ? 13.160 -36.572 51.954 1.00 52.94 71 THR B N 1
ATOM 2685 C CA . THR B 1 71 ? 12.604 -37.398 50.890 1.00 52.25 71 THR B CA 1
ATOM 2686 C C . THR B 1 71 ? 13.319 -37.104 49.565 1.00 53.19 71 THR B C 1
ATOM 2687 O O . THR B 1 71 ? 14.010 -37.971 49.013 1.00 53.81 71 THR B O 1
ATOM 2691 N N . ARG B 1 72 ? 13.168 -35.873 49.073 1.00 52.45 72 ARG B N 1
ATOM 2692 C CA . ARG B 1 72 ? 13.781 -35.453 47.809 1.00 49.72 72 ARG B CA 1
ATOM 2693 C C . ARG B 1 72 ? 15.249 -35.042 47.936 1.00 47.63 72 ARG B C 1
ATOM 2694 O O . ARG B 1 72 ? 15.837 -34.550 46.980 1.00 45.59 72 ARG B O 1
ATOM 2702 N N . LYS B 1 73 ? 15.829 -35.244 49.114 1.00 47.77 73 LYS B N 1
ATOM 2703 C CA . LYS B 1 73 ? 17.228 -34.899 49.375 1.00 50.32 73 LYS B CA 1
ATOM 2704 C C . LYS B 1 73 ? 17.619 -33.541 48.797 1.00 49.09 73 LYS B C 1
ATOM 2705 O O . LYS B 1 73 ? 18.480 -33.423 47.916 1.00 46.61 73 LYS B O 1
ATOM 2711 N N . GLU B 1 74 ? 16.974 -32.512 49.329 1.00 49.03 74 GLU B N 1
ATOM 2712 C CA . GLU B 1 74 ? 17.200 -31.145 48.896 1.00 46.77 74 GLU B CA 1
ATOM 2713 C C . GLU B 1 74 ? 17.006 -30.203 50.073 1.00 44.88 74 GLU B C 1
ATOM 2714 O O . GLU B 1 74 ? 16.681 -30.623 51.185 1.00 42.12 74 GLU B O 1
ATOM 2720 N N . ILE B 1 75 ? 17.225 -28.924 49.808 1.00 44.25 75 ILE B N 1
ATOM 2721 C CA . ILE B 1 75 ? 17.034 -27.883 50.795 1.00 43.18 75 ILE B CA 1
ATOM 2722 C C . ILE B 1 75 ? 16.194 -26.878 50.013 1.00 43.63 75 ILE B C 1
ATOM 2723 O O . ILE B 1 75 ? 16.424 -26.684 48.818 1.00 45.08 75 ILE B O 1
ATOM 2728 N N . VAL B 1 76 ? 15.209 -26.263 50.661 1.00 42.12 76 VAL B N 1
ATOM 2729 C CA . VAL B 1 76 ? 14.327 -25.316 49.981 1.00 39.66 76 VAL B CA 1
ATOM 2730 C C . VAL B 1 76 ? 14.287 -23.954 50.665 1.00 39.38 76 VAL B C 1
ATOM 2731 O O . VAL B 1 76 ? 14.198 -23.889 51.884 1.00 39.56 76 VAL B O 1
ATOM 2735 N N . VAL B 1 77 ? 14.354 -22.872 49.887 1.00 39.34 77 VAL B N 1
ATOM 2736 C CA . VAL B 1 77 ? 14.316 -21.514 50.450 1.00 39.89 77 VAL B CA 1
ATOM 2737 C C . VAL B 1 77 ? 13.096 -20.796 49.898 1.00 41.43 77 VAL B C 1
ATOM 2738 O O . VAL B 1 77 ? 13.181 -20.151 48.856 1.00 45.07 77 VAL B O 1
ATOM 2742 N N . SER B 1 78 ? 11.973 -20.879 50.604 1.00 40.65 78 SER B N 1
ATOM 2743 C CA . SER B 1 78 ? 10.719 -20.276 50.136 1.00 40.30 78 SER B CA 1
ATOM 2744 C C . SER B 1 78 ? 10.404 -18.834 50.570 1.00 37.28 78 SER B C 1
ATOM 2745 O O . SER B 1 78 ? 10.498 -18.501 51.747 1.00 37.73 78 SER B O 1
ATOM 2748 N N . PHE B 1 79 ? 10.026 -17.978 49.625 1.00 33.14 79 PHE B N 1
ATOM 2749 C CA . PHE B 1 79 ? 9.682 -16.608 49.978 1.00 36.61 79 PHE B CA 1
ATOM 2750 C C . PHE B 1 79 ? 8.193 -16.390 49.720 1.00 38.25 79 PHE B C 1
ATOM 2751 O O . PHE B 1 79 ? 7.659 -16.892 48.734 1.00 41.25 79 PHE B O 1
ATOM 2759 N N . ARG B 1 80 ? 7.510 -15.660 50.601 1.00 39.81 80 ARG B N 1
ATOM 2760 C CA . ARG B 1 80 ? 6.070 -15.468 50.417 1.00 42.90 80 ARG B CA 1
ATOM 2761 C C . ARG B 1 80 ? 5.640 -14.335 49.507 1.00 43.04 80 ARG B C 1
ATOM 2762 O O . ARG B 1 80 ? 6.413 -13.435 49.187 1.00 43.76 80 ARG B O 1
ATOM 2770 N N . GLY B 1 81 ? 4.377 -14.402 49.101 1.00 43.68 81 GLY B N 1
ATOM 2771 C CA . GLY B 1 81 ? 3.818 -13.407 48.213 1.00 44.07 81 GLY B CA 1
ATOM 2772 C C . GLY B 1 81 ? 3.339 -12.160 48.915 1.00 46.28 81 GLY B C 1
ATOM 2773 O O . GLY B 1 81 ? 3.905 -11.747 49.923 1.00 45.47 81 GLY B O 1
ATOM 2774 N N . SER B 1 82 ? 2.284 -11.564 48.376 1.00 49.69 82 SER B N 1
ATOM 2775 C CA . SER B 1 82 ? 1.732 -10.346 48.937 1.00 53.39 82 SER B CA 1
ATOM 2776 C C . SER B 1 82 ? 0.401 -10.529 49.644 1.00 55.77 82 SER B C 1
ATOM 2777 O O . SER B 1 82 ? -0.373 -11.446 49.356 1.00 55.65 82 SER B O 1
ATOM 2780 N N . ILE B 1 83 ? 0.149 -9.617 50.570 1.00 58.04 83 ILE B N 1
ATOM 2781 C CA . ILE B 1 83 ? -1.064 -9.610 51.364 1.00 60.11 83 ILE B CA 1
ATOM 2782 C C . ILE B 1 83 ? -2.014 -8.629 50.662 1.00 60.53 83 ILE B C 1
ATOM 2783 O O . ILE B 1 83 ? -2.182 -7.485 51.097 1.00 61.34 83 ILE B O 1
ATOM 2788 N N . ASN B 1 84 ? -2.618 -9.102 49.569 1.00 58.99 84 ASN B N 1
ATOM 2789 C CA . ASN B 1 84 ? -3.527 -8.331 48.706 1.00 56.80 84 ASN B CA 1
ATOM 2790 C C . ASN B 1 84 ? -2.687 -7.840 47.539 1.00 53.95 84 ASN B C 1
ATOM 2791 O O . ASN B 1 84 ? -2.174 -6.722 47.544 1.00 54.57 84 ASN B O 1
ATOM 2796 N N . ILE B 1 85 ? -2.551 -8.694 46.536 1.00 49.63 85 ILE B N 1
ATOM 2797 C CA . ILE B 1 85 ? -1.744 -8.377 45.377 1.00 46.48 85 ILE B CA 1
ATOM 2798 C C . ILE B 1 85 ? -2.253 -7.197 44.551 1.00 45.46 85 ILE B C 1
ATOM 2799 O O . ILE B 1 85 ? -1.467 -6.338 44.186 1.00 42.67 85 ILE B O 1
ATOM 2804 N N . ARG B 1 86 ? -3.553 -7.127 44.274 1.00 47.14 86 ARG B N 1
ATOM 2805 C CA . ARG B 1 86 ? -4.064 -6.026 43.462 1.00 50.36 86 ARG B CA 1
ATOM 2806 C C . ARG B 1 86 ? -3.691 -4.683 44.063 1.00 51.33 86 ARG B C 1
ATOM 2807 O O . ARG B 1 86 ? -3.384 -3.738 43.335 1.00 52.34 86 ARG B O 1
ATOM 2815 N N . ASN B 1 87 ? -3.723 -4.583 45.387 1.00 50.70 87 ASN B N 1
ATOM 2816 C CA . ASN B 1 87 ? -3.334 -3.328 46.013 1.00 52.31 87 ASN B CA 1
ATOM 2817 C C . ASN B 1 87 ? -1.965 -2.971 45.405 1.00 51.72 87 ASN B C 1
ATOM 2818 O O . ASN B 1 87 ? -1.794 -1.884 44.841 1.00 53.04 87 ASN B O 1
ATOM 2823 N N . TRP B 1 88 ? -1.013 -3.906 45.497 1.00 47.74 88 TRP B N 1
ATOM 2824 C CA . TRP B 1 88 ? 0.334 -3.714 44.958 1.00 43.09 88 TRP B CA 1
ATOM 2825 C C . TRP B 1 88 ? 0.258 -3.203 43.520 1.00 42.79 88 TRP B C 1
ATOM 2826 O O . TRP B 1 88 ? 1.085 -2.397 43.084 1.00 44.94 88 TRP B O 1
ATOM 2837 N N . LEU B 1 89 ? -0.737 -3.675 42.781 1.00 39.52 89 LEU B N 1
ATOM 2838 C CA . LEU B 1 89 ? -0.901 -3.252 41.408 1.00 40.19 89 LEU B CA 1
ATOM 2839 C C . LEU B 1 89 ? -1.275 -1.774 41.324 1.00 42.68 89 LEU B C 1
ATOM 2840 O O . LEU B 1 89 ? -0.588 -0.992 40.668 1.00 44.14 89 LEU B O 1
ATOM 2845 N N . THR B 1 90 ? -2.362 -1.390 41.989 1.00 44.17 90 THR B N 1
ATOM 2846 C CA . THR B 1 90 ? -2.822 0.000 41.960 1.00 46.23 90 THR B CA 1
ATOM 2847 C C . THR B 1 90 ? -1.743 0.986 42.357 1.00 46.56 90 THR B C 1
ATOM 2848 O O . THR B 1 90 ? -1.874 2.188 42.107 1.00 44.82 90 THR B O 1
ATOM 2852 N N . ASN B 1 91 ? -0.683 0.474 42.981 1.00 47.31 91 ASN B N 1
ATOM 2853 C CA . ASN B 1 91 ? 0.424 1.315 43.420 1.00 48.20 91 ASN B CA 1
ATOM 2854 C C . ASN B 1 91 ? 1.449 1.536 42.326 1.00 47.05 91 ASN B C 1
ATOM 2855 O O . ASN B 1 91 ? 2.214 2.490 42.376 1.00 48.05 91 ASN B O 1
ATOM 2860 N N . LEU B 1 92 ? 1.460 0.655 41.336 1.00 44.98 92 LEU B N 1
ATOM 2861 C CA . LEU B 1 92 ? 2.394 0.779 40.228 1.00 42.89 92 LEU B CA 1
ATOM 2862 C C . LEU B 1 92 ? 3.810 0.967 40.764 1.00 42.36 92 LEU B C 1
ATOM 2863 O O . LEU B 1 92 ? 4.495 1.949 40.464 1.00 42.58 92 LEU B O 1
ATOM 2868 N N . ASP B 1 93 ? 4.224 0.010 41.584 1.00 40.87 93 ASP B N 1
ATOM 2869 C CA . ASP B 1 93 ? 5.551 0.001 42.176 1.00 38.47 93 ASP B CA 1
ATOM 2870 C C . ASP B 1 93 ? 6.537 -0.459 41.101 1.00 36.25 93 ASP B C 1
ATOM 2871 O O . ASP B 1 93 ? 6.671 -1.662 40.878 1.00 36.16 93 ASP B O 1
ATOM 2876 N N . PHE B 1 94 ? 7.236 0.484 40.463 1.00 33.97 94 PHE B N 1
ATOM 2877 C CA . PHE B 1 94 ? 8.182 0.169 39.383 1.00 31.44 94 PHE B CA 1
ATOM 2878 C C . PHE B 1 94 ? 9.609 0.727 39.502 1.00 31.50 94 PHE B C 1
ATOM 2879 O O . PHE B 1 94 ? 10.450 0.418 38.667 1.00 30.05 94 PHE B O 1
ATOM 2887 N N . ASP B 1 95 ? 9.887 1.554 40.503 1.00 33.37 95 ASP B N 1
ATOM 2888 C CA . ASP B 1 95 ? 11.222 2.124 40.621 1.00 35.41 95 ASP B CA 1
ATOM 2889 C C . ASP B 1 95 ? 12.280 1.052 40.655 1.00 37.31 95 ASP B C 1
ATOM 2890 O O . ASP B 1 95 ? 11.970 -0.120 40.868 1.00 38.43 95 ASP B O 1
ATOM 2895 N N . GLN B 1 96 ? 13.531 1.450 40.438 1.00 38.09 96 GLN B N 1
ATOM 2896 C CA . GLN B 1 96 ? 14.643 0.506 40.483 1.00 39.40 96 GLN B CA 1
ATOM 2897 C C . GLN B 1 96 ? 15.955 1.139 40.936 1.00 38.65 96 GLN B C 1
ATOM 2898 O O . GLN B 1 96 ? 16.227 2.311 40.678 1.00 37.95 96 GLN B O 1
ATOM 2904 N N . ASP B 1 97 ? 16.757 0.359 41.648 1.00 37.94 97 ASP B N 1
ATOM 2905 C CA . ASP B 1 97 ? 18.053 0.830 42.124 1.00 37.88 97 ASP B CA 1
ATOM 2906 C C . ASP B 1 97 ? 19.127 0.114 41.304 1.00 36.92 97 ASP B C 1
ATOM 2907 O O . ASP B 1 97 ? 18.854 -0.450 40.239 1.00 32.44 97 ASP B O 1
ATOM 2912 N N . ASP B 1 98 ? 20.348 0.134 41.813 1.00 37.20 98 ASP B N 1
ATOM 2913 C CA . ASP B 1 98 ? 21.450 -0.525 41.148 1.00 37.88 98 ASP B CA 1
ATOM 2914 C C . ASP B 1 98 ? 21.934 -1.666 42.015 1.00 39.50 98 ASP B C 1
ATOM 2915 O O . ASP B 1 98 ? 22.076 -1.509 43.232 1.00 40.45 98 ASP B O 1
ATOM 2920 N N . CYS B 1 99 ? 22.183 -2.813 41.390 1.00 42.12 99 CYS B N 1
ATOM 2921 C CA . CYS B 1 99 ? 22.713 -3.972 42.103 1.00 44.54 99 CYS B CA 1
ATOM 2922 C C . CYS B 1 99 ? 24.152 -4.046 41.651 1.00 42.42 99 CYS B C 1
ATOM 2923 O O . CYS B 1 99 ? 24.634 -3.149 40.963 1.00 41.83 99 CYS B O 1
ATOM 2926 N N . SER B 1 100 ? 24.836 -5.111 42.031 1.00 42.45 100 SER B N 1
ATOM 2927 C CA . SER B 1 100 ? 26.220 -5.268 41.651 1.00 42.75 100 SER B CA 1
ATOM 2928 C C . SER B 1 100 ? 26.553 -6.722 41.338 1.00 44.75 100 SER B C 1
ATOM 2929 O O . SER B 1 100 ? 27.582 -7.239 41.777 1.00 46.82 100 SER B O 1
ATOM 2932 N N . LEU B 1 101 ? 25.681 -7.374 40.569 1.00 46.13 101 LEU B N 1
ATOM 2933 C CA . LEU B 1 101 ? 25.884 -8.769 40.186 1.00 47.34 101 LEU B CA 1
ATOM 2934 C C . LEU B 1 101 ? 26.444 -8.862 38.772 1.00 49.58 101 LEU B C 1
ATOM 2935 O O . LEU B 1 101 ? 26.948 -9.909 38.359 1.00 53.63 101 LEU B O 1
ATOM 2940 N N . THR B 1 102 ? 26.354 -7.758 38.038 1.00 49.97 102 THR B N 1
ATOM 2941 C CA . THR B 1 102 ? 26.831 -7.686 36.662 1.00 49.65 102 THR B CA 1
ATOM 2942 C C . THR B 1 102 ? 27.051 -6.233 36.319 1.00 51.02 102 THR B C 1
ATOM 2943 O O . THR B 1 102 ? 26.577 -5.337 37.016 1.00 52.41 102 THR B O 1
ATOM 2947 N N . SER B 1 103 ? 27.770 -6.000 35.234 1.00 51.43 103 SER B N 1
ATOM 2948 C CA . SER B 1 103 ? 28.004 -4.645 34.791 1.00 50.43 103 SER B CA 1
ATOM 2949 C C . SER B 1 103 ? 26.649 -4.044 34.435 1.00 47.49 103 SER B C 1
ATOM 2950 O O . SER B 1 103 ? 25.870 -4.644 33.701 1.00 46.48 103 SER B O 1
ATOM 2953 N N . GLY B 1 104 ? 26.359 -2.871 34.976 1.00 44.48 104 GLY B N 1
ATOM 2954 C CA . GLY B 1 104 ? 25.107 -2.220 34.656 1.00 41.81 104 GLY B CA 1
ATOM 2955 C C . GLY B 1 104 ? 23.861 -2.884 35.186 1.00 41.18 104 GLY B C 1
ATOM 2956 O O . GLY B 1 104 ? 22.801 -2.756 34.588 1.00 40.01 104 GLY B O 1
ATOM 2957 N N . CYS B 1 105 ? 23.976 -3.572 36.315 1.00 41.71 105 CYS B N 1
ATOM 2958 C CA . CYS B 1 105 ? 22.832 -4.245 36.927 1.00 41.41 105 CYS B CA 1
ATOM 2959 C C . CYS B 1 105 ? 21.773 -3.245 37.423 1.00 38.50 105 CYS B C 1
ATOM 2960 O O . CYS B 1 105 ? 22.091 -2.243 38.062 1.00 37.45 105 CYS B O 1
ATOM 2963 N N . GLY B 1 106 ? 20.512 -3.530 37.116 1.00 35.26 106 GLY B N 1
ATOM 2964 C CA . GLY B 1 106 ? 19.420 -2.672 37.538 1.00 32.06 106 GLY B CA 1
ATOM 2965 C C . GLY B 1 106 ? 18.327 -3.548 38.098 1.00 32.51 106 GLY B C 1
ATOM 2966 O O . GLY B 1 106 ? 17.892 -4.487 37.443 1.00 30.78 106 GLY B O 1
ATOM 2967 N N . VAL B 1 107 ? 17.870 -3.250 39.305 1.00 34.83 107 VAL B N 1
ATOM 2968 C CA . VAL B 1 107 ? 16.839 -4.079 39.918 1.00 34.95 107 VAL B CA 1
ATOM 2969 C C . VAL B 1 107 ? 15.701 -3.291 40.540 1.00 31.82 107 VAL B C 1
ATOM 2970 O O . VAL B 1 107 ? 15.838 -2.116 40.850 1.00 32.52 107 VAL B O 1
ATOM 2974 N N . HIS B 1 108 ? 14.582 -3.968 40.727 1.00 30.55 108 HIS B N 1
ATOM 2975 C CA . HIS B 1 108 ? 13.397 -3.384 41.337 1.00 32.01 108 HIS B CA 1
ATOM 2976 C C . HIS B 1 108 ? 13.743 -3.046 42.785 1.00 31.71 108 HIS B C 1
ATOM 2977 O O . HIS B 1 108 ? 13.942 -3.948 43.594 1.00 31.35 108 HIS B O 1
ATOM 2984 N N . SER B 1 109 ? 13.820 -1.755 43.108 1.00 31.97 109 SER B N 1
ATOM 2985 C CA . SER B 1 109 ? 14.157 -1.300 44.466 1.00 33.45 109 SER B CA 1
ATOM 2986 C C . SER B 1 109 ? 13.628 -2.190 45.581 1.00 31.33 109 SER B C 1
ATOM 2987 O O . SER B 1 109 ? 14.398 -2.766 46.354 1.00 30.29 109 SER B O 1
ATOM 2990 N N . GLY B 1 110 ? 12.301 -2.278 45.648 1.00 28.17 110 GLY B N 1
ATOM 2991 C CA . GLY B 1 110 ? 11.619 -3.063 46.663 1.00 25.29 110 GLY B CA 1
ATOM 2992 C C . GLY B 1 110 ? 11.993 -4.525 46.774 1.00 24.56 110 GLY B C 1
ATOM 2993 O O . GLY B 1 110 ? 12.341 -4.979 47.858 1.00 22.40 110 GLY B O 1
ATOM 2994 N N . PHE B 1 111 ? 11.907 -5.269 45.678 1.00 22.76 111 PHE B N 1
ATOM 2995 C CA . PHE B 1 111 ? 12.268 -6.674 45.733 1.00 24.73 111 PHE B CA 1
ATOM 2996 C C . PHE B 1 111 ? 13.682 -6.811 46.296 1.00 25.76 111 PHE B C 1
ATOM 2997 O O . PHE B 1 111 ? 13.932 -7.672 47.140 1.00 26.37 111 PHE B O 1
ATOM 3005 N N . GLN B 1 112 ? 14.605 -5.967 45.849 1.00 24.15 112 GLN B N 1
ATOM 3006 C CA . GLN B 1 112 ? 15.955 -6.038 46.384 1.00 25.68 112 GLN B CA 1
ATOM 3007 C C . GLN B 1 112 ? 15.923 -5.669 47.860 1.00 27.59 112 GLN B C 1
ATOM 3008 O O . GLN B 1 112 ? 16.478 -6.375 48.699 1.00 27.60 112 GLN B O 1
ATOM 3014 N N . ASN B 1 113 ? 15.270 -4.555 48.176 1.00 30.02 113 ASN B N 1
ATOM 3015 C CA . ASN B 1 113 ? 15.179 -4.100 49.558 1.00 32.02 113 ASN B CA 1
ATOM 3016 C C . ASN B 1 113 ? 14.624 -5.195 50.475 1.00 32.40 113 ASN B C 1
ATOM 3017 O O . ASN B 1 113 ? 15.008 -5.282 51.645 1.00 30.40 113 ASN B O 1
ATOM 3022 N N . ALA B 1 114 ? 13.733 -6.034 49.943 1.00 31.34 114 ALA B N 1
ATOM 3023 C CA . ALA B 1 114 ? 13.162 -7.134 50.717 1.00 29.37 114 ALA B CA 1
ATOM 3024 C C . ALA B 1 114 ? 14.253 -8.183 50.940 1.00 30.28 114 ALA B C 1
ATOM 3025 O O . ALA B 1 114 ? 14.497 -8.614 52.070 1.00 32.42 114 ALA B O 1
ATOM 3027 N N . TRP B 1 115 ? 14.918 -8.584 49.859 1.00 28.24 115 TRP B N 1
ATOM 3028 C CA . TRP B 1 115 ? 15.985 -9.575 49.957 1.00 27.46 115 TRP B CA 1
ATOM 3029 C C . TRP B 1 115 ? 17.062 -9.103 50.903 1.00 27.83 115 TRP B C 1
ATOM 3030 O O . TRP B 1 115 ? 17.722 -9.906 51.548 1.00 31.50 115 TRP B O 1
ATOM 3041 N N . ASN B 1 116 ? 17.255 -7.798 50.973 1.00 25.66 116 ASN B N 1
ATOM 3042 C CA . ASN B 1 116 ? 18.267 -7.255 51.856 1.00 26.71 116 ASN B CA 1
ATOM 3043 C C . ASN B 1 116 ? 17.870 -7.374 53.327 1.00 27.65 116 ASN B C 1
ATOM 3044 O O . ASN B 1 116 ? 18.709 -7.684 54.175 1.00 25.17 116 ASN B O 1
ATOM 3049 N N . GLU B 1 117 ? 16.594 -7.142 53.633 1.00 28.40 117 GLU B N 1
ATOM 3050 C CA . GLU B 1 117 ? 16.148 -7.193 55.021 1.00 29.45 117 GLU B CA 1
ATOM 3051 C C . GLU B 1 117 ? 16.267 -8.576 55.656 1.00 31.23 117 GLU B C 1
ATOM 3052 O O . GLU B 1 117 ? 16.525 -8.670 56.851 1.00 32.84 117 GLU B O 1
ATOM 3058 N N . ILE B 1 118 ? 16.098 -9.649 54.882 1.00 31.00 118 ILE B N 1
ATOM 3059 C CA . ILE B 1 118 ? 16.211 -10.984 55.472 1.00 29.38 118 ILE B CA 1
ATOM 3060 C C . ILE B 1 118 ? 17.271 -11.881 54.864 1.00 29.03 118 ILE B C 1
ATOM 3061 O O . ILE B 1 118 ? 17.220 -13.093 55.041 1.00 30.65 118 ILE B O 1
ATOM 3066 N N . SER B 1 119 ? 18.241 -11.290 54.177 1.00 28.31 119 SER B N 1
ATOM 3067 C CA . SER B 1 119 ? 19.308 -12.052 53.527 1.00 27.13 119 SER B CA 1
ATOM 3068 C C . SER B 1 119 ? 20.224 -12.812 54.498 1.00 28.02 119 SER B C 1
ATOM 3069 O O . SER B 1 119 ? 20.557 -13.976 54.277 1.00 28.44 119 SER B O 1
ATOM 3072 N N . ALA B 1 120 ? 20.652 -12.152 55.565 1.00 30.44 120 ALA B N 1
ATOM 3073 C CA . ALA B 1 120 ? 21.531 -12.802 56.522 1.00 31.13 120 ALA B CA 1
ATOM 3074 C C . ALA B 1 120 ? 20.812 -14.012 57.089 1.00 32.02 120 ALA B C 1
ATOM 3075 O O . ALA B 1 120 ? 21.302 -15.134 56.993 1.00 32.01 120 ALA B O 1
ATOM 3077 N N . ALA B 1 121 ? 19.639 -13.772 57.665 1.00 32.14 121 ALA B N 1
ATOM 3078 C CA . ALA B 1 121 ? 18.818 -14.833 58.232 1.00 31.56 121 ALA B CA 1
ATOM 3079 C C . ALA B 1 121 ? 18.712 -15.975 57.234 1.00 30.41 121 ALA B C 1
ATOM 3080 O O . ALA B 1 121 ? 19.033 -17.117 57.544 1.00 32.59 121 ALA B O 1
ATOM 3082 N N . ALA B 1 122 ? 18.264 -15.654 56.031 1.00 28.87 122 ALA B N 1
ATOM 3083 C CA . ALA B 1 122 ? 18.118 -16.649 54.985 1.00 31.82 122 ALA B CA 1
ATOM 3084 C C . ALA B 1 122 ? 19.451 -17.325 54.636 1.00 35.35 122 ALA B C 1
ATOM 3085 O O . ALA B 1 122 ? 19.504 -18.543 54.443 1.00 34.60 122 ALA B O 1
ATOM 3087 N N . THR B 1 123 ? 20.524 -16.542 54.558 1.00 36.53 123 THR B N 1
ATOM 3088 C CA . THR B 1 123 ? 21.833 -17.089 54.206 1.00 38.43 123 THR B CA 1
ATOM 3089 C C . THR B 1 123 ? 22.437 -17.991 55.282 1.00 40.57 123 THR B C 1
ATOM 3090 O O . THR B 1 123 ? 23.120 -18.970 54.963 1.00 44.30 123 THR B O 1
ATOM 3094 N N . ALA B 1 124 ? 22.192 -17.669 56.546 1.00 37.66 124 ALA B N 1
ATOM 3095 C CA . ALA B 1 124 ? 22.723 -18.476 57.629 1.00 34.73 124 ALA B CA 1
ATOM 3096 C C . ALA B 1 124 ? 22.004 -19.819 57.677 1.00 33.90 124 ALA B C 1
ATOM 3097 O O . ALA B 1 124 ? 22.625 -20.851 57.935 1.00 33.35 124 ALA B O 1
ATOM 3099 N N . ALA B 1 125 ? 20.699 -19.798 57.413 1.00 32.45 125 ALA B N 1
ATOM 3100 C CA . ALA B 1 125 ? 19.881 -21.001 57.446 1.00 32.94 125 ALA B CA 1
ATOM 3101 C C . ALA B 1 125 ? 20.205 -21.945 56.309 1.00 33.98 125 ALA B C 1
ATOM 3102 O O . ALA B 1 125 ? 20.259 -23.160 56.495 1.00 34.05 125 ALA B O 1
ATOM 3104 N N . VAL B 1 126 ? 20.405 -21.387 55.125 1.00 35.76 126 VAL B N 1
ATOM 3105 C CA . VAL B 1 126 ? 20.723 -22.208 53.968 1.00 39.50 126 VAL B CA 1
ATOM 3106 C C . VAL B 1 126 ? 22.081 -22.862 54.212 1.00 43.80 126 VAL B C 1
ATOM 3107 O O . VAL B 1 126 ? 22.252 -24.062 54.003 1.00 44.17 126 VAL B O 1
ATOM 3111 N N . ALA B 1 127 ? 23.032 -22.055 54.679 1.00 47.14 127 ALA B N 1
ATOM 3112 C CA . ALA B 1 127 ? 24.394 -22.503 54.954 1.00 48.82 127 ALA B CA 1
ATOM 3113 C C . ALA B 1 127 ? 24.450 -23.602 56.004 1.00 49.81 127 ALA B C 1
ATOM 3114 O O . ALA B 1 127 ? 25.270 -24.514 55.914 1.00 50.44 127 ALA B O 1
ATOM 3116 N N . LYS B 1 128 ? 23.584 -23.496 57.005 1.00 51.34 128 LYS B N 1
ATOM 3117 C CA . LYS B 1 128 ? 23.520 -24.479 58.080 1.00 54.09 128 LYS B CA 1
ATOM 3118 C C . LYS B 1 128 ? 22.851 -25.728 57.529 1.00 55.22 128 LYS B C 1
ATOM 3119 O O . LYS B 1 128 ? 23.390 -26.831 57.625 1.00 54.95 128 LYS B O 1
ATOM 3125 N N . ALA B 1 129 ? 21.672 -25.539 56.944 1.00 55.62 129 ALA B N 1
ATOM 3126 C CA . ALA B 1 129 ? 20.925 -26.640 56.353 1.00 54.33 129 ALA B CA 1
ATOM 3127 C C . ALA B 1 129 ? 21.848 -27.367 55.400 1.00 53.86 129 ALA B C 1
ATOM 3128 O O . ALA B 1 129 ? 21.678 -28.548 55.137 1.00 53.93 129 ALA B O 1
ATOM 3130 N N . ARG B 1 130 ? 22.829 -26.632 54.890 1.00 53.97 130 ARG B N 1
ATOM 3131 C CA . ARG B 1 130 ? 23.802 -27.160 53.951 1.00 54.37 130 ARG B CA 1
ATOM 3132 C C . ARG B 1 130 ? 24.930 -27.911 54.661 1.00 55.51 130 ARG B C 1
ATOM 3133 O O . ARG B 1 130 ? 25.060 -29.127 54.523 1.00 55.36 130 ARG B O 1
ATOM 3141 N N . LYS B 1 131 ? 25.754 -27.193 55.415 1.00 55.54 131 LYS B N 1
ATOM 3142 C CA . LYS B 1 131 ? 26.849 -27.842 56.119 1.00 56.46 131 LYS B CA 1
ATOM 3143 C C . LYS B 1 131 ? 26.361 -29.133 56.782 1.00 57.99 131 LYS B C 1
ATOM 3144 O O . LYS B 1 131 ? 27.127 -30.086 56.925 1.00 58.72 131 LYS B O 1
ATOM 3150 N N . ALA B 1 132 ? 25.080 -29.167 57.153 1.00 57.27 132 ALA B N 1
ATOM 3151 C CA . ALA B 1 132 ? 24.489 -30.331 57.812 1.00 56.78 132 ALA B CA 1
ATOM 3152 C C . ALA B 1 132 ? 23.858 -31.358 56.868 1.00 58.78 132 ALA B C 1
ATOM 3153 O O . ALA B 1 132 ? 23.288 -32.347 57.315 1.00 60.53 132 ALA B O 1
ATOM 3155 N N . ASN B 1 133 ? 23.956 -31.116 55.568 1.00 60.57 133 ASN B N 1
ATOM 3156 C CA . ASN B 1 133 ? 23.419 -32.021 54.545 1.00 61.05 133 ASN B CA 1
ATOM 3157 C C . ASN B 1 133 ? 24.141 -31.645 53.243 1.00 63.07 133 ASN B C 1
ATOM 3158 O O . ASN B 1 133 ? 23.507 -31.342 52.226 1.00 62.82 133 ASN B O 1
ATOM 3163 N N . PRO B 1 134 ? 25.489 -31.670 53.266 1.00 64.44 134 PRO B N 1
ATOM 3164 C CA . PRO B 1 134 ? 26.383 -31.337 52.147 1.00 64.52 134 PRO B CA 1
ATOM 3165 C C . PRO B 1 134 ? 26.219 -32.110 50.847 1.00 63.79 134 PRO B C 1
ATOM 3166 O O . PRO B 1 134 ? 27.186 -32.292 50.112 1.00 65.68 134 PRO B O 1
ATOM 3170 N N . SER B 1 135 ? 25.002 -32.555 50.562 1.00 63.37 135 SER B N 1
ATOM 3171 C CA . SER B 1 135 ? 24.724 -33.290 49.338 1.00 62.84 135 SER B CA 1
ATOM 3172 C C . SER B 1 135 ? 23.382 -32.828 48.786 1.00 64.53 135 SER B C 1
ATOM 3173 O O . SER B 1 135 ? 23.176 -32.794 47.571 1.00 63.70 135 SER B O 1
ATOM 3176 N N . PHE B 1 136 ? 22.477 -32.452 49.689 1.00 66.20 136 PHE B N 1
ATOM 3177 C CA . PHE B 1 136 ? 21.152 -31.969 49.299 1.00 66.56 136 PHE B CA 1
ATOM 3178 C C . PHE B 1 136 ? 21.314 -30.749 48.384 1.00 65.22 136 PHE B C 1
ATOM 3179 O O . PHE B 1 136 ? 22.061 -29.819 48.709 1.00 64.49 136 PHE B O 1
ATOM 3187 N N . LYS B 1 137 ? 20.621 -30.757 47.247 1.00 62.53 137 LYS B N 1
ATOM 3188 C CA . LYS B 1 137 ? 20.676 -29.642 46.301 1.00 59.98 137 LYS B CA 1
ATOM 3189 C C . LYS B 1 137 ? 19.762 -28.506 46.770 1.00 57.75 137 LYS B C 1
ATOM 3190 O O . LYS B 1 137 ? 18.789 -28.741 47.492 1.00 57.22 137 LYS B O 1
ATOM 3196 N N . VAL B 1 138 ? 20.072 -27.277 46.356 1.00 54.63 138 VAL B N 1
ATOM 3197 C CA . VAL B 1 138 ? 19.286 -26.111 46.761 1.00 49.95 138 VAL B CA 1
ATOM 3198 C C . VAL B 1 138 ? 18.259 -25.646 45.737 1.00 45.67 138 VAL B C 1
ATOM 3199 O O . VAL B 1 138 ? 18.529 -25.599 44.541 1.00 43.24 138 VAL B O 1
ATOM 3203 N N . VAL B 1 139 ? 17.087 -25.271 46.232 1.00 43.32 139 VAL B N 1
ATOM 3204 C CA . VAL B 1 139 ? 16.002 -24.810 45.384 1.00 43.86 139 VAL B CA 1
ATOM 3205 C C . VAL B 1 139 ? 15.356 -23.545 45.939 1.00 44.69 139 VAL B C 1
ATOM 3206 O O . VAL B 1 139 ? 14.699 -23.590 46.982 1.00 46.29 139 VAL B O 1
ATOM 3210 N N . SER B 1 140 ? 15.540 -22.421 45.248 1.00 42.11 140 SER B N 1
ATOM 3211 C CA . SER B 1 140 ? 14.944 -21.147 45.667 1.00 37.46 140 SER B CA 1
ATOM 3212 C C . SER B 1 140 ? 13.534 -21.135 45.089 1.00 33.17 140 SER B C 1
ATOM 3213 O O . SER B 1 140 ? 13.351 -21.459 43.922 1.00 37.28 140 SER B O 1
ATOM 3216 N N . VAL B 1 141 ? 12.535 -20.773 45.879 1.00 28.17 141 VAL B N 1
ATOM 3217 C CA . VAL B 1 141 ? 11.176 -20.793 45.357 1.00 27.70 141 VAL B CA 1
ATOM 3218 C C . VAL B 1 141 ? 10.346 -19.588 45.767 1.00 29.44 141 VAL B C 1
ATOM 3219 O O . VAL B 1 141 ? 10.550 -19.013 46.837 1.00 31.49 141 VAL B O 1
ATOM 3223 N N . GLY B 1 142 ? 9.404 -19.206 44.912 1.00 27.97 142 GLY B N 1
ATOM 3224 C CA . GLY B 1 142 ? 8.556 -18.081 45.241 1.00 28.36 142 GLY B CA 1
ATOM 3225 C C . GLY B 1 142 ? 7.337 -17.864 44.364 1.00 28.86 142 GLY B C 1
ATOM 3226 O O . GLY B 1 142 ? 7.428 -17.914 43.139 1.00 29.77 142 GLY B O 1
ATOM 3227 N N . HIS B 1 143 ? 6.182 -17.646 44.984 1.00 29.01 143 HIS B N 1
ATOM 3228 C CA . HIS B 1 143 ? 4.985 -17.357 44.213 1.00 30.16 143 HIS B CA 1
ATOM 3229 C C . HIS B 1 143 ? 4.856 -15.841 44.197 1.00 29.42 143 HIS B C 1
ATOM 3230 O O . HIS B 1 143 ? 5.427 -15.167 45.043 1.00 28.16 143 HIS B O 1
ATOM 3237 N N . SER B 1 144 ? 4.110 -15.311 43.234 1.00 30.38 144 SER B N 1
ATOM 3238 C CA . SER B 1 144 ? 3.891 -13.868 43.112 1.00 31.10 144 SER B CA 1
ATOM 3239 C C . SER B 1 144 ? 5.139 -13.048 43.465 1.00 30.77 144 SER B C 1
ATOM 3240 O O . SER B 1 144 ? 6.262 -13.419 43.134 1.00 29.48 144 SER B O 1
ATOM 3243 N N . LEU B 1 145 ? 4.940 -11.928 44.139 1.00 31.74 145 LEU B N 1
ATOM 3244 C CA . LEU B 1 145 ? 6.057 -11.089 44.518 1.00 33.46 145 LEU B CA 1
ATOM 3245 C C . LEU B 1 145 ? 7.206 -11.892 45.101 1.00 32.78 145 LEU B C 1
ATOM 3246 O O . LEU B 1 145 ? 8.352 -11.473 45.037 1.00 33.26 145 LEU B O 1
ATOM 3251 N N . GLY B 1 146 ? 6.893 -13.047 45.671 1.00 33.94 146 GLY B N 1
ATOM 3252 C CA . GLY B 1 146 ? 7.922 -13.894 46.254 1.00 34.38 146 GLY B CA 1
ATOM 3253 C C . GLY B 1 146 ? 8.971 -14.338 45.248 1.00 34.12 146 GLY B C 1
ATOM 3254 O O . GLY B 1 146 ? 10.171 -14.207 45.488 1.00 32.83 146 GLY B O 1
ATOM 3255 N N . GLY B 1 147 ? 8.520 -14.870 44.118 1.00 33.23 147 GLY B N 1
ATOM 3256 C CA . GLY B 1 147 ? 9.452 -15.295 43.096 1.00 32.37 147 GLY B CA 1
ATOM 3257 C C . GLY B 1 147 ? 10.422 -14.173 42.773 1.00 33.36 147 GLY B C 1
ATOM 3258 O O . GLY B 1 147 ? 11.560 -14.415 42.371 1.00 34.16 147 GLY B O 1
ATOM 3259 N N . ALA B 1 148 ? 9.974 -12.935 42.944 1.00 33.19 148 ALA B N 1
ATOM 3260 C CA . ALA B 1 148 ? 10.827 -11.788 42.670 1.00 34.34 148 ALA B CA 1
ATOM 3261 C C . ALA B 1 148 ? 11.987 -11.860 43.630 1.00 35.55 148 ALA B C 1
ATOM 3262 O O . ALA B 1 148 ? 13.149 -11.837 43.228 1.00 37.21 148 ALA B O 1
ATOM 3264 N N . VAL B 1 149 ? 11.649 -11.948 44.912 1.00 34.07 149 VAL B N 1
ATOM 3265 C CA . VAL B 1 149 ? 12.642 -12.028 45.964 1.00 32.37 149 VAL B CA 1
ATOM 3266 C C . VAL B 1 149 ? 13.412 -13.316 45.776 1.00 32.98 149 VAL B C 1
ATOM 3267 O O . VAL B 1 149 ? 14.625 -13.354 45.965 1.00 34.40 149 VAL B O 1
ATOM 3271 N N . ALA B 1 150 ? 12.695 -14.367 45.383 1.00 32.78 150 ALA B N 1
ATOM 3272 C CA . ALA B 1 150 ? 13.295 -15.676 45.175 1.00 32.69 150 ALA B CA 1
ATOM 3273 C C . ALA B 1 150 ? 14.347 -15.600 44.080 1.00 33.24 150 ALA B C 1
ATOM 3274 O O . ALA B 1 150 ? 15.456 -16.099 44.246 1.00 34.07 150 ALA B O 1
ATOM 3276 N N . THR B 1 151 ? 14.014 -14.968 42.961 1.00 33.39 151 THR B N 1
ATOM 3277 C CA . THR B 1 151 ? 14.973 -14.863 41.873 1.00 33.59 151 THR B CA 1
ATOM 3278 C C . THR B 1 151 ? 16.162 -14.014 42.329 1.00 34.36 151 THR B C 1
ATOM 3279 O O . THR B 1 151 ? 17.289 -14.222 41.876 1.00 35.59 151 THR B O 1
ATOM 3283 N N . LEU B 1 152 ? 15.916 -13.065 43.228 1.00 31.59 152 LEU B N 1
ATOM 3284 C CA . LEU B 1 152 ? 16.995 -12.223 43.743 1.00 31.88 152 LEU B CA 1
ATOM 3285 C C . LEU B 1 152 ? 17.889 -13.087 44.624 1.00 33.74 152 LEU B C 1
ATOM 3286 O O . LEU B 1 152 ? 19.124 -13.087 44.491 1.00 33.92 152 LEU B O 1
ATOM 3291 N N . ALA B 1 153 ? 17.236 -13.826 45.520 1.00 32.70 153 ALA B N 1
ATOM 3292 C CA . ALA B 1 153 ? 17.903 -14.726 46.449 1.00 33.45 153 ALA B CA 1
ATOM 3293 C C . ALA B 1 153 ? 18.734 -15.759 45.691 1.00 33.70 153 ALA B C 1
ATOM 3294 O O . ALA B 1 153 ? 19.964 -15.725 45.729 1.00 35.46 153 ALA B O 1
ATOM 3296 N N . GLY B 1 154 ? 18.056 -16.671 45.006 1.00 33.10 154 GLY B N 1
ATOM 3297 C CA . GLY B 1 154 ? 18.744 -17.697 44.245 1.00 31.62 154 GLY B CA 1
ATOM 3298 C C . GLY B 1 154 ? 20.026 -17.214 43.600 1.00 31.19 154 GLY B C 1
ATOM 3299 O O . GLY B 1 154 ? 21.068 -17.852 43.726 1.00 30.48 154 GLY B O 1
ATOM 3300 N N . ALA B 1 155 ? 19.960 -16.081 42.916 1.00 31.62 155 ALA B N 1
ATOM 3301 C CA . ALA B 1 155 ? 21.143 -15.540 42.260 1.00 34.45 155 ALA B CA 1
ATOM 3302 C C . ALA B 1 155 ? 22.254 -15.213 43.256 1.00 34.54 155 ALA B C 1
ATOM 3303 O O . ALA B 1 155 ? 23.403 -15.582 43.060 1.00 33.88 155 ALA B O 1
ATOM 3305 N N . ASN B 1 156 ? 21.913 -14.518 44.329 1.00 36.96 156 ASN B N 1
ATOM 3306 C CA . ASN B 1 156 ? 22.921 -14.159 45.319 1.00 39.85 156 ASN B CA 1
ATOM 3307 C C . ASN B 1 156 ? 23.572 -15.358 45.978 1.00 40.27 156 ASN B C 1
ATOM 3308 O O . ASN B 1 156 ? 24.724 -15.289 46.404 1.00 42.05 156 ASN B O 1
ATOM 3313 N N . LEU B 1 157 ? 22.836 -16.459 46.057 1.00 40.43 157 LEU B N 1
ATOM 3314 C CA . LEU B 1 157 ? 23.362 -17.670 46.671 1.00 41.49 157 LEU B CA 1
ATOM 3315 C C . LEU B 1 157 ? 24.437 -18.316 45.795 1.00 42.11 157 LEU B C 1
ATOM 3316 O O . LEU B 1 157 ? 25.481 -18.748 46.297 1.00 40.63 157 LEU B O 1
ATOM 3321 N N . ARG B 1 158 ? 24.193 -18.377 44.491 1.00 41.92 158 ARG B N 1
ATOM 3322 C CA . ARG B 1 158 ? 25.182 -18.960 43.598 1.00 44.02 158 ARG B CA 1
ATOM 3323 C C . ARG B 1 158 ? 26.469 -18.150 43.779 1.00 44.56 158 ARG B C 1
ATOM 3324 O O . ARG B 1 158 ? 27.537 -18.705 44.058 1.00 45.78 158 ARG B O 1
ATOM 3332 N N . ILE B 1 159 ? 26.345 -16.832 43.638 1.00 43.53 159 ILE B N 1
ATOM 3333 C CA . ILE B 1 159 ? 27.464 -15.910 43.790 1.00 41.30 159 ILE B CA 1
ATOM 3334 C C . ILE B 1 159 ? 28.207 -16.215 45.076 1.00 39.14 159 ILE B C 1
ATOM 3335 O O . ILE B 1 159 ? 29.426 -16.098 45.142 1.00 38.33 159 ILE B O 1
ATOM 3340 N N . GLY B 1 160 ? 27.448 -16.595 46.099 1.00 38.82 160 GLY B N 1
ATOM 3341 C CA . GLY B 1 160 ? 28.029 -16.925 47.385 1.00 40.56 160 GLY B CA 1
ATOM 3342 C C . GLY B 1 160 ? 28.879 -18.177 47.306 1.00 42.44 160 GLY B C 1
ATOM 3343 O O . GLY B 1 160 ? 29.869 -18.297 48.017 1.00 40.68 160 GLY B O 1
ATOM 3344 N N . GLY B 1 161 ? 28.489 -19.108 46.437 1.00 44.32 161 GLY B N 1
ATOM 3345 C CA . GLY B 1 161 ? 29.239 -20.341 46.273 1.00 44.08 161 GLY B CA 1
ATOM 3346 C C . GLY B 1 161 ? 28.357 -21.573 46.322 1.00 44.94 161 GLY B C 1
ATOM 3347 O O . GLY B 1 161 ? 28.822 -22.699 46.137 1.00 43.05 161 GLY B O 1
ATOM 3348 N N . THR B 1 162 ? 27.072 -21.368 46.567 1.00 45.19 162 THR B N 1
ATOM 3349 C CA . THR B 1 162 ? 26.156 -22.489 46.641 1.00 47.07 162 THR B CA 1
ATOM 3350 C C . THR B 1 162 ? 25.135 -22.482 45.510 1.00 46.64 162 THR B C 1
ATOM 3351 O O . THR B 1 162 ? 24.131 -21.778 45.568 1.00 48.66 162 THR B O 1
ATOM 3355 N N . PRO B 1 163 ? 25.390 -23.280 44.459 1.00 46.71 163 PRO B N 1
ATOM 3356 C CA . PRO B 1 163 ? 24.547 -23.427 43.262 1.00 46.92 163 PRO B CA 1
ATOM 3357 C C . PRO B 1 163 ? 23.156 -24.015 43.520 1.00 46.23 163 PRO B C 1
ATOM 3358 O O . PRO B 1 163 ? 22.979 -24.861 44.401 1.00 44.58 163 PRO B O 1
ATOM 3362 N N . LEU B 1 164 ? 22.179 -23.576 42.726 1.00 45.65 164 LEU B N 1
ATOM 3363 C CA . LEU B 1 164 ? 20.794 -24.028 42.877 1.00 41.91 164 LEU B CA 1
ATOM 3364 C C . LEU B 1 164 ? 19.958 -23.826 41.617 1.00 42.04 164 LEU B C 1
ATOM 3365 O O . LEU B 1 164 ? 20.480 -23.456 40.572 1.00 41.91 164 LEU B O 1
ATOM 3370 N N . ASP B 1 165 ? 18.656 -24.089 41.732 1.00 42.94 165 ASP B N 1
ATOM 3371 C CA . ASP B 1 165 ? 17.696 -23.908 40.638 1.00 42.34 165 ASP B CA 1
ATOM 3372 C C . ASP B 1 165 ? 16.660 -22.921 41.159 1.00 42.85 165 ASP B C 1
ATOM 3373 O O . ASP B 1 165 ? 16.688 -22.577 42.337 1.00 47.11 165 ASP B O 1
ATOM 3378 N N . ILE B 1 166 ? 15.744 -22.462 40.313 1.00 40.72 166 ILE B N 1
ATOM 3379 C CA . ILE B 1 166 ? 14.751 -21.496 40.770 1.00 36.79 166 ILE B CA 1
ATOM 3380 C C . ILE B 1 166 ? 13.371 -21.670 40.173 1.00 36.47 166 ILE B C 1
ATOM 3381 O O . ILE B 1 166 ? 13.183 -21.533 38.963 1.00 36.62 166 ILE B O 1
ATOM 3386 N N . TYR B 1 167 ? 12.394 -21.950 41.019 1.00 34.59 167 TYR B N 1
ATOM 3387 C CA . TYR B 1 167 ? 11.032 -22.104 40.531 1.00 36.23 167 TYR B CA 1
ATOM 3388 C C . TYR B 1 167 ? 10.184 -20.954 41.059 1.00 35.20 167 TYR B C 1
ATOM 3389 O O . TYR B 1 167 ? 10.023 -20.796 42.266 1.00 37.95 167 TYR B O 1
ATOM 3398 N N . THR B 1 168 ? 9.657 -20.144 40.155 1.00 33.78 168 THR B N 1
ATOM 3399 C CA . THR B 1 168 ? 8.804 -19.024 40.537 1.00 32.93 168 THR B CA 1
ATOM 3400 C C . THR B 1 168 ? 7.513 -19.172 39.752 1.00 33.33 168 THR B C 1
ATOM 3401 O O . THR B 1 168 ? 7.521 -19.670 38.635 1.00 34.53 168 THR B O 1
ATOM 3405 N N . TYR B 1 169 ? 6.406 -18.732 40.319 1.00 32.82 169 TYR B N 1
ATOM 3406 C CA . TYR B 1 169 ? 5.133 -18.818 39.627 1.00 33.19 169 TYR B CA 1
ATOM 3407 C C . TYR B 1 169 ? 4.476 -17.452 39.740 1.00 33.40 169 TYR B C 1
ATOM 3408 O O . TYR B 1 169 ? 4.253 -16.956 40.842 1.00 36.11 169 TYR B O 1
ATOM 3417 N N . GLY B 1 170 ? 4.171 -16.836 38.609 1.00 32.30 170 GLY B N 1
ATOM 3418 C CA . GLY B 1 170 ? 3.540 -15.531 38.650 1.00 27.63 170 GLY B CA 1
ATOM 3419 C C . GLY B 1 170 ? 4.551 -14.470 39.028 1.00 26.02 170 GLY B C 1
ATOM 3420 O O . GLY B 1 170 ? 4.205 -13.433 39.586 1.00 24.82 170 GLY B O 1
ATOM 3421 N N . SER B 1 171 ? 5.814 -14.729 38.729 1.00 23.51 171 SER B N 1
ATOM 3422 C CA . SER B 1 171 ? 6.843 -13.760 39.048 1.00 26.35 171 SER B CA 1
ATOM 3423 C C . SER B 1 171 ? 6.700 -12.468 38.263 1.00 26.45 171 SER B C 1
ATOM 3424 O O . SER B 1 171 ? 6.152 -12.444 37.173 1.00 27.72 171 SER B O 1
ATOM 3427 N N . PRO B 1 172 ? 7.136 -11.356 38.849 1.00 27.76 172 PRO B N 1
ATOM 3428 C CA . PRO B 1 172 ? 7.050 -10.096 38.117 1.00 28.21 172 PRO B CA 1
ATOM 3429 C C . PRO B 1 172 ? 8.491 -9.952 37.609 1.00 24.97 172 PRO B C 1
ATOM 3430 O O . PRO B 1 172 ? 9.382 -10.597 38.156 1.00 22.86 172 PRO B O 1
ATOM 3434 N N . ARG B 1 173 ? 8.734 -9.176 36.558 1.00 24.39 173 ARG B N 1
ATOM 3435 C CA . ARG B 1 173 ? 10.115 -9.025 36.087 1.00 24.60 173 ARG B CA 1
ATOM 3436 C C . ARG B 1 173 ? 10.893 -8.488 37.295 1.00 25.06 173 ARG B C 1
ATOM 3437 O O . ARG B 1 173 ? 10.372 -7.664 38.045 1.00 25.23 173 ARG B O 1
ATOM 3445 N N . VAL B 1 174 ? 12.122 -8.944 37.502 1.00 24.84 174 VAL B N 1
ATOM 3446 C CA . VAL B 1 174 ? 12.864 -8.514 38.686 1.00 26.68 174 VAL B CA 1
ATOM 3447 C C . VAL B 1 174 ? 13.937 -7.445 38.506 1.00 27.98 174 VAL B C 1
ATOM 3448 O O . VAL B 1 174 ? 14.431 -6.887 39.481 1.00 30.05 174 VAL B O 1
ATOM 3452 N N . GLY B 1 175 ? 14.293 -7.147 37.267 1.00 28.41 175 GLY B N 1
ATOM 3453 C CA . GLY B 1 175 ? 15.304 -6.139 37.032 1.00 30.61 175 GLY B CA 1
ATOM 3454 C C . GLY B 1 175 ? 15.460 -5.813 35.564 1.00 32.29 175 GLY B C 1
ATOM 3455 O O . GLY B 1 175 ? 14.634 -6.198 34.736 1.00 32.97 175 GLY B O 1
ATOM 3456 N N . ASN B 1 176 ? 16.534 -5.108 35.231 1.00 33.04 176 ASN B N 1
ATOM 3457 C CA . ASN B 1 176 ? 16.768 -4.725 33.851 1.00 30.84 176 ASN B CA 1
ATOM 3458 C C . ASN B 1 176 ? 17.507 -5.796 33.066 1.00 31.24 176 ASN B C 1
ATOM 3459 O O . ASN B 1 176 ? 17.842 -6.864 33.586 1.00 32.82 176 ASN B O 1
ATOM 3464 N N . THR B 1 177 ? 17.760 -5.487 31.805 1.00 30.60 177 THR B N 1
ATOM 3465 C CA . THR B 1 177 ? 18.457 -6.382 30.905 1.00 30.52 177 THR B CA 1
ATOM 3466 C C . THR B 1 177 ? 19.614 -7.166 31.507 1.00 30.87 177 THR B C 1
ATOM 3467 O O . THR B 1 177 ? 19.568 -8.387 31.576 1.00 29.51 177 THR B O 1
ATOM 3471 N N . GLN B 1 178 ? 20.652 -6.461 31.936 1.00 33.10 178 GLN B N 1
ATOM 3472 C CA . GLN B 1 178 ? 21.829 -7.110 32.495 1.00 34.95 178 GLN B CA 1
ATOM 3473 C C . GLN B 1 178 ? 21.525 -7.989 33.680 1.00 35.19 178 GLN B C 1
ATOM 3474 O O . GLN B 1 178 ? 22.316 -8.862 34.007 1.00 37.43 178 GLN B O 1
ATOM 3480 N N . LEU B 1 179 ? 20.393 -7.764 34.333 1.00 34.20 179 LEU B N 1
ATOM 3481 C CA . LEU B 1 179 ? 20.044 -8.596 35.475 1.00 35.21 179 LEU B CA 1
ATOM 3482 C C . LEU B 1 179 ? 19.406 -9.888 34.984 1.00 36.37 179 LEU B C 1
ATOM 3483 O O . LEU B 1 179 ? 19.922 -10.981 35.228 1.00 34.72 179 LEU B O 1
ATOM 3488 N N . ALA B 1 180 ? 18.280 -9.750 34.291 1.00 38.93 180 ALA B N 1
ATOM 3489 C CA . ALA B 1 180 ? 17.571 -10.895 33.744 1.00 40.99 180 ALA B CA 1
ATOM 3490 C C . ALA B 1 180 ? 18.559 -11.759 32.959 1.00 43.26 180 ALA B C 1
ATOM 3491 O O . ALA B 1 180 ? 18.522 -12.989 33.037 1.00 45.03 180 ALA B O 1
ATOM 3493 N N . ALA B 1 181 ? 19.458 -11.113 32.222 1.00 43.11 181 ALA B N 1
ATOM 3494 C CA . ALA B 1 181 ? 20.436 -11.837 31.420 1.00 42.80 181 ALA B CA 1
ATOM 3495 C C . ALA B 1 181 ? 21.540 -12.503 32.235 1.00 42.96 181 ALA B C 1
ATOM 3496 O O . ALA B 1 181 ? 22.238 -13.378 31.725 1.00 44.52 181 ALA B O 1
ATOM 3498 N N . PHE B 1 182 ? 21.704 -12.099 33.492 1.00 41.93 182 PHE B N 1
ATOM 3499 C CA . PHE B 1 182 ? 22.735 -12.692 34.344 1.00 40.44 182 PHE B CA 1
ATOM 3500 C C . PHE B 1 182 ? 22.208 -13.946 35.029 1.00 39.63 182 PHE B C 1
ATOM 3501 O O . PHE B 1 182 ? 22.800 -15.013 34.908 1.00 40.25 182 PHE B O 1
ATOM 3509 N N . VAL B 1 183 ? 21.096 -13.817 35.746 1.00 38.83 183 VAL B N 1
ATOM 3510 C CA . VAL B 1 183 ? 20.498 -14.953 36.437 1.00 38.49 183 VAL B CA 1
ATOM 3511 C C . VAL B 1 183 ? 20.298 -16.074 35.429 1.00 41.03 183 VAL B C 1
ATOM 3512 O O . VAL B 1 183 ? 20.332 -17.253 35.783 1.00 38.91 183 VAL B O 1
ATOM 3516 N N . SER B 1 184 ? 20.088 -15.688 34.170 1.00 43.18 184 SER B N 1
ATOM 3517 C CA . SER B 1 184 ? 19.852 -16.646 33.093 1.00 42.58 184 SER B CA 1
ATOM 3518 C C . SER B 1 184 ? 21.082 -17.449 32.672 1.00 43.79 184 SER B C 1
ATOM 3519 O O . SER B 1 184 ? 21.002 -18.672 32.548 1.00 44.57 184 SER B O 1
ATOM 3522 N N . ASN B 1 185 ? 22.208 -16.775 32.446 1.00 42.72 185 ASN B N 1
ATOM 3523 C CA . ASN B 1 185 ? 23.444 -17.465 32.074 1.00 42.60 185 ASN B CA 1
ATOM 3524 C C . ASN B 1 185 ? 24.084 -18.055 33.322 1.00 41.76 185 ASN B C 1
ATOM 3525 O O . ASN B 1 185 ? 25.134 -18.693 33.258 1.00 41.34 185 ASN B O 1
ATOM 3530 N N . GLN B 1 186 ? 23.456 -17.829 34.464 1.00 40.21 186 GLN B N 1
ATOM 3531 C CA . GLN B 1 186 ? 23.996 -18.331 35.709 1.00 38.24 186 GLN B CA 1
ATOM 3532 C C . GLN B 1 186 ? 23.745 -19.834 35.833 1.00 37.60 186 GLN B C 1
ATOM 3533 O O . GLN B 1 186 ? 22.636 -20.312 35.578 1.00 35.36 186 GLN B O 1
ATOM 3539 N N . ALA B 1 187 ? 24.790 -20.571 36.213 1.00 37.96 187 ALA B N 1
ATOM 3540 C CA . ALA B 1 187 ? 24.706 -22.024 36.381 1.00 35.36 187 ALA B CA 1
ATOM 3541 C C . ALA B 1 187 ? 23.368 -22.388 37.011 1.00 34.96 187 ALA B C 1
ATOM 3542 O O . ALA B 1 187 ? 22.921 -21.719 37.941 1.00 35.78 187 ALA B O 1
ATOM 3544 N N . GLY B 1 188 ? 22.731 -23.438 36.499 1.00 33.44 188 GLY B N 1
ATOM 3545 C CA . GLY B 1 188 ? 21.441 -23.850 37.026 1.00 32.81 188 GLY B CA 1
ATOM 3546 C C . GLY B 1 188 ? 20.274 -23.234 36.266 1.00 33.65 188 GLY B C 1
ATOM 3547 O O . GLY B 1 188 ? 20.448 -22.271 35.512 1.00 33.44 188 GLY B O 1
ATOM 3548 N N . GLY B 1 189 ? 19.079 -23.780 36.470 1.00 34.14 189 GLY B N 1
ATOM 3549 C CA . GLY B 1 189 ? 17.903 -23.271 35.784 1.00 38.34 189 GLY B CA 1
ATOM 3550 C C . GLY B 1 189 ? 17.045 -22.216 36.483 1.00 39.07 189 GLY B C 1
ATOM 3551 O O . GLY B 1 189 ? 17.122 -22.012 37.697 1.00 40.42 189 GLY B O 1
ATOM 3552 N N . GLU B 1 190 ? 16.216 -21.541 35.689 1.00 38.49 190 GLU B N 1
ATOM 3553 C CA . GLU B 1 190 ? 15.312 -20.508 36.178 1.00 38.41 190 GLU B CA 1
ATOM 3554 C C . GLU B 1 190 ? 13.937 -20.821 35.600 1.00 37.92 190 GLU B C 1
ATOM 3555 O O . GLU B 1 190 ? 13.499 -20.169 34.654 1.00 39.49 190 GLU B O 1
ATOM 3561 N N . PHE B 1 191 ? 13.257 -21.817 36.165 1.00 38.38 191 PHE B N 1
ATOM 3562 C CA . PHE B 1 191 ? 11.942 -22.227 35.665 1.00 38.51 191 PHE B CA 1
ATOM 3563 C C . PHE B 1 191 ? 10.825 -21.313 36.123 1.00 38.02 191 PHE B C 1
ATOM 3564 O O . PHE B 1 191 ? 10.140 -21.616 37.101 1.00 39.04 191 PHE B O 1
ATOM 3572 N N . ARG B 1 192 ? 10.619 -20.201 35.428 1.00 35.59 192 ARG B N 1
ATOM 3573 C CA . ARG B 1 192 ? 9.552 -19.299 35.844 1.00 34.60 192 ARG B CA 1
ATOM 3574 C C . ARG B 1 192 ? 8.236 -19.657 35.174 1.00 34.29 192 ARG B C 1
ATOM 3575 O O . ARG B 1 192 ? 8.089 -19.511 33.966 1.00 34.73 192 ARG B O 1
ATOM 3583 N N . VAL B 1 193 ? 7.282 -20.138 35.965 1.00 32.64 193 VAL B N 1
ATOM 3584 C CA . VAL B 1 193 ? 5.980 -20.520 35.445 1.00 30.48 193 VAL B CA 1
ATOM 3585 C C . VAL B 1 193 ? 4.987 -19.352 35.506 1.00 30.67 193 VAL B C 1
ATOM 3586 O O . VAL B 1 193 ? 4.872 -18.683 36.524 1.00 31.84 193 VAL B O 1
ATOM 3590 N N . THR B 1 194 ? 4.281 -19.115 34.403 1.00 32.31 194 THR B N 1
ATOM 3591 C CA . THR B 1 194 ? 3.281 -18.048 34.293 1.00 32.72 194 THR B CA 1
ATOM 3592 C C . THR B 1 194 ? 1.958 -18.689 33.826 1.00 33.35 194 THR B C 1
ATOM 3593 O O . THR B 1 194 ? 1.961 -19.667 33.077 1.00 34.78 194 THR B O 1
ATOM 3597 N N . ASN B 1 195 ? 0.830 -18.138 34.251 1.00 33.65 195 ASN B N 1
ATOM 3598 C CA . ASN B 1 195 ? -0.459 -18.709 33.881 1.00 34.40 195 ASN B CA 1
ATOM 3599 C C . ASN B 1 195 ? -1.454 -17.827 33.113 1.00 37.17 195 ASN B C 1
ATOM 3600 O O . ASN B 1 195 ? -1.855 -16.740 33.563 1.00 35.60 195 ASN B O 1
ATOM 3605 N N . ALA B 1 196 ? -1.873 -18.336 31.959 1.00 38.90 196 ALA B N 1
ATOM 3606 C CA . ALA B 1 196 ? -2.826 -17.651 31.097 1.00 41.17 196 ALA B CA 1
ATOM 3607 C C . ALA B 1 196 ? -2.556 -16.164 31.037 1.00 42.51 196 ALA B C 1
ATOM 3608 O O . ALA B 1 196 ? -1.492 -15.745 30.589 1.00 43.10 196 ALA B O 1
ATOM 3610 N N . LYS B 1 197 ? -3.515 -15.374 31.513 1.00 44.37 197 LYS B N 1
ATOM 3611 C CA . LYS B 1 197 ? -3.400 -13.926 31.467 1.00 44.61 197 LYS B CA 1
ATOM 3612 C C . LYS B 1 197 ? -3.029 -13.266 32.775 1.00 43.60 197 LYS B C 1
ATOM 3613 O O . LYS B 1 197 ? -3.397 -12.122 33.003 1.00 43.47 197 LYS B O 1
ATOM 3619 N N . ASP B 1 198 ? -2.313 -13.968 33.642 1.00 45.03 198 ASP B N 1
ATOM 3620 C CA . ASP B 1 198 ? -1.929 -13.364 34.911 1.00 45.37 198 ASP B CA 1
ATOM 3621 C C . ASP B 1 198 ? -1.345 -11.991 34.609 1.00 43.00 198 ASP B C 1
ATOM 3622 O O . ASP B 1 198 ? -0.434 -11.856 33.796 1.00 41.85 198 ASP B O 1
ATOM 3627 N N . PRO B 1 199 ? -1.873 -10.952 35.258 1.00 41.35 199 PRO B N 1
ATOM 3628 C CA . PRO B 1 199 ? -1.414 -9.574 35.061 1.00 41.72 199 PRO B CA 1
ATOM 3629 C C . PRO B 1 199 ? -0.145 -9.174 35.821 1.00 40.78 199 PRO B C 1
ATOM 3630 O O . PRO B 1 199 ? 0.418 -8.098 35.584 1.00 43.86 199 PRO B O 1
ATOM 3634 N N . VAL B 1 200 ? 0.311 -10.035 36.723 1.00 38.69 200 VAL B N 1
ATOM 3635 C CA . VAL B 1 200 ? 1.515 -9.742 37.489 1.00 37.95 200 VAL B CA 1
ATOM 3636 C C . VAL B 1 200 ? 2.826 -10.030 36.730 1.00 37.13 200 VAL B C 1
ATOM 3637 O O . VAL B 1 200 ? 3.756 -9.226 36.763 1.00 33.71 200 VAL B O 1
ATOM 3641 N N . PRO B 1 201 ? 2.914 -11.179 36.040 1.00 37.95 201 PRO B N 1
ATOM 3642 C CA . PRO B 1 201 ? 4.130 -11.525 35.293 1.00 37.63 201 PRO B CA 1
ATOM 3643 C C . PRO B 1 201 ? 4.556 -10.478 34.270 1.00 37.30 201 PRO B C 1
ATOM 3644 O O . PRO B 1 201 ? 5.654 -10.546 33.720 1.00 35.73 201 PRO B O 1
ATOM 3648 N N . ARG B 1 202 ? 3.692 -9.511 33.998 1.00 35.47 202 ARG B N 1
ATOM 3649 C CA . ARG B 1 202 ? 4.070 -8.494 33.039 1.00 32.45 202 ARG B CA 1
ATOM 3650 C C . ARG B 1 202 ? 4.394 -7.141 33.657 1.00 30.49 202 ARG B C 1
ATOM 3651 O O . ARG B 1 202 ? 4.257 -6.112 33.007 1.00 31.56 202 ARG B O 1
ATOM 3659 N N . LEU B 1 203 ? 4.863 -7.158 34.901 1.00 29.10 203 LEU B N 1
ATOM 3660 C CA . LEU B 1 203 ? 5.203 -5.937 35.627 1.00 25.49 203 LEU B CA 1
ATOM 3661 C C . LEU B 1 203 ? 6.500 -6.043 36.444 1.00 24.07 203 LEU B C 1
ATOM 3662 O O . LEU B 1 203 ? 6.770 -7.060 37.079 1.00 23.68 203 LEU B O 1
ATOM 3667 N N . PRO B 1 204 ? 7.314 -4.980 36.453 1.00 24.45 204 PRO B N 1
ATOM 3668 C CA . PRO B 1 204 ? 7.157 -3.684 35.785 1.00 25.62 204 PRO B CA 1
ATOM 3669 C C . PRO B 1 204 ? 7.174 -3.817 34.262 1.00 24.58 204 PRO B C 1
ATOM 3670 O O . PRO B 1 204 ? 7.675 -4.796 33.720 1.00 25.35 204 PRO B O 1
ATOM 3674 N N . PRO B 1 205 ? 6.636 -2.819 33.551 1.00 25.49 205 PRO B N 1
ATOM 3675 C CA . PRO B 1 205 ? 6.603 -2.869 32.090 1.00 26.48 205 PRO B CA 1
ATOM 3676 C C . PRO B 1 205 ? 7.958 -2.960 31.373 1.00 27.18 205 PRO B C 1
ATOM 3677 O O . PRO B 1 205 ? 9.011 -2.569 31.903 1.00 29.16 205 PRO B O 1
ATOM 3681 N N . LEU B 1 206 ? 7.901 -3.473 30.148 1.00 23.26 206 LEU B N 1
ATOM 3682 C CA . LEU B 1 206 ? 9.070 -3.626 29.310 1.00 21.60 206 LEU B CA 1
ATOM 3683 C C . LEU B 1 206 ? 9.644 -2.241 28.957 1.00 22.03 206 LEU B C 1
ATOM 3684 O O . LEU B 1 206 ? 10.864 -2.077 28.863 1.00 19.11 206 LEU B O 1
ATOM 3689 N N . ILE B 1 207 ? 8.773 -1.243 28.778 1.00 23.73 207 ILE B N 1
ATOM 3690 C CA . ILE B 1 207 ? 9.243 0.101 28.431 1.00 24.95 207 ILE B CA 1
ATOM 3691 C C . ILE B 1 207 ? 9.952 0.819 29.564 1.00 27.57 207 ILE B C 1
ATOM 3692 O O . ILE B 1 207 ? 10.278 2.003 29.436 1.00 26.66 207 ILE B O 1
ATOM 3697 N N . PHE B 1 208 ? 10.202 0.114 30.661 1.00 28.84 208 PHE B N 1
ATOM 3698 C CA . PHE B 1 208 ? 10.881 0.734 31.782 1.00 28.25 208 PHE B CA 1
ATOM 3699 C C . PHE B 1 208 ? 12.190 0.062 32.109 1.00 26.70 208 PHE B C 1
ATOM 3700 O O . PHE B 1 208 ? 12.762 0.302 33.167 1.00 25.54 208 PHE B O 1
ATOM 3708 N N . GLY B 1 209 ? 12.654 -0.776 31.186 1.00 27.35 209 GLY B N 1
ATOM 3709 C CA . GLY B 1 209 ? 13.929 -1.460 31.347 1.00 28.00 209 GLY B CA 1
ATOM 3710 C C . GLY B 1 209 ? 13.885 -2.854 31.937 1.00 29.04 209 GLY B C 1
ATOM 3711 O O . GLY B 1 209 ? 14.907 -3.546 32.014 1.00 28.73 209 GLY B O 1
ATOM 3712 N N . TYR B 1 210 ? 12.700 -3.277 32.352 1.00 29.79 210 TYR B N 1
ATOM 3713 C CA . TYR B 1 210 ? 12.546 -4.588 32.950 1.00 28.50 210 TYR B CA 1
ATOM 3714 C C . TYR B 1 210 ? 12.462 -5.708 31.931 1.00 27.90 210 TYR B C 1
ATOM 3715 O O . TYR B 1 210 ? 11.690 -5.647 30.973 1.00 26.31 210 TYR B O 1
ATOM 3724 N N . ARG B 1 211 ? 13.296 -6.720 32.153 1.00 28.05 211 ARG B N 1
ATOM 3725 C CA . ARG B 1 211 ? 13.371 -7.899 31.305 1.00 29.15 211 ARG B CA 1
ATOM 3726 C C . ARG B 1 211 ? 13.007 -9.093 32.173 1.00 28.17 211 ARG B C 1
ATOM 3727 O O . ARG B 1 211 ? 12.979 -8.993 33.392 1.00 24.08 211 ARG B O 1
ATOM 3735 N N . HIS B 1 212 ? 12.746 -10.225 31.538 1.00 30.17 212 HIS B N 1
ATOM 3736 C CA . HIS B 1 212 ? 12.422 -11.444 32.266 1.00 32.85 212 HIS B CA 1
ATOM 3737 C C . HIS B 1 212 ? 13.582 -12.454 32.173 1.00 32.64 212 HIS B C 1
ATOM 3738 O O . HIS B 1 212 ? 14.612 -12.186 31.549 1.00 31.79 212 HIS B O 1
ATOM 3745 N N . THR B 1 213 ? 13.417 -13.608 32.804 1.00 32.79 213 THR B N 1
ATOM 3746 C CA . THR B 1 213 ? 14.444 -14.638 32.765 1.00 33.90 213 THR B CA 1
ATOM 3747 C C . THR B 1 213 ? 13.991 -15.646 31.725 1.00 37.13 213 THR B C 1
ATOM 3748 O O . THR B 1 213 ? 12.817 -16.000 31.697 1.00 41.12 213 THR B O 1
ATOM 3752 N N . SER B 1 214 ? 14.906 -16.103 30.874 1.00 37.07 214 SER B N 1
ATOM 3753 C CA . SER B 1 214 ? 14.569 -17.080 29.838 1.00 35.92 214 SER B CA 1
ATOM 3754 C C . SER B 1 214 ? 14.982 -18.469 30.298 1.00 33.81 214 SER B C 1
ATOM 3755 O O . SER B 1 214 ? 16.103 -18.673 30.744 1.00 33.98 214 SER B O 1
ATOM 3758 N N . PRO B 1 215 ? 14.107 -19.465 30.119 1.00 32.98 215 PRO B N 1
ATOM 3759 C CA . PRO B 1 215 ? 12.778 -19.399 29.513 1.00 31.43 215 PRO B CA 1
ATOM 3760 C C . PRO B 1 215 ? 11.589 -19.112 30.427 1.00 30.69 215 PRO B C 1
ATOM 3761 O O . PRO B 1 215 ? 11.706 -19.033 31.652 1.00 28.94 215 PRO B O 1
ATOM 3765 N N . GLU B 1 216 ? 10.442 -18.973 29.768 1.00 28.98 216 GLU B N 1
ATOM 3766 C CA . GLU B 1 216 ? 9.151 -18.762 30.395 1.00 30.42 216 GLU B CA 1
ATOM 3767 C C . GLU B 1 216 ? 8.294 -19.984 30.047 1.00 30.08 216 GLU B C 1
ATOM 3768 O O . GLU B 1 216 ? 7.973 -20.182 28.877 1.00 30.46 216 GLU B O 1
ATOM 3774 N N . TYR B 1 217 ? 7.947 -20.811 31.030 1.00 29.88 217 TYR B N 1
ATOM 3775 C CA . TYR B 1 217 ? 7.068 -21.952 30.764 1.00 30.14 217 TYR B CA 1
ATOM 3776 C C . TYR B 1 217 ? 5.683 -21.360 30.999 1.00 30.13 217 TYR B C 1
ATOM 3777 O O . TYR B 1 217 ? 5.302 -21.076 32.131 1.00 30.63 217 TYR B O 1
ATOM 3786 N N . TRP B 1 218 ? 4.930 -21.156 29.931 1.00 31.39 218 TRP B N 1
ATOM 3787 C CA . TRP B 1 218 ? 3.610 -20.551 30.064 1.00 33.86 218 TRP B CA 1
ATOM 3788 C C . TRP B 1 218 ? 2.448 -21.546 30.011 1.00 35.62 218 TRP B C 1
ATOM 3789 O O . TRP B 1 218 ? 2.284 -22.277 29.029 1.00 38.85 218 TRP B O 1
ATOM 3800 N N . LEU B 1 219 ? 1.654 -21.587 31.078 1.00 32.71 219 LEU B N 1
ATOM 3801 C CA . LEU B 1 219 ? 0.487 -22.461 31.111 1.00 34.36 219 LEU B CA 1
ATOM 3802 C C . LEU B 1 219 ? -0.558 -21.789 30.216 1.00 35.71 219 LEU B C 1
ATOM 3803 O O . LEU B 1 219 ? -1.126 -20.765 30.592 1.00 35.62 219 LEU B O 1
ATOM 3808 N N . SER B 1 220 ? -0.814 -22.340 29.036 1.00 38.13 220 SER B N 1
ATOM 3809 C CA . SER B 1 220 ? -1.806 -21.733 28.153 1.00 39.43 220 SER B CA 1
ATOM 3810 C C . SER B 1 220 ? -3.180 -22.385 28.306 1.00 39.69 220 SER B C 1
ATOM 3811 O O . SER B 1 220 ? -3.369 -23.540 27.946 1.00 37.47 220 SER B O 1
ATOM 3814 N N . GLY B 1 221 ? -4.131 -21.632 28.847 1.00 41.11 221 GLY B N 1
ATOM 3815 C CA . GLY B 1 221 ? -5.471 -22.153 29.052 1.00 45.05 221 GLY B CA 1
ATOM 3816 C C . GLY B 1 221 ? -6.457 -21.046 29.380 1.00 48.31 221 GLY B C 1
ATOM 3817 O O . GLY B 1 221 ? -6.217 -19.881 29.051 1.00 50.44 221 GLY B O 1
ATOM 3818 N N . SER B 1 222 ? -7.564 -21.395 30.029 1.00 48.85 222 SER B N 1
ATOM 3819 C CA . SER B 1 222 ? -8.579 -20.399 30.380 1.00 50.99 222 SER B CA 1
ATOM 3820 C C . SER B 1 222 ? -8.258 -19.686 31.690 1.00 50.10 222 SER B C 1
ATOM 3821 O O . SER B 1 222 ? -8.953 -18.750 32.091 1.00 48.58 222 SER B O 1
ATOM 3824 N N . GLY B 1 223 ? -7.198 -20.119 32.355 1.00 49.69 223 GLY B N 1
ATOM 3825 C CA . GLY B 1 223 ? -6.869 -19.437 33.565 1.00 52.14 223 GLY B CA 1
ATOM 3826 C C . GLY B 1 223 ? -7.908 -19.497 34.659 1.00 54.01 223 GLY B C 1
ATOM 3827 O O . GLY B 1 223 ? -7.297 -20.236 35.266 1.00 54.98 223 GLY B O 1
ATOM 3828 N N . GLY B 1 224 ? -8.336 -18.288 35.102 1.00 55.91 224 GLY B N 1
ATOM 3829 C CA . GLY B 1 224 ? -9.397 -18.226 36.100 1.00 57.18 224 GLY B CA 1
ATOM 3830 C C . GLY B 1 224 ? -9.081 -19.066 37.326 1.00 58.77 224 GLY B C 1
ATOM 3831 O O . GLY B 1 224 ? -8.155 -18.747 38.079 1.00 58.64 224 GLY B O 1
ATOM 3832 N N . ASP B 1 225 ? -9.849 -20.139 37.520 1.00 59.77 225 ASP B N 1
ATOM 3833 C CA . ASP B 1 225 ? -9.678 -21.060 38.642 1.00 59.58 225 ASP B CA 1
ATOM 3834 C C . ASP B 1 225 ? -9.085 -22.345 38.110 1.00 58.47 225 ASP B C 1
ATOM 3835 O O . ASP B 1 225 ? -9.149 -23.393 38.743 1.00 57.72 225 ASP B O 1
ATOM 3840 N N . LYS B 1 226 ? -8.493 -22.259 36.936 1.00 58.23 226 LYS B N 1
ATOM 3841 C CA . LYS B 1 226 ? -7.932 -23.432 36.327 1.00 56.78 226 LYS B CA 1
ATOM 3842 C C . LYS B 1 226 ? -6.886 -24.182 37.129 1.00 55.23 226 LYS B C 1
ATOM 3843 O O . LYS B 1 226 ? -5.967 -23.614 37.718 1.00 53.96 226 LYS B O 1
ATOM 3849 N N . ILE B 1 227 ? -7.068 -25.489 37.133 1.00 54.36 227 ILE B N 1
ATOM 3850 C CA . ILE B 1 227 ? -6.184 -26.438 37.772 1.00 54.84 227 ILE B CA 1
ATOM 3851 C C . ILE B 1 227 ? -6.026 -27.383 36.581 1.00 56.00 227 ILE B C 1
ATOM 3852 O O . ILE B 1 227 ? -5.864 -26.923 35.452 1.00 57.37 227 ILE B O 1
ATOM 3857 N N . ASP B 1 228 ? -6.106 -28.686 36.806 1.00 57.12 228 ASP B N 1
ATOM 3858 C CA . ASP B 1 228 ? -6.003 -29.667 35.724 1.00 56.21 228 ASP B CA 1
ATOM 3859 C C . ASP B 1 228 ? -5.087 -29.334 34.533 1.00 56.21 228 ASP B C 1
ATOM 3860 O O . ASP B 1 228 ? -5.232 -29.938 33.462 1.00 58.25 228 ASP B O 1
ATOM 3865 N N . TYR B 1 229 ? -4.165 -28.382 34.695 1.00 52.70 229 TYR B N 1
ATOM 3866 C CA . TYR B 1 229 ? -3.235 -28.056 33.612 1.00 48.55 229 TYR B CA 1
ATOM 3867 C C . TYR B 1 229 ? -2.317 -29.264 33.515 1.00 47.60 229 TYR B C 1
ATOM 3868 O O . TYR B 1 229 ? -1.811 -29.737 34.534 1.00 46.72 229 TYR B O 1
ATOM 3877 N N . THR B 1 230 ? -2.119 -29.778 32.304 1.00 46.96 230 THR B N 1
ATOM 3878 C CA . THR B 1 230 ? -1.254 -30.936 32.110 1.00 45.75 230 THR B CA 1
ATOM 3879 C C . THR B 1 230 ? -0.145 -30.579 31.146 1.00 46.37 230 THR B C 1
ATOM 3880 O O . THR B 1 230 ? -0.282 -29.671 30.321 1.00 45.08 230 THR B O 1
ATOM 3884 N N . ILE B 1 231 ? 0.951 -31.319 31.261 1.00 46.60 231 ILE B N 1
ATOM 3885 C CA . ILE B 1 231 ? 2.140 -31.122 30.444 1.00 46.10 231 ILE B CA 1
ATOM 3886 C C . ILE B 1 231 ? 1.872 -30.498 29.075 1.00 47.04 231 ILE B C 1
ATOM 3887 O O . ILE B 1 231 ? 2.638 -29.645 28.626 1.00 50.46 231 ILE B O 1
ATOM 3892 N N . ASN B 1 232 ? 0.785 -30.897 28.422 1.00 46.59 232 ASN B N 1
ATOM 3893 C CA . ASN B 1 232 ? 0.483 -30.383 27.085 1.00 47.26 232 ASN B CA 1
ATOM 3894 C C . ASN B 1 232 ? -0.128 -28.982 27.007 1.00 46.35 232 ASN B C 1
ATOM 3895 O O . ASN B 1 232 ? -0.506 -28.515 25.930 1.00 46.09 232 ASN B O 1
ATOM 3900 N N . ASP B 1 233 ? -0.205 -28.310 28.148 1.00 45.13 233 ASP B N 1
ATOM 3901 C CA . ASP B 1 233 ? -0.743 -26.956 28.214 1.00 43.14 233 ASP B CA 1
ATOM 3902 C C . ASP B 1 233 ? 0.398 -25.982 28.479 1.00 39.98 233 ASP B C 1
ATOM 3903 O O . ASP B 1 233 ? 0.174 -24.794 28.717 1.00 38.90 233 ASP B O 1
ATOM 3908 N N . VAL B 1 234 ? 1.620 -26.503 28.426 1.00 37.87 234 VAL B N 1
ATOM 3909 C CA . VAL B 1 234 ? 2.830 -25.734 28.692 1.00 36.04 234 VAL B CA 1
ATOM 3910 C C . VAL B 1 234 ? 3.591 -25.261 27.464 1.00 37.24 234 VAL B C 1
ATOM 3911 O O . VAL B 1 234 ? 4.409 -26.002 26.943 1.00 36.67 234 VAL B O 1
ATOM 3915 N N . LYS B 1 235 ? 3.344 -24.036 27.010 1.00 39.69 235 LYS B N 1
ATOM 3916 C CA . LYS B 1 235 ? 4.070 -23.510 25.857 1.00 41.36 235 LYS B CA 1
ATOM 3917 C C . LYS B 1 235 ? 5.305 -22.789 26.363 1.00 42.42 235 LYS B C 1
ATOM 3918 O O . LYS B 1 235 ? 5.227 -21.974 27.279 1.00 44.31 235 LYS B O 1
ATOM 3924 N N . VAL B 1 236 ? 6.448 -23.097 25.768 1.00 42.47 236 VAL B N 1
ATOM 3925 C CA . VAL B 1 236 ? 7.700 -22.486 26.163 1.00 43.85 236 VAL B CA 1
ATOM 3926 C C . VAL B 1 236 ? 8.031 -21.274 25.288 1.00 45.13 236 VAL B C 1
ATOM 3927 O O . VAL B 1 236 ? 7.839 -21.305 24.073 1.00 49.34 236 VAL B O 1
ATOM 3931 N N . CYS B 1 237 ? 8.526 -20.207 25.911 1.00 44.47 237 CYS B N 1
ATOM 3932 C CA . CYS B 1 237 ? 8.881 -18.970 25.202 1.00 44.64 237 CYS B CA 1
ATOM 3933 C C . CYS B 1 237 ? 10.207 -18.525 25.808 1.00 43.01 237 CYS B C 1
ATOM 3934 O O . CYS B 1 237 ? 10.375 -18.539 27.023 1.00 45.03 237 CYS B O 1
ATOM 3937 N N . GLU B 1 238 ? 11.161 -18.151 24.970 1.00 41.38 238 GLU B N 1
ATOM 3938 C CA . GLU B 1 238 ? 12.462 -17.747 25.482 1.00 42.58 238 GLU B CA 1
ATOM 3939 C C . GLU B 1 238 ? 12.735 -16.277 25.176 1.00 42.29 238 GLU B C 1
ATOM 3940 O O . GLU B 1 238 ? 11.983 -15.652 24.437 1.00 41.45 238 GLU B O 1
ATOM 3946 N N . GLY B 1 239 ? 13.792 -15.719 25.756 1.00 41.23 239 GLY B N 1
ATOM 3947 C CA . GLY B 1 239 ? 14.113 -14.324 25.500 1.00 40.34 239 GLY B CA 1
ATOM 3948 C C . GLY B 1 239 ? 13.633 -13.370 26.578 1.00 40.69 239 GLY B C 1
ATOM 3949 O O . GLY B 1 239 ? 12.555 -13.549 27.136 1.00 41.20 239 GLY B O 1
ATOM 3950 N N . ALA B 1 240 ? 14.423 -12.338 26.862 1.00 40.61 240 ALA B N 1
ATOM 3951 C CA . ALA B 1 240 ? 14.068 -11.367 27.903 1.00 40.63 240 ALA B CA 1
ATOM 3952 C C . ALA B 1 240 ? 12.934 -10.398 27.571 1.00 38.85 240 ALA B C 1
ATOM 3953 O O . ALA B 1 240 ? 12.365 -9.782 28.477 1.00 39.57 240 ALA B O 1
ATOM 3955 N N . ALA B 1 241 ? 12.617 -10.254 26.287 1.00 36.90 241 ALA B N 1
ATOM 3956 C CA . ALA B 1 241 ? 11.542 -9.361 25.847 1.00 34.29 241 ALA B CA 1
ATOM 3957 C C . ALA B 1 241 ? 10.609 -10.113 24.912 1.00 32.53 241 ALA B C 1
ATOM 3958 O O . ALA B 1 241 ? 10.360 -9.669 23.788 1.00 31.30 241 ALA B O 1
ATOM 3960 N N . ASN B 1 242 ? 10.109 -11.256 25.379 1.00 30.72 242 ASN B N 1
ATOM 3961 C CA . ASN B 1 242 ? 9.219 -12.086 24.579 1.00 33.08 242 ASN B CA 1
ATOM 3962 C C . ASN B 1 242 ? 7.784 -11.809 25.005 1.00 35.49 242 ASN B C 1
ATOM 3963 O O . ASN B 1 242 ? 7.458 -11.933 26.184 1.00 39.27 242 ASN B O 1
ATOM 3968 N N . LEU B 1 243 ? 6.923 -11.441 24.062 1.00 34.24 243 LEU B N 1
ATOM 3969 C CA . LEU B 1 243 ? 5.549 -11.134 24.412 1.00 34.51 243 LEU B CA 1
ATOM 3970 C C . LEU B 1 243 ? 4.549 -12.092 23.783 1.00 37.66 243 LEU B C 1
ATOM 3971 O O . LEU B 1 243 ? 3.336 -11.861 23.788 1.00 36.58 243 LEU B O 1
ATOM 3976 N N . GLN B 1 244 ? 5.078 -13.191 23.271 1.00 40.64 244 GLN B N 1
ATOM 3977 C CA . GLN B 1 244 ? 4.282 -14.220 22.622 1.00 43.70 244 GLN B CA 1
ATOM 3978 C C . GLN B 1 244 ? 3.458 -15.109 23.556 1.00 45.05 244 GLN B C 1
ATOM 3979 O O . GLN B 1 244 ? 2.607 -15.870 23.101 1.00 46.00 244 GLN B O 1
ATOM 3985 N N . CYS B 1 245 ? 3.695 -15.016 24.856 1.00 44.73 245 CYS B N 1
ATOM 3986 C CA . CYS B 1 245 ? 2.981 -15.858 25.794 1.00 43.12 245 CYS B CA 1
ATOM 3987 C C . CYS B 1 245 ? 2.251 -15.057 26.855 1.00 42.64 245 CYS B C 1
ATOM 3988 O O . CYS B 1 245 ? 1.204 -14.485 26.569 1.00 42.75 245 CYS B O 1
ATOM 3991 N N . ASN B 1 246 ? 2.760 -15.008 28.078 1.00 41.58 246 ASN B N 1
ATOM 3992 C CA . ASN B 1 246 ? 2.060 -14.213 29.070 1.00 41.68 246 ASN B CA 1
ATOM 3993 C C . ASN B 1 246 ? 2.212 -12.737 28.719 1.00 43.40 246 ASN B C 1
ATOM 3994 O O . ASN B 1 246 ? 1.307 -12.152 28.124 1.00 44.49 246 ASN B O 1
ATOM 3999 N N . GLY B 1 247 ? 3.346 -12.136 29.084 1.00 45.06 247 GLY B N 1
ATOM 4000 C CA . GLY B 1 247 ? 3.568 -10.736 28.759 1.00 44.77 247 GLY B CA 1
ATOM 4001 C C . GLY B 1 247 ? 3.068 -10.544 27.343 1.00 44.76 247 GLY B C 1
ATOM 4002 O O . GLY B 1 247 ? 3.607 -11.133 26.411 1.00 47.20 247 GLY B O 1
ATOM 4003 N N . GLY B 1 248 ? 2.025 -9.746 27.173 1.00 42.43 248 GLY B N 1
ATOM 4004 C CA . GLY B 1 248 ? 1.480 -9.556 25.849 1.00 41.20 248 GLY B CA 1
ATOM 4005 C C . GLY B 1 248 ? -0.007 -9.838 25.867 1.00 41.91 248 GLY B C 1
ATOM 4006 O O . GLY B 1 248 ? -0.701 -9.636 24.878 1.00 42.77 248 GLY B O 1
ATOM 4007 N N . THR B 1 249 ? -0.502 -10.320 26.997 1.00 41.76 249 THR B N 1
ATOM 4008 C CA . THR B 1 249 ? -1.924 -10.591 27.132 1.00 44.60 249 THR B CA 1
ATOM 4009 C C . THR B 1 249 ? -2.540 -9.333 27.708 1.00 44.15 249 THR B C 1
ATOM 4010 O O . THR B 1 249 ? -1.826 -8.396 28.062 1.00 46.07 249 THR B O 1
ATOM 4014 N N . LEU B 1 250 ? -3.862 -9.316 27.824 1.00 42.64 250 LEU B N 1
ATOM 4015 C CA . LEU B 1 250 ? -4.534 -8.149 28.364 1.00 41.01 250 LEU B CA 1
ATOM 4016 C C . LEU B 1 250 ? -5.496 -8.491 29.497 1.00 42.23 250 LEU B C 1
ATOM 4017 O O . LEU B 1 250 ? -5.527 -9.624 29.981 1.00 41.66 250 LEU B O 1
ATOM 4022 N N . GLY B 1 251 ? -6.259 -7.496 29.934 1.00 42.76 251 GLY B N 1
ATOM 4023 C CA . GLY B 1 251 ? -7.216 -7.706 31.006 1.00 42.71 251 GLY B CA 1
ATOM 4024 C C . GLY B 1 251 ? -6.616 -8.012 32.367 1.00 43.30 251 GLY B C 1
ATOM 4025 O O . GLY B 1 251 ? -5.510 -8.534 32.474 1.00 43.25 251 GLY B O 1
ATOM 4026 N N . LEU B 1 252 ? -7.369 -7.682 33.412 1.00 44.09 252 LEU B N 1
ATOM 4027 C CA . LEU B 1 252 ? -6.962 -7.906 34.794 1.00 44.45 252 LEU B CA 1
ATOM 4028 C C . LEU B 1 252 ? -7.610 -9.196 35.273 1.00 47.13 252 LEU B C 1
ATOM 4029 O O . LEU B 1 252 ? -8.834 -9.283 35.376 1.00 48.46 252 LEU B O 1
ATOM 4034 N N . ASP B 1 253 ? -6.777 -10.191 35.569 1.00 49.08 253 ASP B N 1
ATOM 4035 C CA . ASP B 1 253 ? -7.246 -11.507 35.997 1.00 47.58 253 ASP B CA 1
ATOM 4036 C C . ASP B 1 253 ? -6.592 -11.992 37.293 1.00 45.74 253 ASP B C 1
ATOM 4037 O O . ASP B 1 253 ? -5.927 -13.026 37.306 1.00 43.73 253 ASP B O 1
ATOM 4042 N N . ILE B 1 254 ? -6.796 -11.255 38.382 1.00 43.73 254 ILE B N 1
ATOM 4043 C CA . ILE B 1 254 ? -6.208 -11.614 39.670 1.00 42.76 254 ILE B CA 1
ATOM 4044 C C . ILE B 1 254 ? -6.353 -13.089 40.020 1.00 45.16 254 ILE B C 1
ATOM 4045 O O . ILE B 1 254 ? -5.491 -13.657 40.687 1.00 45.66 254 ILE B O 1
ATOM 4050 N N . ASP B 1 255 ? -7.443 -13.708 39.581 1.00 45.71 255 ASP B N 1
ATOM 4051 C CA . ASP B 1 255 ? -7.677 -15.114 39.877 1.00 47.69 255 ASP B CA 1
ATOM 4052 C C . ASP B 1 255 ? -6.629 -16.033 39.273 1.00 48.96 255 ASP B C 1
ATOM 4053 O O . ASP B 1 255 ? -6.038 -16.861 39.966 1.00 50.11 255 ASP B O 1
ATOM 4058 N N . ALA B 1 256 ? -6.403 -15.891 37.977 1.00 48.28 256 ALA B N 1
ATOM 4059 C CA . ALA B 1 256 ? -5.405 -16.700 37.308 1.00 46.60 256 ALA B CA 1
ATOM 4060 C C . ALA B 1 256 ? -4.107 -16.584 38.082 1.00 44.89 256 ALA B C 1
ATOM 4061 O O . ALA B 1 256 ? -3.284 -17.495 38.080 1.00 45.25 256 ALA B O 1
ATOM 4063 N N . HIS B 1 257 ? -3.929 -15.453 38.749 1.00 42.31 257 HIS B N 1
ATOM 4064 C CA . HIS B 1 257 ? -2.718 -15.226 39.523 1.00 42.30 257 HIS B CA 1
ATOM 4065 C C . HIS B 1 257 ? -2.593 -16.199 40.674 1.00 42.69 257 HIS B C 1
ATOM 4066 O O . HIS B 1 257 ? -1.626 -16.944 40.761 1.00 40.48 257 HIS B O 1
ATOM 4073 N N . LEU B 1 258 ? -3.577 -16.180 41.560 1.00 44.09 258 LEU B N 1
ATOM 4074 C CA . LEU B 1 258 ? -3.569 -17.056 42.716 1.00 46.39 258 LEU B CA 1
ATOM 4075 C C . LEU B 1 258 ? -3.970 -18.465 42.302 1.00 49.09 258 LEU B C 1
ATOM 4076 O O . LEU B 1 258 ? -4.585 -19.194 43.083 1.00 50.59 258 LEU B O 1
ATOM 4081 N N . HIS B 1 259 ? -3.629 -18.850 41.074 1.00 50.06 259 HIS B N 1
ATOM 4082 C CA . HIS B 1 259 ? -3.964 -20.183 40.582 1.00 49.03 259 HIS B CA 1
ATOM 4083 C C . HIS B 1 259 ? -2.916 -20.826 39.688 1.00 47.83 259 HIS B C 1
ATOM 4084 O O . HIS B 1 259 ? -3.042 -20.828 38.463 1.00 48.25 259 HIS B O 1
ATOM 4091 N N . TYR B 1 260 ? -1.940 -21.435 40.316 1.00 46.81 260 TYR B N 1
ATOM 4092 C CA . TYR B 1 260 ? -0.939 -22.167 39.600 1.00 48.16 260 TYR B CA 1
ATOM 4093 C C . TYR B 1 260 ? -1.011 -23.635 39.917 1.00 49.75 260 TYR B C 1
ATOM 4094 O O . TYR B 1 260 ? -0.395 -24.107 40.836 1.00 54.41 260 TYR B O 1
ATOM 4103 N N . PHE B 1 261 ? -1.777 -24.357 39.134 1.00 47.39 261 PHE B N 1
ATOM 4104 C CA . PHE B 1 261 ? -2.009 -25.752 39.386 1.00 49.38 261 PHE B CA 1
ATOM 4105 C C . PHE B 1 261 ? -2.852 -25.865 40.602 1.00 49.25 261 PHE B C 1
ATOM 4106 O O . PHE B 1 261 ? -3.822 -26.564 40.606 1.00 48.73 261 PHE B O 1
ATOM 4114 N N . GLN B 1 262 ? -2.494 -25.161 41.651 1.00 48.60 262 GLN B N 1
ATOM 4115 C CA . GLN B 1 262 ? -3.308 -25.242 42.853 1.00 46.51 262 GLN B CA 1
ATOM 4116 C C . GLN B 1 262 ? -3.650 -23.853 43.384 1.00 45.92 262 GLN B C 1
ATOM 4117 O O . GLN B 1 262 ? -3.385 -22.838 42.732 1.00 44.85 262 GLN B O 1
ATOM 4123 N N . ALA B 1 263 ? -4.240 -23.816 44.574 1.00 44.65 263 ALA B N 1
ATOM 4124 C CA . ALA B 1 263 ? -4.605 -22.556 45.191 1.00 43.14 263 ALA B CA 1
ATOM 4125 C C . ALA B 1 263 ? -3.370 -21.960 45.824 1.00 43.22 263 ALA B C 1
ATOM 4126 O O . ALA B 1 263 ? -2.557 -22.668 46.408 1.00 44.45 263 ALA B O 1
ATOM 4128 N N . THR B 1 264 ? -3.229 -20.650 45.697 1.00 43.06 264 THR B N 1
ATOM 4129 C CA . THR B 1 264 ? -2.098 -19.943 46.265 1.00 41.98 264 THR B CA 1
ATOM 4130 C C . THR B 1 264 ? -2.397 -19.583 47.704 1.00 44.85 264 THR B C 1
ATOM 4131 O O . THR B 1 264 ? -1.636 -19.925 48.610 1.00 46.29 264 THR B O 1
ATOM 4135 N N . ASP B 1 265 ? -3.518 -18.895 47.901 1.00 45.91 265 ASP B N 1
ATOM 4136 C CA . ASP B 1 265 ? -3.943 -18.448 49.220 1.00 49.80 265 ASP B CA 1
ATOM 4137 C C . ASP B 1 265 ? -4.674 -19.491 50.069 1.00 53.38 265 ASP B C 1
ATOM 4138 O O . ASP B 1 265 ? -5.561 -19.162 50.861 1.00 54.41 265 ASP B O 1
ATOM 4143 N N . ALA B 1 266 ? -4.288 -20.752 49.921 1.00 54.78 266 ALA B N 1
ATOM 4144 C CA . ALA B 1 266 ? -4.919 -21.805 50.696 1.00 58.26 266 ALA B CA 1
ATOM 4145 C C . ALA B 1 266 ? -4.521 -21.653 52.158 1.00 60.88 266 ALA B C 1
ATOM 4146 O O . ALA B 1 266 ? -5.367 -21.718 53.054 1.00 63.45 266 ALA B O 1
ATOM 4148 N N . CYS B 1 267 ? -3.229 -21.429 52.385 1.00 61.90 267 CYS B N 1
ATOM 4149 C CA . CYS B 1 267 ? -2.683 -21.292 53.728 1.00 62.63 267 CYS B CA 1
ATOM 4150 C C . CYS B 1 267 ? -2.904 -19.924 54.381 1.00 62.30 267 CYS B C 1
ATOM 4151 O O . CYS B 1 267 ? -2.394 -19.657 55.469 1.00 61.35 267 CYS B O 1
ATOM 4154 N N . SER B 1 268 ? -3.684 -19.070 53.726 1.00 63.42 268 SER B N 1
ATOM 4155 C CA . SER B 1 268 ? -3.945 -17.728 54.240 1.00 64.48 268 SER B CA 1
ATOM 4156 C C . SER B 1 268 ? -2.704 -16.861 54.241 1.00 64.69 268 SER B C 1
ATOM 4157 O O . SER B 1 268 ? -2.329 -16.285 53.217 1.00 62.85 268 SER B O 1
ATOM 4160 N N . THR B 1 290 ? -7.859 2.268 45.810 1.00 62.23 290 THR B N 1
ATOM 4161 C CA . THR B 1 290 ? -7.629 3.602 45.258 1.00 63.10 290 THR B CA 1
ATOM 4162 C C . THR B 1 290 ? -8.058 3.660 43.789 1.00 62.53 290 THR B C 1
ATOM 4163 O O . THR B 1 290 ? -8.250 4.743 43.231 1.00 61.09 290 THR B O 1
ATOM 4167 N N . MET B 1 291 ? -8.206 2.486 43.175 1.00 62.21 291 MET B N 1
ATOM 4168 C CA . MET B 1 291 ? -8.620 2.366 41.773 1.00 60.42 291 MET B CA 1
ATOM 4169 C C . MET B 1 291 ? -9.734 1.333 41.630 1.00 60.64 291 MET B C 1
ATOM 4170 O O . MET B 1 291 ? -9.862 0.422 42.450 1.00 62.30 291 MET B O 1
ATOM 4175 N N . THR B 1 292 ? -10.528 1.470 40.575 1.00 60.45 292 THR B N 1
ATOM 4176 C CA . THR B 1 292 ? -11.608 0.535 40.313 1.00 59.17 292 THR B CA 1
ATOM 4177 C C . THR B 1 292 ? -11.109 -0.456 39.280 1.00 60.31 292 THR B C 1
ATOM 4178 O O . THR B 1 292 ? -10.274 -0.118 38.447 1.00 61.84 292 THR B O 1
ATOM 4182 N N . ASP B 1 293 ? -11.613 -1.681 39.343 1.00 61.13 293 ASP B N 1
ATOM 4183 C CA . ASP B 1 293 ? -11.230 -2.720 38.399 1.00 60.75 293 ASP B CA 1
ATOM 4184 C C . ASP B 1 293 ? -11.235 -2.188 36.966 1.00 60.64 293 ASP B C 1
ATOM 4185 O O . ASP B 1 293 ? -10.346 -2.500 36.169 1.00 61.51 293 ASP B O 1
ATOM 4190 N N . ALA B 1 294 ? -12.243 -1.382 36.646 1.00 59.52 294 ALA B N 1
ATOM 4191 C CA . ALA B 1 294 ? -12.369 -0.799 35.320 1.00 57.48 294 ALA B CA 1
ATOM 4192 C C . ALA B 1 294 ? -11.148 0.066 35.042 1.00 56.63 294 ALA B C 1
ATOM 4193 O O . ALA B 1 294 ? -10.732 0.234 33.898 1.00 53.14 294 ALA B O 1
ATOM 4195 N N . GLU B 1 295 ? -10.575 0.604 36.112 1.00 57.71 295 GLU B N 1
ATOM 4196 C CA . GLU B 1 295 ? -9.412 1.469 36.016 1.00 59.05 295 GLU B CA 1
ATOM 4197 C C . GLU B 1 295 ? -8.082 0.712 36.067 1.00 57.56 295 GLU B C 1
ATOM 4198 O O . GLU B 1 295 ? -7.275 0.816 35.143 1.00 55.89 295 GLU B O 1
ATOM 4204 N N . LEU B 1 296 ? -7.846 -0.047 37.131 1.00 56.92 296 LEU B N 1
ATOM 4205 C CA . LEU B 1 296 ? -6.597 -0.797 37.222 1.00 57.58 296 LEU B CA 1
ATOM 4206 C C . LEU B 1 296 ? -6.328 -1.515 35.906 1.00 57.07 296 LEU B C 1
ATOM 4207 O O . LEU B 1 296 ? -5.192 -1.559 35.433 1.00 56.17 296 LEU B O 1
ATOM 4212 N N . GLU B 1 297 ? -7.384 -2.073 35.323 1.00 57.62 297 GLU B N 1
ATOM 4213 C CA . GLU B 1 297 ? -7.275 -2.785 34.057 1.00 58.61 297 GLU B CA 1
ATOM 4214 C C . GLU B 1 297 ? -6.867 -1.861 32.913 1.00 57.76 297 GLU B C 1
ATOM 4215 O O . GLU B 1 297 ? -5.893 -2.118 32.210 1.00 57.30 297 GLU B O 1
ATOM 4221 N N . LYS B 1 298 ? -7.619 -0.787 32.722 1.00 56.93 298 LYS B N 1
ATOM 4222 C CA . LYS B 1 298 ? -7.309 0.140 31.654 1.00 55.61 298 LYS B CA 1
ATOM 4223 C C . LYS B 1 298 ? -5.898 0.690 31.784 1.00 54.50 298 LYS B C 1
ATOM 4224 O O . LYS B 1 298 ? -5.378 1.285 30.845 1.00 55.08 298 LYS B O 1
ATOM 4230 N N . LYS B 1 299 ? -5.263 0.484 32.933 1.00 51.99 299 LYS B N 1
ATOM 4231 C CA . LYS B 1 299 ? -3.905 0.986 33.105 1.00 49.89 299 LYS B CA 1
ATOM 4232 C C . LYS B 1 299 ? -2.859 -0.054 32.740 1.00 48.77 299 LYS B C 1
ATOM 4233 O O . LYS B 1 299 ? -1.933 0.229 31.981 1.00 49.61 299 LYS B O 1
ATOM 4239 N N . LEU B 1 300 ? -2.992 -1.254 33.290 1.00 45.81 300 LEU B N 1
ATOM 4240 C CA . LEU B 1 300 ? -2.045 -2.304 32.980 1.00 42.19 300 LEU B CA 1
ATOM 4241 C C . LEU B 1 300 ? -2.191 -2.594 31.494 1.00 43.41 300 LEU B C 1
ATOM 4242 O O . LEU B 1 300 ? -1.228 -2.955 30.816 1.00 42.13 300 LEU B O 1
ATOM 4247 N N . ASN B 1 301 ? -3.410 -2.420 30.993 1.00 43.98 301 ASN B N 1
ATOM 4248 C CA . ASN B 1 301 ? -3.722 -2.645 29.580 1.00 43.07 301 ASN B CA 1
ATOM 4249 C C . ASN B 1 301 ? -2.859 -1.749 28.690 1.00 41.93 301 ASN B C 1
ATOM 4250 O O . ASN B 1 301 ? -2.213 -2.221 27.766 1.00 42.41 301 ASN B O 1
ATOM 4255 N N . SER B 1 302 ? -2.850 -0.452 28.973 1.00 41.93 302 SER B N 1
ATOM 4256 C CA . SER B 1 302 ? -2.059 0.474 28.180 1.00 40.12 302 SER B CA 1
ATOM 4257 C C . SER B 1 302 ? -0.586 0.096 28.235 1.00 37.53 302 SER B C 1
ATOM 4258 O O . SER B 1 302 ? 0.127 0.236 27.248 1.00 38.48 302 SER B O 1
ATOM 4261 N N . TYR B 1 303 ? -0.126 -0.384 29.386 1.00 35.02 303 TYR B N 1
ATOM 4262 C CA . TYR B 1 303 ? 1.270 -0.788 29.522 1.00 33.04 303 TYR B CA 1
ATOM 4263 C C . TYR B 1 303 ? 1.625 -1.930 28.581 1.00 33.49 303 TYR B C 1
ATOM 4264 O O . TYR B 1 303 ? 2.741 -2.001 28.089 1.00 34.38 303 TYR B O 1
ATOM 4273 N N . VAL B 1 304 ? 0.690 -2.835 28.327 1.00 33.75 304 VAL B N 1
ATOM 4274 C CA . VAL B 1 304 ? 1.004 -3.931 27.426 1.00 33.75 304 VAL B CA 1
ATOM 4275 C C . VAL B 1 304 ? 1.016 -3.350 26.024 1.00 36.11 304 VAL B C 1
ATOM 4276 O O . VAL B 1 304 ? 1.899 -3.644 25.213 1.00 37.53 304 VAL B O 1
ATOM 4280 N N . GLU B 1 305 ? 0.035 -2.501 25.753 1.00 36.84 305 GLU B N 1
ATOM 4281 C CA . GLU B 1 305 ? -0.073 -1.861 24.455 1.00 38.15 305 GLU B CA 1
ATOM 4282 C C . GLU B 1 305 ? 1.158 -1.011 24.161 1.00 38.08 305 GLU B C 1
ATOM 4283 O O . GLU B 1 305 ? 1.419 -0.681 23.016 1.00 41.22 305 GLU B O 1
ATOM 4289 N N . MET B 1 306 ? 1.913 -0.653 25.192 1.00 38.52 306 MET B N 1
ATOM 4290 C CA . MET B 1 306 ? 3.124 0.139 25.001 1.00 39.45 306 MET B CA 1
ATOM 4291 C C . MET B 1 306 ? 4.307 -0.800 24.826 1.00 40.17 306 MET B C 1
ATOM 4292 O O . MET B 1 306 ? 5.179 -0.552 23.991 1.00 40.39 306 MET B O 1
ATOM 4297 N N . ASP B 1 307 ? 4.334 -1.873 25.621 1.00 39.53 307 ASP B N 1
ATOM 4298 C CA . ASP B 1 307 ? 5.405 -2.863 25.546 1.00 39.53 307 ASP B CA 1
ATOM 4299 C C . ASP B 1 307 ? 5.422 -3.511 24.159 1.00 39.53 307 ASP B C 1
ATOM 4300 O O . ASP B 1 307 ? 6.482 -3.738 23.574 1.00 39.43 307 ASP B O 1
ATOM 4305 N N . LYS B 1 308 ? 4.242 -3.810 23.628 1.00 38.76 308 LYS B N 1
ATOM 4306 C CA . LYS B 1 308 ? 4.168 -4.418 22.313 1.00 36.90 308 LYS B CA 1
ATOM 4307 C C . LYS B 1 308 ? 4.669 -3.426 21.262 1.00 37.05 308 LYS B C 1
ATOM 4308 O O . LYS B 1 308 ? 5.439 -3.790 20.375 1.00 36.33 308 LYS B O 1
ATOM 4314 N N . GLU B 1 309 ? 4.253 -2.167 21.360 1.00 37.74 309 GLU B N 1
ATOM 4315 C CA . GLU B 1 309 ? 4.725 -1.172 20.404 1.00 36.49 309 GLU B CA 1
ATOM 4316 C C . GLU B 1 309 ? 6.254 -1.099 20.492 1.00 34.16 309 GLU B C 1
ATOM 4317 O O . GLU B 1 309 ? 6.922 -0.991 19.476 1.00 31.03 309 GLU B O 1
ATOM 4323 N N . TYR B 1 310 ? 6.803 -1.168 21.704 1.00 34.45 310 TYR B N 1
ATOM 4324 C CA . TYR B 1 310 ? 8.260 -1.150 21.893 1.00 36.94 310 TYR B CA 1
ATOM 4325 C C . TYR B 1 310 ? 8.889 -2.288 21.061 1.00 38.14 310 TYR B C 1
ATOM 4326 O O . TYR B 1 310 ? 9.775 -2.068 20.219 1.00 38.62 310 TYR B O 1
ATOM 4335 N N . ILE B 1 311 ? 8.433 -3.509 21.325 1.00 38.47 311 ILE B N 1
ATOM 4336 C CA . ILE B 1 311 ? 8.904 -4.680 20.603 1.00 39.42 311 ILE B CA 1
ATOM 4337 C C . ILE B 1 311 ? 8.846 -4.388 19.103 1.00 42.62 311 ILE B C 1
ATOM 4338 O O . ILE B 1 311 ? 9.876 -4.310 18.432 1.00 43.72 311 ILE B O 1
ATOM 4343 N N . LYS B 1 312 ? 7.629 -4.214 18.597 1.00 44.79 312 LYS B N 1
ATOM 4344 C CA . LYS B 1 312 ? 7.390 -3.922 17.185 1.00 47.39 312 LYS B CA 1
ATOM 4345 C C . LYS B 1 312 ? 8.318 -2.848 16.622 1.00 45.46 312 LYS B C 1
ATOM 4346 O O . LYS B 1 312 ? 8.484 -2.743 15.410 1.00 47.10 312 LYS B O 1
ATOM 4352 N N . THR B 1 313 ? 8.924 -2.060 17.502 1.00 42.69 313 THR B N 1
ATOM 4353 C CA . THR B 1 313 ? 9.815 -0.994 17.082 1.00 40.52 313 THR B CA 1
ATOM 4354 C C . THR B 1 313 ? 11.216 -1.498 16.800 1.00 40.86 313 THR B C 1
ATOM 4355 O O . THR B 1 313 ? 11.878 -1.042 15.867 1.00 42.58 313 THR B O 1
ATOM 4359 N N . HIS B 1 314 ? 11.673 -2.445 17.605 1.00 41.03 314 HIS B N 1
ATOM 4360 C CA . HIS B 1 314 ? 13.021 -2.964 17.439 1.00 41.58 314 HIS B CA 1
ATOM 4361 C C . HIS B 1 314 ? 13.059 -4.258 16.658 1.00 42.03 314 HIS B C 1
ATOM 4362 O O . HIS B 1 314 ? 14.123 -4.854 16.495 1.00 44.24 314 HIS B O 1
ATOM 4369 N N . ALA B 1 315 ? 11.897 -4.688 16.173 1.00 40.98 315 ALA B N 1
ATOM 4370 C CA . ALA B 1 315 ? 11.799 -5.928 15.411 1.00 39.22 315 ALA B CA 1
ATOM 4371 C C . ALA B 1 315 ? 13.015 -6.073 14.508 1.00 37.73 315 ALA B C 1
ATOM 4372 O O . ALA B 1 315 ? 13.595 -7.154 14.378 1.00 35.12 315 ALA B O 1
ATOM 4374 N N . SER B 1 316 ? 13.411 -4.951 13.921 1.00 38.76 316 SER B N 1
ATOM 4375 C CA . SER B 1 316 ? 14.540 -4.902 13.003 1.00 41.63 316 SER B CA 1
ATOM 4376 C C . SER B 1 316 ? 15.898 -4.623 13.667 1.00 41.91 316 SER B C 1
ATOM 4377 O O . SER B 1 316 ? 16.810 -4.104 13.029 1.00 43.14 316 SER B O 1
ATOM 4380 N N . ARG B 1 317 ? 16.049 -4.978 14.933 1.00 42.00 317 ARG B N 1
ATOM 4381 C CA . ARG B 1 317 ? 17.306 -4.709 15.604 1.00 45.09 317 ARG B CA 1
ATOM 4382 C C . ARG B 1 317 ? 18.129 -5.946 15.911 1.00 50.56 317 ARG B C 1
ATOM 4383 O O . ARG B 1 317 ? 18.537 -6.674 15.008 1.00 52.28 317 ARG B O 1
ATOM 4391 N N . SER B 1 318 ? 18.365 -6.167 17.200 1.00 56.40 318 SER B N 1
ATOM 4392 C CA . SER B 1 318 ? 19.156 -7.288 17.689 1.00 59.69 318 SER B CA 1
ATOM 4393 C C . SER B 1 318 ? 20.531 -7.235 17.038 1.00 59.80 318 SER B C 1
ATOM 4394 O O . SER B 1 318 ? 21.512 -7.004 17.779 1.00 61.33 318 SER B O 1
ATOM 4397 N N . ALA C 1 1 ? 43.349 -13.940 80.543 1.00 35.16 1 ALA C N 1
ATOM 4398 C CA . ALA C 1 1 ? 42.718 -12.739 79.927 1.00 34.88 1 ALA C CA 1
ATOM 4399 C C . ALA C 1 1 ? 43.013 -12.696 78.432 1.00 36.42 1 ALA C C 1
ATOM 4400 O O . ALA C 1 1 ? 42.832 -13.693 77.721 1.00 39.30 1 ALA C O 1
ATOM 4402 N N . VAL C 1 2 ? 43.457 -11.536 77.959 1.00 36.60 2 VAL C N 1
ATOM 4403 C CA . VAL C 1 2 ? 43.787 -11.355 76.552 1.00 34.53 2 VAL C CA 1
ATOM 4404 C C . VAL C 1 2 ? 44.984 -10.419 76.417 1.00 35.39 2 VAL C C 1
ATOM 4405 O O . VAL C 1 2 ? 45.229 -9.583 77.289 1.00 34.20 2 VAL C O 1
ATOM 4409 N N . SER C 1 3 ? 45.722 -10.559 75.319 1.00 34.27 3 SER C N 1
ATOM 4410 C CA . SER C 1 3 ? 46.895 -9.734 75.095 1.00 33.39 3 SER C CA 1
ATOM 4411 C C . SER C 1 3 ? 47.240 -9.634 73.605 1.00 33.37 3 SER C C 1
ATOM 4412 O O . SER C 1 3 ? 46.526 -10.155 72.747 1.00 31.66 3 SER C O 1
ATOM 4415 N N . VAL C 1 4 ? 48.332 -8.939 73.310 1.00 34.76 4 VAL C N 1
ATOM 4416 C CA . VAL C 1 4 ? 48.818 -8.779 71.944 1.00 34.02 4 VAL C CA 1
ATOM 4417 C C . VAL C 1 4 ? 50.055 -9.677 71.810 1.00 33.64 4 VAL C C 1
ATOM 4418 O O . VAL C 1 4 ? 50.812 -9.829 72.771 1.00 32.09 4 VAL C O 1
ATOM 4422 N N . SER C 1 5 ? 50.260 -10.277 70.640 1.00 33.79 5 SER C N 1
ATOM 4423 C CA . SER C 1 5 ? 51.410 -11.159 70.456 1.00 37.09 5 SER C CA 1
ATOM 4424 C C . SER C 1 5 ? 52.392 -10.660 69.406 1.00 38.36 5 SER C C 1
ATOM 4425 O O . SER C 1 5 ? 52.053 -9.819 68.575 1.00 38.76 5 SER C O 1
ATOM 4428 N N . THR C 1 6 ? 53.610 -11.190 69.453 1.00 39.88 6 THR C N 1
ATOM 4429 C CA . THR C 1 6 ? 54.656 -10.789 68.524 1.00 42.40 6 THR C CA 1
ATOM 4430 C C . THR C 1 6 ? 54.252 -10.974 67.072 1.00 44.21 6 THR C C 1
ATOM 4431 O O . THR C 1 6 ? 54.664 -10.202 66.205 1.00 46.44 6 THR C O 1
ATOM 4435 N N . THR C 1 7 ? 53.459 -12.002 66.802 1.00 45.33 7 THR C N 1
ATOM 4436 C CA . THR C 1 7 ? 52.980 -12.232 65.443 1.00 44.46 7 THR C CA 1
ATOM 4437 C C . THR C 1 7 ? 51.787 -11.302 65.221 1.00 42.04 7 THR C C 1
ATOM 4438 O O . THR C 1 7 ? 51.588 -10.766 64.130 1.00 38.53 7 THR C O 1
ATOM 4442 N N . ASP C 1 8 ? 51.009 -11.113 66.281 1.00 39.84 8 ASP C N 1
ATOM 4443 C CA . ASP C 1 8 ? 49.845 -10.246 66.249 1.00 39.89 8 ASP C CA 1
ATOM 4444 C C . ASP C 1 8 ? 50.226 -8.851 65.769 1.00 37.66 8 ASP C C 1
ATOM 4445 O O . ASP C 1 8 ? 49.662 -8.327 64.817 1.00 34.19 8 ASP C O 1
ATOM 4450 N N . PHE C 1 9 ? 51.188 -8.253 66.453 1.00 38.28 9 PHE C N 1
ATOM 4451 C CA . PHE C 1 9 ? 51.650 -6.923 66.112 1.00 38.60 9 PHE C CA 1
ATOM 4452 C C . PHE C 1 9 ? 52.139 -6.876 64.666 1.00 40.35 9 PHE C C 1
ATOM 4453 O O . PHE C 1 9 ? 51.865 -5.920 63.931 1.00 40.51 9 PHE C O 1
ATOM 4461 N N . GLY C 1 10 ? 52.871 -7.911 64.261 1.00 40.71 10 GLY C N 1
ATOM 4462 C CA . GLY C 1 10 ? 53.377 -7.962 62.904 1.00 37.98 10 GLY C CA 1
ATOM 4463 C C . GLY C 1 10 ? 52.249 -7.724 61.925 1.00 38.71 10 GLY C C 1
ATOM 4464 O O . GLY C 1 10 ? 52.366 -6.888 61.028 1.00 39.64 10 GLY C O 1
ATOM 4465 N N . ASN C 1 11 ? 51.154 -8.460 62.114 1.00 37.38 11 ASN C N 1
ATOM 4466 C CA . ASN C 1 11 ? 49.970 -8.360 61.263 1.00 36.79 11 ASN C CA 1
ATOM 4467 C C . ASN C 1 11 ? 49.301 -7.006 61.322 1.00 38.22 11 ASN C C 1
ATOM 4468 O O . ASN C 1 11 ? 48.860 -6.496 60.295 1.00 38.52 11 ASN C O 1
ATOM 4473 N N . PHE C 1 12 ? 49.199 -6.436 62.521 1.00 40.01 12 PHE C N 1
ATOM 4474 C CA . PHE C 1 12 ? 48.564 -5.135 62.674 1.00 40.64 12 PHE C CA 1
ATOM 4475 C C . PHE C 1 12 ? 49.211 -4.145 61.715 1.00 41.36 12 PHE C C 1
ATOM 4476 O O . PHE C 1 12 ? 48.541 -3.250 61.198 1.00 41.80 12 PHE C O 1
ATOM 4484 N N . LYS C 1 13 ? 50.511 -4.307 61.478 1.00 40.50 13 LYS C N 1
ATOM 4485 C CA . LYS C 1 13 ? 51.230 -3.409 60.578 1.00 39.37 13 LYS C CA 1
ATOM 4486 C C . LYS C 1 13 ? 51.141 -3.838 59.105 1.00 38.20 13 LYS C C 1
ATOM 4487 O O . LYS C 1 13 ? 51.147 -2.994 58.207 1.00 39.83 13 LYS C O 1
ATOM 4493 N N . PHE C 1 14 ? 51.044 -5.137 58.846 1.00 34.66 14 PHE C N 1
ATOM 4494 C CA . PHE C 1 14 ? 50.926 -5.584 57.465 1.00 35.88 14 PHE C CA 1
ATOM 4495 C C . PHE C 1 14 ? 49.575 -5.159 56.866 1.00 36.82 14 PHE C C 1
ATOM 4496 O O . PHE C 1 14 ? 49.540 -4.474 55.845 1.00 37.04 14 PHE C O 1
ATOM 4504 N N . TYR C 1 15 ? 48.472 -5.549 57.512 1.00 34.81 15 TYR C N 1
ATOM 4505 C CA . TYR C 1 15 ? 47.125 -5.237 57.025 1.00 32.57 15 TYR C CA 1
ATOM 4506 C C . TYR C 1 15 ? 46.758 -3.753 56.891 1.00 32.95 15 TYR C C 1
ATOM 4507 O O . TYR C 1 15 ? 46.030 -3.365 55.973 1.00 29.96 15 TYR C O 1
ATOM 4516 N N . ILE C 1 16 ? 47.259 -2.918 57.787 1.00 34.38 16 ILE C N 1
ATOM 4517 C CA . ILE C 1 16 ? 46.962 -1.499 57.689 1.00 36.21 16 ILE C CA 1
ATOM 4518 C C . ILE C 1 16 ? 47.322 -1.060 56.268 1.00 38.72 16 ILE C C 1
ATOM 4519 O O . ILE C 1 16 ? 46.713 -0.136 55.711 1.00 38.50 16 ILE C O 1
ATOM 4524 N N . GLN C 1 17 ? 48.314 -1.730 55.684 1.00 40.41 17 GLN C N 1
ATOM 4525 C CA . GLN C 1 17 ? 48.746 -1.414 54.320 1.00 42.96 17 GLN C CA 1
ATOM 4526 C C . GLN C 1 17 ? 47.595 -1.674 53.343 1.00 41.67 17 GLN C C 1
ATOM 4527 O O . GLN C 1 17 ? 47.366 -0.894 52.414 1.00 41.63 17 GLN C O 1
ATOM 4533 N N . HIS C 1 18 ? 46.875 -2.774 53.564 1.00 39.02 18 HIS C N 1
ATOM 4534 C CA . HIS C 1 18 ? 45.739 -3.129 52.722 1.00 35.82 18 HIS C CA 1
ATOM 4535 C C . HIS C 1 18 ? 44.624 -2.107 52.908 1.00 34.05 18 HIS C C 1
ATOM 4536 O O . HIS C 1 18 ? 43.764 -1.936 52.048 1.00 32.08 18 HIS C O 1
ATOM 4543 N N . GLY C 1 19 ? 44.652 -1.425 54.044 1.00 33.23 19 GLY C N 1
ATOM 4544 C CA . GLY C 1 19 ? 43.656 -0.411 54.306 1.00 34.10 19 GLY C CA 1
ATOM 4545 C C . GLY C 1 19 ? 43.901 0.802 53.433 1.00 33.89 19 GLY C C 1
ATOM 4546 O O . GLY C 1 19 ? 42.966 1.353 52.851 1.00 32.21 19 GLY C O 1
ATOM 4547 N N . ALA C 1 20 ? 45.165 1.212 53.340 1.00 33.34 20 ALA C N 1
ATOM 4548 C CA . ALA C 1 20 ? 45.551 2.367 52.534 1.00 35.17 20 ALA C CA 1
ATOM 4549 C C . ALA C 1 20 ? 45.404 2.069 51.037 1.00 37.63 20 ALA C C 1
ATOM 4550 O O . ALA C 1 20 ? 44.935 2.901 50.255 1.00 40.44 20 ALA C O 1
ATOM 4552 N N . ALA C 1 21 ? 45.807 0.872 50.639 1.00 38.68 21 ALA C N 1
ATOM 4553 C CA . ALA C 1 21 ? 45.710 0.478 49.243 1.00 41.40 21 ALA C CA 1
ATOM 4554 C C . ALA C 1 21 ? 44.264 0.509 48.784 1.00 43.06 21 ALA C C 1
ATOM 4555 O O . ALA C 1 21 ? 43.990 0.525 47.585 1.00 44.39 21 ALA C O 1
ATOM 4557 N N . ALA C 1 22 ? 43.344 0.506 49.743 1.00 43.20 22 ALA C N 1
ATOM 4558 C CA . ALA C 1 22 ? 41.919 0.516 49.439 1.00 42.30 22 ALA C CA 1
ATOM 4559 C C . ALA C 1 22 ? 41.501 1.860 48.861 1.00 41.95 22 ALA C C 1
ATOM 4560 O O . ALA C 1 22 ? 40.410 2.010 48.314 1.00 40.70 22 ALA C O 1
ATOM 4562 N N . TYR C 1 23 ? 42.389 2.838 48.977 1.00 42.15 23 TYR C N 1
ATOM 4563 C CA . TYR C 1 23 ? 42.119 4.169 48.472 1.00 42.34 23 TYR C CA 1
ATOM 4564 C C . TYR C 1 23 ? 42.550 4.354 47.019 1.00 43.13 23 TYR C C 1
ATOM 4565 O O . TYR C 1 23 ? 41.904 5.092 46.276 1.00 41.12 23 TYR C O 1
ATOM 4574 N N . CYS C 1 24 ? 43.627 3.681 46.613 1.00 45.01 24 CYS C N 1
ATOM 4575 C CA . CYS C 1 24 ? 44.126 3.769 45.239 1.00 47.10 24 CYS C CA 1
ATOM 4576 C C . CYS C 1 24 ? 43.745 2.581 44.355 1.00 47.07 24 CYS C C 1
ATOM 4577 O O . CYS C 1 24 ? 43.933 2.645 43.146 1.00 47.39 24 CYS C O 1
ATOM 4580 N N . ASN C 1 25 ? 43.205 1.510 44.936 1.00 47.52 25 ASN C N 1
ATOM 4581 C CA . ASN C 1 25 ? 42.860 0.321 44.151 1.00 48.25 25 ASN C CA 1
ATOM 4582 C C . ASN C 1 25 ? 41.393 -0.101 44.091 1.00 48.00 25 ASN C C 1
ATOM 4583 O O . ASN C 1 25 ? 41.084 -1.167 43.569 1.00 48.55 25 ASN C O 1
ATOM 4588 N N . SER C 1 26 ? 40.488 0.715 44.609 1.00 48.71 26 SER C N 1
ATOM 4589 C CA . SER C 1 26 ? 39.068 0.365 44.599 1.00 48.12 26 SER C CA 1
ATOM 4590 C C . SER C 1 26 ? 38.521 0.483 43.187 1.00 47.68 26 SER C C 1
ATOM 4591 O O . SER C 1 26 ? 37.336 0.256 42.932 1.00 47.40 26 SER C O 1
ATOM 4594 N N . GLU C 1 27 ? 39.396 0.832 42.259 1.00 47.81 27 GLU C N 1
ATOM 4595 C CA . GLU C 1 27 ? 38.970 1.001 40.887 1.00 48.32 27 GLU C CA 1
ATOM 4596 C C . GLU C 1 27 ? 39.852 0.216 39.928 1.00 47.64 27 GLU C C 1
ATOM 4597 O O . GLU C 1 27 ? 39.613 0.205 38.725 1.00 47.17 27 GLU C O 1
ATOM 4603 N N . ALA C 1 28 ? 40.860 -0.462 40.470 1.00 47.45 28 ALA C N 1
ATOM 4604 C CA . ALA C 1 28 ? 41.788 -1.245 39.657 1.00 47.00 28 ALA C CA 1
ATOM 4605 C C . ALA C 1 28 ? 41.120 -2.404 38.928 1.00 45.82 28 ALA C C 1
ATOM 4606 O O . ALA C 1 28 ? 40.120 -2.946 39.378 1.00 45.08 28 ALA C O 1
ATOM 4608 N N . PRO C 1 29 ? 41.677 -2.794 37.779 1.00 45.16 29 PRO C N 1
ATOM 4609 C CA . PRO C 1 29 ? 41.163 -3.885 36.954 1.00 41.95 29 PRO C CA 1
ATOM 4610 C C . PRO C 1 29 ? 41.704 -5.239 37.377 1.00 40.07 29 PRO C C 1
ATOM 4611 O O . PRO C 1 29 ? 42.804 -5.340 37.911 1.00 38.41 29 PRO C O 1
ATOM 4615 N N . ALA C 1 30 ? 40.933 -6.283 37.110 1.00 40.81 30 ALA C N 1
ATOM 4616 C CA . ALA C 1 30 ? 41.339 -7.634 37.462 1.00 42.17 30 ALA C CA 1
ATOM 4617 C C . ALA C 1 30 ? 42.719 -7.966 36.895 1.00 43.79 30 ALA C C 1
ATOM 4618 O O . ALA C 1 30 ? 43.129 -7.432 35.861 1.00 45.10 30 ALA C O 1
ATOM 4620 N N . GLY C 1 31 ? 43.436 -8.851 37.576 1.00 44.24 31 GLY C N 1
ATOM 4621 C CA . GLY C 1 31 ? 44.753 -9.241 37.114 1.00 45.13 31 GLY C CA 1
ATOM 4622 C C . GLY C 1 31 ? 45.809 -8.235 37.509 1.00 46.70 31 GLY C C 1
ATOM 4623 O O . GLY C 1 31 ? 46.970 -8.595 37.682 1.00 46.33 31 GLY C O 1
ATOM 4624 N N . ALA C 1 32 ? 45.409 -6.975 37.659 1.00 48.81 32 ALA C N 1
ATOM 4625 C CA . ALA C 1 32 ? 46.341 -5.906 38.026 1.00 50.28 32 ALA C CA 1
ATOM 4626 C C . ALA C 1 32 ? 47.044 -6.206 39.345 1.00 51.33 32 ALA C C 1
ATOM 4627 O O . ALA C 1 32 ? 46.557 -6.998 40.150 1.00 51.12 32 ALA C O 1
ATOM 4629 N N . LYS C 1 33 ? 48.193 -5.576 39.565 1.00 52.16 33 LYS C N 1
ATOM 4630 C CA . LYS C 1 33 ? 48.937 -5.800 40.799 1.00 53.09 33 LYS C CA 1
ATOM 4631 C C . LYS C 1 33 ? 48.519 -4.756 41.814 1.00 53.33 33 LYS C C 1
ATOM 4632 O O . LYS C 1 33 ? 48.471 -3.571 41.498 1.00 52.74 33 LYS C O 1
ATOM 4638 N N . VAL C 1 34 ? 48.198 -5.188 43.026 1.00 53.76 34 VAL C N 1
ATOM 4639 C CA . VAL C 1 34 ? 47.823 -4.232 44.056 1.00 54.39 34 VAL C CA 1
ATOM 4640 C C . VAL C 1 34 ? 48.989 -3.258 44.134 1.00 54.42 34 VAL C C 1
ATOM 4641 O O . VAL C 1 34 ? 50.132 -3.684 44.265 1.00 56.78 34 VAL C O 1
ATOM 4645 N N . THR C 1 35 ? 48.718 -1.960 44.036 1.00 54.68 35 THR C N 1
ATOM 4646 C CA . THR C 1 35 ? 49.800 -0.981 44.091 1.00 56.09 35 THR C CA 1
ATOM 4647 C C . THR C 1 35 ? 49.437 0.283 44.847 1.00 55.52 35 THR C C 1
ATOM 4648 O O . THR C 1 35 ? 48.339 0.818 44.692 1.00 54.19 35 THR C O 1
ATOM 4652 N N . CYS C 1 36 ? 50.380 0.755 45.660 1.00 55.28 36 CYS C N 1
ATOM 4653 C CA . CYS C 1 36 ? 50.190 1.955 46.465 1.00 56.41 36 CYS C CA 1
ATOM 4654 C C . CYS C 1 36 ? 51.223 3.020 46.155 1.00 57.27 36 CYS C C 1
ATOM 4655 O O . CYS C 1 36 ? 52.419 2.747 46.113 1.00 58.43 36 CYS C O 1
ATOM 4658 N N . SER C 1 37 ? 50.755 4.241 45.944 1.00 58.07 37 SER C N 1
ATOM 4659 C CA . SER C 1 37 ? 51.652 5.353 45.682 1.00 59.26 37 SER C CA 1
ATOM 4660 C C . SER C 1 37 ? 52.081 5.866 47.057 1.00 58.90 37 SER C C 1
ATOM 4661 O O . SER C 1 37 ? 51.453 5.536 48.062 1.00 61.99 37 SER C O 1
ATOM 4664 N N . GLY C 1 38 ? 53.149 6.649 47.118 1.00 55.46 38 GLY C N 1
ATOM 4665 C CA . GLY C 1 38 ? 53.586 7.160 48.405 1.00 53.18 38 GLY C CA 1
ATOM 4666 C C . GLY C 1 38 ? 53.876 6.077 49.431 1.00 50.87 38 GLY C C 1
ATOM 4667 O O . GLY C 1 38 ? 53.664 6.262 50.630 1.00 47.90 38 GLY C O 1
ATOM 4668 N N . ASN C 1 39 ? 54.363 4.940 48.953 1.00 50.09 39 ASN C N 1
ATOM 4669 C CA . ASN C 1 39 ? 54.706 3.823 49.820 1.00 50.25 39 ASN C CA 1
ATOM 4670 C C . ASN C 1 39 ? 53.502 3.305 50.615 1.00 50.20 39 ASN C C 1
ATOM 4671 O O . ASN C 1 39 ? 53.644 2.744 51.710 1.00 48.31 39 ASN C O 1
ATOM 4676 N N . GLY C 1 40 ? 52.317 3.484 50.046 1.00 49.00 40 GLY C N 1
ATOM 4677 C CA . GLY C 1 40 ? 51.115 3.031 50.708 1.00 48.06 40 GLY C CA 1
ATOM 4678 C C . GLY C 1 40 ? 51.147 1.581 51.159 1.00 46.14 40 GLY C C 1
ATOM 4679 O O . GLY C 1 40 ? 50.435 1.224 52.087 1.00 47.96 40 GLY C O 1
ATOM 4680 N N . CYS C 1 41 ? 51.963 0.736 50.536 1.00 44.25 41 CYS C N 1
ATOM 4681 C CA . CYS C 1 41 ? 51.980 -0.666 50.942 1.00 41.99 41 CYS C CA 1
ATOM 4682 C C . CYS C 1 41 ? 53.121 -1.511 50.385 1.00 39.41 41 CYS C C 1
ATOM 4683 O O . CYS C 1 41 ? 52.909 -2.428 49.591 1.00 34.90 41 CYS C O 1
ATOM 4686 N N . PRO C 1 42 ? 54.351 -1.227 50.820 1.00 38.19 42 PRO C N 1
ATOM 4687 C CA . PRO C 1 42 ? 55.527 -1.967 50.355 1.00 39.42 42 PRO C CA 1
ATOM 4688 C C . PRO C 1 42 ? 55.440 -3.484 50.507 1.00 40.28 42 PRO C C 1
ATOM 4689 O O . PRO C 1 42 ? 55.686 -4.218 49.551 1.00 38.52 42 PRO C O 1
ATOM 4693 N N . THR C 1 43 ? 55.091 -3.952 51.699 1.00 42.26 43 THR C N 1
ATOM 4694 C CA . THR C 1 43 ? 54.983 -5.383 51.930 1.00 44.79 43 THR C CA 1
ATOM 4695 C C . THR C 1 43 ? 53.948 -6.022 51.013 1.00 45.70 43 THR C C 1
ATOM 4696 O O . THR C 1 43 ? 54.207 -7.052 50.400 1.00 45.51 43 THR C O 1
ATOM 4700 N N . VAL C 1 44 ? 52.773 -5.415 50.916 1.00 47.02 44 VAL C N 1
ATOM 4701 C CA . VAL C 1 44 ? 51.731 -5.961 50.057 1.00 49.14 44 VAL C CA 1
ATOM 4702 C C . VAL C 1 44 ? 52.271 -6.170 48.642 1.00 51.19 44 VAL C C 1
ATOM 4703 O O . VAL C 1 44 ? 52.061 -7.221 48.035 1.00 52.39 44 VAL C O 1
ATOM 4707 N N . GLN C 1 45 ? 52.977 -5.167 48.127 1.00 53.51 45 GLN C N 1
ATOM 4708 C CA . GLN C 1 45 ? 53.536 -5.229 46.778 1.00 54.37 45 GLN C CA 1
ATOM 4709 C C . GLN C 1 45 ? 54.642 -6.292 46.610 1.00 54.47 45 GLN C C 1
ATOM 4710 O O . GLN C 1 45 ? 54.789 -6.858 45.530 1.00 55.46 45 GLN C O 1
ATOM 4716 N N . SER C 1 46 ? 55.411 -6.569 47.665 1.00 54.23 46 SER C N 1
ATOM 4717 C CA . SER C 1 46 ? 56.478 -7.575 47.588 1.00 53.81 46 SER C CA 1
ATOM 4718 C C . SER C 1 46 ? 55.887 -8.964 47.348 1.00 56.32 46 SER C C 1
ATOM 4719 O O . SER C 1 46 ? 56.422 -9.752 46.559 1.00 58.74 46 SER C O 1
ATOM 4722 N N . ASN C 1 47 ? 54.794 -9.276 48.041 1.00 55.76 47 ASN C N 1
ATOM 4723 C CA . ASN C 1 47 ? 54.123 -10.549 47.831 1.00 53.64 47 ASN C CA 1
ATOM 4724 C C . ASN C 1 47 ? 53.500 -10.338 46.453 1.00 54.76 47 ASN C C 1
ATOM 4725 O O . ASN C 1 47 ? 53.612 -9.257 45.873 1.00 54.13 47 ASN C O 1
ATOM 4730 N N . GLY C 1 48 ? 52.829 -11.346 45.924 1.00 55.33 48 GLY C N 1
ATOM 4731 C CA . GLY C 1 48 ? 52.222 -11.162 44.620 1.00 55.39 48 GLY C CA 1
ATOM 4732 C C . GLY C 1 48 ? 50.860 -10.503 44.704 1.00 54.07 48 GLY C C 1
ATOM 4733 O O . GLY C 1 48 ? 49.997 -10.785 43.876 1.00 56.63 48 GLY C O 1
ATOM 4734 N N . ALA C 1 49 ? 50.657 -9.628 45.688 1.00 51.40 49 ALA C N 1
ATOM 4735 C CA . ALA C 1 49 ? 49.369 -8.957 45.861 1.00 49.17 49 ALA C CA 1
ATOM 4736 C C . ALA C 1 49 ? 48.696 -8.675 44.519 1.00 47.54 49 ALA C C 1
ATOM 4737 O O . ALA C 1 49 ? 49.093 -7.757 43.805 1.00 47.89 49 ALA C O 1
ATOM 4739 N N . THR C 1 50 ? 47.679 -9.469 44.182 1.00 45.72 50 THR C N 1
ATOM 4740 C CA . THR C 1 50 ? 46.957 -9.312 42.912 1.00 45.51 50 THR C CA 1
ATOM 4741 C C . THR C 1 50 ? 45.436 -9.183 43.034 1.00 42.35 50 THR C C 1
ATOM 4742 O O . THR C 1 50 ? 44.775 -10.013 43.652 1.00 40.64 50 THR C O 1
ATOM 4746 N N . ILE C 1 51 ? 44.890 -8.142 42.414 1.00 40.83 51 ILE C N 1
ATOM 4747 C CA . ILE C 1 51 ? 43.460 -7.897 42.450 1.00 37.69 51 ILE C CA 1
ATOM 4748 C C . ILE C 1 51 ? 42.675 -8.935 41.696 1.00 37.80 51 ILE C C 1
ATOM 4749 O O . ILE C 1 51 ? 43.011 -9.257 40.562 1.00 38.00 51 ILE C O 1
ATOM 4754 N N . VAL C 1 52 ? 41.626 -9.454 42.331 1.00 39.48 52 VAL C N 1
ATOM 4755 C CA . VAL C 1 52 ? 40.756 -10.424 41.682 1.00 39.99 52 VAL C CA 1
ATOM 4756 C C . VAL C 1 52 ? 39.656 -9.583 41.068 1.00 40.46 52 VAL C C 1
ATOM 4757 O O . VAL C 1 52 ? 39.166 -9.883 39.983 1.00 41.58 52 VAL C O 1
ATOM 4761 N N . ALA C 1 53 ? 39.293 -8.510 41.767 1.00 40.63 53 ALA C N 1
ATOM 4762 C CA . ALA C 1 53 ? 38.258 -7.590 41.300 1.00 40.66 53 ALA C CA 1
ATOM 4763 C C . ALA C 1 53 ? 38.135 -6.375 42.203 1.00 40.21 53 ALA C C 1
ATOM 4764 O O . ALA C 1 53 ? 38.533 -6.407 43.361 1.00 40.73 53 ALA C O 1
ATOM 4766 N N . SER C 1 54 ? 37.577 -5.304 41.659 1.00 40.14 54 SER C N 1
ATOM 4767 C CA . SER C 1 54 ? 37.362 -4.078 42.412 1.00 40.22 54 SER C CA 1
ATOM 4768 C C . SER C 1 54 ? 35.874 -3.752 42.269 1.00 41.72 54 SER C C 1
ATOM 4769 O O . SER C 1 54 ? 35.161 -4.397 41.491 1.00 41.34 54 SER C O 1
ATOM 4772 N N . PHE C 1 55 ? 35.402 -2.759 43.014 1.00 43.31 55 PHE C N 1
ATOM 4773 C CA . PHE C 1 55 ? 33.997 -2.377 42.946 1.00 42.57 55 PHE C CA 1
ATOM 4774 C C . PHE C 1 55 ? 33.719 -1.033 43.603 1.00 43.36 55 PHE C C 1
ATOM 4775 O O . PHE C 1 55 ? 34.428 -0.618 44.515 1.00 40.41 55 PHE C O 1
ATOM 4783 N N . THR C 1 56 ? 32.677 -0.362 43.122 1.00 45.04 56 THR C N 1
ATOM 4784 C CA . THR C 1 56 ? 32.275 0.938 43.639 1.00 45.36 56 THR C CA 1
ATOM 4785 C C . THR C 1 56 ? 30.761 1.043 43.696 1.00 44.86 56 THR C C 1
ATOM 4786 O O . THR C 1 56 ? 30.062 0.451 42.872 1.00 43.39 56 THR C O 1
ATOM 4790 N N . GLY C 1 57 ? 30.269 1.803 44.673 1.00 45.63 57 GLY C N 1
ATOM 4791 C CA . GLY C 1 57 ? 28.837 1.990 44.837 1.00 45.48 57 GLY C CA 1
ATOM 4792 C C . GLY C 1 57 ? 28.482 3.459 44.790 1.00 44.86 57 GLY C C 1
ATOM 4793 O O . GLY C 1 57 ? 28.616 4.170 45.779 1.00 45.85 57 GLY C O 1
ATOM 4794 N N . SER C 1 58 ? 28.019 3.909 43.633 1.00 45.43 58 SER C N 1
ATOM 4795 C CA . SER C 1 58 ? 27.666 5.307 43.426 1.00 46.53 58 SER C CA 1
ATOM 4796 C C . SER C 1 58 ? 26.838 5.970 44.517 1.00 46.75 58 SER C C 1
ATOM 4797 O O . SER C 1 58 ? 27.112 7.108 44.897 1.00 45.99 58 SER C O 1
ATOM 4800 N N . LYS C 1 59 ? 25.830 5.285 45.034 1.00 46.78 59 LYS C N 1
ATOM 4801 C CA . LYS C 1 59 ? 25.013 5.921 46.053 1.00 48.65 59 LYS C CA 1
ATOM 4802 C C . LYS C 1 59 ? 25.700 5.967 47.404 1.00 50.99 59 LYS C C 1
ATOM 4803 O O . LYS C 1 59 ? 25.719 7.005 48.075 1.00 54.72 59 LYS C O 1
ATOM 4809 N N . THR C 1 60 ? 26.273 4.839 47.806 1.00 50.72 60 THR C N 1
ATOM 4810 C CA . THR C 1 60 ? 26.943 4.772 49.090 1.00 47.87 60 THR C CA 1
ATOM 4811 C C . THR C 1 60 ? 28.175 5.657 49.091 1.00 45.71 60 THR C C 1
ATOM 4812 O O . THR C 1 60 ? 28.276 6.597 49.872 1.00 45.28 60 THR C O 1
ATOM 4816 N N . GLY C 1 61 ? 29.108 5.368 48.200 1.00 43.39 61 GLY C N 1
ATOM 4817 C CA . GLY C 1 61 ? 30.321 6.151 48.153 1.00 42.28 61 GLY C CA 1
ATOM 4818 C C . GLY C 1 61 ? 31.528 5.291 48.465 1.00 40.39 61 GLY C C 1
ATOM 4819 O O . GLY C 1 61 ? 32.653 5.677 48.163 1.00 39.86 61 GLY C O 1
ATOM 4820 N N . ILE C 1 62 ? 31.314 4.126 49.068 1.00 38.67 62 ILE C N 1
ATOM 4821 C CA . ILE C 1 62 ? 32.447 3.271 49.376 1.00 39.58 62 ILE C CA 1
ATOM 4822 C C . ILE C 1 62 ? 32.797 2.412 48.199 1.00 38.73 62 ILE C C 1
ATOM 4823 O O . ILE C 1 62 ? 32.009 2.248 47.268 1.00 37.28 62 ILE C O 1
ATOM 4828 N N . GLY C 1 63 ? 33.995 1.854 48.266 1.00 39.42 63 GLY C N 1
ATOM 4829 C CA . GLY C 1 63 ? 34.470 0.986 47.219 1.00 39.64 63 GLY C CA 1
ATOM 4830 C C . GLY C 1 63 ? 35.521 0.102 47.837 1.00 40.09 63 GLY C C 1
ATOM 4831 O O . GLY C 1 63 ? 35.810 0.221 49.024 1.00 40.06 63 GLY C O 1
ATOM 4832 N N . GLY C 1 64 ? 36.096 -0.783 47.033 1.00 41.65 64 GLY C N 1
ATOM 4833 C CA . GLY C 1 64 ? 37.123 -1.668 47.538 1.00 42.54 64 GLY C CA 1
ATOM 4834 C C . GLY C 1 64 ? 37.556 -2.707 46.528 1.00 42.28 64 GLY C C 1
ATOM 4835 O O . GLY C 1 64 ? 37.297 -2.587 45.330 1.00 39.97 64 GLY C O 1
ATOM 4836 N N . TYR C 1 65 ? 38.211 -3.746 47.022 1.00 42.99 65 TYR C N 1
ATOM 4837 C CA . TYR C 1 65 ? 38.688 -4.799 46.153 1.00 42.95 65 TYR C CA 1
ATOM 4838 C C . TYR C 1 65 ? 38.906 -6.086 46.920 1.00 42.38 65 TYR C C 1
ATOM 4839 O O . TYR C 1 65 ? 38.912 -6.094 48.147 1.00 43.43 65 TYR C O 1
ATOM 4848 N N . VAL C 1 66 ? 39.087 -7.170 46.177 1.00 41.54 66 VAL C N 1
ATOM 4849 C CA . VAL C 1 66 ? 39.370 -8.487 46.748 1.00 42.57 66 VAL C CA 1
ATOM 4850 C C . VAL C 1 66 ? 40.668 -8.928 46.059 1.00 41.26 66 VAL C C 1
ATOM 4851 O O . VAL C 1 66 ? 40.699 -9.089 44.838 1.00 41.93 66 VAL C O 1
ATOM 4855 N N . ALA C 1 67 ? 41.739 -9.110 46.827 1.00 41.59 67 ALA C N 1
ATOM 4856 C CA . ALA C 1 67 ? 43.023 -9.503 46.234 1.00 42.74 67 ALA C CA 1
ATOM 4857 C C . ALA C 1 67 ? 43.640 -10.838 46.688 1.00 42.63 67 ALA C C 1
ATOM 4858 O O . ALA C 1 67 ? 43.545 -11.223 47.860 1.00 41.42 67 ALA C O 1
ATOM 4860 N N . THR C 1 68 ? 44.274 -11.533 45.742 1.00 42.97 68 THR C N 1
ATOM 4861 C CA . THR C 1 68 ? 44.943 -12.805 46.008 1.00 44.89 68 THR C CA 1
ATOM 4862 C C . THR C 1 68 ? 46.435 -12.550 46.244 1.00 45.35 68 THR C C 1
ATOM 4863 O O . THR C 1 68 ? 47.074 -11.793 45.509 1.00 46.39 68 THR C O 1
ATOM 4867 N N . ASP C 1 69 ? 46.974 -13.184 47.280 1.00 45.78 69 ASP C N 1
ATOM 4868 C CA . ASP C 1 69 ? 48.383 -13.061 47.641 1.00 46.03 69 ASP C CA 1
ATOM 4869 C C . ASP C 1 69 ? 48.996 -14.471 47.637 1.00 46.46 69 ASP C C 1
ATOM 4870 O O . ASP C 1 69 ? 48.543 -15.350 48.366 1.00 45.97 69 ASP C O 1
ATOM 4875 N N . PRO C 1 70 ? 50.035 -14.705 46.815 1.00 47.09 70 PRO C N 1
ATOM 4876 C CA . PRO C 1 70 ? 50.664 -16.031 46.758 1.00 46.09 70 PRO C CA 1
ATOM 4877 C C . PRO C 1 70 ? 51.695 -16.289 47.859 1.00 45.70 70 PRO C C 1
ATOM 4878 O O . PRO C 1 70 ? 51.984 -17.440 48.196 1.00 45.09 70 PRO C O 1
ATOM 4882 N N . THR C 1 71 ? 52.255 -15.224 48.417 1.00 44.95 71 THR C N 1
ATOM 4883 C CA . THR C 1 71 ? 53.240 -15.385 49.481 1.00 43.52 71 THR C CA 1
ATOM 4884 C C . THR C 1 71 ? 52.573 -15.840 50.777 1.00 43.88 71 THR C C 1
ATOM 4885 O O . THR C 1 71 ? 52.929 -16.871 51.345 1.00 42.80 71 THR C O 1
ATOM 4889 N N . ARG C 1 72 ? 51.592 -15.066 51.227 1.00 44.81 72 ARG C N 1
ATOM 4890 C CA . ARG C 1 72 ? 50.862 -15.367 52.453 1.00 44.97 72 ARG C CA 1
ATOM 4891 C C . ARG C 1 72 ? 49.844 -16.498 52.282 1.00 46.15 72 ARG C C 1
ATOM 4892 O O . ARG C 1 72 ? 49.424 -17.126 53.259 1.00 46.61 72 ARG C O 1
ATOM 4900 N N . LYS C 1 73 ? 49.456 -16.763 51.039 1.00 47.36 73 LYS C N 1
ATOM 4901 C CA . LYS C 1 73 ? 48.480 -17.808 50.759 1.00 47.38 73 LYS C CA 1
ATOM 4902 C C . LYS C 1 73 ? 47.180 -17.372 51.432 1.00 46.11 73 LYS C C 1
ATOM 4903 O O . LYS C 1 73 ? 46.627 -18.087 52.274 1.00 46.82 73 LYS C O 1
ATOM 4909 N N . GLU C 1 74 ? 46.710 -16.185 51.045 1.00 41.49 74 GLU C N 1
ATOM 4910 C CA . GLU C 1 74 ? 45.498 -15.594 51.604 1.00 38.21 74 GLU C CA 1
ATOM 4911 C C . GLU C 1 74 ? 44.740 -14.771 50.570 1.00 37.46 74 GLU C C 1
ATOM 4912 O O . GLU C 1 74 ? 45.311 -14.312 49.583 1.00 36.51 74 GLU C O 1
ATOM 4918 N N . ILE C 1 75 ? 43.448 -14.588 50.812 1.00 36.10 75 ILE C N 1
ATOM 4919 C CA . ILE C 1 75 ? 42.594 -13.787 49.950 1.00 33.69 75 ILE C CA 1
ATOM 4920 C C . ILE C 1 75 ? 42.242 -12.618 50.862 1.00 33.99 75 ILE C C 1
ATOM 4921 O O . ILE C 1 75 ? 41.826 -12.828 51.995 1.00 33.03 75 ILE C O 1
ATOM 4926 N N . VAL C 1 76 ? 42.408 -11.392 50.389 1.00 33.46 76 VAL C N 1
ATOM 4927 C CA . VAL C 1 76 ? 42.097 -10.234 51.212 1.00 33.28 76 VAL C CA 1
ATOM 4928 C C . VAL C 1 76 ? 40.894 -9.486 50.641 1.00 34.59 76 VAL C C 1
ATOM 4929 O O . VAL C 1 76 ? 40.618 -9.580 49.445 1.00 36.25 76 VAL C O 1
ATOM 4933 N N . VAL C 1 77 ? 40.179 -8.755 51.499 1.00 34.44 77 VAL C N 1
ATOM 4934 C CA . VAL C 1 77 ? 38.986 -7.982 51.113 1.00 32.53 77 VAL C CA 1
ATOM 4935 C C . VAL C 1 77 ? 39.067 -6.621 51.816 1.00 31.95 77 VAL C C 1
ATOM 4936 O O . VAL C 1 77 ? 38.723 -6.533 52.995 1.00 32.16 77 VAL C O 1
ATOM 4940 N N . SER C 1 78 ? 39.496 -5.573 51.106 1.00 29.18 78 SER C N 1
ATOM 4941 C CA . SER C 1 78 ? 39.650 -4.232 51.696 1.00 26.97 78 SER C CA 1
ATOM 4942 C C . SER C 1 78 ? 38.625 -3.180 51.277 1.00 27.32 78 SER C C 1
ATOM 4943 O O . SER C 1 78 ? 38.242 -3.100 50.108 1.00 27.10 78 SER C O 1
ATOM 4946 N N . PHE C 1 79 ? 38.213 -2.352 52.238 1.00 25.84 79 PHE C N 1
ATOM 4947 C CA . PHE C 1 79 ? 37.237 -1.297 51.999 1.00 25.03 79 PHE C CA 1
ATOM 4948 C C . PHE C 1 79 ? 37.827 0.038 52.402 1.00 25.90 79 PHE C C 1
ATOM 4949 O O . PHE C 1 79 ? 38.328 0.175 53.508 1.00 22.54 79 PHE C O 1
ATOM 4957 N N . ARG C 1 80 ? 37.756 1.024 51.511 1.00 30.60 80 ARG C N 1
ATOM 4958 C CA . ARG C 1 80 ? 38.322 2.344 51.793 1.00 35.75 80 ARG C CA 1
ATOM 4959 C C . ARG C 1 80 ? 37.467 3.174 52.731 1.00 36.69 80 ARG C C 1
ATOM 4960 O O . ARG C 1 80 ? 36.274 2.932 52.884 1.00 35.67 80 ARG C O 1
ATOM 4968 N N . GLY C 1 81 ? 38.089 4.175 53.340 1.00 39.95 81 GLY C N 1
ATOM 4969 C CA . GLY C 1 81 ? 37.374 5.034 54.258 1.00 42.34 81 GLY C CA 1
ATOM 4970 C C . GLY C 1 81 ? 36.625 6.171 53.587 1.00 44.49 81 GLY C C 1
ATOM 4971 O O . GLY C 1 81 ? 36.034 6.012 52.518 1.00 43.61 81 GLY C O 1
ATOM 4972 N N . SER C 1 82 ? 36.660 7.329 54.234 1.00 48.42 82 SER C N 1
ATOM 4973 C CA . SER C 1 82 ? 35.979 8.513 53.741 1.00 52.64 82 SER C CA 1
ATOM 4974 C C . SER C 1 82 ? 36.919 9.425 52.970 1.00 56.21 82 SER C C 1
ATOM 4975 O O . SER C 1 82 ? 38.093 9.581 53.324 1.00 56.06 82 SER C O 1
ATOM 4978 N N . ILE C 1 83 ? 36.392 10.025 51.909 1.00 59.00 83 ILE C N 1
ATOM 4979 C CA . ILE C 1 83 ? 37.173 10.938 51.098 1.00 59.52 83 ILE C CA 1
ATOM 4980 C C . ILE C 1 83 ? 37.442 12.177 51.964 1.00 60.05 83 ILE C C 1
ATOM 4981 O O . ILE C 1 83 ? 38.420 12.902 51.758 1.00 61.07 83 ILE C O 1
ATOM 4986 N N . ASN C 1 84 ? 36.571 12.402 52.946 1.00 58.17 84 ASN C N 1
ATOM 4987 C CA . ASN C 1 84 ? 36.741 13.497 53.896 1.00 56.58 84 ASN C CA 1
ATOM 4988 C C . ASN C 1 84 ? 36.148 13.036 55.216 1.00 52.80 84 ASN C C 1
ATOM 4989 O O . ASN C 1 84 ? 34.936 13.045 55.386 1.00 52.54 84 ASN C O 1
ATOM 4994 N N . ILE C 1 85 ? 37.001 12.640 56.153 1.00 49.11 85 ILE C N 1
ATOM 4995 C CA . ILE C 1 85 ? 36.514 12.157 57.435 1.00 46.38 85 ILE C CA 1
ATOM 4996 C C . ILE C 1 85 ? 35.975 13.264 58.337 1.00 45.43 85 ILE C C 1
ATOM 4997 O O . ILE C 1 85 ? 34.960 13.063 59.007 1.00 45.39 85 ILE C O 1
ATOM 5002 N N . ARG C 1 86 ? 36.622 14.429 58.368 1.00 43.22 86 ARG C N 1
ATOM 5003 C CA . ARG C 1 86 ? 36.111 15.472 59.247 1.00 41.29 86 ARG C CA 1
ATOM 5004 C C . ARG C 1 86 ? 34.720 15.888 58.788 1.00 40.45 86 ARG C C 1
ATOM 5005 O O . ARG C 1 86 ? 33.901 16.347 59.579 1.00 37.56 86 ARG C O 1
ATOM 5013 N N . ASN C 1 87 ? 34.449 15.703 57.504 1.00 41.36 87 ASN C N 1
ATOM 5014 C CA . ASN C 1 87 ? 33.146 16.038 56.957 1.00 43.62 87 ASN C CA 1
ATOM 5015 C C . ASN C 1 87 ? 32.143 15.105 57.625 1.00 44.13 87 ASN C C 1
ATOM 5016 O O . ASN C 1 87 ? 31.106 15.547 58.123 1.00 45.74 87 ASN C O 1
ATOM 5021 N N . TRP C 1 88 ? 32.482 13.816 57.654 1.00 43.88 88 TRP C N 1
ATOM 5022 C CA . TRP C 1 88 ? 31.637 12.780 58.252 1.00 39.82 88 TRP C CA 1
ATOM 5023 C C . TRP C 1 88 ? 31.298 13.078 59.706 1.00 38.78 88 TRP C C 1
ATOM 5024 O O . TRP C 1 88 ? 30.209 12.761 60.188 1.00 37.37 88 TRP C O 1
ATOM 5035 N N . LEU C 1 89 ? 32.229 13.682 60.424 1.00 36.61 89 LEU C N 1
ATOM 5036 C CA . LEU C 1 89 ? 31.958 13.973 61.818 1.00 37.50 89 LEU C CA 1
ATOM 5037 C C . LEU C 1 89 ? 30.942 15.114 61.969 1.00 38.24 89 LEU C C 1
ATOM 5038 O O . LEU C 1 89 ? 30.097 15.070 62.857 1.00 36.61 89 LEU C O 1
ATOM 5043 N N . THR C 1 90 ? 30.997 16.113 61.087 1.00 39.39 90 THR C N 1
ATOM 5044 C CA . THR C 1 90 ? 30.073 17.245 61.172 1.00 37.63 90 THR C CA 1
ATOM 5045 C C . THR C 1 90 ? 28.659 16.811 60.879 1.00 36.84 90 THR C C 1
ATOM 5046 O O . THR C 1 90 ? 27.710 17.447 61.316 1.00 38.48 90 THR C O 1
ATOM 5050 N N . ASN C 1 91 ? 28.523 15.723 60.136 1.00 36.69 91 ASN C N 1
ATOM 5051 C CA . ASN C 1 91 ? 27.213 15.198 59.784 1.00 38.18 91 ASN C CA 1
ATOM 5052 C C . ASN C 1 91 ? 26.448 14.600 60.955 1.00 37.70 91 ASN C C 1
ATOM 5053 O O . ASN C 1 91 ? 25.219 14.625 60.969 1.00 39.33 91 ASN C O 1
ATOM 5058 N N . LEU C 1 92 ? 27.170 14.054 61.927 1.00 37.39 92 LEU C N 1
ATOM 5059 C CA . LEU C 1 92 ? 26.545 13.432 63.088 1.00 37.66 92 LEU C CA 1
ATOM 5060 C C . LEU C 1 92 ? 25.611 12.334 62.603 1.00 38.93 92 LEU C C 1
ATOM 5061 O O . LEU C 1 92 ? 24.407 12.341 62.871 1.00 38.18 92 LEU C O 1
ATOM 5066 N N . ASP C 1 93 ? 26.202 11.383 61.889 1.00 39.74 93 ASP C N 1
ATOM 5067 C CA . ASP C 1 93 ? 25.479 10.269 61.288 1.00 42.30 93 ASP C CA 1
ATOM 5068 C C . ASP C 1 93 ? 25.297 9.091 62.244 1.00 42.48 93 ASP C C 1
ATOM 5069 O O . ASP C 1 93 ? 26.064 8.135 62.198 1.00 42.73 93 ASP C O 1
ATOM 5074 N N . PHE C 1 94 ? 24.261 9.140 63.077 1.00 41.72 94 PHE C N 1
ATOM 5075 C CA . PHE C 1 94 ? 24.033 8.089 64.065 1.00 39.77 94 PHE C CA 1
ATOM 5076 C C . PHE C 1 94 ? 22.785 7.217 63.916 1.00 41.31 94 PHE C C 1
ATOM 5077 O O . PHE C 1 94 ? 22.431 6.508 64.850 1.00 42.89 94 PHE C O 1
ATOM 5085 N N . ASP C 1 95 ? 22.106 7.251 62.780 1.00 41.52 95 ASP C N 1
ATOM 5086 C CA . ASP C 1 95 ? 20.898 6.442 62.652 1.00 39.78 95 ASP C CA 1
ATOM 5087 C C . ASP C 1 95 ? 21.192 4.981 62.439 1.00 37.41 95 ASP C C 1
ATOM 5088 O O . ASP C 1 95 ? 22.245 4.640 61.917 1.00 38.43 95 ASP C O 1
ATOM 5093 N N . GLN C 1 96 ? 20.272 4.111 62.842 1.00 34.13 96 GLN C N 1
ATOM 5094 C CA . GLN C 1 96 ? 20.482 2.683 62.632 1.00 33.52 96 GLN C CA 1
ATOM 5095 C C . GLN C 1 96 ? 19.244 1.980 62.102 1.00 31.80 96 GLN C C 1
ATOM 5096 O O . GLN C 1 96 ? 18.123 2.348 62.430 1.00 30.94 96 GLN C O 1
ATOM 5102 N N . ASP C 1 97 ? 19.453 1.001 61.232 1.00 32.58 97 ASP C N 1
ATOM 5103 C CA . ASP C 1 97 ? 18.352 0.215 60.675 1.00 35.53 97 ASP C CA 1
ATOM 5104 C C . ASP C 1 97 ? 18.569 -1.091 61.382 1.00 36.24 97 ASP C C 1
ATOM 5105 O O . ASP C 1 97 ? 19.546 -1.222 62.111 1.00 37.71 97 ASP C O 1
ATOM 5110 N N . ASP C 1 98 ? 17.699 -2.070 61.186 1.00 35.99 98 ASP C N 1
ATOM 5111 C CA . ASP C 1 98 ? 17.980 -3.329 61.840 1.00 38.66 98 ASP C CA 1
ATOM 5112 C C . ASP C 1 98 ? 18.404 -4.411 60.863 1.00 40.15 98 ASP C C 1
ATOM 5113 O O . ASP C 1 98 ? 17.963 -4.431 59.720 1.00 41.32 98 ASP C O 1
ATOM 5118 N N . CYS C 1 99 ? 19.303 -5.278 61.326 1.00 41.68 99 CYS C N 1
ATOM 5119 C CA . CYS C 1 99 ? 19.841 -6.390 60.546 1.00 44.52 99 CYS C CA 1
ATOM 5120 C C . CYS C 1 99 ? 19.102 -7.681 60.860 1.00 44.42 99 CYS C C 1
ATOM 5121 O O . CYS C 1 99 ? 18.037 -7.676 61.479 1.00 45.29 99 CYS C O 1
ATOM 5124 N N . SER C 1 100 ? 19.682 -8.792 60.427 1.00 43.16 100 SER C N 1
ATOM 5125 C CA . SER C 1 100 ? 19.094 -10.094 60.668 1.00 38.38 100 SER C CA 1
ATOM 5126 C C . SER C 1 100 ? 20.185 -11.150 60.754 1.00 35.27 100 SER C C 1
ATOM 5127 O O . SER C 1 100 ? 20.096 -12.203 60.141 1.00 36.01 100 SER C O 1
ATOM 5130 N N . LEU C 1 101 ? 21.224 -10.845 61.515 1.00 34.25 101 LEU C N 1
ATOM 5131 C CA . LEU C 1 101 ? 22.329 -11.769 61.719 1.00 35.25 101 LEU C CA 1
ATOM 5132 C C . LEU C 1 101 ? 22.043 -12.511 63.031 1.00 35.77 101 LEU C C 1
ATOM 5133 O O . LEU C 1 101 ? 22.308 -13.702 63.153 1.00 37.12 101 LEU C O 1
ATOM 5138 N N . THR C 1 102 ? 21.497 -11.791 64.005 1.00 35.54 102 THR C N 1
ATOM 5139 C CA . THR C 1 102 ? 21.134 -12.358 65.296 1.00 36.37 102 THR C CA 1
ATOM 5140 C C . THR C 1 102 ? 19.759 -11.783 65.526 1.00 36.26 102 THR C C 1
ATOM 5141 O O . THR C 1 102 ? 19.219 -11.126 64.646 1.00 36.78 102 THR C O 1
ATOM 5145 N N . SER C 1 103 ? 19.191 -12.014 66.702 1.00 35.58 103 SER C N 1
ATOM 5146 C CA . SER C 1 103 ? 17.879 -11.481 66.999 1.00 36.28 103 SER C CA 1
ATOM 5147 C C . SER C 1 103 ? 18.116 -10.151 67.704 1.00 35.71 103 SER C C 1
ATOM 5148 O O . SER C 1 103 ? 19.136 -9.993 68.377 1.00 37.02 103 SER C O 1
ATOM 5151 N N . GLY C 1 104 ? 17.197 -9.198 67.545 1.00 33.67 104 GLY C N 1
ATOM 5152 C CA . GLY C 1 104 ? 17.381 -7.905 68.178 1.00 30.87 104 GLY C CA 1
ATOM 5153 C C . GLY C 1 104 ? 18.545 -7.119 67.578 1.00 30.52 104 GLY C C 1
ATOM 5154 O O . GLY C 1 104 ? 18.985 -6.100 68.121 1.00 27.68 104 GLY C O 1
ATOM 5155 N N . CYS C 1 105 ? 19.035 -7.598 66.440 1.00 30.88 105 CYS C N 1
ATOM 5156 C CA . CYS C 1 105 ? 20.144 -6.980 65.719 1.00 30.88 105 CYS C CA 1
ATOM 5157 C C . CYS C 1 105 ? 19.831 -5.561 65.238 1.00 29.64 105 CYS C C 1
ATOM 5158 O O . CYS C 1 105 ? 18.774 -5.290 64.657 1.00 25.74 105 CYS C O 1
ATOM 5161 N N . GLY C 1 106 ? 20.768 -4.657 65.476 1.00 29.57 106 GLY C N 1
ATOM 5162 C CA . GLY C 1 106 ? 20.594 -3.282 65.051 1.00 28.38 106 GLY C CA 1
ATOM 5163 C C . GLY C 1 106 ? 21.924 -2.838 64.500 1.00 28.62 106 GLY C C 1
ATOM 5164 O O . GLY C 1 106 ? 22.959 -3.090 65.108 1.00 28.41 106 GLY C O 1
ATOM 5165 N N . VAL C 1 107 ? 21.913 -2.185 63.349 1.00 27.04 107 VAL C N 1
ATOM 5166 C CA . VAL C 1 107 ? 23.160 -1.750 62.746 1.00 25.25 107 VAL C CA 1
ATOM 5167 C C . VAL C 1 107 ? 23.063 -0.325 62.214 1.00 24.05 107 VAL C C 1
ATOM 5168 O O . VAL C 1 107 ? 21.990 0.116 61.806 1.00 26.90 107 VAL C O 1
ATOM 5172 N N . HIS C 1 108 ? 24.181 0.398 62.254 1.00 23.01 108 HIS C N 1
ATOM 5173 C CA . HIS C 1 108 ? 24.251 1.774 61.754 1.00 23.04 108 HIS C CA 1
ATOM 5174 C C . HIS C 1 108 ? 23.698 1.800 60.330 1.00 25.33 108 HIS C C 1
ATOM 5175 O O . HIS C 1 108 ? 24.250 1.169 59.422 1.00 25.92 108 HIS C O 1
ATOM 5182 N N . SER C 1 109 ? 22.611 2.534 60.130 1.00 25.78 109 SER C N 1
ATOM 5183 C CA . SER C 1 109 ? 21.959 2.587 58.820 1.00 25.83 109 SER C CA 1
ATOM 5184 C C . SER C 1 109 ? 22.843 2.780 57.581 1.00 24.33 109 SER C C 1
ATOM 5185 O O . SER C 1 109 ? 22.665 2.087 56.581 1.00 22.80 109 SER C O 1
ATOM 5188 N N . GLY C 1 110 ? 23.792 3.710 57.654 1.00 24.69 110 GLY C N 1
ATOM 5189 C CA . GLY C 1 110 ? 24.663 3.983 56.524 1.00 26.48 110 GLY C CA 1
ATOM 5190 C C . GLY C 1 110 ? 25.688 2.930 56.133 1.00 28.09 110 GLY C C 1
ATOM 5191 O O . GLY C 1 110 ? 25.929 2.711 54.936 1.00 29.37 110 GLY C O 1
ATOM 5192 N N . PHE C 1 111 ? 26.311 2.283 57.118 1.00 30.34 111 PHE C N 1
ATOM 5193 C CA . PHE C 1 111 ? 27.308 1.263 56.813 1.00 30.99 111 PHE C CA 1
ATOM 5194 C C . PHE C 1 111 ? 26.630 0.039 56.216 1.00 32.58 111 PHE C C 1
ATOM 5195 O O . PHE C 1 111 ? 27.191 -0.618 55.340 1.00 34.59 111 PHE C O 1
ATOM 5203 N N . GLN C 1 112 ? 25.422 -0.253 56.696 1.00 33.40 112 GLN C N 1
ATOM 5204 C CA . GLN C 1 112 ? 24.615 -1.367 56.202 1.00 34.89 112 GLN C CA 1
ATOM 5205 C C . GLN C 1 112 ? 24.376 -1.157 54.709 1.00 35.39 112 GLN C C 1
ATOM 5206 O O . GLN C 1 112 ? 24.726 -2.007 53.896 1.00 37.37 112 GLN C O 1
ATOM 5212 N N . ASN C 1 113 ? 23.790 -0.021 54.341 1.00 34.52 113 ASN C N 1
ATOM 5213 C CA . ASN C 1 113 ? 23.538 0.265 52.929 1.00 35.16 113 ASN C CA 1
ATOM 5214 C C . ASN C 1 113 ? 24.834 0.157 52.132 1.00 36.99 113 ASN C C 1
ATOM 5215 O O . ASN C 1 113 ? 24.891 -0.531 51.109 1.00 39.84 113 ASN C O 1
ATOM 5220 N N . ALA C 1 114 ? 25.868 0.852 52.602 1.00 37.44 114 ALA C N 1
ATOM 5221 C CA . ALA C 1 114 ? 27.184 0.829 51.965 1.00 35.79 114 ALA C CA 1
ATOM 5222 C C . ALA C 1 114 ? 27.503 -0.604 51.502 1.00 34.30 114 ALA C C 1
ATOM 5223 O O . ALA C 1 114 ? 27.593 -0.882 50.309 1.00 34.37 114 ALA C O 1
ATOM 5225 N N . TRP C 1 115 ? 27.657 -1.501 52.469 1.00 31.87 115 TRP C N 1
ATOM 5226 C CA . TRP C 1 115 ? 27.935 -2.907 52.219 1.00 31.56 115 TRP C CA 1
ATOM 5227 C C . TRP C 1 115 ? 26.854 -3.530 51.351 1.00 32.21 115 TRP C C 1
ATOM 5228 O O . TRP C 1 115 ? 27.134 -4.425 50.560 1.00 33.47 115 TRP C O 1
ATOM 5239 N N . ASN C 1 116 ? 25.618 -3.065 51.503 1.00 32.62 116 ASN C N 1
ATOM 5240 C CA . ASN C 1 116 ? 24.516 -3.609 50.719 1.00 33.88 116 ASN C CA 1
ATOM 5241 C C . ASN C 1 116 ? 24.506 -3.153 49.273 1.00 34.78 116 ASN C C 1
ATOM 5242 O O . ASN C 1 116 ? 23.645 -3.573 48.487 1.00 35.81 116 ASN C O 1
ATOM 5247 N N . GLU C 1 117 ? 25.456 -2.298 48.909 1.00 32.56 117 GLU C N 1
ATOM 5248 C CA . GLU C 1 117 ? 25.511 -1.835 47.538 1.00 31.79 117 GLU C CA 1
ATOM 5249 C C . GLU C 1 117 ? 26.550 -2.673 46.804 1.00 30.95 117 GLU C C 1
ATOM 5250 O O . GLU C 1 117 ? 26.316 -3.112 45.687 1.00 32.64 117 GLU C O 1
ATOM 5256 N N . ILE C 1 118 ? 27.685 -2.928 47.444 1.00 30.26 118 ILE C N 1
ATOM 5257 C CA . ILE C 1 118 ? 28.727 -3.736 46.821 1.00 27.79 118 ILE C CA 1
ATOM 5258 C C . ILE C 1 118 ? 28.790 -5.188 47.295 1.00 28.38 118 ILE C C 1
ATOM 5259 O O . ILE C 1 118 ? 29.526 -5.994 46.724 1.00 30.44 118 ILE C O 1
ATOM 5264 N N . SER C 1 119 ? 28.026 -5.526 48.328 1.00 28.58 119 SER C N 1
ATOM 5265 C CA . SER C 1 119 ? 28.021 -6.889 48.863 1.00 31.09 119 SER C CA 1
ATOM 5266 C C . SER C 1 119 ? 28.194 -7.980 47.797 1.00 31.82 119 SER C C 1
ATOM 5267 O O . SER C 1 119 ? 29.078 -8.832 47.902 1.00 32.34 119 SER C O 1
ATOM 5270 N N . ALA C 1 120 ? 27.347 -7.951 46.773 1.00 32.86 120 ALA C N 1
ATOM 5271 C CA . ALA C 1 120 ? 27.399 -8.953 45.719 1.00 34.20 120 ALA C CA 1
ATOM 5272 C C . ALA C 1 120 ? 28.766 -9.055 45.053 1.00 35.00 120 ALA C C 1
ATOM 5273 O O . ALA C 1 120 ? 29.410 -10.103 45.096 1.00 36.77 120 ALA C O 1
ATOM 5275 N N . ALA C 1 121 ? 29.205 -7.967 44.431 1.00 33.41 121 ALA C N 1
ATOM 5276 C CA . ALA C 1 121 ? 30.492 -7.950 43.760 1.00 31.46 121 ALA C CA 1
ATOM 5277 C C . ALA C 1 121 ? 31.587 -8.517 44.675 1.00 31.01 121 ALA C C 1
ATOM 5278 O O . ALA C 1 121 ? 32.275 -9.477 44.324 1.00 30.29 121 ALA C O 1
ATOM 5280 N N . ALA C 1 122 ? 31.743 -7.938 45.858 1.00 30.20 122 ALA C N 1
ATOM 5281 C CA . ALA C 1 122 ? 32.770 -8.420 46.768 1.00 28.93 122 ALA C CA 1
ATOM 5282 C C . ALA C 1 122 ? 32.587 -9.907 47.072 1.00 27.48 122 ALA C C 1
ATOM 5283 O O . ALA C 1 122 ? 33.550 -10.671 47.064 1.00 28.39 122 ALA C O 1
ATOM 5285 N N . THR C 1 123 ? 31.349 -10.318 47.327 1.00 24.91 123 THR C N 1
ATOM 5286 C CA . THR C 1 123 ? 31.079 -11.710 47.636 1.00 24.53 123 THR C CA 1
ATOM 5287 C C . THR C 1 123 ? 31.605 -12.629 46.552 1.00 28.48 123 THR C C 1
ATOM 5288 O O . THR C 1 123 ? 32.319 -13.583 46.845 1.00 29.16 123 THR C O 1
ATOM 5292 N N . ALA C 1 124 ? 31.267 -12.346 45.301 1.00 29.47 124 ALA C N 1
ATOM 5293 C CA . ALA C 1 124 ? 31.743 -13.174 44.206 1.00 30.57 124 ALA C CA 1
ATOM 5294 C C . ALA C 1 124 ? 33.268 -13.169 44.152 1.00 34.42 124 ALA C C 1
ATOM 5295 O O . ALA C 1 124 ? 33.898 -14.227 44.067 1.00 36.50 124 ALA C O 1
ATOM 5297 N N . ALA C 1 125 ? 33.864 -11.980 44.204 1.00 33.87 125 ALA C N 1
ATOM 5298 C CA . ALA C 1 125 ? 35.317 -11.860 44.150 1.00 34.05 125 ALA C CA 1
ATOM 5299 C C . ALA C 1 125 ? 36.028 -12.820 45.115 1.00 35.14 125 ALA C C 1
ATOM 5300 O O . ALA C 1 125 ? 37.071 -13.388 44.786 1.00 35.32 125 ALA C O 1
ATOM 5302 N N . VAL C 1 126 ? 35.465 -12.998 46.304 1.00 35.64 126 VAL C N 1
ATOM 5303 C CA . VAL C 1 126 ? 36.051 -13.898 47.280 1.00 38.97 126 VAL C CA 1
ATOM 5304 C C . VAL C 1 126 ? 35.744 -15.356 46.898 1.00 43.39 126 VAL C C 1
ATOM 5305 O O . VAL C 1 126 ? 36.610 -16.227 46.986 1.00 46.21 126 VAL C O 1
ATOM 5309 N N . ALA C 1 127 ? 34.510 -15.613 46.469 1.00 44.74 127 ALA C N 1
ATOM 5310 C CA . ALA C 1 127 ? 34.088 -16.957 46.067 1.00 44.56 127 ALA C CA 1
ATOM 5311 C C . ALA C 1 127 ? 34.915 -17.411 44.871 1.00 45.64 127 ALA C C 1
ATOM 5312 O O . ALA C 1 127 ? 35.259 -18.587 44.741 1.00 46.42 127 ALA C O 1
ATOM 5314 N N . LYS C 1 128 ? 35.216 -16.463 43.993 1.00 46.71 128 LYS C N 1
ATOM 5315 C CA . LYS C 1 128 ? 36.000 -16.742 42.806 1.00 46.92 128 LYS C CA 1
ATOM 5316 C C . LYS C 1 128 ? 37.420 -17.061 43.251 1.00 46.46 128 LYS C C 1
ATOM 5317 O O . LYS C 1 128 ? 37.937 -18.145 42.970 1.00 47.08 128 LYS C O 1
ATOM 5323 N N . ALA C 1 129 ? 38.034 -16.116 43.961 1.00 45.90 129 ALA C N 1
ATOM 5324 C CA . ALA C 1 129 ? 39.403 -16.266 44.447 1.00 45.24 129 ALA C CA 1
ATOM 5325 C C . ALA C 1 129 ? 39.584 -17.527 45.278 1.00 43.52 129 ALA C C 1
ATOM 5326 O O . ALA C 1 129 ? 40.571 -18.244 45.129 1.00 42.22 129 ALA C O 1
ATOM 5328 N N . ARG C 1 130 ? 38.621 -17.785 46.149 1.00 41.70 130 ARG C N 1
ATOM 5329 C CA . ARG C 1 130 ? 38.637 -18.953 47.019 1.00 43.30 130 ARG C CA 1
ATOM 5330 C C . ARG C 1 130 ? 38.538 -20.275 46.229 1.00 45.10 130 ARG C C 1
ATOM 5331 O O . ARG C 1 130 ? 39.173 -21.275 46.577 1.00 43.97 130 ARG C O 1
ATOM 5339 N N . LYS C 1 131 ? 37.745 -20.258 45.159 1.00 47.14 131 LYS C N 1
ATOM 5340 C CA . LYS C 1 131 ? 37.524 -21.423 44.308 1.00 47.28 131 LYS C CA 1
ATOM 5341 C C . LYS C 1 131 ? 38.702 -21.656 43.372 1.00 47.59 131 LYS C C 1
ATOM 5342 O O . LYS C 1 131 ? 38.707 -22.596 42.572 1.00 47.67 131 LYS C O 1
ATOM 5348 N N . ALA C 1 132 ? 39.701 -20.787 43.487 1.00 47.04 132 ALA C N 1
ATOM 5349 C CA . ALA C 1 132 ? 40.915 -20.869 42.681 1.00 45.09 132 ALA C CA 1
ATOM 5350 C C . ALA C 1 132 ? 42.111 -21.181 43.580 1.00 44.76 132 ALA C C 1
ATOM 5351 O O . ALA C 1 132 ? 43.111 -21.723 43.120 1.00 45.84 132 ALA C O 1
ATOM 5353 N N . ASN C 1 133 ? 41.985 -20.829 44.858 1.00 43.53 133 ASN C N 1
ATOM 5354 C CA . ASN C 1 133 ? 43.022 -21.035 45.867 1.00 41.73 133 ASN C CA 1
ATOM 5355 C C . ASN C 1 133 ? 42.335 -21.514 47.151 1.00 43.47 133 ASN C C 1
ATOM 5356 O O . ASN C 1 133 ? 42.258 -20.780 48.139 1.00 41.76 133 ASN C O 1
ATOM 5361 N N . PRO C 1 134 ? 41.846 -22.764 47.152 1.00 42.50 134 PRO C N 1
ATOM 5362 C CA . PRO C 1 134 ? 41.150 -23.399 48.272 1.00 41.57 134 PRO C CA 1
ATOM 5363 C C . PRO C 1 134 ? 42.000 -23.600 49.516 1.00 43.67 134 PRO C C 1
ATOM 5364 O O . PRO C 1 134 ? 41.513 -24.092 50.534 1.00 44.08 134 PRO C O 1
ATOM 5368 N N . SER C 1 135 ? 43.267 -23.214 49.439 1.00 45.34 135 SER C N 1
ATOM 5369 C CA . SER C 1 135 ? 44.186 -23.368 50.565 1.00 45.62 135 SER C CA 1
ATOM 5370 C C . SER C 1 135 ? 44.557 -22.050 51.233 1.00 45.18 135 SER C C 1
ATOM 5371 O O . SER C 1 135 ? 45.335 -22.031 52.186 1.00 45.48 135 SER C O 1
ATOM 5374 N N . PHE C 1 136 ? 43.992 -20.957 50.731 1.00 45.23 136 PHE C N 1
ATOM 5375 C CA . PHE C 1 136 ? 44.266 -19.616 51.242 1.00 45.33 136 PHE C CA 1
ATOM 5376 C C . PHE C 1 136 ? 43.323 -19.157 52.339 1.00 44.82 136 PHE C C 1
ATOM 5377 O O . PHE C 1 136 ? 42.105 -19.214 52.187 1.00 46.90 136 PHE C O 1
ATOM 5385 N N . LYS C 1 137 ? 43.881 -18.692 53.447 1.00 45.49 137 LYS C N 1
ATOM 5386 C CA . LYS C 1 137 ? 43.042 -18.210 54.527 1.00 47.87 137 LYS C CA 1
ATOM 5387 C C . LYS C 1 137 ? 42.371 -16.951 53.995 1.00 46.49 137 LYS C C 1
ATOM 5388 O O . LYS C 1 137 ? 42.819 -16.385 53.001 1.00 46.83 137 LYS C O 1
ATOM 5394 N N . VAL C 1 138 ? 41.295 -16.516 54.642 1.00 44.76 138 VAL C N 1
ATOM 5395 C CA . VAL C 1 138 ? 40.574 -15.334 54.193 1.00 41.46 138 VAL C CA 1
ATOM 5396 C C . VAL C 1 138 ? 40.536 -14.258 55.264 1.00 40.61 138 VAL C C 1
ATOM 5397 O O . VAL C 1 138 ? 40.133 -14.517 56.396 1.00 38.39 138 VAL C O 1
ATOM 5401 N N . VAL C 1 139 ? 40.955 -13.051 54.883 1.00 39.19 139 VAL C N 1
ATOM 5402 C CA . VAL C 1 139 ? 41.004 -11.888 55.773 1.00 38.57 139 VAL C CA 1
ATOM 5403 C C . VAL C 1 139 ? 40.136 -10.751 55.238 1.00 37.12 139 VAL C C 1
ATOM 5404 O O . VAL C 1 139 ? 39.931 -10.656 54.037 1.00 37.97 139 VAL C O 1
ATOM 5408 N N . SER C 1 140 ? 39.621 -9.900 56.126 1.00 35.21 140 SER C N 1
ATOM 5409 C CA . SER C 1 140 ? 38.818 -8.737 55.714 1.00 33.75 140 SER C CA 1
ATOM 5410 C C . SER C 1 140 ? 39.413 -7.499 56.380 1.00 31.50 140 SER C C 1
ATOM 5411 O O . SER C 1 140 ? 39.496 -7.435 57.598 1.00 34.64 140 SER C O 1
ATOM 5414 N N . VAL C 1 141 ? 39.820 -6.519 55.578 1.00 28.45 141 VAL C N 1
ATOM 5415 C CA . VAL C 1 141 ? 40.473 -5.311 56.087 1.00 27.78 141 VAL C CA 1
ATOM 5416 C C . VAL C 1 141 ? 39.730 -4.011 55.794 1.00 27.45 141 VAL C C 1
ATOM 5417 O O . VAL C 1 141 ? 39.034 -3.892 54.794 1.00 28.34 141 VAL C O 1
ATOM 5421 N N . GLY C 1 142 ? 39.904 -3.031 56.676 1.00 26.51 142 GLY C N 1
ATOM 5422 C CA . GLY C 1 142 ? 39.267 -1.746 56.495 1.00 26.53 142 GLY C CA 1
ATOM 5423 C C . GLY C 1 142 ? 39.689 -0.726 57.531 1.00 27.99 142 GLY C C 1
ATOM 5424 O O . GLY C 1 142 ? 39.728 -1.034 58.729 1.00 26.13 142 GLY C O 1
ATOM 5425 N N . HIS C 1 143 ? 40.025 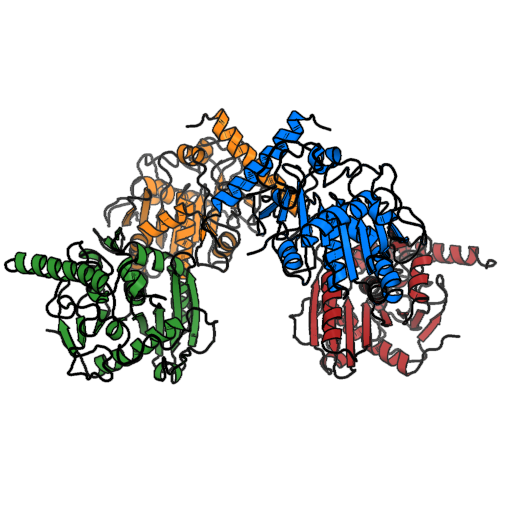0.480 57.062 1.00 27.31 143 HIS C N 1
ATOM 5426 C CA . HIS C 1 143 ? 40.413 1.597 57.930 1.00 26.42 143 HIS C CA 1
ATOM 5427 C C . HIS C 1 143 ? 39.291 2.627 57.916 1.00 25.58 143 HIS C C 1
ATOM 5428 O O . HIS C 1 143 ? 38.578 2.761 56.928 1.00 23.86 143 HIS C O 1
ATOM 5435 N N . SER C 1 144 ? 39.127 3.354 59.013 1.00 25.55 144 SER C N 1
ATOM 5436 C CA . SER C 1 144 ? 38.074 4.359 59.097 1.00 28.37 144 SER C CA 1
ATOM 5437 C C . SER C 1 144 ? 36.720 3.734 58.714 1.00 28.16 144 SER C C 1
ATOM 5438 O O . SER C 1 144 ? 36.523 2.517 58.843 1.00 24.07 144 SER C O 1
ATOM 5441 N N . LEU C 1 145 ? 35.789 4.566 58.256 1.00 29.32 145 LEU C N 1
ATOM 5442 C CA . LEU C 1 145 ? 34.477 4.084 57.852 1.00 32.26 145 LEU C CA 1
ATOM 5443 C C . LEU C 1 145 ? 34.632 2.749 57.142 1.00 35.11 145 LEU C C 1
ATOM 5444 O O . LEU C 1 145 ? 33.727 1.909 57.169 1.00 36.85 145 LEU C O 1
ATOM 5449 N N . GLY C 1 146 ? 35.798 2.557 56.525 1.00 37.14 146 GLY C N 1
ATOM 5450 C CA . GLY C 1 146 ? 36.090 1.322 55.815 1.00 35.66 146 GLY C CA 1
ATOM 5451 C C . GLY C 1 146 ? 36.084 0.110 56.726 1.00 34.39 146 GLY C C 1
ATOM 5452 O O . GLY C 1 146 ? 35.800 -1.006 56.300 1.00 33.29 146 GLY C O 1
ATOM 5453 N N . GLY C 1 147 ? 36.412 0.321 57.990 1.00 33.31 147 GLY C N 1
ATOM 5454 C CA . GLY C 1 147 ? 36.388 -0.792 58.911 1.00 33.81 147 GLY C CA 1
ATOM 5455 C C . GLY C 1 147 ? 34.940 -1.221 59.073 1.00 32.13 147 GLY C C 1
ATOM 5456 O O . GLY C 1 147 ? 34.587 -2.379 58.856 1.00 30.50 147 GLY C O 1
ATOM 5457 N N . ALA C 1 148 ? 34.102 -0.259 59.441 1.00 32.02 148 ALA C N 1
ATOM 5458 C CA . ALA C 1 148 ? 32.685 -0.496 59.649 1.00 31.09 148 ALA C CA 1
ATOM 5459 C C . ALA C 1 148 ? 32.159 -1.458 58.613 1.00 30.28 148 ALA C C 1
ATOM 5460 O O . ALA C 1 148 ? 31.491 -2.442 58.949 1.00 31.49 148 ALA C O 1
ATOM 5462 N N . VAL C 1 149 ? 32.465 -1.190 57.351 1.00 28.10 149 VAL C N 1
ATOM 5463 C CA . VAL C 1 149 ? 31.982 -2.069 56.308 1.00 28.70 149 VAL C CA 1
ATOM 5464 C C . VAL C 1 149 ? 32.690 -3.417 56.430 1.00 27.70 149 VAL C C 1
ATOM 5465 O O . VAL C 1 149 ? 32.057 -4.459 56.296 1.00 26.84 149 VAL C O 1
ATOM 5469 N N . ALA C 1 150 ? 33.991 -3.407 56.714 1.00 28.96 150 ALA C N 1
ATOM 5470 C CA . ALA C 1 150 ? 34.742 -4.664 56.852 1.00 28.26 150 ALA C CA 1
ATOM 5471 C C . ALA C 1 150 ? 34.117 -5.588 57.902 1.00 27.51 150 ALA C C 1
ATOM 5472 O O . ALA C 1 150 ? 34.066 -6.812 57.734 1.00 23.18 150 ALA C O 1
ATOM 5474 N N . THR C 1 151 ? 33.651 -4.999 58.995 1.00 27.97 151 THR C N 1
ATOM 5475 C CA . THR C 1 151 ? 33.033 -5.789 60.038 1.00 30.75 151 THR C CA 1
ATOM 5476 C C . THR C 1 151 ? 31.783 -6.440 59.458 1.00 32.87 151 THR C C 1
ATOM 5477 O O . THR C 1 151 ? 31.674 -7.662 59.394 1.00 34.25 151 THR C O 1
ATOM 5481 N N . LEU C 1 152 ? 30.840 -5.612 59.025 1.00 32.31 152 LEU C N 1
ATOM 5482 C CA . LEU C 1 152 ? 29.611 -6.128 58.449 1.00 32.51 152 LEU C CA 1
ATOM 5483 C C . LEU C 1 152 ? 29.950 -7.165 57.378 1.00 34.63 152 LEU C C 1
ATOM 5484 O O . LEU C 1 152 ? 29.444 -8.287 57.417 1.00 36.59 152 LEU C O 1
ATOM 5489 N N . ALA C 1 153 ? 30.823 -6.794 56.443 1.00 35.40 153 ALA C N 1
ATOM 5490 C CA . ALA C 1 153 ? 31.225 -7.679 55.346 1.00 35.14 153 ALA C CA 1
ATOM 5491 C C . ALA C 1 153 ? 31.800 -9.005 55.842 1.00 34.77 153 ALA C C 1
ATOM 5492 O O . ALA C 1 153 ? 31.520 -10.067 55.274 1.00 32.21 153 ALA C O 1
ATOM 5494 N N . GLY C 1 154 ? 32.611 -8.940 56.894 1.00 32.57 154 GLY C N 1
ATOM 5495 C CA . GLY C 1 154 ? 33.188 -10.153 57.438 1.00 31.24 154 GLY C CA 1
ATOM 5496 C C . GLY C 1 154 ? 32.116 -11.034 58.047 1.00 31.30 154 GLY C C 1
ATOM 5497 O O . GLY C 1 154 ? 32.172 -12.252 57.932 1.00 31.02 154 GLY C O 1
ATOM 5498 N N . ALA C 1 155 ? 31.136 -10.403 58.686 1.00 32.02 155 ALA C N 1
ATOM 5499 C CA . ALA C 1 155 ? 30.036 -11.104 59.334 1.00 32.52 155 ALA C CA 1
ATOM 5500 C C . ALA C 1 155 ? 29.214 -11.915 58.359 1.00 34.46 155 ALA C C 1
ATOM 5501 O O . ALA C 1 155 ? 28.997 -13.112 58.552 1.00 35.29 155 ALA C O 1
ATOM 5503 N N . ASN C 1 156 ? 28.737 -11.255 57.314 1.00 35.82 156 ASN C N 1
ATOM 5504 C CA . ASN C 1 156 ? 27.931 -11.935 56.312 1.00 36.08 156 ASN C CA 1
ATOM 5505 C C . ASN C 1 156 ? 28.715 -13.070 55.650 1.00 36.07 156 ASN C C 1
ATOM 5506 O O . ASN C 1 156 ? 28.251 -14.214 55.610 1.00 37.15 156 ASN C O 1
ATOM 5511 N N . LEU C 1 157 ? 29.908 -12.760 55.153 1.00 36.80 157 LEU C N 1
ATOM 5512 C CA . LEU C 1 157 ? 30.745 -13.768 54.512 1.00 37.91 157 LEU C CA 1
ATOM 5513 C C . LEU C 1 157 ? 30.901 -15.009 55.374 1.00 36.83 157 LEU C C 1
ATOM 5514 O O . LEU C 1 157 ? 30.805 -16.128 54.872 1.00 36.66 157 LEU C O 1
ATOM 5519 N N . ARG C 1 158 ? 31.150 -14.814 56.665 1.00 35.44 158 ARG C N 1
ATOM 5520 C CA . ARG C 1 158 ? 31.302 -15.948 57.569 1.00 35.92 158 ARG C CA 1
ATOM 5521 C C . ARG C 1 158 ? 29.966 -16.674 57.652 1.00 35.38 158 ARG C C 1
ATOM 5522 O O . ARG C 1 158 ? 29.918 -17.892 57.518 1.00 35.87 158 ARG C O 1
ATOM 5530 N N . ILE C 1 159 ? 28.881 -15.926 57.840 1.00 36.37 159 ILE C N 1
ATOM 5531 C CA . ILE C 1 159 ? 27.556 -16.525 57.902 1.00 37.75 159 ILE C CA 1
ATOM 5532 C C . ILE C 1 159 ? 27.305 -17.264 56.595 1.00 38.48 159 ILE C C 1
ATOM 5533 O O . ILE C 1 159 ? 26.566 -18.244 56.553 1.00 41.34 159 ILE C O 1
ATOM 5538 N N . GLY C 1 160 ? 27.930 -16.783 55.528 1.00 37.57 160 GLY C N 1
ATOM 5539 C CA . GLY C 1 160 ? 27.775 -17.409 54.228 1.00 39.52 160 GLY C CA 1
ATOM 5540 C C . GLY C 1 160 ? 28.567 -18.691 53.993 1.00 39.53 160 GLY C C 1
ATOM 5541 O O . GLY C 1 160 ? 28.216 -19.473 53.116 1.00 40.54 160 GLY C O 1
ATOM 5542 N N . GLY C 1 161 ? 29.641 -18.917 54.742 1.00 38.36 161 GLY C N 1
ATOM 5543 C CA . GLY C 1 161 ? 30.395 -20.140 54.540 1.00 36.88 161 GLY C CA 1
ATOM 5544 C C . GLY C 1 161 ? 31.902 -20.048 54.684 1.00 38.26 161 GLY C C 1
ATOM 5545 O O . GLY C 1 161 ? 32.559 -21.043 54.989 1.00 36.78 161 GLY C O 1
ATOM 5546 N N . THR C 1 162 ? 32.464 -18.865 54.478 1.00 38.41 162 THR C N 1
ATOM 5547 C CA . THR C 1 162 ? 33.907 -18.718 54.577 1.00 37.73 162 THR C CA 1
ATOM 5548 C C . THR C 1 162 ? 34.363 -18.161 55.919 1.00 37.59 162 THR C C 1
ATOM 5549 O O . THR C 1 162 ? 33.880 -17.129 56.372 1.00 39.21 162 THR C O 1
ATOM 5553 N N . PRO C 1 163 ? 35.290 -18.860 56.592 1.00 37.87 163 PRO C N 1
ATOM 5554 C CA . PRO C 1 163 ? 35.799 -18.395 57.888 1.00 35.82 163 PRO C CA 1
ATOM 5555 C C . PRO C 1 163 ? 36.777 -17.265 57.592 1.00 35.18 163 PRO C C 1
ATOM 5556 O O . PRO C 1 163 ? 37.276 -17.174 56.468 1.00 35.92 163 PRO C O 1
ATOM 5560 N N . LEU C 1 164 ? 37.069 -16.415 58.572 1.00 33.27 164 LEU C N 1
ATOM 5561 C CA . LEU C 1 164 ? 37.989 -15.306 58.315 1.00 30.13 164 LEU C CA 1
ATOM 5562 C C . LEU C 1 164 ? 38.278 -14.440 59.521 1.00 29.87 164 LEU C C 1
ATOM 5563 O O . LEU C 1 164 ? 37.520 -14.434 60.491 1.00 29.36 164 LEU C O 1
ATOM 5568 N N . ASP C 1 165 ? 39.389 -13.708 59.446 1.00 31.93 165 ASP C N 1
ATOM 5569 C CA . ASP C 1 165 ? 39.784 -12.771 60.499 1.00 33.15 165 ASP C CA 1
ATOM 5570 C C . ASP C 1 165 ? 39.453 -11.386 59.963 1.00 32.42 165 ASP C C 1
ATOM 5571 O O . ASP C 1 165 ? 39.490 -11.164 58.752 1.00 32.34 165 ASP C O 1
ATOM 5576 N N . ILE C 1 166 ? 39.139 -10.461 60.865 1.00 31.86 166 ILE C N 1
ATOM 5577 C CA . ILE C 1 166 ? 38.782 -9.087 60.499 1.00 29.30 166 ILE C CA 1
ATOM 5578 C C . ILE C 1 166 ? 39.724 -8.066 61.127 1.00 29.56 166 ILE C C 1
ATOM 5579 O O . ILE C 1 166 ? 39.841 -8.003 62.351 1.00 33.19 166 ILE C O 1
ATOM 5584 N N . TYR C 1 167 ? 40.393 -7.265 60.308 1.00 27.94 167 TYR C N 1
ATOM 5585 C CA . TYR C 1 167 ? 41.302 -6.259 60.845 1.00 26.55 167 TYR C CA 1
ATOM 5586 C C . TYR C 1 167 ? 40.838 -4.864 60.509 1.00 23.91 167 TYR C C 1
ATOM 5587 O O . TYR C 1 167 ? 40.834 -4.480 59.344 1.00 23.21 167 TYR C O 1
ATOM 5596 N N . THR C 1 168 ? 40.461 -4.099 61.526 1.00 23.60 168 THR C N 1
ATOM 5597 C CA . THR C 1 168 ? 40.001 -2.730 61.307 1.00 26.29 168 THR C CA 1
ATOM 5598 C C . THR C 1 168 ? 40.910 -1.755 62.052 1.00 26.80 168 THR C C 1
ATOM 5599 O O . THR C 1 168 ? 41.555 -2.137 63.034 1.00 27.86 168 THR C O 1
ATOM 5603 N N . TYR C 1 169 ? 40.974 -0.510 61.583 1.00 25.46 169 TYR C N 1
ATOM 5604 C CA . TYR C 1 169 ? 41.802 0.510 62.234 1.00 25.93 169 TYR C CA 1
ATOM 5605 C C . TYR C 1 169 ? 41.026 1.808 62.281 1.00 26.25 169 TYR C C 1
ATOM 5606 O O . TYR C 1 169 ? 40.412 2.186 61.292 1.00 28.97 169 TYR C O 1
ATOM 5615 N N . GLY C 1 170 ? 41.065 2.498 63.415 1.00 26.89 170 GLY C N 1
ATOM 5616 C CA . GLY C 1 170 ? 40.337 3.748 63.529 1.00 27.30 170 GLY C CA 1
ATOM 5617 C C . GLY C 1 170 ? 38.895 3.585 63.089 1.00 26.67 170 GLY C C 1
ATOM 5618 O O . GLY C 1 170 ? 38.329 4.458 62.428 1.00 25.03 170 GLY C O 1
ATOM 5619 N N . SER C 1 171 ? 38.306 2.449 63.460 1.00 28.96 171 SER C N 1
ATOM 5620 C CA . SER C 1 171 ? 36.925 2.117 63.115 1.00 30.65 171 SER C CA 1
ATOM 5621 C C . SER C 1 171 ? 35.875 2.563 64.114 1.00 31.63 171 SER C C 1
ATOM 5622 O O . SER C 1 171 ? 36.102 2.555 65.322 1.00 31.91 171 SER C O 1
ATOM 5625 N N . PRO C 1 172 ? 34.705 2.971 63.607 1.00 31.38 172 PRO C N 1
ATOM 5626 C CA . PRO C 1 172 ? 33.574 3.413 64.426 1.00 29.81 172 PRO C CA 1
ATOM 5627 C C . PRO C 1 172 ? 32.733 2.182 64.800 1.00 28.39 172 PRO C C 1
ATOM 5628 O O . PRO C 1 172 ? 32.914 1.091 64.230 1.00 26.04 172 PRO C O 1
ATOM 5632 N N . ARG C 1 173 ? 31.836 2.358 65.766 1.00 26.50 173 ARG C N 1
ATOM 5633 C CA . ARG C 1 173 ? 30.962 1.280 66.199 1.00 23.31 173 ARG C CA 1
ATOM 5634 C C . ARG C 1 173 ? 30.061 1.022 65.014 1.00 25.64 173 ARG C C 1
ATOM 5635 O O . ARG C 1 173 ? 29.665 1.961 64.333 1.00 29.41 173 ARG C O 1
ATOM 5643 N N . VAL C 1 174 ? 29.736 -0.233 64.751 1.00 25.44 174 VAL C N 1
ATOM 5644 C CA . VAL C 1 174 ? 28.925 -0.539 63.593 1.00 28.92 174 VAL C CA 1
ATOM 5645 C C . VAL C 1 174 ? 27.493 -0.936 63.909 1.00 32.79 174 VAL C C 1
ATOM 5646 O O . VAL C 1 174 ? 26.636 -0.938 63.020 1.00 37.11 174 VAL C O 1
ATOM 5650 N N . GLY C 1 175 ? 27.229 -1.282 65.163 1.00 34.67 175 GLY C N 1
ATOM 5651 C CA . GLY C 1 175 ? 25.886 -1.698 65.526 1.00 33.85 175 GLY C CA 1
ATOM 5652 C C . GLY C 1 175 ? 25.557 -1.676 67.003 1.00 32.76 175 GLY C C 1
ATOM 5653 O O . GLY C 1 175 ? 26.352 -1.216 67.831 1.00 30.62 175 GLY C O 1
ATOM 5654 N N . ASN C 1 176 ? 24.367 -2.176 67.323 1.00 33.96 176 ASN C N 1
ATOM 5655 C CA . ASN C 1 176 ? 23.902 -2.223 68.697 1.00 34.13 176 ASN C CA 1
ATOM 5656 C C . ASN C 1 176 ? 24.557 -3.366 69.452 1.00 34.66 176 ASN C C 1
ATOM 5657 O O . ASN C 1 176 ? 25.436 -4.058 68.940 1.00 36.67 176 ASN C O 1
ATOM 5662 N N . THR C 1 177 ? 24.104 -3.563 70.676 1.00 33.61 177 THR C N 1
ATOM 5663 C CA . THR C 1 177 ? 24.640 -4.588 71.552 1.00 34.82 177 THR C CA 1
ATOM 5664 C C . THR C 1 177 ? 24.691 -6.018 70.994 1.00 34.60 177 THR C C 1
ATOM 5665 O O . THR C 1 177 ? 25.725 -6.689 71.080 1.00 31.79 177 THR C O 1
ATOM 5669 N N . GLN C 1 178 ? 23.585 -6.484 70.424 1.00 34.02 178 GLN C N 1
ATOM 5670 C CA . GLN C 1 178 ? 23.533 -7.846 69.895 1.00 36.00 178 GLN C CA 1
ATOM 5671 C C . GLN C 1 178 ? 24.386 -8.055 68.656 1.00 34.82 178 GLN C C 1
ATOM 5672 O O . GLN C 1 178 ? 24.980 -9.119 68.479 1.00 36.38 178 GLN C O 1
ATOM 5678 N N . LEU C 1 179 ? 24.452 -7.043 67.801 1.00 33.14 179 LEU C N 1
ATOM 5679 C CA . LEU C 1 179 ? 25.237 -7.150 66.577 1.00 30.78 179 LEU C CA 1
ATOM 5680 C C . LEU C 1 179 ? 26.720 -7.228 66.885 1.00 30.73 179 LEU C C 1
ATOM 5681 O O . LEU C 1 179 ? 27.443 -8.023 66.276 1.00 34.61 179 LEU C O 1
ATOM 5686 N N . ALA C 1 180 ? 27.173 -6.400 67.819 1.00 26.61 180 ALA C N 1
ATOM 5687 C CA . ALA C 1 180 ? 28.575 -6.391 68.182 1.00 26.10 180 ALA C CA 1
ATOM 5688 C C . ALA C 1 180 ? 28.907 -7.701 68.882 1.00 25.88 180 ALA C C 1
ATOM 5689 O O . ALA C 1 180 ? 29.907 -8.360 68.581 1.00 20.92 180 ALA C O 1
ATOM 5691 N N . ALA C 1 181 ? 28.042 -8.084 69.810 1.00 28.40 181 ALA C N 1
ATOM 5692 C CA . ALA C 1 181 ? 28.240 -9.311 70.556 1.00 28.03 181 ALA C CA 1
ATOM 5693 C C . ALA C 1 181 ? 28.210 -10.529 69.630 1.00 29.03 181 ALA C C 1
ATOM 5694 O O . ALA C 1 181 ? 28.974 -11.480 69.821 1.00 31.09 181 ALA C O 1
ATOM 5696 N N . PHE C 1 182 ? 27.341 -10.509 68.627 1.00 27.04 182 PHE C N 1
ATOM 5697 C CA . PHE C 1 182 ? 27.278 -11.627 67.702 1.00 28.63 182 PHE C CA 1
ATOM 5698 C C . PHE C 1 182 ? 28.619 -11.792 66.986 1.00 29.30 182 PHE C C 1
ATOM 5699 O O . PHE C 1 182 ? 29.193 -12.887 66.977 1.00 30.47 182 PHE C O 1
ATOM 5707 N N . VAL C 1 183 ? 29.120 -10.705 66.401 1.00 27.10 183 VAL C N 1
ATOM 5708 C CA . VAL C 1 183 ? 30.381 -10.768 65.677 1.00 29.73 183 VAL C CA 1
ATOM 5709 C C . VAL C 1 183 ? 31.526 -11.259 66.553 1.00 30.87 183 VAL C C 1
ATOM 5710 O O . VAL C 1 183 ? 32.154 -12.280 66.263 1.00 29.48 183 VAL C O 1
ATOM 5714 N N . SER C 1 184 ? 31.805 -10.522 67.618 1.00 32.83 184 SER C N 1
ATOM 5715 C CA . SER C 1 184 ? 32.872 -10.905 68.517 1.00 35.95 184 SER C CA 1
ATOM 5716 C C . SER C 1 184 ? 32.798 -12.400 68.844 1.00 37.92 184 SER C C 1
ATOM 5717 O O . SER C 1 184 ? 33.833 -13.066 68.995 1.00 38.16 184 SER C O 1
ATOM 5720 N N . ASN C 1 185 ? 31.580 -12.935 68.930 1.00 40.06 185 ASN C N 1
ATOM 5721 C CA . ASN C 1 185 ? 31.409 -14.353 69.249 1.00 40.31 185 ASN C CA 1
ATOM 5722 C C . ASN C 1 185 ? 31.460 -15.295 68.046 1.00 38.22 185 ASN C C 1
ATOM 5723 O O . ASN C 1 185 ? 31.505 -16.512 68.203 1.00 40.20 185 ASN C O 1
ATOM 5728 N N . GLN C 1 186 ? 31.451 -14.742 66.844 1.00 34.26 186 GLN C N 1
ATOM 5729 C CA . GLN C 1 186 ? 31.544 -15.580 65.664 1.00 31.15 186 GLN C CA 1
ATOM 5730 C C . GLN C 1 186 ? 32.948 -16.149 65.667 1.00 30.29 186 GLN C C 1
ATOM 5731 O O . GLN C 1 186 ? 33.868 -15.528 66.198 1.00 29.87 186 GLN C O 1
ATOM 5737 N N . ALA C 1 187 ? 33.112 -17.326 65.075 1.00 31.56 187 ALA C N 1
ATOM 5738 C CA . ALA C 1 187 ? 34.425 -17.947 64.993 1.00 29.88 187 ALA C CA 1
ATOM 5739 C C . ALA C 1 187 ? 35.254 -17.056 64.086 1.00 31.06 187 ALA C C 1
ATOM 5740 O O . ALA C 1 187 ? 34.847 -16.718 62.964 1.00 32.88 187 ALA C O 1
ATOM 5742 N N . GLY C 1 188 ? 36.421 -16.673 64.575 1.00 31.99 188 GLY C N 1
ATOM 5743 C CA . GLY C 1 188 ? 37.277 -15.806 63.801 1.00 31.92 188 GLY C CA 1
ATOM 5744 C C . GLY C 1 188 ? 37.757 -14.682 64.688 1.00 32.39 188 GLY C C 1
ATOM 5745 O O . GLY C 1 188 ? 37.162 -14.378 65.728 1.00 30.84 188 GLY C O 1
ATOM 5746 N N . GLY C 1 189 ? 38.854 -14.067 64.279 1.00 33.25 189 GLY C N 1
ATOM 5747 C CA . GLY C 1 189 ? 39.404 -12.985 65.058 1.00 31.97 189 GLY C CA 1
ATOM 5748 C C . GLY C 1 189 ? 38.786 -11.680 64.645 1.00 32.28 189 GLY C C 1
ATOM 5749 O O . GLY C 1 189 ? 38.411 -11.490 63.490 1.00 33.24 189 GLY C O 1
ATOM 5750 N N . GLU C 1 190 ? 38.653 -10.786 65.611 1.00 33.26 190 GLU C N 1
ATOM 5751 C CA . GLU C 1 190 ? 38.102 -9.463 65.383 1.00 30.71 190 GLU C CA 1
ATOM 5752 C C . GLU C 1 190 ? 39.124 -8.534 66.022 1.00 30.73 190 GLU C C 1
ATOM 5753 O O . GLU C 1 190 ? 38.991 -8.184 67.188 1.00 31.34 190 GLU C O 1
ATOM 5759 N N . PHE C 1 191 ? 40.166 -8.170 65.275 1.00 30.40 191 PHE C N 1
ATOM 5760 C CA . PHE C 1 191 ? 41.192 -7.279 65.816 1.00 31.95 191 PHE C CA 1
ATOM 5761 C C . PHE C 1 191 ? 40.904 -5.856 65.386 1.00 29.87 191 PHE C C 1
ATOM 5762 O O . PHE C 1 191 ? 41.204 -5.487 64.254 1.00 30.30 191 PHE C O 1
ATOM 5770 N N . ARG C 1 192 ? 40.311 -5.057 66.262 1.00 27.74 192 ARG C N 1
ATOM 5771 C CA . ARG C 1 192 ? 40.048 -3.672 65.900 1.00 29.49 192 ARG C CA 1
ATOM 5772 C C . ARG C 1 192 ? 41.064 -2.783 66.589 1.00 30.70 192 ARG C C 1
ATOM 5773 O O . ARG C 1 192 ? 41.069 -2.660 67.813 1.00 29.24 192 ARG C O 1
ATOM 5781 N N . VAL C 1 193 ? 41.938 -2.179 65.788 1.00 32.57 193 VAL C N 1
ATOM 5782 C CA . VAL C 1 193 ? 42.989 -1.311 66.300 1.00 33.35 193 VAL C CA 1
ATOM 5783 C C . VAL C 1 193 ? 42.527 0.143 66.413 1.00 35.17 193 VAL C C 1
ATOM 5784 O O . VAL C 1 193 ? 41.678 0.596 65.642 1.00 37.99 193 VAL C O 1
ATOM 5788 N N . THR C 1 194 ? 43.084 0.862 67.386 1.00 34.69 194 THR C N 1
ATOM 5789 C CA . THR C 1 194 ? 42.757 2.271 67.622 1.00 34.93 194 THR C CA 1
ATOM 5790 C C . THR C 1 194 ? 44.021 3.077 67.977 1.00 35.47 194 THR C C 1
ATOM 5791 O O . THR C 1 194 ? 44.951 2.549 68.583 1.00 35.48 194 THR C O 1
ATOM 5795 N N . ASN C 1 195 ? 44.053 4.351 67.592 1.00 36.77 195 ASN C N 1
ATOM 5796 C CA . ASN C 1 195 ? 45.207 5.209 67.861 1.00 35.79 195 ASN C CA 1
ATOM 5797 C C . ASN C 1 195 ? 44.863 6.344 68.832 1.00 37.63 195 ASN C C 1
ATOM 5798 O O . ASN C 1 195 ? 44.052 7.225 68.518 1.00 38.57 195 ASN C O 1
ATOM 5803 N N . ALA C 1 196 ? 45.480 6.301 70.013 1.00 36.92 196 ALA C N 1
ATOM 5804 C CA . ALA C 1 196 ? 45.282 7.301 71.068 1.00 38.32 196 ALA C CA 1
ATOM 5805 C C . ALA C 1 196 ? 43.894 7.930 71.155 1.00 39.00 196 ALA C C 1
ATOM 5806 O O . ALA C 1 196 ? 42.920 7.269 71.510 1.00 41.46 196 ALA C O 1
ATOM 5808 N N . LYS C 1 197 ? 43.798 9.214 70.835 1.00 37.87 197 LYS C N 1
ATOM 5809 C CA . LYS C 1 197 ? 42.519 9.905 70.927 1.00 37.42 197 LYS C CA 1
ATOM 5810 C C . LYS C 1 197 ? 41.780 10.073 69.614 1.00 37.41 197 LYS C C 1
ATOM 5811 O O . LYS C 1 197 ? 41.046 11.048 69.435 1.00 39.14 197 LYS C O 1
ATOM 5817 N N . ASP C 1 198 ? 41.982 9.118 68.705 1.00 36.42 198 ASP C N 1
ATOM 5818 C CA . ASP C 1 198 ? 41.307 9.117 67.407 1.00 36.13 198 ASP C CA 1
ATOM 5819 C C . ASP C 1 198 ? 39.796 9.094 67.694 1.00 36.64 198 ASP C C 1
ATOM 5820 O O . ASP C 1 198 ? 39.267 8.084 68.171 1.00 39.59 198 ASP C O 1
ATOM 5825 N N . PRO C 1 199 ? 39.084 10.202 67.389 1.00 34.86 199 PRO C N 1
ATOM 5826 C CA . PRO C 1 199 ? 37.644 10.390 67.600 1.00 33.97 199 PRO C CA 1
ATOM 5827 C C . PRO C 1 199 ? 36.664 9.461 66.891 1.00 32.81 199 PRO C C 1
ATOM 5828 O O . PRO C 1 199 ? 35.524 9.299 67.340 1.00 31.83 199 PRO C O 1
ATOM 5832 N N . VAL C 1 200 ? 37.081 8.860 65.786 1.00 32.08 200 VAL C N 1
ATOM 5833 C CA . VAL C 1 200 ? 36.177 7.975 65.071 1.00 32.94 200 VAL C CA 1
ATOM 5834 C C . VAL C 1 200 ? 35.724 6.782 65.938 1.00 33.71 200 VAL C C 1
ATOM 5835 O O . VAL C 1 200 ? 34.526 6.486 66.014 1.00 31.43 200 VAL C O 1
ATOM 5839 N N . PRO C 1 201 ? 36.668 6.090 66.613 1.00 33.14 201 PRO C N 1
ATOM 5840 C CA . PRO C 1 201 ? 36.300 4.946 67.460 1.00 32.13 201 PRO C CA 1
ATOM 5841 C C . PRO C 1 201 ? 35.567 5.334 68.741 1.00 32.88 201 PRO C C 1
ATOM 5842 O O . PRO C 1 201 ? 35.548 4.571 69.708 1.00 35.24 201 PRO C O 1
ATOM 5846 N N . ARG C 1 202 ? 34.988 6.529 68.744 1.00 32.95 202 ARG C N 1
ATOM 5847 C CA . ARG C 1 202 ? 34.214 7.031 69.876 1.00 32.12 202 ARG C CA 1
ATOM 5848 C C . ARG C 1 202 ? 32.794 7.269 69.364 1.00 32.66 202 ARG C C 1
ATOM 5849 O O . ARG C 1 202 ? 31.890 7.631 70.132 1.00 33.19 202 ARG C O 1
ATOM 5857 N N . LEU C 1 203 ? 32.618 7.069 68.058 1.00 31.64 203 LEU C N 1
ATOM 5858 C CA . LEU C 1 203 ? 31.337 7.262 67.397 1.00 30.23 203 LEU C CA 1
ATOM 5859 C C . LEU C 1 203 ? 30.896 5.998 66.668 1.00 30.46 203 LEU C C 1
ATOM 5860 O O . LEU C 1 203 ? 31.730 5.204 66.240 1.00 30.84 203 LEU C O 1
ATOM 5865 N N . PRO C 1 204 ? 29.576 5.783 66.538 1.00 31.47 204 PRO C N 1
ATOM 5866 C CA . PRO C 1 204 ? 28.557 6.689 67.062 1.00 33.47 204 PRO C CA 1
ATOM 5867 C C . PRO C 1 204 ? 28.583 6.577 68.581 1.00 36.34 204 PRO C C 1
ATOM 5868 O O . PRO C 1 204 ? 29.147 5.622 69.127 1.00 35.91 204 PRO C O 1
ATOM 5872 N N . PRO C 1 205 ? 27.976 7.552 69.278 1.00 38.97 205 PRO C N 1
ATOM 5873 C CA . PRO C 1 205 ? 27.899 7.621 70.744 1.00 38.12 205 PRO C CA 1
ATOM 5874 C C . PRO C 1 205 ? 27.410 6.343 71.408 1.00 35.82 205 PRO C C 1
ATOM 5875 O O . PRO C 1 205 ? 26.527 5.654 70.896 1.00 36.36 205 PRO C O 1
ATOM 5879 N N . LEU C 1 206 ? 27.983 6.046 72.566 1.00 33.07 206 LEU C N 1
ATOM 5880 C CA . LEU C 1 206 ? 27.608 4.864 73.321 1.00 30.75 206 LEU C CA 1
ATOM 5881 C C . LEU C 1 206 ? 26.156 4.993 73.780 1.00 28.02 206 LEU C C 1
ATOM 5882 O O . LEU C 1 206 ? 25.383 4.045 73.699 1.00 26.71 206 LEU C O 1
ATOM 5887 N N . ILE C 1 207 ? 25.790 6.185 74.240 1.00 27.33 207 ILE C N 1
ATOM 5888 C CA . ILE C 1 207 ? 24.444 6.450 74.736 1.00 27.16 207 ILE C CA 1
ATOM 5889 C C . ILE C 1 207 ? 23.344 6.241 73.707 1.00 27.22 207 ILE C C 1
ATOM 5890 O O . ILE C 1 207 ? 22.164 6.404 74.005 1.00 27.95 207 ILE C O 1
ATOM 5895 N N . PHE C 1 208 ? 23.720 5.883 72.493 1.00 27.26 208 PHE C N 1
ATOM 5896 C CA . PHE C 1 208 ? 22.721 5.666 71.461 1.00 27.12 208 PHE C CA 1
ATOM 5897 C C . PHE C 1 208 ? 22.577 4.208 71.076 1.00 26.39 208 PHE C C 1
ATOM 5898 O O . PHE C 1 208 ? 22.121 3.889 69.979 1.00 26.81 208 PHE C O 1
ATOM 5906 N N . GLY C 1 209 ? 22.974 3.339 72.001 1.00 26.35 209 GLY C N 1
ATOM 5907 C CA . GLY C 1 209 ? 22.879 1.910 71.793 1.00 28.01 209 GLY C CA 1
ATOM 5908 C C . GLY C 1 209 ? 24.085 1.240 71.166 1.00 27.46 209 GLY C C 1
ATOM 5909 O O . GLY C 1 209 ? 24.267 0.030 71.300 1.00 30.78 209 GLY C O 1
ATOM 5910 N N . TYR C 1 210 ? 24.921 2.006 70.485 1.00 26.66 210 TYR C N 1
ATOM 5911 C CA . TYR C 1 210 ? 26.086 1.415 69.833 1.00 29.00 210 TYR C CA 1
ATOM 5912 C C . TYR C 1 210 ? 27.066 0.752 70.799 1.00 29.55 210 TYR C C 1
ATOM 5913 O O . TYR C 1 210 ? 27.213 1.166 71.949 1.00 31.94 210 TYR C O 1
ATOM 5922 N N . ARG C 1 211 ? 27.715 -0.299 70.327 1.00 28.60 211 ARG C N 1
ATOM 5923 C CA . ARG C 1 211 ? 28.688 -1.015 71.136 1.00 32.49 211 ARG C CA 1
ATOM 5924 C C . ARG C 1 211 ? 29.939 -1.195 70.287 1.00 34.16 211 ARG C C 1
ATOM 5925 O O . ARG C 1 211 ? 30.113 -0.514 69.289 1.00 38.61 211 ARG C O 1
ATOM 5933 N N . HIS C 1 212 ? 30.813 -2.109 70.675 1.00 31.84 212 HIS C N 1
ATOM 5934 C CA . HIS C 1 212 ? 32.033 -2.353 69.912 1.00 27.07 212 HIS C CA 1
ATOM 5935 C C . HIS C 1 212 ? 32.360 -3.824 70.066 1.00 25.21 212 HIS C C 1
ATOM 5936 O O . HIS C 1 212 ? 32.022 -4.435 71.074 1.00 23.07 212 HIS C O 1
ATOM 5943 N N . THR C 1 213 ? 33.007 -4.392 69.060 1.00 24.77 213 THR C N 1
ATOM 5944 C CA . THR C 1 213 ? 33.414 -5.778 69.128 1.00 25.69 213 THR C CA 1
ATOM 5945 C C . THR C 1 213 ? 34.563 -5.770 70.129 1.00 27.77 213 THR C C 1
ATOM 5946 O O . THR C 1 213 ? 35.191 -4.731 70.315 1.00 27.43 213 THR C O 1
ATOM 5950 N N . SER C 1 214 ? 34.828 -6.905 70.777 1.00 27.65 214 SER C N 1
ATOM 5951 C CA . SER C 1 214 ? 35.916 -7.016 71.758 1.00 26.46 214 SER C CA 1
ATOM 5952 C C . SER C 1 214 ? 36.955 -8.020 71.264 1.00 25.77 214 SER C C 1
ATOM 5953 O O . SER C 1 214 ? 36.611 -9.040 70.673 1.00 26.46 214 SER C O 1
ATOM 5956 N N . PRO C 1 215 ? 38.243 -7.778 71.533 1.00 26.51 215 PRO C N 1
ATOM 5957 C CA . PRO C 1 215 ? 38.893 -6.685 72.253 1.00 27.43 215 PRO C CA 1
ATOM 5958 C C . PRO C 1 215 ? 39.159 -5.426 71.443 1.00 28.24 215 PRO C C 1
ATOM 5959 O O . PRO C 1 215 ? 38.625 -5.241 70.362 1.00 26.91 215 PRO C O 1
ATOM 5963 N N . GLU C 1 216 ? 40.003 -4.572 72.014 1.00 30.25 216 GLU C N 1
ATOM 5964 C CA . GLU C 1 216 ? 40.429 -3.304 71.434 1.00 31.74 216 GLU C CA 1
ATOM 5965 C C . GLU C 1 216 ? 41.930 -3.294 71.674 1.00 33.15 216 GLU C C 1
ATOM 5966 O O . GLU C 1 216 ? 42.366 -3.528 72.797 1.00 37.30 216 GLU C O 1
ATOM 5972 N N . TYR C 1 217 ? 42.729 -3.085 70.637 1.00 32.17 217 TYR C N 1
ATOM 5973 C CA . TYR C 1 217 ? 44.171 -3.014 70.837 1.00 32.26 217 TYR C CA 1
ATOM 5974 C C . TYR C 1 217 ? 44.509 -1.538 70.735 1.00 32.25 217 TYR C C 1
ATOM 5975 O O . TYR C 1 217 ? 44.696 -1.004 69.647 1.00 34.42 217 TYR C O 1
ATOM 5984 N N . TRP C 1 218 ? 44.581 -0.878 71.880 1.00 31.61 218 TRP C N 1
ATOM 5985 C CA . TRP C 1 218 ? 44.841 0.557 71.921 1.00 31.06 218 TRP C CA 1
ATOM 5986 C C . TRP C 1 218 ? 46.306 0.988 71.879 1.00 31.94 218 TRP C C 1
ATOM 5987 O O . TRP C 1 218 ? 47.109 0.643 72.749 1.00 31.77 218 TRP C O 1
ATOM 5998 N N . LEU C 1 219 ? 46.641 1.745 70.842 1.00 31.16 219 LEU C N 1
ATOM 5999 C CA . LEU C 1 219 ? 47.984 2.267 70.677 1.00 33.39 219 LEU C CA 1
ATOM 6000 C C . LEU C 1 219 ? 48.042 3.410 71.671 1.00 35.01 219 LEU C C 1
ATOM 6001 O O . LEU C 1 219 ? 47.494 4.477 71.417 1.00 35.11 219 LEU C O 1
ATOM 6006 N N . SER C 1 220 ? 48.673 3.176 72.817 1.00 38.86 220 SER C N 1
ATOM 6007 C CA . SER C 1 220 ? 48.772 4.203 73.850 1.00 42.51 220 SER C CA 1
ATOM 6008 C C . SER C 1 220 ? 50.000 5.109 73.681 1.00 42.96 220 SER C C 1
ATOM 6009 O O . SER C 1 220 ? 51.153 4.691 73.874 1.00 41.46 220 SER C O 1
ATOM 6012 N N . GLY C 1 221 ? 49.734 6.360 73.314 1.00 42.90 221 GLY C N 1
ATOM 6013 C CA . GLY C 1 221 ? 50.802 7.317 73.122 1.00 42.10 221 GLY C CA 1
ATOM 6014 C C . GLY C 1 221 ? 50.300 8.653 72.619 1.00 43.98 221 GLY C C 1
ATOM 6015 O O . GLY C 1 221 ? 49.090 8.866 72.487 1.00 41.44 221 GLY C O 1
ATOM 6016 N N . SER C 1 222 ? 51.243 9.553 72.339 1.00 46.47 222 SER C N 1
ATOM 6017 C CA . SER C 1 222 ? 50.940 10.902 71.850 1.00 47.06 222 SER C CA 1
ATOM 6018 C C . SER C 1 222 ? 50.094 10.779 70.609 1.00 47.68 222 SER C C 1
ATOM 6019 O O . SER C 1 222 ? 49.127 11.513 70.408 1.00 45.84 222 SER C O 1
ATOM 6022 N N . GLY C 1 223 ? 50.511 9.841 69.774 1.00 49.52 223 GLY C N 1
ATOM 6023 C CA . GLY C 1 223 ? 49.808 9.524 68.557 1.00 52.63 223 GLY C CA 1
ATOM 6024 C C . GLY C 1 223 ? 49.512 10.593 67.544 1.00 52.65 223 GLY C C 1
ATOM 6025 O O . GLY C 1 223 ? 49.604 10.298 66.359 1.00 56.55 223 GLY C O 1
ATOM 6026 N N . GLY C 1 224 ? 49.133 11.791 67.984 1.00 50.82 224 GLY C N 1
ATOM 6027 C CA . GLY C 1 224 ? 48.808 12.870 67.058 1.00 50.43 224 GLY C CA 1
ATOM 6028 C C . GLY C 1 224 ? 49.064 12.472 65.621 1.00 50.19 224 GLY C C 1
ATOM 6029 O O . GLY C 1 224 ? 48.172 12.465 64.775 1.00 51.34 224 GLY C O 1
ATOM 6030 N N . ASP C 1 225 ? 50.314 12.135 65.354 1.00 52.20 225 ASP C N 1
ATOM 6031 C CA . ASP C 1 225 ? 50.729 11.678 64.047 1.00 53.78 225 ASP C CA 1
ATOM 6032 C C . ASP C 1 225 ? 51.897 10.725 64.333 1.00 53.65 225 ASP C C 1
ATOM 6033 O O . ASP C 1 225 ? 52.733 10.444 63.475 1.00 51.56 225 ASP C O 1
ATOM 6038 N N . LYS C 1 226 ? 51.916 10.199 65.555 1.00 54.48 226 LYS C N 1
ATOM 6039 C CA . LYS C 1 226 ? 52.985 9.320 65.957 1.00 54.12 226 LYS C CA 1
ATOM 6040 C C . LYS C 1 226 ? 53.354 8.297 64.915 1.00 55.74 226 LYS C C 1
ATOM 6041 O O . LYS C 1 226 ? 52.537 7.568 64.342 1.00 54.13 226 LYS C O 1
ATOM 6047 N N . ILE C 1 227 ? 54.651 8.280 64.709 1.00 57.27 227 ILE C N 1
ATOM 6048 C CA . ILE C 1 227 ? 55.334 7.436 63.770 1.00 58.15 227 ILE C CA 1
ATOM 6049 C C . ILE C 1 227 ? 55.311 5.957 64.180 1.00 58.01 227 ILE C C 1
ATOM 6050 O O . ILE C 1 227 ? 54.395 5.200 63.842 1.00 56.84 227 ILE C O 1
ATOM 6055 N N . ASP C 1 228 ? 56.331 5.591 64.946 1.00 58.38 228 ASP C N 1
ATOM 6056 C CA . ASP C 1 228 ? 56.591 4.242 65.409 1.00 57.12 228 ASP C CA 1
ATOM 6057 C C . ASP C 1 228 ? 56.016 3.800 66.742 1.00 55.70 228 ASP C C 1
ATOM 6058 O O . ASP C 1 228 ? 56.324 4.366 67.791 1.00 56.66 228 ASP C O 1
ATOM 6063 N N . TYR C 1 229 ? 55.195 2.763 66.693 1.00 52.31 229 TYR C N 1
ATOM 6064 C CA . TYR C 1 229 ? 54.623 2.186 67.894 1.00 46.63 229 TYR C CA 1
ATOM 6065 C C . TYR C 1 229 ? 55.255 0.807 67.975 1.00 46.92 229 TYR C C 1
ATOM 6066 O O . TYR C 1 229 ? 55.707 0.262 66.958 1.00 44.75 229 TYR C O 1
ATOM 6075 N N . THR C 1 230 ? 55.300 0.244 69.175 1.00 46.11 230 THR C N 1
ATOM 6076 C CA . THR C 1 230 ? 55.887 -1.074 69.340 1.00 46.10 230 THR C CA 1
ATOM 6077 C C . THR C 1 230 ? 54.987 -1.973 70.170 1.00 44.81 230 THR C C 1
ATOM 6078 O O . THR C 1 230 ? 54.171 -1.492 70.959 1.00 44.23 230 THR C O 1
ATOM 6082 N N . ILE C 1 231 ? 55.144 -3.279 69.976 1.00 43.09 231 ILE C N 1
ATOM 6083 C CA . ILE C 1 231 ? 54.352 -4.284 70.670 1.00 41.49 231 ILE C CA 1
ATOM 6084 C C . ILE C 1 231 ? 54.037 -3.877 72.107 1.00 41.94 231 ILE C C 1
ATOM 6085 O O . ILE C 1 231 ? 53.042 -4.316 72.680 1.00 43.53 231 ILE C O 1
ATOM 6090 N N . ASN C 1 232 ? 54.867 -3.016 72.681 1.00 41.14 232 ASN C N 1
ATOM 6091 C CA . ASN C 1 232 ? 54.663 -2.595 74.055 1.00 40.63 232 ASN C CA 1
ATOM 6092 C C . ASN C 1 232 ? 54.007 -1.235 74.256 1.00 41.34 232 ASN C C 1
ATOM 6093 O O . ASN C 1 232 ? 54.168 -0.623 75.306 1.00 42.61 232 ASN C O 1
ATOM 6098 N N . ASP C 1 233 ? 53.269 -0.762 73.256 1.00 42.30 233 ASP C N 1
ATOM 6099 C CA . ASP C 1 233 ? 52.549 0.510 73.356 1.00 43.43 233 ASP C CA 1
ATOM 6100 C C . ASP C 1 233 ? 51.071 0.163 73.317 1.00 44.23 233 ASP C C 1
ATOM 6101 O O . ASP C 1 233 ? 50.208 0.988 73.601 1.00 46.64 233 ASP C O 1
ATOM 6106 N N . VAL C 1 234 ? 50.803 -1.086 72.958 1.00 45.15 234 VAL C N 1
ATOM 6107 C CA . VAL C 1 234 ? 49.458 -1.622 72.848 1.00 46.24 234 VAL C CA 1
ATOM 6108 C C . VAL C 1 234 ? 48.817 -1.954 74.195 1.00 47.83 234 VAL C C 1
ATOM 6109 O O . VAL C 1 234 ? 49.367 -2.725 74.972 1.00 49.51 234 VAL C O 1
ATOM 6113 N N . LYS C 1 235 ? 47.657 -1.366 74.468 1.00 48.95 235 LYS C N 1
ATOM 6114 C CA . LYS C 1 235 ? 46.909 -1.654 75.691 1.00 49.38 235 LYS C CA 1
ATOM 6115 C C . LYS C 1 235 ? 45.649 -2.416 75.250 1.00 48.72 235 LYS C C 1
ATOM 6116 O O . LYS C 1 235 ? 45.054 -2.068 74.235 1.00 49.43 235 LYS C O 1
ATOM 6122 N N . VAL C 1 236 ? 45.251 -3.456 75.979 1.00 45.08 236 VAL C N 1
ATOM 6123 C CA . VAL C 1 236 ? 44.064 -4.216 75.598 1.00 43.13 236 VAL C CA 1
ATOM 6124 C C . VAL C 1 236 ? 42.871 -3.878 76.471 1.00 42.62 236 VAL C C 1
ATOM 6125 O O . VAL C 1 236 ? 42.955 -3.944 77.690 1.00 43.99 236 VAL C O 1
ATOM 6129 N N . CYS C 1 237 ? 41.753 -3.537 75.846 1.00 42.03 237 CYS C N 1
ATOM 6130 C CA . CYS C 1 237 ? 40.544 -3.179 76.585 1.00 43.77 237 CYS C CA 1
ATOM 6131 C C . CYS C 1 237 ? 39.433 -4.060 76.055 1.00 42.18 237 CYS C C 1
ATOM 6132 O O . CYS C 1 237 ? 38.977 -3.905 74.928 1.00 43.12 237 CYS C O 1
ATOM 6135 N N . GLU C 1 238 ? 39.022 -5.017 76.869 1.00 40.98 238 GLU C N 1
ATOM 6136 C CA . GLU C 1 238 ? 37.983 -5.934 76.455 1.00 39.97 238 GLU C CA 1
ATOM 6137 C C . GLU C 1 238 ? 36.639 -5.369 76.839 1.00 38.59 238 GLU C C 1
ATOM 6138 O O . GLU C 1 238 ? 36.569 -4.401 77.592 1.00 38.02 238 GLU C O 1
ATOM 6144 N N . GLY C 1 239 ? 35.570 -5.969 76.333 1.00 34.30 239 GLY C N 1
ATOM 6145 C CA . GLY C 1 239 ? 34.257 -5.463 76.674 1.00 36.43 239 GLY C CA 1
ATOM 6146 C C . GLY C 1 239 ? 33.622 -4.719 75.521 1.00 37.74 239 GLY C C 1
ATOM 6147 O O . GLY C 1 239 ? 34.314 -4.038 74.770 1.00 38.27 239 GLY C O 1
ATOM 6148 N N . ALA C 1 240 ? 32.301 -4.843 75.397 1.00 36.56 240 ALA C N 1
ATOM 6149 C CA . ALA C 1 240 ? 31.550 -4.215 74.317 1.00 34.21 240 ALA C CA 1
ATOM 6150 C C . ALA C 1 240 ? 31.268 -2.741 74.531 1.00 33.71 240 ALA C C 1
ATOM 6151 O O . ALA C 1 240 ? 30.773 -2.068 73.623 1.00 31.06 240 ALA C O 1
ATOM 6153 N N . ALA C 1 241 ? 31.576 -2.242 75.725 1.00 31.87 241 ALA C N 1
ATOM 6154 C CA . ALA C 1 241 ? 31.342 -0.841 76.045 1.00 28.52 241 ALA C CA 1
ATOM 6155 C C . ALA C 1 241 ? 32.417 -0.294 76.958 1.00 27.16 241 ALA C C 1
ATOM 6156 O O . ALA C 1 241 ? 32.154 0.562 77.794 1.00 24.94 241 ALA C O 1
ATOM 6158 N N . ASN C 1 242 ? 33.635 -0.789 76.793 1.00 28.60 242 ASN C N 1
ATOM 6159 C CA . ASN C 1 242 ? 34.751 -0.335 77.612 1.00 30.18 242 ASN C CA 1
ATOM 6160 C C . ASN C 1 242 ? 35.277 1.015 77.101 1.00 29.22 242 ASN C C 1
ATOM 6161 O O . ASN C 1 242 ? 35.586 1.158 75.920 1.00 26.29 242 ASN C O 1
ATOM 6166 N N . LEU C 1 243 ? 35.364 2.001 77.991 1.00 28.32 243 LEU C N 1
ATOM 6167 C CA . LEU C 1 243 ? 35.854 3.323 77.624 1.00 30.34 243 LEU C CA 1
ATOM 6168 C C . LEU C 1 243 ? 37.184 3.608 78.324 1.00 35.68 243 LEU C C 1
ATOM 6169 O O . LEU C 1 243 ? 37.680 4.739 78.294 1.00 36.56 243 LEU C O 1
ATOM 6174 N N . GLN C 1 244 ? 37.760 2.589 78.959 1.00 40.58 244 GLN C N 1
ATOM 6175 C CA . GLN C 1 244 ? 39.033 2.750 79.672 1.00 44.08 244 GLN C CA 1
ATOM 6176 C C . GLN C 1 244 ? 40.132 3.216 78.735 1.00 45.33 244 GLN C C 1
ATOM 6177 O O . GLN C 1 244 ? 41.149 3.772 79.169 1.00 44.96 244 GLN C O 1
ATOM 6183 N N . CYS C 1 245 ? 39.910 3.001 77.444 1.00 48.06 245 CYS C N 1
ATOM 6184 C CA . CYS C 1 245 ? 40.900 3.360 76.446 1.00 49.37 245 CYS C CA 1
ATOM 6185 C C . CYS C 1 245 ? 40.464 4.442 75.474 1.00 48.88 245 CYS C C 1
ATOM 6186 O O . CYS C 1 245 ? 40.049 5.521 75.904 1.00 51.05 245 CYS C O 1
ATOM 6189 N N . ASN C 1 246 ? 40.559 4.172 74.176 1.00 46.43 246 ASN C N 1
ATOM 6190 C CA . ASN C 1 246 ? 40.191 5.169 73.179 1.00 44.22 246 ASN C CA 1
ATOM 6191 C C . ASN C 1 246 ? 38.809 5.824 73.383 1.00 44.95 246 ASN C C 1
ATOM 6192 O O . ASN C 1 246 ? 38.648 7.030 73.165 1.00 41.95 246 ASN C O 1
ATOM 6197 N N . GLY C 1 247 ? 37.827 5.035 73.822 1.00 45.22 247 GLY C N 1
ATOM 6198 C CA . GLY C 1 247 ? 36.471 5.534 74.017 1.00 43.78 247 GLY C CA 1
ATOM 6199 C C . GLY C 1 247 ? 36.248 6.550 75.119 1.00 44.25 247 GLY C C 1
ATOM 6200 O O . GLY C 1 247 ? 35.133 7.030 75.304 1.00 43.97 247 GLY C O 1
ATOM 6201 N N . GLY C 1 248 ? 37.301 6.884 75.853 1.00 43.08 248 GLY C N 1
ATOM 6202 C CA . GLY C 1 248 ? 37.167 7.851 76.923 1.00 43.10 248 GLY C CA 1
ATOM 6203 C C . GLY C 1 248 ? 37.979 9.106 76.670 1.00 45.32 248 GLY C C 1
ATOM 6204 O O . GLY C 1 248 ? 38.022 10.003 77.514 1.00 48.10 248 GLY C O 1
ATOM 6205 N N . THR C 1 249 ? 38.616 9.175 75.505 1.00 45.39 249 THR C N 1
ATOM 6206 C CA . THR C 1 249 ? 39.441 10.323 75.132 1.00 43.23 249 THR C CA 1
ATOM 6207 C C . THR C 1 249 ? 38.626 11.505 74.605 1.00 41.11 249 THR C C 1
ATOM 6208 O O . THR C 1 249 ? 37.432 11.375 74.325 1.00 37.04 249 THR C O 1
ATOM 6212 N N . LEU C 1 250 ? 39.288 12.657 74.477 1.00 41.30 250 LEU C N 1
ATOM 6213 C CA . LEU C 1 250 ? 38.649 13.873 73.975 1.00 40.72 250 LEU C CA 1
ATOM 6214 C C . LEU C 1 250 ? 39.464 14.498 72.838 1.00 40.41 250 LEU C C 1
ATOM 6215 O O . LEU C 1 250 ? 40.326 13.848 72.244 1.00 40.91 250 LEU C O 1
ATOM 6220 N N . GLY C 1 251 ? 39.181 15.758 72.527 1.00 42.29 251 GLY C N 1
ATOM 6221 C CA . GLY C 1 251 ? 39.907 16.434 71.463 1.00 40.92 251 GLY C CA 1
ATOM 6222 C C . GLY C 1 251 ? 39.432 16.067 70.066 1.00 40.11 251 GLY C C 1
ATOM 6223 O O . GLY C 1 251 ? 38.670 15.115 69.884 1.00 37.81 251 GLY C O 1
ATOM 6224 N N . LEU C 1 252 ? 39.886 16.825 69.073 1.00 38.69 252 LEU C N 1
ATOM 6225 C CA . LEU C 1 252 ? 39.500 16.578 67.690 1.00 38.29 252 LEU C CA 1
ATOM 6226 C C . LEU C 1 252 ? 40.703 16.094 66.890 1.00 39.29 252 LEU C C 1
ATOM 6227 O O . LEU C 1 252 ? 40.807 16.345 65.685 1.00 39.22 252 LEU C O 1
ATOM 6232 N N . ASP C 1 253 ? 41.598 15.375 67.565 1.00 38.20 253 ASP C N 1
ATOM 6233 C CA . ASP C 1 253 ? 42.812 14.870 66.932 1.00 38.87 253 ASP C CA 1
ATOM 6234 C C . ASP C 1 253 ? 42.612 13.887 65.782 1.00 36.48 253 ASP C C 1
ATOM 6235 O O . ASP C 1 253 ? 42.855 12.693 65.916 1.00 33.07 253 ASP C O 1
ATOM 6240 N N . ILE C 1 254 ? 42.215 14.425 64.637 1.00 37.18 254 ILE C N 1
ATOM 6241 C CA . ILE C 1 254 ? 41.983 13.645 63.427 1.00 37.17 254 ILE C CA 1
ATOM 6242 C C . ILE C 1 254 ? 43.271 13.107 62.820 1.00 38.96 254 ILE C C 1
ATOM 6243 O O . ILE C 1 254 ? 43.265 12.067 62.166 1.00 37.62 254 ILE C O 1
ATOM 6248 N N . ASP C 1 255 ? 44.368 13.833 63.030 1.00 42.20 255 ASP C N 1
ATOM 6249 C CA . ASP C 1 255 ? 45.673 13.459 62.487 1.00 43.47 255 ASP C CA 1
ATOM 6250 C C . ASP C 1 255 ? 46.014 12.040 62.903 1.00 45.17 255 ASP C C 1
ATOM 6251 O O . ASP C 1 255 ? 46.606 11.274 62.139 1.00 44.40 255 ASP C O 1
ATOM 6256 N N . ALA C 1 256 ? 45.623 11.696 64.125 1.00 46.40 256 ALA C N 1
ATOM 6257 C CA . ALA C 1 256 ? 45.872 10.371 64.661 1.00 46.43 256 ALA C CA 1
ATOM 6258 C C . ALA C 1 256 ? 44.996 9.338 63.947 1.00 48.13 256 ALA C C 1
ATOM 6259 O O . ALA C 1 256 ? 45.399 8.181 63.779 1.00 49.25 256 ALA C O 1
ATOM 6261 N N . HIS C 1 257 ? 43.801 9.752 63.529 1.00 47.00 257 HIS C N 1
ATOM 6262 C CA . HIS C 1 257 ? 42.907 8.851 62.808 1.00 46.78 257 HIS C CA 1
ATOM 6263 C C . HIS C 1 257 ? 43.549 8.429 61.491 1.00 47.05 257 HIS C C 1
ATOM 6264 O O . HIS C 1 257 ? 43.092 7.488 60.838 1.00 47.81 257 HIS C O 1
ATOM 6271 N N . LEU C 1 258 ? 44.617 9.123 61.108 1.00 47.44 258 LEU C N 1
ATOM 6272 C CA . LEU C 1 258 ? 45.295 8.824 59.855 1.00 47.08 258 LEU C CA 1
ATOM 6273 C C . LEU C 1 258 ? 46.652 8.134 59.990 1.00 46.16 258 LEU C C 1
ATOM 6274 O O . LEU C 1 258 ? 47.285 7.824 58.977 1.00 47.87 258 LEU C O 1
ATOM 6279 N N . HIS C 1 259 ? 47.104 7.879 61.215 1.00 43.21 259 HIS C N 1
ATOM 6280 C CA . HIS C 1 259 ? 48.405 7.243 61.384 1.00 42.40 259 HIS C CA 1
ATOM 6281 C C . HIS C 1 259 ? 48.407 5.913 62.127 1.00 41.34 259 HIS C C 1
ATOM 6282 O O . HIS C 1 259 ? 48.703 5.838 63.318 1.00 40.60 259 HIS C O 1
ATOM 6289 N N . TYR C 1 260 ? 48.081 4.856 61.394 1.00 40.10 260 TYR C N 1
ATOM 6290 C CA . TYR C 1 260 ? 48.060 3.509 61.957 1.00 38.75 260 TYR C CA 1
ATOM 6291 C C . TYR C 1 260 ? 49.303 2.739 61.520 1.00 39.58 260 TYR C C 1
ATOM 6292 O O . TYR C 1 260 ? 49.234 1.861 60.655 1.00 40.42 260 TYR C O 1
ATOM 6301 N N . PHE C 1 261 ? 50.432 3.094 62.140 1.00 38.87 261 PHE C N 1
ATOM 6302 C CA . PHE C 1 261 ? 51.746 2.515 61.858 1.00 38.58 261 PHE C CA 1
ATOM 6303 C C . PHE C 1 261 ? 52.286 3.165 60.577 1.00 38.12 261 PHE C C 1
ATOM 6304 O O . PHE C 1 261 ? 53.433 2.939 60.169 1.00 37.02 261 PHE C O 1
ATOM 6312 N N . GLN C 1 262 ? 51.443 3.971 59.944 1.00 37.16 262 GLN C N 1
ATOM 6313 C CA . GLN C 1 262 ? 51.809 4.646 58.709 1.00 36.81 262 GLN C CA 1
ATOM 6314 C C . GLN C 1 262 ? 50.705 5.596 58.292 1.00 38.22 262 GLN C C 1
ATOM 6315 O O . GLN C 1 262 ? 49.650 5.659 58.918 1.00 37.54 262 GLN C O 1
ATOM 6321 N N . ALA C 1 263 ? 50.959 6.345 57.232 1.00 39.66 263 ALA C N 1
ATOM 6322 C CA . ALA C 1 263 ? 49.977 7.275 56.724 1.00 39.66 263 ALA C CA 1
ATOM 6323 C C . ALA C 1 263 ? 48.923 6.450 56.017 1.00 41.63 263 ALA C C 1
ATOM 6324 O O . ALA C 1 263 ? 49.229 5.476 55.333 1.00 40.86 263 ALA C O 1
ATOM 6326 N N . THR C 1 264 ? 47.674 6.838 56.189 1.00 44.75 264 THR C N 1
ATOM 6327 C CA . THR C 1 264 ? 46.584 6.133 55.557 1.00 48.37 264 THR C CA 1
ATOM 6328 C C . THR C 1 264 ? 46.159 6.912 54.325 1.00 50.73 264 THR C C 1
ATOM 6329 O O . THR C 1 264 ? 45.464 6.402 53.449 1.00 52.57 264 THR C O 1
ATOM 6333 N N . ASP C 1 265 ? 46.601 8.160 54.271 1.00 53.05 265 ASP C N 1
ATOM 6334 C CA . ASP C 1 265 ? 46.275 9.053 53.180 1.00 53.70 265 ASP C CA 1
ATOM 6335 C C . ASP C 1 265 ? 47.453 9.235 52.236 1.00 55.48 265 ASP C C 1
ATOM 6336 O O . ASP C 1 265 ? 47.869 10.362 51.952 1.00 55.56 265 ASP C O 1
ATOM 6341 N N . ALA C 1 266 ? 48.001 8.122 51.765 1.00 55.47 266 ALA C N 1
ATOM 6342 C CA . ALA C 1 266 ? 49.108 8.160 50.826 1.00 55.59 266 ALA C CA 1
ATOM 6343 C C . ALA C 1 266 ? 48.517 7.727 49.490 1.00 57.72 266 ALA C C 1
ATOM 6344 O O . ALA C 1 266 ? 49.033 6.820 48.846 1.00 59.37 266 ALA C O 1
ATOM 6346 N N . CYS C 1 267 ? 47.422 8.376 49.092 1.00 58.22 267 CYS C N 1
ATOM 6347 C CA . CYS C 1 267 ? 46.728 8.065 47.841 1.00 60.23 267 CYS C CA 1
ATOM 6348 C C . CYS C 1 267 ? 45.513 8.977 47.632 1.00 61.82 267 CYS C C 1
ATOM 6349 O O . CYS C 1 267 ? 44.401 8.663 48.065 1.00 59.90 267 CYS C O 1
ATOM 6352 N N . SER C 1 268 ? 45.752 10.098 46.951 1.00 63.45 268 SER C N 1
ATOM 6353 C CA . SER C 1 268 ? 44.742 11.117 46.655 1.00 64.79 268 SER C CA 1
ATOM 6354 C C . SER C 1 268 ? 43.323 10.764 47.084 1.00 66.42 268 SER C C 1
ATOM 6355 O O . SER C 1 268 ? 42.515 11.654 47.365 1.00 68.32 268 SER C O 1
ATOM 6358 N N . THR C 1 290 ? 30.322 24.589 57.978 1.00 54.75 290 THR C N 1
ATOM 6359 C CA . THR C 1 290 ? 29.203 24.125 58.798 1.00 57.89 290 THR C CA 1
ATOM 6360 C C . THR C 1 290 ? 29.499 24.250 60.292 1.00 58.00 290 THR C C 1
ATOM 6361 O O . THR C 1 290 ? 28.576 24.299 61.105 1.00 58.11 290 THR C O 1
ATOM 6365 N N . MET C 1 291 ? 30.779 24.297 60.653 1.00 57.91 291 MET C N 1
ATOM 6366 C CA . MET C 1 291 ? 31.175 24.466 62.051 1.00 55.52 291 MET C CA 1
ATOM 6367 C C . MET C 1 291 ? 32.686 24.466 62.261 1.00 53.57 291 MET C C 1
ATOM 6368 O O . MET C 1 291 ? 33.397 23.590 61.766 1.00 51.06 291 MET C O 1
ATOM 6373 N N . THR C 1 292 ? 33.160 25.469 62.998 1.00 53.31 292 THR C N 1
ATOM 6374 C CA . THR C 1 292 ? 34.583 25.643 63.297 1.00 52.49 292 THR C CA 1
ATOM 6375 C C . THR C 1 292 ? 35.209 24.413 63.943 1.00 51.11 292 THR C C 1
ATOM 6376 O O . THR C 1 292 ? 34.516 23.466 64.306 1.00 49.87 292 THR C O 1
ATOM 6380 N N . ASP C 1 293 ? 36.528 24.438 64.089 1.00 50.80 293 ASP C N 1
ATOM 6381 C CA . ASP C 1 293 ? 37.240 23.327 64.698 1.00 51.94 293 ASP C CA 1
ATOM 6382 C C . ASP C 1 293 ? 36.920 23.226 66.182 1.00 51.21 293 ASP C C 1
ATOM 6383 O O . ASP C 1 293 ? 36.780 22.130 66.718 1.00 49.52 293 ASP C O 1
ATOM 6388 N N . ALA C 1 294 ? 36.808 24.370 66.845 1.00 50.40 294 ALA C N 1
ATOM 6389 C CA . ALA C 1 294 ? 36.496 24.386 68.267 1.00 51.15 294 ALA C CA 1
ATOM 6390 C C . ALA C 1 294 ? 35.068 23.903 68.453 1.00 52.22 294 ALA C C 1
ATOM 6391 O O . ALA C 1 294 ? 34.746 23.221 69.428 1.00 51.60 294 ALA C O 1
ATOM 6393 N N . GLU C 1 295 ? 34.219 24.265 67.499 1.00 52.80 295 GLU C N 1
ATOM 6394 C CA . GLU C 1 295 ? 32.818 23.889 67.524 1.00 53.11 295 GLU C CA 1
ATOM 6395 C C . GLU C 1 295 ? 32.634 22.378 67.453 1.00 52.27 295 GLU C C 1
ATOM 6396 O O . GLU C 1 295 ? 32.082 21.769 68.367 1.00 50.63 295 GLU C O 1
ATOM 6402 N N . LEU C 1 296 ? 33.101 21.774 66.368 1.00 51.40 296 LEU C N 1
ATOM 6403 C CA . LEU C 1 296 ? 32.964 20.333 66.194 1.00 50.75 296 LEU C CA 1
ATOM 6404 C C . LEU C 1 296 ? 33.528 19.562 67.385 1.00 50.83 296 LEU C C 1
ATOM 6405 O O . LEU C 1 296 ? 32.921 18.599 67.857 1.00 51.03 296 LEU C O 1
ATOM 6410 N N . GLU C 1 297 ? 34.688 19.985 67.871 1.00 50.94 297 GLU C N 1
ATOM 6411 C CA . GLU C 1 297 ? 35.306 19.317 69.010 1.00 52.37 297 GLU C CA 1
ATOM 6412 C C . GLU C 1 297 ? 34.416 19.393 70.255 1.00 52.83 297 GLU C C 1
ATOM 6413 O O . GLU C 1 297 ? 34.383 18.455 71.044 1.00 53.84 297 GLU C O 1
ATOM 6419 N N . LYS C 1 298 ? 33.696 20.501 70.432 1.00 51.89 298 LYS C N 1
ATOM 6420 C CA . LYS C 1 298 ? 32.827 20.656 71.602 1.00 51.02 298 LYS C CA 1
ATOM 6421 C C . LYS C 1 298 ? 31.641 19.713 71.562 1.00 48.53 298 LYS C C 1
ATOM 6422 O O . LYS C 1 298 ? 31.155 19.271 72.605 1.00 46.89 298 LYS C O 1
ATOM 6428 N N . LYS C 1 299 ? 31.161 19.421 70.357 1.00 44.93 299 LYS C N 1
ATOM 6429 C CA . LYS C 1 299 ? 30.022 18.535 70.217 1.00 38.98 299 LYS C CA 1
ATOM 6430 C C . LYS C 1 299 ? 30.501 17.102 70.329 1.00 35.90 299 LYS C C 1
ATOM 6431 O O . LYS C 1 299 ? 29.970 16.331 71.124 1.00 35.48 299 LYS C O 1
ATOM 6437 N N . LEU C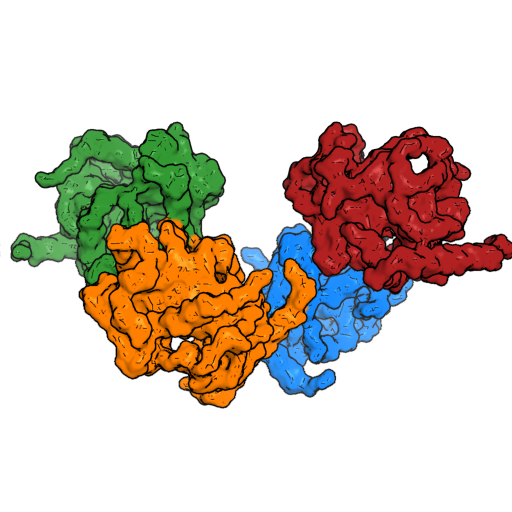 1 300 ? 31.520 16.740 69.558 1.00 33.22 300 LEU C N 1
ATOM 6438 C CA . LEU C 1 300 ? 32.030 15.379 69.633 1.00 30.97 300 LEU C CA 1
ATOM 6439 C C . LEU C 1 300 ? 32.568 15.069 71.028 1.00 32.76 300 LEU C C 1
ATOM 6440 O O . LEU C 1 300 ? 32.833 13.909 71.362 1.00 34.62 300 LEU C O 1
ATOM 6445 N N . ASN C 1 301 ? 32.709 16.110 71.844 1.00 32.11 301 ASN C N 1
ATOM 6446 C CA . ASN C 1 301 ? 33.219 15.976 73.201 1.00 29.55 301 ASN C CA 1
ATOM 6447 C C . ASN C 1 301 ? 32.111 15.684 74.182 1.00 31.26 301 ASN C C 1
ATOM 6448 O O . ASN C 1 301 ? 32.240 14.815 75.037 1.00 32.96 301 ASN C O 1
ATOM 6453 N N . SER C 1 302 ? 31.019 16.430 74.057 1.00 36.07 302 SER C N 1
ATOM 6454 C CA . SER C 1 302 ? 29.869 16.269 74.940 1.00 39.55 302 SER C CA 1
ATOM 6455 C C . SER C 1 302 ? 29.340 14.840 74.894 1.00 41.32 302 SER C C 1
ATOM 6456 O O . SER C 1 302 ? 28.677 14.397 75.833 1.00 43.25 302 SER C O 1
ATOM 6459 N N . TYR C 1 303 ? 29.625 14.124 73.807 1.00 43.03 303 TYR C N 1
ATOM 6460 C CA . TYR C 1 303 ? 29.197 12.732 73.690 1.00 42.34 303 TYR C CA 1
ATOM 6461 C C . TYR C 1 303 ? 30.128 11.852 74.513 1.00 42.56 303 TYR C C 1
ATOM 6462 O O . TYR C 1 303 ? 29.661 11.003 75.264 1.00 43.61 303 TYR C O 1
ATOM 6471 N N . VAL C 1 304 ? 31.439 12.051 74.384 1.00 41.95 304 VAL C N 1
ATOM 6472 C CA . VAL C 1 304 ? 32.386 11.250 75.158 1.00 41.56 304 VAL C CA 1
ATOM 6473 C C . VAL C 1 304 ? 32.024 11.467 76.615 1.00 40.91 304 VAL C C 1
ATOM 6474 O O . VAL C 1 304 ? 32.082 10.551 77.435 1.00 40.12 304 VAL C O 1
ATOM 6478 N N . GLU C 1 305 ? 31.641 12.697 76.932 1.00 39.51 305 GLU C N 1
ATOM 6479 C CA . GLU C 1 305 ? 31.267 13.021 78.297 1.00 38.66 305 GLU C CA 1
ATOM 6480 C C . GLU C 1 305 ? 29.995 12.269 78.692 1.00 34.46 305 GLU C C 1
ATOM 6481 O O . GLU C 1 305 ? 29.963 11.649 79.749 1.00 33.23 305 GLU C O 1
ATOM 6487 N N . MET C 1 306 ? 28.964 12.306 77.848 1.00 32.15 306 MET C N 1
ATOM 6488 C CA . MET C 1 306 ? 27.722 11.582 78.134 1.00 31.71 306 MET C CA 1
ATOM 6489 C C . MET C 1 306 ? 28.017 10.100 78.314 1.00 33.47 306 MET C C 1
ATOM 6490 O O . MET C 1 306 ? 27.545 9.476 79.265 1.00 33.04 306 MET C O 1
ATOM 6495 N N . ASP C 1 307 ? 28.796 9.542 77.390 1.00 33.13 307 ASP C N 1
ATOM 6496 C CA . ASP C 1 307 ? 29.156 8.135 77.453 1.00 33.91 307 ASP C CA 1
ATOM 6497 C C . ASP C 1 307 ? 29.796 7.784 78.794 1.00 34.88 307 ASP C C 1
ATOM 6498 O O . ASP C 1 307 ? 29.399 6.803 79.421 1.00 37.10 307 ASP C O 1
ATOM 6503 N N . LYS C 1 308 ? 30.762 8.577 79.257 1.00 35.59 308 LYS C N 1
ATOM 6504 C CA . LYS C 1 308 ? 31.395 8.280 80.547 1.00 35.02 308 LYS C CA 1
ATOM 6505 C C . LYS C 1 308 ? 30.403 8.370 81.708 1.00 34.35 308 LYS C C 1
ATOM 6506 O O . LYS C 1 308 ? 30.729 7.984 82.832 1.00 35.33 308 LYS C O 1
ATOM 6512 N N . GLU C 1 309 ? 29.204 8.887 81.436 1.00 32.75 309 GLU C N 1
ATOM 6513 C CA . GLU C 1 309 ? 28.169 9.020 82.458 1.00 31.76 309 GLU C CA 1
ATOM 6514 C C . GLU C 1 309 ? 27.302 7.771 82.393 1.00 31.31 309 GLU C C 1
ATOM 6515 O O . GLU C 1 309 ? 26.789 7.291 83.400 1.00 29.09 309 GLU C O 1
ATOM 6521 N N . TYR C 1 310 ? 27.133 7.243 81.192 1.00 33.29 310 TYR C N 1
ATOM 6522 C CA . TYR C 1 310 ? 26.347 6.035 81.043 1.00 35.27 310 TYR C CA 1
ATOM 6523 C C . TYR C 1 310 ? 27.080 5.021 81.890 1.00 34.85 310 TYR C C 1
ATOM 6524 O O . TYR C 1 310 ? 26.481 4.257 82.645 1.00 35.53 310 TYR C O 1
ATOM 6533 N N . ILE C 1 311 ? 28.400 5.038 81.766 1.00 32.19 311 ILE C N 1
ATOM 6534 C CA . ILE C 1 311 ? 29.224 4.115 82.507 1.00 29.02 311 ILE C CA 1
ATOM 6535 C C . ILE C 1 311 ? 29.222 4.426 83.992 1.00 31.50 311 ILE C C 1
ATOM 6536 O O . ILE C 1 311 ? 28.770 3.608 84.793 1.00 36.44 311 ILE C O 1
ATOM 6541 N N . LYS C 1 312 ? 29.710 5.601 84.371 1.00 30.91 312 LYS C N 1
ATOM 6542 C CA . LYS C 1 312 ? 29.755 5.972 85.786 1.00 30.61 312 LYS C CA 1
ATOM 6543 C C . LYS C 1 312 ? 28.438 5.715 86.479 1.00 28.46 312 LYS C C 1
ATOM 6544 O O . LYS C 1 312 ? 28.391 5.539 87.690 1.00 29.43 312 LYS C O 1
ATOM 6550 N N . THR C 1 313 ? 27.367 5.670 85.700 1.00 28.73 313 THR C N 1
ATOM 6551 C CA . THR C 1 313 ? 26.041 5.465 86.253 1.00 29.97 313 THR C CA 1
ATOM 6552 C C . THR C 1 313 ? 25.597 3.989 86.300 1.00 31.77 313 THR C C 1
ATOM 6553 O O . THR C 1 313 ? 24.579 3.640 86.906 1.00 30.58 313 THR C O 1
ATOM 6557 N N . HIS C 1 314 ? 26.384 3.128 85.674 1.00 32.98 314 HIS C N 1
ATOM 6558 C CA . HIS C 1 314 ? 26.111 1.704 85.649 1.00 34.41 314 HIS C CA 1
ATOM 6559 C C . HIS C 1 314 ? 27.256 0.962 86.378 1.00 34.91 314 HIS C C 1
ATOM 6560 O O . HIS C 1 314 ? 27.287 -0.268 86.455 1.00 33.44 314 HIS C O 1
ATOM 6567 N N . ALA C 1 315 ? 28.192 1.731 86.922 1.00 34.91 315 ALA C N 1
ATOM 6568 C CA . ALA C 1 315 ? 29.339 1.185 87.642 1.00 36.19 315 ALA C CA 1
ATOM 6569 C C . ALA C 1 315 ? 28.995 0.017 88.556 1.00 35.71 315 ALA C C 1
ATOM 6570 O O . ALA C 1 315 ? 29.761 -0.936 88.675 1.00 37.33 315 ALA C O 1
ATOM 6572 N N . SER C 1 316 ? 27.845 0.098 89.206 1.00 34.01 316 SER C N 1
ATOM 6573 C CA . SER C 1 316 ? 27.419 -0.947 90.122 1.00 34.89 316 SER C CA 1
ATOM 6574 C C . SER C 1 316 ? 26.342 -1.829 89.498 1.00 37.41 316 SER C C 1
ATOM 6575 O O . SER C 1 316 ? 25.226 -1.873 90.006 1.00 39.91 316 SER C O 1
ATOM 6578 N N . ARG C 1 317 ? 26.651 -2.539 88.419 1.00 39.88 317 ARG C N 1
ATOM 6579 C CA . ARG C 1 317 ? 25.622 -3.366 87.803 1.00 43.49 317 ARG C CA 1
ATOM 6580 C C . ARG C 1 317 ? 26.049 -4.705 87.246 1.00 47.68 317 ARG C C 1
ATOM 6581 O O . ARG C 1 317 ? 27.238 -5.011 87.142 1.00 48.80 317 ARG C O 1
ATOM 6589 N N . SER C 1 318 ? 25.034 -5.481 86.870 1.00 50.60 318 SER C N 1
ATOM 6590 C CA . SER C 1 318 ? 25.181 -6.814 86.302 1.00 51.87 318 SER C CA 1
ATOM 6591 C C . SER C 1 318 ? 25.679 -7.752 87.385 1.00 53.51 318 SER C C 1
ATOM 6592 O O . SER C 1 318 ? 24.983 -8.758 87.639 1.00 56.47 318 SER C O 1
ATOM 6595 N N . ALA D 1 1 ? 45.265 0.310 -25.800 1.00 50.92 1 ALA D N 1
ATOM 6596 C CA . ALA D 1 1 ? 44.971 -1.128 -25.541 1.00 49.79 1 ALA D CA 1
ATOM 6597 C C . ALA D 1 1 ? 45.417 -1.516 -24.131 1.00 49.41 1 ALA D C 1
ATOM 6598 O O . ALA D 1 1 ? 46.441 -1.032 -23.650 1.00 51.66 1 ALA D O 1
ATOM 6600 N N . VAL D 1 2 ? 44.653 -2.385 -23.472 1.00 47.59 2 VAL D N 1
ATOM 6601 C CA . VAL D 1 2 ? 44.995 -2.819 -22.119 1.00 48.70 2 VAL D CA 1
ATOM 6602 C C . VAL D 1 2 ? 45.717 -4.164 -22.073 1.00 51.17 2 VAL D C 1
ATOM 6603 O O . VAL D 1 2 ? 45.252 -5.154 -22.640 1.00 53.49 2 VAL D O 1
ATOM 6607 N N . SER D 1 3 ? 46.851 -4.196 -21.379 1.00 53.44 3 SER D N 1
ATOM 6608 C CA . SER D 1 3 ? 47.640 -5.417 -21.262 1.00 55.28 3 SER D CA 1
ATOM 6609 C C . SER D 1 3 ? 47.892 -5.789 -19.803 1.00 53.90 3 SER D C 1
ATOM 6610 O O . SER D 1 3 ? 47.953 -4.920 -18.932 1.00 55.88 3 SER D O 1
ATOM 6613 N N . VAL D 1 4 ? 48.046 -7.082 -19.541 1.00 52.25 4 VAL D N 1
ATOM 6614 C CA . VAL D 1 4 ? 48.289 -7.545 -18.184 1.00 52.44 4 VAL D CA 1
ATOM 6615 C C . VAL D 1 4 ? 49.778 -7.527 -17.819 1.00 52.71 4 VAL D C 1
ATOM 6616 O O . VAL D 1 4 ? 50.550 -8.399 -18.213 1.00 52.19 4 VAL D O 1
ATOM 6620 N N . SER D 1 5 ? 50.160 -6.502 -17.064 1.00 53.13 5 SER D N 1
ATOM 6621 C CA . SER D 1 5 ? 51.529 -6.317 -16.600 1.00 53.52 5 SER D CA 1
ATOM 6622 C C . SER D 1 5 ? 52.006 -7.519 -15.802 1.00 53.41 5 SER D C 1
ATOM 6623 O O . SER D 1 5 ? 51.248 -8.449 -15.533 1.00 53.38 5 SER D O 1
ATOM 6626 N N . THR D 1 6 ? 53.275 -7.497 -15.428 1.00 52.66 6 THR D N 1
ATOM 6627 C CA . THR D 1 6 ? 53.829 -8.580 -14.653 1.00 52.27 6 THR D CA 1
ATOM 6628 C C . THR D 1 6 ? 53.556 -8.230 -13.191 1.00 52.03 6 THR D C 1
ATOM 6629 O O . THR D 1 6 ? 53.257 -9.104 -12.378 1.00 52.03 6 THR D O 1
ATOM 6633 N N . THR D 1 7 ? 53.637 -6.942 -12.866 1.00 50.82 7 THR D N 1
ATOM 6634 C CA . THR D 1 7 ? 53.357 -6.491 -11.509 1.00 52.53 7 THR D CA 1
ATOM 6635 C C . THR D 1 7 ? 51.855 -6.657 -11.250 1.00 51.89 7 THR D C 1
ATOM 6636 O O . THR D 1 7 ? 51.422 -6.780 -10.104 1.00 50.42 7 THR D O 1
ATOM 6640 N N . ASP D 1 8 ? 51.071 -6.660 -12.330 1.00 51.62 8 ASP D N 1
ATOM 6641 C CA . ASP D 1 8 ? 49.619 -6.845 -12.256 1.00 49.98 8 ASP D CA 1
ATOM 6642 C C . ASP D 1 8 ? 49.287 -8.227 -11.678 1.00 47.93 8 ASP D C 1
ATOM 6643 O O . ASP D 1 8 ? 48.849 -8.353 -10.530 1.00 44.36 8 ASP D O 1
ATOM 6648 N N . PHE D 1 9 ? 49.510 -9.254 -12.498 1.00 47.19 9 PHE D N 1
ATOM 6649 C CA . PHE D 1 9 ? 49.239 -10.647 -12.144 1.00 46.44 9 PHE D CA 1
ATOM 6650 C C . PHE D 1 9 ? 49.654 -11.003 -10.720 1.00 48.26 9 PHE D C 1
ATOM 6651 O O . PHE D 1 9 ? 49.050 -11.878 -10.085 1.00 47.91 9 PHE D O 1
ATOM 6659 N N . GLY D 1 10 ? 50.693 -10.340 -10.223 1.00 48.48 10 GLY D N 1
ATOM 6660 C CA . GLY D 1 10 ? 51.130 -10.620 -8.873 1.00 48.27 10 GLY D CA 1
ATOM 6661 C C . GLY D 1 10 ? 50.001 -10.283 -7.924 1.00 49.65 10 GLY D C 1
ATOM 6662 O O . GLY D 1 10 ? 49.615 -11.090 -7.072 1.00 49.00 10 GLY D O 1
ATOM 6663 N N . ASN D 1 11 ? 49.455 -9.083 -8.095 1.00 50.60 11 ASN D N 1
ATOM 6664 C CA . ASN D 1 11 ? 48.366 -8.609 -7.256 1.00 49.52 11 ASN D CA 1
ATOM 6665 C C . ASN D 1 11 ? 47.132 -9.483 -7.414 1.00 47.59 11 ASN D C 1
ATOM 6666 O O . ASN D 1 11 ? 46.302 -9.558 -6.515 1.00 46.72 11 ASN D O 1
ATOM 6671 N N . PHE D 1 12 ? 47.007 -10.131 -8.563 1.00 45.90 12 PHE D N 1
ATOM 6672 C CA . PHE D 1 12 ? 45.868 -11.002 -8.814 1.00 48.20 12 PHE D CA 1
ATOM 6673 C C . PHE D 1 12 ? 45.938 -12.239 -7.924 1.00 50.31 12 PHE D C 1
ATOM 6674 O O . PHE D 1 12 ? 44.941 -12.640 -7.323 1.00 48.44 12 PHE D O 1
ATOM 6682 N N . LYS D 1 13 ? 47.115 -12.853 -7.848 1.00 51.79 13 LYS D N 1
ATOM 6683 C CA . LYS D 1 13 ? 47.276 -14.040 -7.022 1.00 51.17 13 LYS D CA 1
ATOM 6684 C C . LYS D 1 13 ? 47.414 -13.658 -5.546 1.00 51.91 13 LYS D C 1
ATOM 6685 O O . LYS D 1 13 ? 47.407 -14.536 -4.671 1.00 53.03 13 LYS D O 1
ATOM 6691 N N . PHE D 1 14 ? 47.532 -12.357 -5.271 1.00 49.58 14 PHE D N 1
ATOM 6692 C CA . PHE D 1 14 ? 47.661 -11.874 -3.893 1.00 49.38 14 PHE D CA 1
ATOM 6693 C C . PHE D 1 14 ? 46.320 -11.536 -3.222 1.00 49.73 14 PHE D C 1
ATOM 6694 O O . PHE D 1 14 ? 45.787 -12.330 -2.440 1.00 50.32 14 PHE D O 1
ATOM 6702 N N . TYR D 1 15 ? 45.784 -10.357 -3.542 1.00 47.75 15 TYR D N 1
ATOM 6703 C CA . TYR D 1 15 ? 44.534 -9.862 -2.967 1.00 42.93 15 TYR D CA 1
ATOM 6704 C C . TYR D 1 15 ? 43.401 -10.840 -2.727 1.00 42.41 15 TYR D C 1
ATOM 6705 O O . TYR D 1 15 ? 42.602 -10.631 -1.811 1.00 40.24 15 TYR D O 1
ATOM 6714 N N . ILE D 1 16 ? 43.304 -11.902 -3.519 1.00 42.61 16 ILE D N 1
ATOM 6715 C CA . ILE D 1 16 ? 42.218 -12.829 -3.267 1.00 43.54 16 ILE D CA 1
ATOM 6716 C C . ILE D 1 16 ? 42.444 -13.525 -1.938 1.00 44.80 16 ILE D C 1
ATOM 6717 O O . ILE D 1 16 ? 41.560 -14.222 -1.429 1.00 45.71 16 ILE D O 1
ATOM 6722 N N . GLN D 1 17 ? 43.636 -13.347 -1.373 1.00 45.66 17 GLN D N 1
ATOM 6723 C CA . GLN D 1 17 ? 43.915 -13.924 -0.061 1.00 46.83 17 GLN D CA 1
ATOM 6724 C C . GLN D 1 17 ? 43.054 -13.109 0.903 1.00 46.18 17 GLN D C 1
ATOM 6725 O O . GLN D 1 17 ? 42.218 -13.671 1.622 1.00 46.74 17 GLN D O 1
ATOM 6731 N N . HIS D 1 18 ? 43.237 -11.786 0.896 1.00 42.93 18 HIS D N 1
ATOM 6732 C CA . HIS D 1 18 ? 42.423 -10.917 1.733 1.00 38.70 18 HIS D CA 1
ATOM 6733 C C . HIS D 1 18 ? 40.983 -11.311 1.444 1.00 37.41 18 HIS D C 1
ATOM 6734 O O . HIS D 1 18 ? 40.171 -11.447 2.345 1.00 36.62 18 HIS D O 1
ATOM 6741 N N . GLY D 1 19 ? 40.684 -11.513 0.169 1.00 39.02 19 GLY D N 1
ATOM 6742 C CA . GLY D 1 19 ? 39.340 -11.888 -0.224 1.00 42.84 19 GLY D CA 1
ATOM 67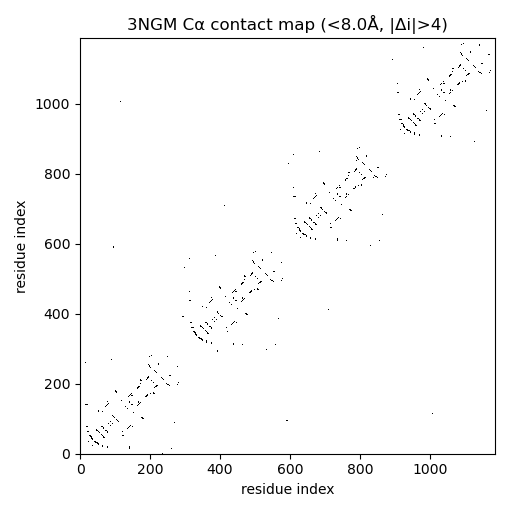43 C C . GLY D 1 19 ? 38.834 -13.170 0.412 1.00 45.88 19 GLY D C 1
ATOM 6744 O O . GLY D 1 19 ? 37.629 -13.346 0.599 1.00 47.94 19 GLY D O 1
ATOM 6745 N N . ALA D 1 20 ? 39.745 -14.080 0.733 1.00 45.44 20 ALA D N 1
ATOM 6746 C CA . ALA D 1 20 ? 39.351 -15.333 1.352 1.00 44.30 20 ALA D CA 1
ATOM 6747 C C . ALA D 1 20 ? 39.278 -15.113 2.855 1.00 45.86 20 ALA D C 1
ATOM 6748 O O . ALA D 1 20 ? 38.598 -15.844 3.572 1.00 46.18 20 ALA D O 1
ATOM 6750 N N . ALA D 1 21 ? 39.974 -14.078 3.316 1.00 47.70 21 ALA D N 1
ATOM 6751 C CA . ALA D 1 21 ? 40.034 -13.732 4.732 1.00 47.42 21 ALA D CA 1
ATOM 6752 C C . ALA D 1 21 ? 38.725 -13.225 5.315 1.00 49.55 21 ALA D C 1
ATOM 6753 O O . ALA D 1 21 ? 38.368 -13.592 6.432 1.00 50.55 21 ALA D O 1
ATOM 6755 N N . ALA D 1 22 ? 38.018 -12.376 4.574 1.00 50.90 22 ALA D N 1
ATOM 6756 C CA . ALA D 1 22 ? 36.750 -11.821 5.046 1.00 52.25 22 ALA D CA 1
ATOM 6757 C C . ALA D 1 22 ? 35.808 -12.935 5.490 1.00 52.46 22 ALA D C 1
ATOM 6758 O O . ALA D 1 22 ? 34.765 -12.686 6.099 1.00 50.68 22 ALA D O 1
ATOM 6760 N N . TYR D 1 23 ? 36.192 -14.163 5.163 1.00 52.84 23 TYR D N 1
ATOM 6761 C CA . TYR D 1 23 ? 35.436 -15.349 5.531 1.00 54.88 23 TYR D CA 1
ATOM 6762 C C . TYR D 1 23 ? 35.906 -15.807 6.913 1.00 57.25 23 TYR D C 1
ATOM 6763 O O . TYR D 1 23 ? 35.099 -16.246 7.732 1.00 59.18 23 TYR D O 1
ATOM 6772 N N . CYS D 1 24 ? 37.214 -15.709 7.162 1.00 58.38 24 CYS D N 1
ATOM 6773 C CA . CYS D 1 24 ? 37.782 -16.089 8.457 1.00 58.28 24 CYS D CA 1
ATOM 6774 C C . CYS D 1 24 ? 37.695 -14.862 9.371 1.00 56.68 24 CYS D C 1
ATOM 6775 O O . CYS D 1 24 ? 36.744 -14.716 10.132 1.00 56.76 24 CYS D O 1
ATOM 6778 N N . ASN D 1 25 ? 38.677 -13.972 9.256 1.00 54.94 25 ASN D N 1
ATOM 6779 C CA . ASN D 1 25 ? 38.771 -12.756 10.065 1.00 54.31 25 ASN D CA 1
ATOM 6780 C C . ASN D 1 25 ? 37.578 -11.808 10.064 1.00 53.51 25 ASN D C 1
ATOM 6781 O O . ASN D 1 25 ? 37.679 -10.694 10.568 1.00 51.96 25 ASN D O 1
ATOM 6786 N N . SER D 1 26 ? 36.458 -12.238 9.505 1.00 53.56 26 SER D N 1
ATOM 6787 C CA . SER D 1 26 ? 35.264 -11.399 9.439 1.00 53.42 26 SER D CA 1
ATOM 6788 C C . SER D 1 26 ? 34.961 -10.601 10.701 1.00 51.03 26 SER D C 1
ATOM 6789 O O . SER D 1 26 ? 34.712 -9.403 10.636 1.00 50.20 26 SER D O 1
ATOM 6792 N N . GLU D 1 27 ? 34.979 -11.279 11.844 1.00 48.89 27 GLU D N 1
ATOM 6793 C CA . GLU D 1 27 ? 34.668 -10.663 13.130 1.00 47.21 27 GLU D CA 1
ATOM 6794 C C . GLU D 1 27 ? 35.889 -10.488 14.033 1.00 45.95 27 GLU D C 1
ATOM 6795 O O . GLU D 1 27 ? 35.784 -10.551 15.260 1.00 45.53 27 GLU D O 1
ATOM 6801 N N . ALA D 1 28 ? 37.044 -10.265 13.425 1.00 43.43 28 ALA D N 1
ATOM 6802 C CA . ALA D 1 28 ? 38.285 -10.092 14.166 1.00 42.56 28 ALA D CA 1
ATOM 6803 C C . ALA D 1 28 ? 38.185 -9.066 15.292 1.00 43.75 28 ALA D C 1
ATOM 6804 O O . ALA D 1 28 ? 37.242 -8.282 15.347 1.00 43.34 28 ALA D O 1
ATOM 6806 N N . PRO D 1 29 ? 39.156 -9.086 16.226 1.00 45.42 29 PRO D N 1
ATOM 6807 C CA . PRO D 1 29 ? 39.230 -8.164 17.367 1.00 43.81 29 PRO D CA 1
ATOM 6808 C C . PRO D 1 29 ? 40.226 -7.072 16.966 1.00 42.23 29 PRO D C 1
ATOM 6809 O O . PRO D 1 29 ? 41.330 -7.369 16.522 1.00 38.20 29 PRO D O 1
ATOM 6813 N N . ALA D 1 30 ? 39.834 -5.815 17.121 1.00 43.07 30 ALA D N 1
ATOM 6814 C CA . ALA D 1 30 ? 40.688 -4.689 16.739 1.00 46.21 30 ALA D CA 1
ATOM 6815 C C . ALA D 1 30 ? 42.119 -4.773 17.265 1.00 47.23 30 ALA D C 1
ATOM 6816 O O . ALA D 1 30 ? 42.364 -4.553 18.444 1.00 48.31 30 ALA D O 1
ATOM 6818 N N . GLY D 1 31 ? 43.064 -5.065 16.376 1.00 49.27 31 GLY D N 1
ATOM 6819 C CA . GLY D 1 31 ? 44.457 -5.177 16.778 1.00 50.40 31 GLY D CA 1
ATOM 6820 C C . GLY D 1 31 ? 44.990 -6.568 16.488 1.00 50.34 31 GLY D C 1
ATOM 6821 O O . GLY D 1 31 ? 46.181 -6.758 16.251 1.00 45.47 31 GLY D O 1
ATOM 6822 N N . ALA D 1 32 ? 44.084 -7.540 16.506 1.00 52.96 32 ALA D N 1
ATOM 6823 C CA . ALA D 1 32 ? 44.418 -8.930 16.232 1.00 55.10 32 ALA D CA 1
ATOM 6824 C C . ALA D 1 32 ? 45.170 -9.049 14.911 1.00 56.69 32 ALA D C 1
ATOM 6825 O O . ALA D 1 32 ? 45.372 -8.056 14.209 1.00 56.80 32 ALA D O 1
ATOM 6827 N N . LYS D 1 33 ? 45.586 -10.265 14.570 1.00 58.55 33 LYS D N 1
ATOM 6828 C CA . LYS D 1 33 ? 46.321 -10.483 13.330 1.00 58.81 33 LYS D CA 1
ATOM 6829 C C . LYS D 1 33 ? 45.495 -11.301 12.345 1.00 59.01 33 LYS D C 1
ATOM 6830 O O . LYS D 1 33 ? 44.806 -12.255 12.730 1.00 58.32 33 LYS D O 1
ATOM 6836 N N . VAL D 1 34 ? 45.559 -10.924 11.074 1.00 57.85 34 VAL D N 1
ATOM 6837 C CA . VAL D 1 34 ? 44.816 -11.643 10.052 1.00 57.29 34 VAL D CA 1
ATOM 6838 C C . VAL D 1 34 ? 45.307 -13.083 10.035 1.00 57.72 34 VAL D C 1
ATOM 6839 O O . VAL D 1 34 ? 46.469 -13.341 9.740 1.00 56.91 34 VAL D O 1
ATOM 6843 N N . THR D 1 35 ? 44.423 -14.017 10.366 1.00 59.83 35 THR D N 1
ATOM 6844 C CA . THR D 1 35 ? 44.775 -15.429 10.387 1.00 60.92 35 THR D CA 1
ATOM 6845 C C . THR D 1 35 ? 43.796 -16.279 9.598 1.00 61.84 35 THR D C 1
ATOM 6846 O O . THR D 1 35 ? 42.622 -16.407 9.955 1.00 58.73 35 THR D O 1
ATOM 6850 N N . CYS D 1 36 ? 44.306 -16.867 8.522 1.00 64.28 36 CYS D N 1
ATOM 6851 C CA . CYS D 1 36 ? 43.512 -17.713 7.648 1.00 66.83 36 CYS D CA 1
ATOM 6852 C C . CYS D 1 36 ? 43.848 -19.164 7.914 1.00 67.91 36 CYS D C 1
ATOM 6853 O O . CYS D 1 36 ? 44.967 -19.609 7.653 1.00 67.73 36 CYS D O 1
ATOM 6856 N N . SER D 1 37 ? 42.873 -19.890 8.451 1.00 68.73 37 SER D N 1
ATOM 6857 C CA . SER D 1 37 ? 43.034 -21.305 8.754 1.00 68.31 37 SER D CA 1
ATOM 6858 C C . SER D 1 37 ? 42.725 -22.076 7.482 1.00 68.13 37 SER D C 1
ATOM 6859 O O . SER D 1 37 ? 41.610 -22.008 6.973 1.00 67.52 37 SER D O 1
ATOM 6862 N N . GLY D 1 38 ? 43.711 -22.813 6.979 1.00 68.10 38 GLY D N 1
ATOM 6863 C CA . GLY D 1 38 ? 43.529 -23.564 5.752 1.00 67.09 38 GLY D CA 1
ATOM 6864 C C . GLY D 1 38 ? 44.453 -22.936 4.735 1.00 67.39 38 GLY D C 1
ATOM 6865 O O . GLY D 1 38 ? 44.215 -22.987 3.528 1.00 64.54 38 GLY D O 1
ATOM 6866 N N . ASN D 1 39 ? 45.517 -22.327 5.255 1.00 68.96 39 ASN D N 1
ATOM 6867 C CA . ASN D 1 39 ? 46.525 -21.653 4.445 1.00 69.04 39 ASN D CA 1
ATOM 6868 C C . ASN D 1 39 ? 45.848 -20.683 3.477 1.00 66.88 39 ASN D C 1
ATOM 6869 O O . ASN D 1 39 ? 46.365 -20.383 2.404 1.00 64.70 39 ASN D O 1
ATOM 6874 N N . GLY D 1 40 ? 44.682 -20.192 3.879 1.00 65.13 40 GLY D N 1
ATOM 6875 C CA . GLY D 1 40 ? 43.940 -19.268 3.049 1.00 61.89 40 GLY D CA 1
ATOM 6876 C C . GLY D 1 40 ? 44.651 -17.975 2.694 1.00 60.58 40 GLY D C 1
ATOM 6877 O O . GLY D 1 40 ? 44.248 -17.304 1.750 1.00 62.35 40 GLY D O 1
ATOM 6878 N N . CYS D 1 41 ? 45.696 -17.600 3.421 1.00 58.93 41 CYS D N 1
ATOM 6879 C CA . CYS D 1 41 ? 46.378 -16.354 3.086 1.00 59.30 41 CYS D CA 1
ATOM 6880 C C . CYS D 1 41 ? 47.773 -16.212 3.664 1.00 59.64 41 CYS D C 1
ATOM 6881 O O . CYS D 1 41 ? 48.135 -15.155 4.178 1.00 58.24 41 CYS D O 1
ATOM 6884 N N . PRO D 1 42 ? 48.588 -17.264 3.563 1.00 60.17 42 PRO D N 1
ATOM 6885 C CA . PRO D 1 42 ? 49.943 -17.183 4.105 1.00 60.40 42 PRO D CA 1
ATOM 6886 C C . PRO D 1 42 ? 50.609 -15.839 3.837 1.00 59.68 42 PRO D C 1
ATOM 6887 O O . PRO D 1 42 ? 50.976 -15.135 4.771 1.00 58.79 42 PRO D O 1
ATOM 6891 N N . THR D 1 43 ? 50.747 -15.469 2.569 1.00 59.52 43 THR D N 1
ATOM 6892 C CA . THR D 1 43 ? 51.389 -14.199 2.239 1.00 59.94 43 THR D CA 1
ATOM 6893 C C . THR D 1 43 ? 50.853 -13.042 3.081 1.00 60.30 43 THR D C 1
ATOM 6894 O O . THR D 1 43 ? 51.536 -12.038 3.269 1.00 59.79 43 THR D O 1
ATOM 6898 N N . VAL D 1 44 ? 49.629 -13.173 3.582 1.00 61.11 44 VAL D N 1
ATOM 6899 C CA . VAL D 1 44 ? 49.062 -12.127 4.423 1.00 61.77 44 VAL D CA 1
ATOM 6900 C C . VAL D 1 44 ? 49.560 -12.386 5.840 1.00 62.34 44 VAL D C 1
ATOM 6901 O O . VAL D 1 44 ? 50.112 -11.491 6.483 1.00 61.32 44 VAL D O 1
ATOM 6905 N N . GLN D 1 45 ? 49.374 -13.619 6.314 1.00 64.03 45 GLN D N 1
ATOM 6906 C CA . GLN D 1 45 ? 49.831 -14.000 7.647 1.00 65.53 45 GLN D CA 1
ATOM 6907 C C . GLN D 1 45 ? 51.321 -13.695 7.673 1.00 66.80 45 GLN D C 1
ATOM 6908 O O . GLN D 1 45 ? 51.797 -12.995 8.562 1.00 67.65 45 GLN D O 1
ATOM 6914 N N . SER D 1 46 ? 52.042 -14.204 6.675 1.00 68.45 46 SER D N 1
ATOM 6915 C CA . SER D 1 46 ? 53.490 -13.996 6.550 1.00 71.11 46 SER D CA 1
ATOM 6916 C C . SER D 1 46 ? 53.852 -12.526 6.286 1.00 72.45 46 SER D C 1
ATOM 6917 O O . SER D 1 46 ? 54.943 -12.215 5.794 1.00 71.88 46 SER D O 1
ATOM 6920 N N . ASN D 1 47 ? 52.922 -11.635 6.612 1.00 73.37 47 ASN D N 1
ATOM 6921 C CA . ASN D 1 47 ? 53.118 -10.205 6.449 1.00 74.76 47 ASN D CA 1
ATOM 6922 C C . ASN D 1 47 ? 52.418 -9.494 7.587 1.00 75.14 47 ASN D C 1
ATOM 6923 O O . ASN D 1 47 ? 51.599 -10.095 8.280 1.00 76.09 47 ASN D O 1
ATOM 6928 N N . GLY D 1 48 ? 52.742 -8.219 7.780 1.00 74.71 48 GLY D N 1
ATOM 6929 C CA . GLY D 1 48 ? 52.109 -7.458 8.842 1.00 74.11 48 GLY D CA 1
ATOM 6930 C C . GLY D 1 48 ? 50.604 -7.402 8.648 1.00 73.25 48 GLY D C 1
ATOM 6931 O O . GLY D 1 48 ? 50.069 -6.412 8.154 1.00 73.35 48 GLY D O 1
ATOM 6932 N N . ALA D 1 49 ? 49.926 -8.475 9.046 1.00 71.75 49 ALA D N 1
ATOM 6933 C CA . ALA D 1 49 ? 48.479 -8.590 8.916 1.00 69.15 49 ALA D CA 1
ATOM 6934 C C . ALA D 1 49 ? 47.757 -8.103 10.164 1.00 66.81 49 ALA D C 1
ATOM 6935 O O . ALA D 1 49 ? 47.289 -8.908 10.971 1.00 65.81 49 ALA D O 1
ATOM 6937 N N . THR D 1 50 ? 47.657 -6.786 10.310 1.00 64.90 50 THR D N 1
ATOM 6938 C CA . THR D 1 50 ? 46.998 -6.195 11.474 1.00 64.33 50 THR D CA 1
ATOM 6939 C C . THR D 1 50 ? 45.603 -5.668 11.137 1.00 60.81 50 THR D C 1
ATOM 6940 O O . THR D 1 50 ? 45.407 -5.054 10.094 1.00 60.93 50 THR D O 1
ATOM 6944 N N . ILE D 1 51 ? 44.641 -5.912 12.022 1.00 57.92 51 ILE D N 1
ATOM 6945 C CA . ILE D 1 51 ? 43.273 -5.435 11.832 1.00 55.67 51 ILE D CA 1
ATOM 6946 C C . ILE D 1 51 ? 43.141 -4.034 12.440 1.00 55.24 51 ILE D C 1
ATOM 6947 O O . ILE D 1 51 ? 43.914 -3.654 13.322 1.00 56.96 51 ILE D O 1
ATOM 6952 N N . VAL D 1 52 ? 42.178 -3.259 11.955 1.00 53.33 52 VAL D N 1
ATOM 6953 C CA . VAL D 1 52 ? 41.939 -1.932 12.498 1.00 50.17 52 VAL D CA 1
ATOM 6954 C C . VAL D 1 52 ? 40.541 -1.950 13.071 1.00 46.70 52 VAL D C 1
ATOM 6955 O O . VAL D 1 52 ? 40.306 -1.436 14.158 1.00 46.83 52 VAL D O 1
ATOM 6959 N N . ALA D 1 53 ? 39.618 -2.553 12.328 1.00 42.90 53 ALA D N 1
ATOM 6960 C CA . ALA D 1 53 ? 38.223 -2.678 12.749 1.00 41.81 53 ALA D CA 1
ATOM 6961 C C . ALA D 1 53 ? 37.572 -3.820 11.997 1.00 40.40 53 ALA D C 1
ATOM 6962 O O . ALA D 1 53 ? 37.845 -4.035 10.822 1.00 41.17 53 ALA D O 1
ATOM 6964 N N . SER D 1 54 ? 36.713 -4.553 12.682 1.00 38.66 54 SER D N 1
ATOM 6965 C CA . SER D 1 54 ? 36.006 -5.671 12.083 1.00 37.69 54 SER D CA 1
ATOM 6966 C C . SER D 1 54 ? 34.514 -5.373 12.181 1.00 39.33 54 SER D C 1
ATOM 6967 O O . SER D 1 54 ? 34.001 -5.170 13.283 1.00 38.84 54 SER D O 1
ATOM 6970 N N . PHE D 1 55 ? 33.821 -5.335 11.043 1.00 37.45 55 PHE D N 1
ATOM 6971 C CA . PHE D 1 55 ? 32.380 -5.066 11.048 1.00 37.11 55 PHE D CA 1
ATOM 6972 C C . PHE D 1 55 ? 31.518 -6.226 10.571 1.00 36.87 55 PHE D C 1
ATOM 6973 O O . PHE D 1 55 ? 32.027 -7.214 10.052 1.00 39.57 55 PHE D O 1
ATOM 6981 N N . THR D 1 56 ? 30.207 -6.093 10.747 1.00 35.34 56 THR D N 1
ATOM 6982 C CA . THR D 1 56 ? 29.269 -7.135 10.344 1.00 36.22 56 THR D CA 1
ATOM 6983 C C . THR D 1 56 ? 27.853 -6.593 10.226 1.00 36.10 56 THR D C 1
ATOM 6984 O O . THR D 1 56 ? 27.416 -5.826 11.073 1.00 37.57 56 THR D O 1
ATOM 6988 N N . GLY D 1 57 ? 27.139 -7.001 9.184 1.00 37.13 57 GLY D N 1
ATOM 6989 C CA . GLY D 1 57 ? 25.780 -6.528 8.991 1.00 41.01 57 GLY D CA 1
ATOM 6990 C C . GLY D 1 57 ? 24.753 -7.638 9.117 1.00 43.69 57 GLY D C 1
ATOM 6991 O O . GLY D 1 57 ? 24.710 -8.542 8.283 1.00 46.86 57 GLY D O 1
ATOM 6992 N N . SER D 1 58 ? 23.907 -7.557 10.141 1.00 42.63 58 SER D N 1
ATOM 6993 C CA . SER D 1 58 ? 22.903 -8.583 10.391 1.00 41.02 58 SER D CA 1
ATOM 6994 C C . SER D 1 58 ? 21.779 -8.698 9.379 1.00 42.18 58 SER D C 1
ATOM 6995 O O . SER D 1 58 ? 21.532 -9.777 8.848 1.00 40.97 58 SER D O 1
ATOM 6998 N N . LYS D 1 59 ? 21.093 -7.595 9.108 1.00 43.38 59 LYS D N 1
ATOM 6999 C CA . LYS D 1 59 ? 19.987 -7.625 8.164 1.00 43.78 59 LYS D CA 1
ATOM 7000 C C . LYS D 1 59 ? 20.416 -8.113 6.786 1.00 45.21 59 LYS D C 1
ATOM 7001 O O . LYS D 1 59 ? 19.976 -9.163 6.335 1.00 46.74 59 LYS D O 1
ATOM 7007 N N . THR D 1 60 ? 21.280 -7.355 6.120 1.00 45.39 60 THR D N 1
ATOM 7008 C CA . THR D 1 60 ? 21.747 -7.722 4.786 1.00 41.84 60 THR D CA 1
ATOM 7009 C C . THR D 1 60 ? 22.619 -8.975 4.793 1.00 41.10 60 THR D C 1
ATOM 7010 O O . THR D 1 60 ? 22.498 -9.823 3.915 1.00 40.42 60 THR D O 1
ATOM 7014 N N . GLY D 1 61 ? 23.516 -9.078 5.769 1.00 41.23 61 GLY D N 1
ATOM 7015 C CA . GLY D 1 61 ? 24.367 -10.250 5.851 1.00 41.70 61 GLY D CA 1
ATOM 7016 C C . GLY D 1 61 ? 25.828 -10.127 5.455 1.00 43.00 61 GLY D C 1
ATOM 7017 O O . GLY D 1 61 ? 26.556 -11.105 5.596 1.00 44.61 61 GLY D O 1
ATOM 7018 N N . ILE D 1 62 ? 26.274 -8.968 4.962 1.00 42.65 62 ILE D N 1
ATOM 7019 C CA . ILE D 1 62 ? 27.685 -8.824 4.580 1.00 43.40 62 ILE D CA 1
ATOM 7020 C C . ILE D 1 62 ? 28.641 -8.896 5.754 1.00 41.44 62 ILE D C 1
ATOM 7021 O O . ILE D 1 62 ? 28.486 -9.703 6.666 1.00 40.48 62 ILE D O 1
ATOM 7026 N N . GLY D 1 63 ? 29.640 -8.029 5.711 1.00 40.77 63 GLY D N 1
ATOM 7027 C CA . GLY D 1 63 ? 30.620 -8.000 6.765 1.00 41.71 63 GLY D CA 1
ATOM 7028 C C . GLY D 1 63 ? 32.009 -8.134 6.196 1.00 41.85 63 GLY D C 1
ATOM 7029 O O . GLY D 1 63 ? 32.255 -8.948 5.316 1.00 41.08 63 GLY D O 1
ATOM 7030 N N . GLY D 1 64 ? 32.916 -7.318 6.708 1.00 42.80 64 GLY D N 1
ATOM 7031 C CA . GLY D 1 64 ? 34.288 -7.341 6.258 1.00 41.57 64 GLY D CA 1
ATOM 7032 C C . GLY D 1 64 ? 35.172 -6.764 7.341 1.00 41.03 64 GLY D C 1
ATOM 7033 O O . GLY D 1 64 ? 34.876 -6.900 8.528 1.00 40.67 64 GLY D O 1
ATOM 7034 N N . TYR D 1 65 ? 36.253 -6.109 6.939 1.00 39.36 65 TYR D N 1
ATOM 7035 C CA . TYR D 1 65 ? 37.171 -5.522 7.898 1.00 39.38 65 TYR D CA 1
ATOM 7036 C C . TYR D 1 65 ? 38.174 -4.636 7.189 1.00 41.19 65 TYR D C 1
ATOM 7037 O O . TYR D 1 65 ? 38.224 -4.584 5.962 1.00 43.23 65 TYR D O 1
ATOM 7046 N N . VAL D 1 66 ? 38.984 -3.949 7.974 1.00 40.76 66 VAL D N 1
ATOM 7047 C CA . VAL D 1 66 ? 40.004 -3.078 7.437 1.00 42.59 66 VAL D CA 1
ATOM 7048 C C . VAL D 1 66 ? 41.316 -3.501 8.076 1.00 45.72 66 VAL D C 1
ATOM 7049 O O . VAL D 1 66 ? 41.524 -3.279 9.266 1.00 49.48 66 VAL D O 1
ATOM 7053 N N . ALA D 1 67 ? 42.189 -4.136 7.303 1.00 47.18 67 ALA D N 1
ATOM 7054 C CA . ALA D 1 67 ? 43.488 -4.553 7.826 1.00 47.49 67 ALA D CA 1
ATOM 7055 C C . ALA D 1 67 ? 44.570 -3.592 7.334 1.00 48.37 67 ALA D C 1
ATOM 7056 O O . ALA D 1 67 ? 44.421 -2.949 6.294 1.00 48.59 67 ALA D O 1
ATOM 7058 N N . THR D 1 68 ? 45.660 -3.500 8.087 1.00 50.44 68 THR D N 1
ATOM 7059 C CA . THR D 1 68 ? 46.771 -2.619 7.738 1.00 51.63 68 THR D CA 1
ATOM 7060 C C . THR D 1 68 ? 48.007 -3.502 7.483 1.00 53.08 68 THR D C 1
ATOM 7061 O O . THR D 1 68 ? 48.161 -4.553 8.112 1.00 53.87 68 THR D O 1
ATOM 7065 N N . ASP D 1 69 ? 48.865 -3.094 6.550 1.00 54.83 69 ASP D N 1
ATOM 7066 C CA . ASP D 1 69 ? 50.065 -3.871 6.220 1.00 57.30 69 ASP D CA 1
ATOM 7067 C C . ASP D 1 69 ? 51.356 -3.047 6.163 1.00 57.20 69 ASP D C 1
ATOM 7068 O O . ASP D 1 69 ? 51.467 -2.087 5.401 1.00 55.53 69 ASP D O 1
ATOM 7073 N N . PRO D 1 70 ? 52.358 -3.435 6.959 1.00 57.26 70 PRO D N 1
ATOM 7074 C CA . PRO D 1 70 ? 53.650 -2.747 7.013 1.00 58.05 70 PRO D CA 1
ATOM 7075 C C . PRO D 1 70 ? 54.603 -3.254 5.929 1.00 60.12 70 PRO D C 1
ATOM 7076 O O . PRO D 1 70 ? 55.401 -2.487 5.376 1.00 60.46 70 PRO D O 1
ATOM 7080 N N . THR D 1 71 ? 54.501 -4.554 5.645 1.00 60.50 71 THR D N 1
ATOM 7081 C CA . THR D 1 71 ? 55.326 -5.241 4.648 1.00 58.33 71 THR D CA 1
ATOM 7082 C C . THR D 1 71 ? 55.204 -4.608 3.254 1.00 59.62 71 THR D C 1
ATOM 7083 O O . THR D 1 71 ? 56.209 -4.324 2.594 1.00 58.21 71 THR D O 1
ATOM 7087 N N . ARG D 1 72 ? 53.965 -4.391 2.819 1.00 60.50 72 ARG D N 1
ATOM 7088 C CA . ARG D 1 72 ? 53.673 -3.811 1.511 1.00 60.56 72 ARG D CA 1
ATOM 7089 C C . ARG D 1 72 ? 53.249 -2.355 1.645 1.00 60.57 72 ARG D C 1
ATOM 7090 O O . ARG D 1 72 ? 52.980 -1.679 0.653 1.00 61.93 72 ARG D O 1
ATOM 7098 N N . LYS D 1 73 ? 53.189 -1.879 2.882 1.00 61.08 73 LYS D N 1
ATOM 7099 C CA . LYS D 1 73 ? 52.798 -0.504 3.163 1.00 60.65 73 LYS D CA 1
ATOM 7100 C C . LYS D 1 73 ? 51.486 -0.108 2.490 1.00 58.21 73 LYS D C 1
ATOM 7101 O O . LYS D 1 73 ? 51.441 0.840 1.711 1.00 55.48 73 LYS D O 1
ATOM 7107 N N . GLU D 1 74 ? 50.417 -0.831 2.803 1.00 58.12 74 GLU D N 1
ATOM 7108 C CA . GLU D 1 74 ? 49.113 -0.541 2.219 1.00 58.76 74 GLU D CA 1
ATOM 7109 C C . GLU D 1 74 ? 47.978 -0.914 3.167 1.00 56.82 74 GLU D C 1
ATOM 7110 O O . GLU D 1 74 ? 48.086 -1.853 3.961 1.00 54.84 74 GLU D O 1
ATOM 7116 N N . ILE D 1 75 ? 46.885 -0.169 3.071 1.00 53.79 75 ILE D N 1
ATOM 7117 C CA . ILE D 1 75 ? 45.719 -0.416 3.901 1.00 50.48 75 ILE D CA 1
ATOM 7118 C C . ILE D 1 75 ? 44.691 -1.118 3.044 1.00 48.55 75 ILE D C 1
ATOM 7119 O O . ILE D 1 75 ? 44.267 -0.576 2.026 1.00 50.38 75 ILE D O 1
ATOM 7124 N N . VAL D 1 76 ? 44.290 -2.317 3.454 1.00 46.11 76 VAL D N 1
ATOM 7125 C CA . VAL D 1 76 ? 43.295 -3.104 2.716 1.00 41.29 76 VAL D CA 1
ATOM 7126 C C . VAL D 1 76 ? 41.866 -2.922 3.280 1.00 40.79 76 VAL D C 1
ATOM 7127 O O . VAL D 1 76 ? 41.686 -2.400 4.377 1.00 43.11 76 VAL D O 1
ATOM 7131 N N . VAL D 1 77 ? 40.855 -3.328 2.516 1.00 38.79 77 VAL D N 1
ATOM 7132 C CA . VAL D 1 77 ? 39.451 -3.247 2.936 1.00 36.58 77 VAL D CA 1
ATOM 7133 C C . VAL D 1 77 ? 38.807 -4.463 2.291 1.00 36.58 77 VAL D C 1
ATOM 7134 O O . VAL D 1 77 ? 38.645 -4.497 1.071 1.00 39.60 77 VAL D O 1
ATOM 7138 N N . SER D 1 78 ? 38.437 -5.468 3.071 1.00 32.93 78 SER D N 1
ATOM 7139 C CA . SER D 1 78 ? 37.854 -6.649 2.450 1.00 32.22 78 SER D CA 1
ATOM 7140 C C . SER D 1 78 ? 36.434 -6.978 2.893 1.00 32.09 78 SER D C 1
ATOM 7141 O O . SER D 1 78 ? 36.088 -6.802 4.055 1.00 31.80 78 SER D O 1
ATOM 7144 N N . PHE D 1 79 ? 35.616 -7.459 1.961 1.00 31.21 79 PHE D N 1
ATOM 7145 C CA . PHE D 1 79 ? 34.244 -7.815 2.280 1.00 33.80 79 PHE D CA 1
ATOM 7146 C C . PHE D 1 79 ? 33.991 -9.278 1.895 1.00 34.34 79 PHE D C 1
ATOM 7147 O O . PHE D 1 79 ? 34.389 -9.714 0.822 1.00 33.67 79 PHE D O 1
ATOM 7155 N N . ARG D 1 80 ? 33.330 -10.038 2.764 1.00 37.30 80 ARG D N 1
ATOM 7156 C CA . ARG D 1 80 ? 33.065 -11.439 2.457 1.00 43.84 80 ARG D CA 1
ATOM 7157 C C . ARG D 1 80 ? 31.820 -11.703 1.622 1.00 44.33 80 ARG D C 1
ATOM 7158 O O . ARG D 1 80 ? 30.902 -10.885 1.553 1.00 42.14 80 ARG D O 1
ATOM 7166 N N . GLY D 1 81 ? 31.806 -12.876 1.000 1.00 45.03 81 GLY D N 1
ATOM 7167 C CA . GLY D 1 81 ? 30.703 -13.256 0.148 1.00 47.35 81 GLY D CA 1
ATOM 7168 C C . GLY D 1 81 ? 29.519 -13.888 0.839 1.00 49.67 81 GLY D C 1
ATOM 7169 O O . GLY D 1 81 ? 29.151 -13.508 1.955 1.00 51.20 81 GLY D O 1
ATOM 7170 N N . SER D 1 82 ? 28.915 -14.854 0.150 1.00 52.57 82 SER D N 1
ATOM 7171 C CA . SER D 1 82 ? 27.744 -15.560 0.654 1.00 54.54 82 SER D CA 1
ATOM 7172 C C . SER D 1 82 ? 28.103 -16.987 1.011 1.00 56.09 82 SER D C 1
ATOM 7173 O O . SER D 1 82 ? 28.566 -17.742 0.158 1.00 57.34 82 SER D O 1
ATOM 7176 N N . ILE D 1 83 ? 27.882 -17.345 2.273 1.00 57.83 83 ILE D N 1
ATOM 7177 C CA . ILE D 1 83 ? 28.170 -18.687 2.774 1.00 59.95 83 ILE D CA 1
ATOM 7178 C C . ILE D 1 83 ? 27.546 -19.754 1.869 1.00 60.74 83 ILE D C 1
ATOM 7179 O O . ILE D 1 83 ? 28.170 -20.783 1.577 1.00 62.40 83 ILE D O 1
ATOM 7184 N N . ASN D 1 84 ? 26.312 -19.514 1.433 1.00 58.64 84 ASN D N 1
ATOM 7185 C CA . ASN D 1 84 ? 25.643 -20.441 0.528 1.00 57.18 84 ASN D CA 1
ATOM 7186 C C . ASN D 1 84 ? 25.606 -19.687 -0.797 1.00 56.35 84 ASN D C 1
ATOM 7187 O O . ASN D 1 84 ? 24.843 -18.733 -0.945 1.00 57.45 84 ASN D O 1
ATOM 7192 N N . ILE D 1 85 ? 26.435 -20.096 -1.752 1.00 53.72 85 ILE D N 1
ATOM 7193 C CA . ILE D 1 85 ? 26.477 -19.402 -3.031 1.00 51.53 85 ILE D CA 1
ATOM 7194 C C . ILE D 1 85 ? 25.377 -19.771 -4.007 1.00 50.62 85 ILE D C 1
ATOM 7195 O O . ILE D 1 85 ? 24.821 -18.888 -4.662 1.00 47.24 85 ILE D O 1
ATOM 7200 N N . ARG D 1 86 ? 25.056 -21.055 -4.128 1.00 50.87 86 ARG D N 1
ATOM 7201 C CA . ARG D 1 86 ? 24.006 -21.404 -5.065 1.00 53.18 86 ARG D CA 1
ATOM 7202 C C . ARG D 1 86 ? 22.639 -21.069 -4.489 1.00 51.62 86 ARG D C 1
ATOM 7203 O O . ARG D 1 86 ? 21.636 -21.064 -5.198 1.00 51.14 86 ARG D O 1
ATOM 7211 N N . ASN D 1 87 ? 22.607 -20.778 -3.197 1.00 51.54 87 ASN D N 1
ATOM 7212 C CA . ASN D 1 87 ? 21.367 -20.365 -2.548 1.00 53.24 87 ASN D CA 1
ATOM 7213 C C . ASN D 1 87 ? 21.019 -19.029 -3.200 1.00 54.01 87 ASN D C 1
ATOM 7214 O O . ASN D 1 87 ? 19.945 -18.860 -3.784 1.00 53.60 87 ASN D O 1
ATOM 7219 N N . TRP D 1 88 ? 21.954 -18.087 -3.088 1.00 54.30 88 TRP D N 1
ATOM 7220 C CA . TRP D 1 88 ? 21.799 -16.753 -3.646 1.00 52.77 88 TRP D CA 1
ATOM 7221 C C . TRP D 1 88 ? 21.258 -16.825 -5.067 1.00 52.42 88 TRP D C 1
ATOM 7222 O O . TRP D 1 88 ? 20.319 -16.106 -5.429 1.00 51.68 88 TRP D O 1
ATOM 7233 N N . LEU D 1 89 ? 21.862 -17.698 -5.868 1.00 51.02 89 LEU D N 1
ATOM 7234 C CA . LEU D 1 89 ? 21.447 -17.872 -7.246 1.00 48.82 89 LEU D CA 1
ATOM 7235 C C . LEU D 1 89 ? 19.965 -18.213 -7.343 1.00 50.30 89 LEU D C 1
ATOM 7236 O O . LEU D 1 89 ? 19.190 -17.443 -7.904 1.00 52.60 89 LEU D O 1
ATOM 7241 N N . THR D 1 90 ? 19.565 -19.351 -6.781 1.00 50.36 90 THR D N 1
ATOM 7242 C CA . THR D 1 90 ? 18.165 -19.780 -6.832 1.00 50.18 90 THR D CA 1
ATOM 7243 C C . THR D 1 90 ? 17.168 -18.663 -6.472 1.00 49.68 90 THR D C 1
ATOM 7244 O O . THR D 1 90 ? 15.973 -18.757 -6.773 1.00 48.00 90 THR D O 1
ATOM 7248 N N . ASN D 1 91 ? 17.673 -17.601 -5.849 1.00 50.13 91 ASN D N 1
ATOM 7249 C CA . ASN D 1 91 ? 16.840 -16.471 -5.443 1.00 50.43 91 ASN D CA 1
ATOM 7250 C C . ASN D 1 91 ? 16.654 -15.432 -6.540 1.00 50.89 91 ASN D C 1
ATOM 7251 O O . ASN D 1 91 ? 15.607 -14.784 -6.636 1.00 50.95 91 ASN D O 1
ATOM 7256 N N . LEU D 1 92 ? 17.677 -15.269 -7.367 1.00 51.80 92 LEU D N 1
ATOM 7257 C CA . LEU D 1 92 ? 17.631 -14.300 -8.457 1.00 50.93 92 LEU D CA 1
ATOM 7258 C C . LEU D 1 92 ? 17.408 -12.882 -7.946 1.00 49.67 92 LEU D C 1
ATOM 7259 O O . LEU D 1 92 ? 16.381 -12.276 -8.228 1.00 49.30 92 LEU D O 1
ATOM 7264 N N . ASP D 1 93 ? 18.371 -12.368 -7.184 1.00 50.40 93 ASP D N 1
ATOM 7265 C CA . ASP D 1 93 ? 18.295 -11.013 -6.645 1.00 51.32 93 ASP D CA 1
ATOM 7266 C C . ASP D 1 93 ? 18.700 -10.068 -7.776 1.00 50.99 93 ASP D C 1
ATOM 7267 O O . ASP D 1 93 ? 19.874 -9.721 -7.914 1.00 50.13 93 ASP D O 1
ATOM 7272 N N . PHE D 1 94 ? 17.730 -9.651 -8.584 1.00 50.10 94 PHE D N 1
ATOM 7273 C CA . PHE D 1 94 ? 18.019 -8.776 -9.710 1.00 47.56 94 PHE D CA 1
ATOM 7274 C C . PHE D 1 94 ? 17.492 -7.364 -9.554 1.00 47.08 94 PHE D C 1
ATOM 7275 O O . PHE D 1 94 ? 17.942 -6.463 -10.261 1.00 49.37 94 PHE D O 1
ATOM 7283 N N . ASP D 1 95 ? 16.544 -7.166 -8.640 1.00 45.57 95 ASP D N 1
ATOM 7284 C CA . ASP D 1 95 ? 15.967 -5.839 -8.416 1.00 43.65 95 ASP D CA 1
ATOM 7285 C C . ASP D 1 95 ? 17.049 -4.798 -8.164 1.00 41.25 95 ASP D C 1
ATOM 7286 O O . ASP D 1 95 ? 18.062 -5.094 -7.534 1.00 40.30 95 ASP D O 1
ATOM 7291 N N . GLN D 1 96 ? 16.837 -3.581 -8.651 1.00 37.16 96 GLN D N 1
ATOM 7292 C CA . GLN D 1 96 ? 17.818 -2.527 -8.444 1.00 36.07 96 GLN D CA 1
ATOM 7293 C C . GLN D 1 96 ? 17.159 -1.231 -7.988 1.00 35.38 96 GLN D C 1
ATOM 7294 O O . GLN D 1 96 ? 15.956 -1.042 -8.170 1.00 36.23 96 GLN D O 1
ATOM 7300 N N . ASP D 1 97 ? 17.953 -0.349 -7.383 1.00 33.66 97 ASP D N 1
ATOM 7301 C CA . ASP D 1 97 ? 17.466 0.950 -6.908 1.00 32.57 97 ASP D CA 1
ATOM 7302 C C . ASP D 1 97 ? 18.295 2.046 -7.529 1.00 32.16 97 ASP D C 1
ATOM 7303 O O . ASP D 1 97 ? 19.103 1.794 -8.409 1.00 32.10 97 ASP D O 1
ATOM 7308 N N . ASP D 1 98 ? 18.083 3.269 -7.073 1.00 33.32 98 ASP D N 1
ATOM 7309 C CA . ASP D 1 98 ? 18.840 4.393 -7.587 1.00 34.55 98 ASP D CA 1
ATOM 7310 C C . ASP D 1 98 ? 19.996 4.621 -6.633 1.00 34.88 98 ASP D C 1
ATOM 7311 O O . ASP D 1 98 ? 19.997 4.097 -5.524 1.00 37.40 98 ASP D O 1
ATOM 7316 N N . CYS D 1 99 ? 20.993 5.370 -7.089 1.00 34.56 99 CYS D N 1
ATOM 7317 C CA . CYS D 1 99 ? 22.132 5.761 -6.263 1.00 36.68 99 CYS D CA 1
ATOM 7318 C C . CYS D 1 99 ? 22.303 7.196 -6.678 1.00 35.46 99 CYS D C 1
ATOM 7319 O O . CYS D 1 99 ? 21.575 7.670 -7.543 1.00 35.44 99 CYS D O 1
ATOM 7322 N N . SER D 1 100 ? 23.243 7.900 -6.070 1.00 35.01 100 SER D N 1
ATOM 7323 C CA . SER D 1 100 ? 23.434 9.296 -6.422 1.00 35.70 100 SER D CA 1
ATOM 7324 C C . SER D 1 100 ? 24.898 9.668 -6.605 1.00 37.60 100 SER D C 1
ATOM 7325 O O . SER D 1 100 ? 25.291 10.823 -6.408 1.00 40.17 100 SER D O 1
ATOM 7328 N N . LEU D 1 101 ? 25.699 8.681 -6.991 1.00 37.62 101 LEU D N 1
ATOM 7329 C CA . LEU D 1 101 ? 27.116 8.896 -7.235 1.00 39.45 101 LEU D CA 1
ATOM 7330 C C . LEU D 1 101 ? 27.217 9.631 -8.575 1.00 40.90 101 LEU D C 1
ATOM 7331 O O . LEU D 1 101 ? 28.106 10.465 -8.784 1.00 42.85 101 LEU D O 1
ATOM 7336 N N . THR D 1 102 ? 26.284 9.316 -9.473 1.00 41.47 102 THR D N 1
ATOM 7337 C CA . THR D 1 102 ? 26.224 9.929 -10.793 1.00 42.16 102 THR D CA 1
ATOM 7338 C C . THR D 1 102 ? 24.777 10.097 -11.199 1.00 42.35 102 THR D C 1
ATOM 7339 O O . THR D 1 102 ? 23.890 9.462 -10.640 1.00 42.59 102 THR D O 1
ATOM 7343 N N . SER D 1 103 ? 24.537 10.955 -12.180 1.00 42.93 103 SER D N 1
ATOM 7344 C CA . SER D 1 103 ? 23.185 11.187 -12.617 1.00 43.95 103 SER D CA 1
ATOM 7345 C C . SER D 1 103 ? 22.605 9.917 -13.236 1.00 43.26 103 SER D C 1
ATOM 7346 O O . SER D 1 103 ? 23.311 9.163 -13.907 1.00 42.29 103 SER D O 1
ATOM 7349 N N . GLY D 1 104 ? 21.317 9.684 -12.991 1.00 42.74 104 GLY D N 1
ATOM 7350 C CA . GLY D 1 104 ? 20.647 8.514 -13.534 1.00 40.40 104 GLY D CA 1
ATOM 7351 C C . GLY D 1 104 ? 21.191 7.203 -13.003 1.00 38.38 104 GLY D C 1
ATOM 7352 O O . GLY D 1 104 ? 20.863 6.128 -13.498 1.00 38.25 104 GLY D O 1
ATOM 7353 N N . CYS D 1 105 ? 22.027 7.299 -11.980 1.00 38.12 105 CYS D N 1
ATOM 7354 C CA . CYS D 1 105 ? 22.642 6.130 -11.364 1.00 36.84 105 CYS D CA 1
ATOM 7355 C C . CYS D 1 105 ? 21.625 5.010 -11.131 1.00 34.89 105 CYS D C 1
ATOM 7356 O O . CYS D 1 105 ? 20.444 5.263 -10.899 1.00 36.31 105 CYS D O 1
ATOM 7359 N N . GLY D 1 106 ? 22.083 3.769 -11.201 1.00 32.08 106 GLY D N 1
ATOM 7360 C CA . GLY D 1 106 ? 21.194 2.644 -10.980 1.00 30.28 106 GLY D CA 1
ATOM 7361 C C . GLY D 1 106 ? 21.962 1.442 -10.473 1.00 28.97 106 GLY D C 1
ATOM 7362 O O . GLY D 1 106 ? 22.681 0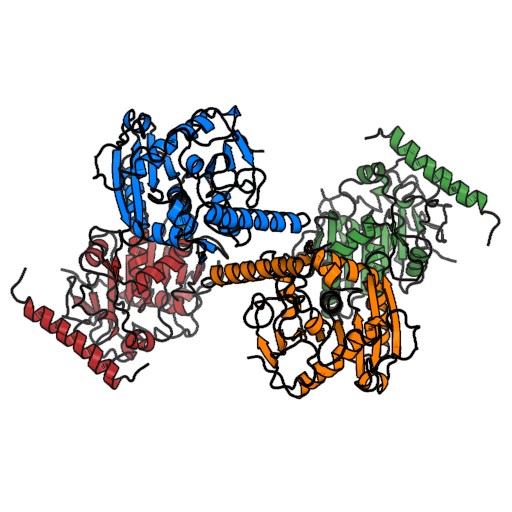.810 -11.236 1.00 31.26 106 GLY D O 1
ATOM 7363 N N . VAL D 1 107 ? 21.808 1.120 -9.194 1.00 26.92 107 VAL D N 1
ATOM 7364 C CA . VAL D 1 107 ? 22.522 0.003 -8.592 1.00 24.47 107 VAL D CA 1
ATOM 7365 C C . VAL D 1 107 ? 21.645 -1.126 -8.077 1.00 23.56 107 VAL D C 1
ATOM 7366 O O . VAL D 1 107 ? 20.462 -0.945 -7.787 1.00 23.53 107 VAL D O 1
ATOM 7370 N N . HIS D 1 108 ? 22.260 -2.295 -7.964 1.00 24.24 108 HIS D N 1
ATOM 7371 C CA . HIS D 1 108 ? 21.617 -3.500 -7.464 1.00 27.71 108 HIS D CA 1
ATOM 7372 C C . HIS D 1 108 ? 21.234 -3.277 -6.001 1.00 29.50 108 HIS D C 1
ATOM 7373 O O . HIS D 1 108 ? 22.088 -3.032 -5.154 1.00 32.42 108 HIS D O 1
ATOM 7380 N N . SER D 1 109 ? 19.943 -3.361 -5.710 1.00 30.97 109 SER D N 1
ATOM 7381 C CA . SER D 1 109 ? 19.446 -3.116 -4.366 1.00 33.06 109 SER D CA 1
ATOM 7382 C C . SER D 1 109 ? 20.127 -3.907 -3.260 1.00 34.67 109 SER D C 1
ATOM 7383 O O . SER D 1 109 ? 20.490 -3.349 -2.223 1.00 37.23 109 SER D O 1
ATOM 7386 N N . GLY D 1 110 ? 20.312 -5.202 -3.470 1.00 35.68 110 GLY D N 1
ATOM 7387 C CA . GLY D 1 110 ? 20.954 -6.019 -2.446 1.00 34.97 110 GLY D CA 1
ATOM 7388 C C . GLY D 1 110 ? 22.339 -5.548 -2.018 1.00 35.81 110 GLY D C 1
ATOM 7389 O O . GLY D 1 110 ? 22.585 -5.329 -0.827 1.00 35.34 110 GLY D O 1
ATOM 7390 N N . PHE D 1 111 ? 23.245 -5.399 -2.987 1.00 35.74 111 PHE D N 1
ATOM 7391 C CA . PHE D 1 111 ? 24.608 -4.955 -2.706 1.00 34.50 111 PHE D CA 1
ATOM 7392 C C . PHE D 1 111 ? 24.601 -3.529 -2.184 1.00 34.97 111 PHE D C 1
ATOM 7393 O O . PHE D 1 111 ? 25.469 -3.150 -1.398 1.00 35.43 111 PHE D O 1
ATOM 7401 N N . GLN D 1 112 ? 23.627 -2.742 -2.640 1.00 33.58 112 GLN D N 1
ATOM 7402 C CA . GLN D 1 112 ? 23.471 -1.360 -2.197 1.00 30.98 112 GLN D CA 1
ATOM 7403 C C . GLN D 1 112 ? 23.256 -1.379 -0.675 1.00 29.58 112 GLN D C 1
ATOM 7404 O O . GLN D 1 112 ? 23.930 -0.669 0.082 1.00 27.37 112 GLN D O 1
ATOM 7410 N N . ASN D 1 113 ? 22.321 -2.206 -0.224 1.00 23.44 113 ASN D N 1
ATOM 7411 C CA . ASN D 1 113 ? 22.041 -2.274 1.187 1.00 24.81 113 ASN D CA 1
ATOM 7412 C C . ASN D 1 113 ? 23.160 -2.873 2.010 1.00 25.22 113 ASN D C 1
ATOM 7413 O O . ASN D 1 113 ? 23.469 -2.375 3.102 1.00 27.31 113 ASN D O 1
ATOM 7418 N N . ALA D 1 114 ? 23.765 -3.941 1.502 1.00 21.66 114 ALA D N 1
ATOM 7419 C CA . ALA D 1 114 ? 24.869 -4.572 2.208 1.00 19.51 114 ALA D CA 1
ATOM 7420 C C . ALA D 1 114 ? 25.884 -3.489 2.544 1.00 21.53 114 ALA D C 1
ATOM 7421 O O . ALA D 1 114 ? 26.291 -3.325 3.695 1.00 24.76 114 ALA D O 1
ATOM 7423 N N . TRP D 1 115 ? 26.275 -2.728 1.531 1.00 20.80 115 TRP D N 1
ATOM 7424 C CA . TRP D 1 115 ? 27.235 -1.683 1.748 1.00 19.73 115 TRP D CA 1
ATOM 7425 C C . TRP D 1 115 ? 26.771 -0.658 2.744 1.00 22.36 115 TRP D C 1
ATOM 7426 O O . TRP D 1 115 ? 27.585 -0.143 3.496 1.00 24.35 115 TRP D O 1
ATOM 7437 N N . ASN D 1 116 ? 25.478 -0.342 2.759 1.00 25.06 116 ASN D N 1
ATOM 7438 C CA . ASN D 1 116 ? 24.992 0.673 3.703 1.00 27.00 116 ASN D CA 1
ATOM 7439 C C . ASN D 1 116 ? 24.930 0.180 5.141 1.00 26.49 116 ASN D C 1
ATOM 7440 O O . ASN D 1 116 ? 25.007 0.966 6.086 1.00 26.19 116 ASN D O 1
ATOM 7445 N N . GLU D 1 117 ? 24.811 -1.125 5.314 1.00 27.19 117 GLU D N 1
ATOM 7446 C CA . GLU D 1 117 ? 24.735 -1.658 6.656 1.00 26.47 117 GLU D CA 1
ATOM 7447 C C . GLU D 1 117 ? 26.040 -1.457 7.404 1.00 24.78 117 GLU D C 1
ATOM 7448 O O . GLU D 1 117 ? 26.036 -1.174 8.596 1.00 25.87 117 GLU D O 1
ATOM 7454 N N . ILE D 1 118 ? 27.165 -1.581 6.715 1.00 24.95 118 ILE D N 1
ATOM 7455 C CA . ILE D 1 118 ? 28.442 -1.424 7.405 1.00 27.33 118 ILE D CA 1
ATOM 7456 C C . ILE D 1 118 ? 29.346 -0.275 6.974 1.00 28.94 118 ILE D C 1
ATOM 7457 O O . ILE D 1 118 ? 30.466 -0.157 7.470 1.00 29.91 118 ILE D O 1
ATOM 7462 N N . SER D 1 119 ? 28.866 0.579 6.079 1.00 30.98 119 SER D N 1
ATOM 7463 C CA . SER D 1 119 ? 29.678 1.687 5.586 1.00 35.22 119 SER D CA 1
ATOM 7464 C C . SER D 1 119 ? 30.291 2.576 6.671 1.00 37.39 119 SER D C 1
ATOM 7465 O O . SER D 1 119 ? 31.483 2.888 6.622 1.00 36.99 119 SER D O 1
ATOM 7468 N N . ALA D 1 120 ? 29.486 2.989 7.649 1.00 39.59 120 ALA D N 1
ATOM 7469 C CA . ALA D 1 120 ? 29.993 3.854 8.717 1.00 38.74 120 ALA D CA 1
ATOM 7470 C C . ALA D 1 120 ? 31.195 3.195 9.363 1.00 37.81 120 ALA D C 1
ATOM 7471 O O . ALA D 1 120 ? 32.288 3.757 9.384 1.00 37.16 120 ALA D O 1
ATOM 7473 N N . ALA D 1 121 ? 30.968 1.992 9.880 1.00 37.32 121 ALA D N 1
ATOM 7474 C CA . ALA D 1 121 ? 31.993 1.191 10.535 1.00 35.52 121 ALA D CA 1
ATOM 7475 C C . ALA D 1 121 ? 33.231 1.053 9.657 1.00 34.88 121 ALA D C 1
ATOM 7476 O O . ALA D 1 121 ? 34.361 1.215 10.126 1.00 33.59 121 ALA D O 1
ATOM 7478 N N . ALA D 1 122 ? 33.003 0.753 8.381 1.00 33.45 122 ALA D N 1
ATOM 7479 C CA . ALA D 1 122 ? 34.076 0.583 7.411 1.00 33.44 122 ALA D CA 1
ATOM 7480 C C . ALA D 1 122 ? 34.766 1.910 7.089 1.00 34.31 122 ALA D C 1
ATOM 7481 O O . ALA D 1 122 ? 35.993 1.983 7.043 1.00 35.57 122 ALA D O 1
ATOM 7483 N N . THR D 1 123 ? 33.971 2.954 6.858 1.00 35.76 123 THR D N 1
ATOM 7484 C CA . THR D 1 123 ? 34.501 4.280 6.548 1.00 34.34 123 THR D CA 1
ATOM 7485 C C . THR D 1 123 ? 35.307 4.804 7.731 1.00 34.37 123 THR D C 1
ATOM 7486 O O . THR D 1 123 ? 36.383 5.369 7.553 1.00 36.16 123 THR D O 1
ATOM 7490 N N . ALA D 1 124 ? 34.778 4.617 8.935 1.00 31.94 124 ALA D N 1
ATOM 7491 C CA . ALA D 1 124 ? 35.457 5.071 10.134 1.00 34.08 124 ALA D CA 1
ATOM 7492 C C . ALA D 1 124 ? 36.818 4.404 10.266 1.00 36.42 124 ALA D C 1
ATOM 7493 O O . ALA D 1 124 ? 37.798 5.057 10.620 1.00 38.07 124 ALA D O 1
ATOM 7495 N N . ALA D 1 125 ? 36.882 3.106 9.978 1.00 38.40 125 ALA D N 1
ATOM 7496 C CA . ALA D 1 125 ? 38.137 2.364 10.086 1.00 40.62 125 ALA D CA 1
ATOM 7497 C C . ALA D 1 125 ? 39.190 2.900 9.131 1.00 43.04 125 ALA D C 1
ATOM 7498 O O . ALA D 1 125 ? 40.259 3.339 9.559 1.00 44.00 125 ALA D O 1
ATOM 7500 N N . VAL D 1 126 ? 38.892 2.855 7.837 1.00 44.88 126 VAL D N 1
ATOM 7501 C CA . VAL D 1 126 ? 39.830 3.343 6.836 1.00 46.88 126 VAL D CA 1
ATOM 7502 C C . VAL D 1 126 ? 40.300 4.745 7.231 1.00 47.80 126 VAL D C 1
ATOM 7503 O O . VAL D 1 126 ? 41.496 5.013 7.242 1.00 49.06 126 VAL D O 1
ATOM 7507 N N . ALA D 1 127 ? 39.364 5.625 7.576 1.00 48.85 127 ALA D N 1
ATOM 7508 C CA . ALA D 1 127 ? 39.700 6.994 7.970 1.00 50.86 127 ALA D CA 1
ATOM 7509 C C . ALA D 1 127 ? 40.716 6.985 9.103 1.00 52.12 127 ALA D C 1
ATOM 7510 O O . ALA D 1 127 ? 41.528 7.905 9.248 1.00 52.73 127 ALA D O 1
ATOM 7512 N N . LYS D 1 128 ? 40.663 5.931 9.907 1.00 52.64 128 LYS D N 1
ATOM 7513 C CA . LYS D 1 128 ? 41.566 5.782 11.032 1.00 52.43 128 LYS D CA 1
ATOM 7514 C C . LYS D 1 128 ? 42.887 5.221 10.552 1.00 52.97 128 LYS D C 1
ATOM 7515 O O . LYS D 1 128 ? 43.942 5.774 10.840 1.00 53.98 128 LYS D O 1
ATOM 7521 N N . ALA D 1 129 ? 42.819 4.116 9.815 1.00 52.84 129 ALA D N 1
ATOM 7522 C CA . ALA D 1 129 ? 44.012 3.463 9.290 1.00 53.05 129 ALA D CA 1
ATOM 7523 C C . ALA D 1 129 ? 44.933 4.466 8.607 1.00 53.52 129 ALA D C 1
ATOM 7524 O O . ALA D 1 129 ? 46.133 4.492 8.868 1.00 53.80 129 ALA D O 1
ATOM 7526 N N . ARG D 1 130 ? 44.367 5.290 7.733 1.00 53.75 130 ARG D N 1
ATOM 7527 C CA . ARG D 1 130 ? 45.146 6.300 7.030 1.00 55.46 130 ARG D CA 1
ATOM 7528 C C . ARG D 1 130 ? 45.719 7.297 8.030 1.00 56.27 130 ARG D C 1
ATOM 7529 O O . ARG D 1 130 ? 46.842 7.772 7.869 1.00 57.43 130 ARG D O 1
ATOM 7537 N N . LYS D 1 131 ? 44.946 7.610 9.065 1.00 55.70 131 LYS D N 1
ATOM 7538 C CA . LYS D 1 131 ? 45.382 8.559 10.081 1.00 54.85 131 LYS D CA 1
ATOM 7539 C C . LYS D 1 131 ? 46.664 8.056 10.761 1.00 55.04 131 LYS D C 1
ATOM 7540 O O . LYS D 1 131 ? 47.516 8.849 11.163 1.00 55.75 131 LYS D O 1
ATOM 7546 N N . ALA D 1 132 ? 46.810 6.738 10.864 1.00 54.69 132 ALA D N 1
ATOM 7547 C CA . ALA D 1 132 ? 47.988 6.143 11.491 1.00 54.07 132 ALA D CA 1
ATOM 7548 C C . ALA D 1 132 ? 49.073 5.765 10.484 1.00 54.66 132 ALA D C 1
ATOM 7549 O O . ALA D 1 132 ? 50.158 5.340 10.872 1.00 54.57 132 ALA D O 1
ATOM 7551 N N . ASN D 1 133 ? 48.785 5.919 9.196 1.00 55.22 133 ASN D N 1
ATOM 7552 C CA . ASN D 1 133 ? 49.745 5.571 8.149 1.00 54.13 133 ASN D CA 1
ATOM 7553 C C . ASN D 1 133 ? 49.497 6.414 6.907 1.00 54.94 133 ASN D C 1
ATOM 7554 O O . ASN D 1 133 ? 49.270 5.876 5.824 1.00 54.65 133 ASN D O 1
ATOM 7559 N N . PRO D 1 134 ? 49.560 7.747 7.042 1.00 55.61 134 PRO D N 1
ATOM 7560 C CA . PRO D 1 134 ? 49.335 8.689 5.938 1.00 56.00 134 PRO D CA 1
ATOM 7561 C C . PRO D 1 134 ? 50.288 8.592 4.753 1.00 57.73 134 PRO D C 1
ATOM 7562 O O . PRO D 1 134 ? 50.472 9.562 4.017 1.00 60.14 134 PRO D O 1
ATOM 7566 N N . SER D 1 135 ? 50.885 7.422 4.564 1.00 58.08 135 SER D N 1
ATOM 7567 C CA . SER D 1 135 ? 51.798 7.215 3.451 1.00 57.72 135 SER D CA 1
ATOM 7568 C C . SER D 1 135 ? 51.371 5.986 2.652 1.00 59.49 135 SER D C 1
ATOM 7569 O O . SER D 1 135 ? 51.716 5.851 1.477 1.00 61.16 135 SER D O 1
ATOM 7572 N N . PHE D 1 136 ? 50.606 5.103 3.295 1.00 59.37 136 PHE D N 1
ATOM 7573 C CA . PHE D 1 136 ? 50.129 3.863 2.676 1.00 58.84 136 PHE D CA 1
ATOM 7574 C C . PHE D 1 136 ? 49.007 4.032 1.659 1.00 58.50 136 PHE D C 1
ATOM 7575 O O . PHE D 1 136 ? 48.216 4.974 1.723 1.00 59.05 136 PHE D O 1
ATOM 7583 N N . LYS D 1 137 ? 48.944 3.095 0.722 1.00 57.42 137 LYS D N 1
ATOM 7584 C CA . LYS D 1 137 ? 47.921 3.107 -0.309 1.00 55.15 137 LYS D CA 1
ATOM 7585 C C . LYS D 1 137 ? 46.716 2.290 0.167 1.00 53.52 137 LYS D C 1
ATOM 7586 O O . LYS D 1 137 ? 46.859 1.379 0.992 1.00 54.53 137 LYS D O 1
ATOM 7592 N N . VAL D 1 138 ? 45.536 2.622 -0.353 1.00 49.91 138 VAL D N 1
ATOM 7593 C CA . VAL D 1 138 ? 44.299 1.938 0.023 1.00 45.69 138 VAL D CA 1
ATOM 7594 C C . VAL D 1 138 ? 43.836 0.931 -1.043 1.00 43.59 138 VAL D C 1
ATOM 7595 O O . VAL D 1 138 ? 44.110 1.092 -2.232 1.00 42.44 138 VAL D O 1
ATOM 7599 N N . VAL D 1 139 ? 43.116 -0.099 -0.614 1.00 41.01 139 VAL D N 1
ATOM 7600 C CA . VAL D 1 139 ? 42.625 -1.115 -1.537 1.00 40.55 139 VAL D CA 1
ATOM 7601 C C . VAL D 1 139 ? 41.299 -1.703 -1.065 1.00 39.20 139 VAL D C 1
ATOM 7602 O O . VAL D 1 139 ? 41.189 -2.137 0.076 1.00 40.91 139 VAL D O 1
ATOM 7606 N N . SER D 1 140 ? 40.295 -1.721 -1.937 1.00 37.00 140 SER D N 1
ATOM 7607 C CA . SER D 1 140 ? 38.996 -2.300 -1.590 1.00 36.58 140 SER D CA 1
ATOM 7608 C C . SER D 1 140 ? 38.865 -3.640 -2.335 1.00 37.44 140 SER D C 1
ATOM 7609 O O . SER D 1 140 ? 38.508 -3.675 -3.517 1.00 41.81 140 SER D O 1
ATOM 7612 N N . VAL D 1 141 ? 39.161 -4.730 -1.633 1.00 32.73 141 VAL D N 1
ATOM 7613 C CA . VAL D 1 141 ? 39.129 -6.088 -2.177 1.00 27.06 141 VAL D CA 1
ATOM 7614 C C . VAL D 1 141 ? 37.791 -6.762 -1.896 1.00 28.35 141 VAL D C 1
ATOM 7615 O O . VAL D 1 141 ? 37.067 -6.335 -1.006 1.00 31.36 141 VAL D O 1
ATOM 7619 N N . GLY D 1 142 ? 37.467 -7.814 -2.645 1.00 27.16 142 GLY D N 1
ATOM 7620 C CA . GLY D 1 142 ? 36.215 -8.521 -2.422 1.00 26.20 142 GLY D CA 1
ATOM 7621 C C . GLY D 1 142 ? 35.956 -9.672 -3.386 1.00 28.51 142 GLY D C 1
ATOM 7622 O O . GLY D 1 142 ? 36.220 -9.559 -4.585 1.00 27.15 142 GLY D O 1
ATOM 7623 N N . HIS D 1 143 ? 35.434 -10.782 -2.867 1.00 28.65 143 HIS D N 1
ATOM 7624 C CA . HIS D 1 143 ? 35.134 -11.959 -3.688 1.00 28.69 143 HIS D CA 1
ATOM 7625 C C . HIS D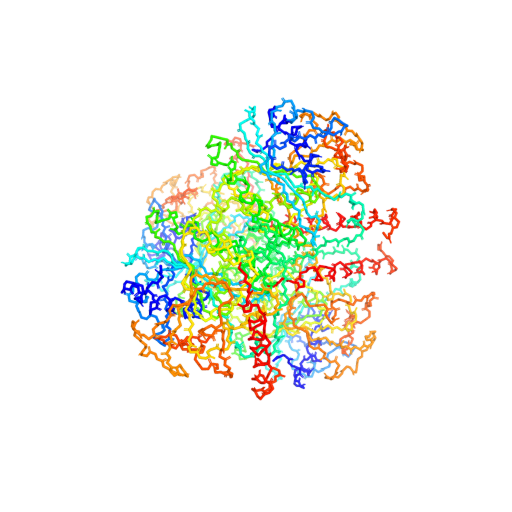 1 143 ? 33.645 -12.284 -3.726 1.00 28.30 143 HIS D C 1
ATOM 7626 O O . HIS D 1 143 ? 32.927 -12.046 -2.771 1.00 29.28 143 HIS D O 1
ATOM 7633 N N . SER D 1 144 ? 33.186 -12.850 -4.828 1.00 28.83 144 SER D N 1
ATOM 7634 C CA . SER D 1 144 ? 31.775 -13.186 -4.968 1.00 31.63 144 SER D CA 1
ATOM 7635 C C . SER D 1 144 ? 30.882 -11.963 -4.649 1.00 32.44 144 SER D C 1
ATOM 7636 O O . SER D 1 144 ? 31.290 -10.822 -4.862 1.00 33.51 144 SER D O 1
ATOM 7639 N N . LEU D 1 145 ? 29.671 -12.188 -4.151 1.00 28.94 145 LEU D N 1
ATOM 7640 C CA . LEU D 1 145 ? 28.804 -11.072 -3.827 1.00 27.37 145 LEU D CA 1
ATOM 7641 C C . LEU D 1 145 ? 29.606 -10.054 -3.040 1.00 27.56 145 LEU D C 1
ATOM 7642 O O . LEU D 1 145 ? 29.241 -8.883 -2.948 1.00 29.00 145 LEU D O 1
ATOM 7647 N N . GLY D 1 146 ? 30.715 -10.507 -2.476 1.00 26.90 146 GLY D N 1
ATOM 7648 C CA . GLY D 1 146 ? 31.558 -9.616 -1.708 1.00 31.48 146 GLY D CA 1
ATOM 7649 C C . GLY D 1 146 ? 32.326 -8.673 -2.608 1.00 34.42 146 GLY D C 1
ATOM 7650 O O . GLY D 1 146 ? 32.918 -7.698 -2.153 1.00 37.28 146 GLY D O 1
ATOM 7651 N N . GLY D 1 147 ? 32.329 -8.966 -3.897 1.00 34.98 147 GLY D N 1
ATOM 7652 C CA . GLY D 1 147 ? 33.031 -8.101 -4.816 1.00 36.93 147 GLY D CA 1
ATOM 7653 C C . GLY D 1 147 ? 32.199 -6.864 -5.083 1.00 36.92 147 GLY D C 1
ATOM 7654 O O . GLY D 1 147 ? 32.733 -5.769 -5.239 1.00 39.10 147 GLY D O 1
ATOM 7655 N N . ALA D 1 148 ? 30.883 -7.036 -5.132 1.00 35.13 148 ALA D N 1
ATOM 7656 C CA . ALA D 1 148 ? 29.986 -5.923 -5.389 1.00 35.33 148 ALA D CA 1
ATOM 7657 C C . ALA D 1 148 ? 30.159 -4.883 -4.314 1.00 35.97 148 ALA D C 1
ATOM 7658 O O . ALA D 1 148 ? 30.431 -3.715 -4.595 1.00 35.16 148 ALA D O 1
ATOM 7660 N N . VAL D 1 149 ? 29.994 -5.316 -3.070 1.00 34.61 149 VAL D N 1
ATOM 7661 C CA . VAL D 1 149 ? 30.129 -4.399 -1.958 1.00 31.98 149 VAL D CA 1
ATOM 7662 C C . VAL D 1 149 ? 31.501 -3.751 -2.034 1.00 32.80 149 VAL D C 1
ATOM 7663 O O . VAL D 1 149 ? 31.673 -2.595 -1.656 1.00 35.94 149 VAL D O 1
ATOM 7667 N N . ALA D 1 150 ? 32.475 -4.494 -2.542 1.00 31.56 150 ALA D N 1
ATOM 7668 C CA . ALA D 1 150 ? 33.831 -3.976 -2.656 1.00 33.25 150 ALA D CA 1
ATOM 7669 C C . ALA D 1 150 ? 33.881 -2.884 -3.718 1.00 32.20 150 ALA D C 1
ATOM 7670 O O . ALA D 1 150 ? 34.568 -1.881 -3.556 1.00 32.83 150 ALA D O 1
ATOM 7672 N N . THR D 1 151 ? 33.152 -3.090 -4.807 1.00 31.92 151 THR D N 1
ATOM 7673 C CA . THR D 1 151 ? 33.101 -2.115 -5.888 1.00 30.98 151 THR D CA 1
ATOM 7674 C C . THR D 1 151 ? 32.407 -0.862 -5.334 1.00 33.11 151 THR D C 1
ATOM 7675 O O . THR D 1 151 ? 32.981 0.226 -5.322 1.00 33.81 151 THR D O 1
ATOM 7679 N N . LEU D 1 152 ? 31.176 -1.036 -4.860 1.00 34.11 152 LEU D N 1
ATOM 7680 C CA . LEU D 1 152 ? 30.387 0.047 -4.282 1.00 31.22 152 LEU D CA 1
ATOM 7681 C C . LEU D 1 152 ? 31.161 0.828 -3.223 1.00 30.84 152 LEU D C 1
ATOM 7682 O O . LEU D 1 152 ? 31.126 2.051 -3.199 1.00 34.56 152 LEU D O 1
ATOM 7687 N N . ALA D 1 153 ? 31.860 0.121 -2.343 1.00 30.74 153 ALA D N 1
ATOM 7688 C CA . ALA D 1 153 ? 32.622 0.772 -1.283 1.00 31.24 153 ALA D CA 1
ATOM 7689 C C . ALA D 1 153 ? 33.724 1.655 -1.832 1.00 31.21 153 ALA D C 1
ATOM 7690 O O . ALA D 1 153 ? 33.852 2.809 -1.449 1.00 33.32 153 ALA D O 1
ATOM 7692 N N . GLY D 1 154 ? 34.526 1.094 -2.727 1.00 31.61 154 GLY D N 1
ATOM 7693 C CA . GLY D 1 154 ? 35.618 1.840 -3.313 1.00 33.00 154 GLY D CA 1
ATOM 7694 C C . GLY D 1 154 ? 35.116 3.092 -3.985 1.00 32.72 154 GLY D C 1
ATOM 7695 O O . GLY D 1 154 ? 35.737 4.149 -3.905 1.00 33.53 154 GLY D O 1
ATOM 7696 N N . ALA D 1 155 ? 33.979 2.987 -4.652 1.00 33.04 155 ALA D N 1
ATOM 7697 C CA . ALA D 1 155 ? 33.428 4.149 -5.325 1.00 34.89 155 ALA D CA 1
ATOM 7698 C C . ALA D 1 155 ? 33.085 5.207 -4.292 1.00 34.54 155 ALA D C 1
ATOM 7699 O O . ALA D 1 155 ? 33.529 6.353 -4.386 1.00 33.66 155 ALA D O 1
ATOM 7701 N N . ASN D 1 156 ? 32.311 4.806 -3.290 1.00 32.99 156 ASN D N 1
ATOM 7702 C CA . ASN D 1 156 ? 31.890 5.719 -2.244 1.00 32.02 156 ASN D CA 1
ATOM 7703 C C . ASN D 1 156 ? 33.004 6.301 -1.384 1.00 31.49 156 ASN D C 1
ATOM 7704 O O . ASN D 1 156 ? 32.887 7.438 -0.924 1.00 33.12 156 ASN D O 1
ATOM 7709 N N . LEU D 1 157 ? 34.080 5.539 -1.173 1.00 31.04 157 LEU D N 1
ATOM 7710 C CA . LEU D 1 157 ? 35.228 6.024 -0.397 1.00 30.80 157 LEU D CA 1
ATOM 7711 C C . LEU D 1 157 ? 35.983 7.067 -1.228 1.00 30.46 157 LEU D C 1
ATOM 7712 O O . LEU D 1 157 ? 36.280 8.168 -0.763 1.00 27.82 157 LEU D O 1
ATOM 7717 N N . ARG D 1 158 ? 36.282 6.722 -2.472 1.00 30.03 158 ARG D N 1
ATOM 7718 C CA . ARG D 1 158 ? 36.995 7.651 -3.323 1.00 30.15 158 ARG D CA 1
ATOM 7719 C C . ARG D 1 158 ? 36.233 8.982 -3.372 1.00 29.96 158 ARG D C 1
ATOM 7720 O O . ARG D 1 158 ? 36.821 10.028 -3.114 1.00 27.99 158 ARG D O 1
ATOM 7728 N N . ILE D 1 159 ? 34.929 8.941 -3.657 1.00 31.17 159 ILE D N 1
ATOM 7729 C CA . ILE D 1 159 ? 34.094 10.156 -3.708 1.00 29.26 159 ILE D CA 1
ATOM 7730 C C . ILE D 1 159 ? 34.198 10.894 -2.384 1.00 30.24 159 ILE D C 1
ATOM 7731 O O . ILE D 1 159 ? 34.269 12.125 -2.340 1.00 25.73 159 ILE D O 1
ATOM 7736 N N . GLY D 1 160 ? 34.198 10.121 -1.304 1.00 32.43 160 GLY D N 1
ATOM 7737 C CA . GLY D 1 160 ? 34.314 10.705 0.017 1.00 39.25 160 GLY D CA 1
ATOM 7738 C C . GLY D 1 160 ? 35.584 11.529 0.107 1.00 43.73 160 GLY D C 1
ATOM 7739 O O . GLY D 1 160 ? 35.621 12.561 0.779 1.00 45.98 160 GLY D O 1
ATOM 7740 N N . GLY D 1 161 ? 36.628 11.072 -0.580 1.00 45.66 161 GLY D N 1
ATOM 7741 C CA . GLY D 1 161 ? 37.891 11.786 -0.568 1.00 49.12 161 GLY D CA 1
ATOM 7742 C C . GLY D 1 161 ? 39.073 10.909 -0.196 1.00 50.76 161 GLY D C 1
ATOM 7743 O O . GLY D 1 161 ? 39.796 11.195 0.759 1.00 54.02 161 GLY D O 1
ATOM 7744 N N . THR D 1 162 ? 39.276 9.840 -0.955 1.00 48.57 162 THR D N 1
ATOM 7745 C CA . THR D 1 162 ? 40.373 8.929 -0.698 1.00 46.19 162 THR D CA 1
ATOM 7746 C C . THR D 1 162 ? 40.539 7.957 -1.865 1.00 47.02 162 THR D C 1
ATOM 7747 O O . THR D 1 162 ? 39.725 7.054 -2.059 1.00 47.25 162 THR D O 1
ATOM 7751 N N . PRO D 1 163 ? 41.594 8.148 -2.675 1.00 46.91 163 PRO D N 1
ATOM 7752 C CA . PRO D 1 163 ? 41.891 7.304 -3.844 1.00 45.48 163 PRO D CA 1
ATOM 7753 C C . PRO D 1 163 ? 42.338 5.880 -3.521 1.00 43.89 163 PRO D C 1
ATOM 7754 O O . PRO D 1 163 ? 42.963 5.637 -2.493 1.00 45.15 163 PRO D O 1
ATOM 7758 N N . LEU D 1 164 ? 42.018 4.944 -4.412 1.00 42.42 164 LEU D N 1
ATOM 7759 C CA . LEU D 1 164 ? 42.333 3.537 -4.192 1.00 40.47 164 LEU D CA 1
ATOM 7760 C C . LEU D 1 164 ? 41.974 2.678 -5.405 1.00 39.98 164 LEU D C 1
ATOM 7761 O O . LEU D 1 164 ? 41.249 3.119 -6.288 1.00 40.64 164 LEU D O 1
ATOM 7766 N N . ASP D 1 165 ? 42.478 1.447 -5.431 1.00 39.79 165 ASP D N 1
ATOM 7767 C CA . ASP D 1 165 ? 42.196 0.511 -6.517 1.00 40.74 165 ASP D CA 1
ATOM 7768 C C . ASP D 1 165 ? 41.216 -0.570 -6.039 1.00 39.40 165 ASP D C 1
ATOM 7769 O O . ASP D 1 165 ? 41.297 -1.047 -4.912 1.00 40.71 165 ASP D O 1
ATOM 7774 N N . ILE D 1 166 ? 40.296 -0.960 -6.908 1.00 36.64 166 ILE D N 1
ATOM 7775 C CA . ILE D 1 166 ? 39.298 -1.968 -6.571 1.00 34.31 166 ILE D CA 1
ATOM 7776 C C . ILE D 1 166 ? 39.697 -3.333 -7.147 1.00 34.17 166 ILE D C 1
ATOM 7777 O O . ILE D 1 166 ? 39.704 -3.519 -8.362 1.00 34.52 166 ILE D O 1
ATOM 7782 N N . TYR D 1 167 ? 40.034 -4.285 -6.284 1.00 32.65 167 TYR D N 1
ATOM 7783 C CA . TYR D 1 167 ? 40.382 -5.627 -6.735 1.00 31.87 167 TYR D CA 1
ATOM 7784 C C . TYR D 1 167 ? 39.214 -6.541 -6.372 1.00 31.74 167 TYR D C 1
ATOM 7785 O O . TYR D 1 167 ? 38.927 -6.750 -5.197 1.00 34.40 167 TYR D O 1
ATOM 7794 N N . THR D 1 168 ? 38.537 -7.075 -7.381 1.00 30.80 168 THR D N 1
ATOM 7795 C CA . THR D 1 168 ? 37.395 -7.950 -7.156 1.00 31.20 168 THR D CA 1
ATOM 7796 C C . THR D 1 168 ? 37.592 -9.293 -7.864 1.00 30.44 168 THR D C 1
ATOM 7797 O O . THR D 1 168 ? 38.239 -9.360 -8.899 1.00 31.40 168 THR D O 1
ATOM 7801 N N . TYR D 1 169 ? 37.034 -10.361 -7.307 1.00 30.53 169 TYR D N 1
ATOM 7802 C CA . TYR D 1 169 ? 37.180 -11.680 -7.905 1.00 30.01 169 TYR D CA 1
ATOM 7803 C C . TYR D 1 169 ? 35.843 -12.397 -8.059 1.00 30.14 169 TYR D C 1
ATOM 7804 O O . TYR D 1 169 ? 35.160 -12.687 -7.084 1.00 31.29 169 TYR D O 1
ATOM 7813 N N . GLY D 1 170 ? 35.471 -12.702 -9.288 1.00 29.67 170 GLY D N 1
ATOM 7814 C CA . GLY D 1 170 ? 34.214 -13.383 -9.495 1.00 29.65 170 GLY D CA 1
ATOM 7815 C C . GLY D 1 170 ? 33.040 -12.487 -9.168 1.00 29.61 170 GLY D C 1
ATOM 7816 O O . GLY D 1 170 ? 31.958 -12.962 -8.829 1.00 31.29 170 GLY D O 1
ATOM 7817 N N . SER D 1 171 ? 33.244 -11.181 -9.281 1.00 26.46 171 SER D N 1
ATOM 7818 C CA . SER D 1 171 ? 32.179 -10.231 -8.996 1.00 23.90 171 SER D CA 1
ATOM 7819 C C . SER D 1 171 ? 31.005 -10.226 -9.964 1.00 20.62 171 SER D C 1
ATOM 7820 O O . SER D 1 171 ? 31.151 -10.481 -11.154 1.00 20.92 171 SER D O 1
ATOM 7823 N N . PRO D 1 172 ? 29.811 -9.953 -9.443 1.00 21.15 172 PRO D N 1
ATOM 7824 C CA . PRO D 1 172 ? 28.613 -9.896 -10.280 1.00 21.76 172 PRO D CA 1
ATOM 7825 C C . PRO D 1 172 ? 28.480 -8.460 -10.798 1.00 20.95 172 PRO D C 1
ATOM 7826 O O . PRO D 1 172 ? 29.242 -7.585 -10.403 1.00 22.42 172 PRO D O 1
ATOM 7830 N N . ARG D 1 173 ? 27.548 -8.212 -11.705 1.00 19.89 173 ARG D N 1
ATOM 7831 C CA . ARG D 1 173 ? 27.359 -6.849 -12.185 1.00 19.03 173 ARG D CA 1
ATOM 7832 C C . ARG D 1 173 ? 26.695 -6.119 -11.014 1.00 20.85 173 ARG D C 1
ATOM 7833 O O . ARG D 1 173 ? 25.650 -6.548 -10.496 1.00 18.59 173 ARG D O 1
ATOM 7841 N N . VAL D 1 174 ? 27.331 -5.033 -10.580 1.00 20.30 174 VAL D N 1
ATOM 7842 C CA . VAL D 1 174 ? 26.850 -4.266 -9.441 1.00 22.55 174 VAL D CA 1
ATOM 7843 C C . VAL D 1 174 ? 25.841 -3.180 -9.759 1.00 22.29 174 VAL D C 1
ATOM 7844 O O . VAL D 1 174 ? 25.054 -2.788 -8.912 1.00 23.61 174 VAL D O 1
ATOM 7848 N N . GLY D 1 175 ? 25.863 -2.685 -10.981 1.00 23.31 175 GLY D N 1
ATOM 7849 C CA . GLY D 1 175 ? 24.931 -1.639 -11.338 1.00 20.85 175 GLY D CA 1
ATOM 7850 C C . GLY D 1 175 ? 24.684 -1.515 -12.820 1.00 22.18 175 GLY D C 1
ATOM 7851 O O . GLY D 1 175 ? 25.014 -2.414 -13.600 1.00 18.56 175 GLY D O 1
ATOM 7852 N N . ASN D 1 176 ? 24.102 -0.386 -13.207 1.00 25.65 176 ASN D N 1
ATOM 7853 C CA . ASN D 1 176 ? 23.777 -0.151 -14.599 1.00 28.26 176 ASN D CA 1
ATOM 7854 C C . ASN D 1 176 ? 24.859 0.616 -15.334 1.00 29.59 176 ASN D C 1
ATOM 7855 O O . ASN D 1 176 ? 25.889 0.987 -14.758 1.00 30.61 176 ASN D O 1
ATOM 7860 N N . THR D 1 177 ? 24.603 0.844 -16.615 1.00 29.48 177 THR D N 1
ATOM 7861 C CA . THR D 1 177 ? 25.504 1.560 -17.504 1.00 28.82 177 THR D CA 1
ATOM 7862 C C . THR D 1 177 ? 26.189 2.769 -16.869 1.00 28.99 177 THR D C 1
ATOM 7863 O O . THR D 1 177 ? 27.397 2.777 -16.708 1.00 27.66 177 THR D O 1
ATOM 7867 N N . GLN D 1 178 ? 25.419 3.787 -16.507 1.00 31.51 178 GLN D N 1
ATOM 7868 C CA . GLN D 1 178 ? 26.002 4.982 -15.906 1.00 32.71 178 GLN D CA 1
ATOM 7869 C C . GLN D 1 178 ? 26.764 4.738 -14.614 1.00 29.85 178 GLN D C 1
ATOM 7870 O O . GLN D 1 178 ? 27.731 5.444 -14.340 1.00 29.49 178 GLN D O 1
ATOM 7876 N N . LEU D 1 179 ? 26.340 3.764 -13.813 1.00 26.30 179 LEU D N 1
ATOM 7877 C CA . LEU D 1 179 ? 27.044 3.507 -12.564 1.00 24.03 179 LEU D CA 1
ATOM 7878 C C . LEU D 1 179 ? 28.414 2.941 -12.914 1.00 25.94 179 LEU D C 1
ATOM 7879 O O . LEU D 1 179 ? 29.444 3.538 -12.593 1.00 24.32 179 LEU D O 1
ATOM 7884 N N . ALA D 1 180 ? 28.406 1.801 -13.600 1.00 27.62 180 ALA D N 1
ATOM 7885 C CA . ALA D 1 180 ? 29.624 1.120 -14.016 1.00 26.79 180 ALA D CA 1
ATOM 7886 C C . ALA D 1 180 ? 30.568 2.088 -14.688 1.00 27.65 180 ALA D C 1
ATOM 7887 O O . ALA D 1 180 ? 31.780 1.961 -14.563 1.00 31.69 180 ALA D O 1
ATOM 7889 N N . ALA D 1 181 ? 30.012 3.056 -15.403 1.00 27.95 181 ALA D N 1
ATOM 7890 C CA . ALA D 1 181 ? 30.831 4.049 -16.090 1.00 27.82 181 ALA D CA 1
ATOM 7891 C C . ALA D 1 181 ? 31.505 4.924 -15.052 1.00 28.92 181 ALA D C 1
ATOM 7892 O O . ALA D 1 181 ? 32.735 4.979 -14.967 1.00 30.70 181 ALA D O 1
ATOM 7894 N N . PHE D 1 182 ? 30.694 5.606 -14.256 1.00 28.63 182 PHE D N 1
ATOM 7895 C CA . PHE D 1 182 ? 31.218 6.477 -13.224 1.00 28.33 182 PHE D CA 1
ATOM 7896 C C . PHE D 1 182 ? 32.425 5.814 -12.544 1.00 28.63 182 PHE D C 1
ATOM 7897 O O . PHE D 1 182 ? 33.509 6.391 -12.476 1.00 28.26 182 PHE D O 1
ATOM 7905 N N . VAL D 1 183 ? 32.237 4.586 -12.074 1.00 29.28 183 VAL D N 1
ATOM 7906 C CA . VAL D 1 183 ? 33.299 3.843 -11.394 1.00 29.33 183 VAL D CA 1
ATOM 7907 C C . VAL D 1 183 ? 34.552 3.655 -12.233 1.00 28.43 183 VAL D C 1
ATOM 7908 O O . VAL D 1 183 ? 35.672 3.714 -11.721 1.00 26.68 183 VAL D O 1
ATOM 7912 N N . SER D 1 184 ? 34.358 3.415 -13.520 1.00 28.29 184 SER D N 1
ATOM 7913 C CA . SER D 1 184 ? 35.480 3.206 -14.414 1.00 29.93 184 SER D CA 1
ATOM 7914 C C . SER D 1 184 ? 36.208 4.528 -14.666 1.00 33.70 184 SER D C 1
ATOM 7915 O O . SER D 1 184 ? 37.422 4.622 -14.484 1.00 34.86 184 SER D O 1
ATOM 7918 N N . ASN D 1 185 ? 35.457 5.549 -15.069 1.00 37.60 185 ASN D N 1
ATOM 7919 C CA . ASN D 1 185 ? 36.030 6.862 -15.350 1.00 41.29 185 ASN D CA 1
ATOM 7920 C C . ASN D 1 185 ? 36.711 7.448 -14.123 1.00 39.95 185 ASN D C 1
ATOM 7921 O O . ASN D 1 185 ? 37.628 8.260 -14.233 1.00 39.35 185 ASN D O 1
ATOM 7926 N N . GLN D 1 186 ? 36.239 7.026 -12.959 1.00 38.97 186 GLN D N 1
ATOM 7927 C CA . GLN D 1 186 ? 36.754 7.484 -11.682 1.00 37.73 186 GLN D CA 1
ATOM 7928 C C . GLN D 1 186 ? 38.220 7.074 -11.537 1.00 38.05 186 GLN D C 1
ATOM 7929 O O . GLN D 1 186 ? 38.611 5.961 -11.915 1.00 37.91 186 GLN D O 1
ATOM 7935 N N . ALA D 1 187 ? 39.028 7.992 -11.007 1.00 38.84 187 ALA D N 1
ATOM 7936 C CA . ALA D 1 187 ? 40.456 7.762 -10.815 1.00 39.51 187 ALA D CA 1
ATOM 7937 C C . ALA D 1 187 ? 40.645 6.506 -9.991 1.00 40.51 187 ALA D C 1
ATOM 7938 O O . ALA D 1 187 ? 39.795 6.162 -9.176 1.00 39.70 187 ALA D O 1
ATOM 7940 N N . GLY D 1 188 ? 41.771 5.834 -10.198 1.00 40.81 188 GLY D N 1
ATOM 7941 C CA . GLY D 1 188 ? 42.025 4.583 -9.513 1.00 39.17 188 GLY D CA 1
ATOM 7942 C C . GLY D 1 188 ? 41.583 3.530 -10.513 1.00 39.74 188 GLY D C 1
ATOM 7943 O O . GLY D 1 188 ? 40.897 3.858 -11.487 1.00 40.96 188 GLY D O 1
ATOM 7944 N N . GLY D 1 189 ? 41.954 2.274 -10.300 1.00 39.08 189 GLY D N 1
ATOM 7945 C CA . GLY D 1 189 ? 41.563 1.250 -11.250 1.00 36.25 189 GLY D CA 1
ATOM 7946 C C . GLY D 1 189 ? 40.612 0.209 -10.711 1.00 35.25 189 GLY D C 1
ATOM 7947 O O . GLY D 1 189 ? 40.419 0.097 -9.515 1.00 35.45 189 GLY D O 1
ATOM 7948 N N . GLU D 1 190 ? 40.015 -0.551 -11.616 1.00 37.68 190 GLU D N 1
ATOM 7949 C CA . GLU D 1 190 ? 39.079 -1.610 -11.270 1.00 37.31 190 GLU D CA 1
ATOM 7950 C C . GLU D 1 190 ? 39.608 -2.901 -11.894 1.00 38.19 190 GLU D C 1
ATOM 7951 O O . GLU D 1 190 ? 39.508 -3.081 -13.107 1.00 41.60 190 GLU D O 1
ATOM 7957 N N . PHE D 1 191 ? 40.162 -3.801 -11.088 1.00 36.14 191 PHE D N 1
ATOM 7958 C CA . PHE D 1 191 ? 40.687 -5.051 -11.632 1.00 35.02 191 PHE D CA 1
ATOM 7959 C C . PHE D 1 191 ? 39.747 -6.257 -11.505 1.00 34.59 191 PHE D C 1
ATOM 7960 O O . PHE D 1 191 ? 40.104 -7.233 -10.860 1.00 35.43 191 PHE D O 1
ATOM 7968 N N . ARG D 1 192 ? 38.565 -6.234 -12.113 1.00 32.84 192 ARG D N 1
ATOM 7969 C CA . ARG D 1 192 ? 37.689 -7.397 -11.966 1.00 30.72 192 ARG D CA 1
ATOM 7970 C C . ARG D 1 192 ? 38.221 -8.632 -12.684 1.00 29.17 192 ARG D C 1
ATOM 7971 O O . ARG D 1 192 ? 38.344 -8.655 -13.908 1.00 28.03 192 ARG D O 1
ATOM 7979 N N . VAL D 1 193 ? 38.546 -9.654 -11.892 1.00 27.42 193 VAL D N 1
ATOM 7980 C CA . VAL D 1 193 ? 39.081 -10.920 -12.386 1.00 26.77 193 VAL D CA 1
ATOM 7981 C C . VAL D 1 193 ? 37.979 -11.974 -12.412 1.00 28.16 193 VAL D C 1
ATOM 7982 O O . VAL D 1 193 ? 37.228 -12.115 -11.452 1.00 29.69 193 VAL D O 1
ATOM 7986 N N . THR D 1 194 ? 37.879 -12.708 -13.515 1.00 28.97 194 THR D N 1
ATOM 7987 C CA . THR D 1 194 ? 36.870 -13.746 -13.643 1.00 31.43 194 THR D CA 1
ATOM 7988 C C . THR D 1 194 ? 37.539 -15.075 -13.977 1.00 33.43 194 THR D C 1
ATOM 7989 O O . THR D 1 194 ? 38.653 -15.097 -14.499 1.00 34.13 194 THR D O 1
ATOM 7993 N N . ASN D 1 195 ? 36.871 -16.183 -13.660 1.00 34.33 195 ASN D N 1
ATOM 7994 C CA . ASN D 1 195 ? 37.430 -17.502 -13.939 1.00 33.55 195 ASN D CA 1
ATOM 7995 C C . ASN D 1 195 ? 36.571 -18.399 -14.840 1.00 34.11 195 ASN D C 1
ATOM 7996 O O . ASN D 1 195 ? 35.423 -18.745 -14.526 1.00 30.16 195 ASN D O 1
ATOM 8001 N N . ALA D 1 196 ? 37.157 -18.767 -15.974 1.00 37.45 196 ALA D N 1
ATOM 8002 C CA . ALA D 1 196 ? 36.501 -19.628 -16.939 1.00 38.14 196 ALA D CA 1
ATOM 8003 C C . ALA D 1 196 ? 34.994 -19.418 -16.948 1.00 37.45 196 ALA D C 1
ATOM 8004 O O . ALA D 1 196 ? 34.514 -18.311 -16.734 1.00 38.30 196 ALA D O 1
ATOM 8006 N N . LYS D 1 197 ? 34.263 -20.500 -17.180 1.00 37.27 197 LYS D N 1
ATOM 8007 C CA . LYS D 1 197 ? 32.814 -20.479 -17.255 1.00 38.96 197 LYS D CA 1
ATOM 8008 C C . LYS D 1 197 ? 32.072 -20.107 -15.968 1.00 40.89 197 LYS D C 1
ATOM 8009 O O . LYS D 1 197 ? 30.893 -20.449 -15.835 1.00 39.57 197 LYS D O 1
ATOM 8015 N N . ASP D 1 198 ? 32.732 -19.416 -15.032 1.00 40.12 198 ASP D N 1
ATOM 8016 C CA . ASP D 1 198 ? 32.076 -19.028 -13.772 1.00 39.65 198 ASP D CA 1
ATOM 8017 C C . ASP D 1 198 ? 30.733 -18.346 -14.010 1.00 39.45 198 ASP D C 1
ATOM 8018 O O . ASP D 1 198 ? 30.656 -17.336 -14.704 1.00 40.53 198 ASP D O 1
ATOM 8023 N N . PRO D 1 199 ? 29.660 -18.884 -13.408 1.00 39.38 199 PRO D N 1
ATOM 8024 C CA . PRO D 1 199 ? 28.280 -18.397 -13.510 1.00 40.48 199 PRO D CA 1
ATOM 8025 C C . PRO D 1 199 ? 27.884 -17.121 -12.763 1.00 41.83 199 PRO D C 1
ATOM 8026 O O . PRO D 1 199 ? 26.822 -16.557 -13.041 1.00 43.80 199 PRO D O 1
ATOM 8030 N N . VAL D 1 200 ? 28.714 -16.660 -11.833 1.00 41.21 200 VAL D N 1
ATOM 8031 C CA . VAL D 1 200 ? 28.366 -15.476 -11.061 1.00 38.52 200 VAL D CA 1
ATOM 8032 C C . VAL D 1 200 ? 28.629 -14.121 -11.718 1.00 38.33 200 VAL D C 1
ATOM 8033 O O . VAL D 1 200 ? 27.776 -13.236 -11.678 1.00 37.35 200 VAL D O 1
ATOM 8037 N N . PRO D 1 201 ? 29.800 -13.937 -12.342 1.00 38.31 201 PRO D N 1
ATOM 8038 C CA . PRO D 1 201 ? 30.092 -12.643 -12.979 1.00 38.81 201 PRO D CA 1
ATOM 8039 C C . PRO D 1 201 ? 29.149 -12.342 -14.131 1.00 38.90 201 PRO D C 1
ATOM 8040 O O . PRO D 1 201 ? 29.209 -11.275 -14.739 1.00 40.54 201 PRO D O 1
ATOM 8044 N N . ARG D 1 202 ? 28.283 -13.298 -14.431 1.00 37.52 202 ARG D N 1
ATOM 8045 C CA . ARG D 1 202 ? 27.335 -13.144 -15.514 1.00 35.50 202 ARG D CA 1
ATOM 8046 C C . ARG D 1 202 ? 25.994 -12.616 -14.993 1.00 36.58 202 ARG D C 1
ATOM 8047 O O . ARG D 1 202 ? 25.034 -12.480 -15.749 1.00 39.09 202 ARG D O 1
ATOM 8055 N N . LEU D 1 203 ? 25.937 -12.288 -13.707 1.00 35.43 203 LEU D N 1
ATOM 8056 C CA . LEU D 1 203 ? 24.695 -11.819 -13.111 1.00 31.78 203 LEU D CA 1
ATOM 8057 C C . LEU D 1 203 ? 24.846 -10.521 -12.333 1.00 30.56 203 LEU D C 1
ATOM 8058 O O . LEU D 1 203 ? 25.901 -10.243 -11.788 1.00 32.11 203 LEU D O 1
ATOM 8063 N N . PRO D 1 204 ? 23.781 -9.711 -12.269 1.00 30.08 204 PRO D N 1
ATOM 8064 C CA . PRO D 1 204 ? 22.479 -9.967 -12.888 1.00 30.17 204 PRO D CA 1
ATOM 8065 C C . PRO D 1 204 ? 22.552 -9.977 -14.422 1.00 30.84 204 PRO D C 1
ATOM 8066 O O . PRO D 1 204 ? 23.539 -9.528 -15.011 1.00 29.55 204 PRO D O 1
ATOM 8070 N N . PRO D 1 205 ? 21.501 -10.488 -15.090 1.00 32.04 205 PRO D N 1
ATOM 8071 C CA . PRO D 1 205 ? 21.513 -10.532 -16.552 1.00 33.33 205 PRO D CA 1
ATOM 8072 C C . PRO D 1 205 ? 21.821 -9.189 -17.192 1.00 35.34 205 PRO D C 1
ATOM 8073 O O . PRO D 1 205 ? 21.400 -8.138 -16.708 1.00 38.13 205 PRO D O 1
ATOM 8077 N N . LEU D 1 206 ? 22.561 -9.239 -18.290 1.00 36.32 206 LEU D N 1
ATOM 8078 C CA . LEU D 1 206 ? 22.910 -8.042 -19.031 1.00 35.45 206 LEU D CA 1
ATOM 8079 C C . LEU D 1 206 ? 21.645 -7.402 -19.631 1.00 34.89 206 LEU D C 1
ATOM 8080 O O . LEU D 1 206 ? 21.640 -6.202 -19.919 1.00 34.63 206 LEU D O 1
ATOM 8085 N N . ILE D 1 207 ? 20.578 -8.191 -19.805 1.00 32.77 207 ILE D N 1
ATOM 8086 C CA . ILE D 1 207 ? 19.327 -7.680 -20.378 1.00 30.78 207 ILE D CA 1
ATOM 8087 C C . ILE D 1 207 ? 18.493 -6.845 -19.422 1.00 30.90 207 ILE D C 1
ATOM 8088 O O . ILE D 1 207 ? 17.372 -6.457 -19.756 1.00 32.88 207 ILE D O 1
ATOM 8093 N N . PHE D 1 208 ? 19.026 -6.572 -18.239 1.00 29.70 208 PHE D N 1
ATOM 8094 C CA . PHE D 1 208 ? 18.308 -5.769 -17.264 1.00 29.51 208 PHE D CA 1
ATOM 8095 C C . PHE D 1 208 ? 19.002 -4.451 -16.967 1.00 31.59 208 PHE D C 1
ATOM 8096 O O . PHE D 1 208 ? 18.671 -3.764 -16.003 1.00 35.62 208 PHE D O 1
ATOM 8104 N N . GLY D 1 209 ? 19.973 -4.103 -17.801 1.00 32.77 209 GLY D N 1
ATOM 8105 C CA . GLY D 1 209 ? 20.666 -2.848 -17.617 1.00 34.06 209 GLY D CA 1
ATOM 8106 C C . GLY D 1 209 ? 22.009 -2.924 -16.938 1.00 34.86 209 GLY D C 1
ATOM 8107 O O . GLY D 1 209 ? 22.745 -1.933 -16.923 1.00 38.32 209 GLY D O 1
ATOM 8108 N N . TYR D 1 210 ? 22.341 -4.087 -16.386 1.00 34.87 210 TYR D N 1
ATOM 8109 C CA . TYR D 1 210 ? 23.611 -4.264 -15.684 1.00 34.14 210 TYR D CA 1
ATOM 8110 C C . TYR D 1 210 ? 24.825 -4.374 -16.594 1.00 35.98 210 TYR D C 1
ATOM 8111 O O . TYR D 1 210 ? 24.779 -5.039 -17.632 1.00 37.91 210 TYR D O 1
ATOM 8120 N N . ARG D 1 211 ? 25.907 -3.706 -16.193 1.00 35.95 211 ARG D N 1
ATOM 8121 C CA . ARG D 1 211 ? 27.174 -3.741 -16.929 1.00 34.17 211 ARG D CA 1
ATOM 8122 C C . ARG D 1 211 ? 28.280 -4.063 -15.917 1.00 33.00 211 ARG D C 1
ATOM 8123 O O . ARG D 1 211 ? 28.005 -4.389 -14.761 1.00 31.41 211 ARG D O 1
ATOM 8131 N N . HIS D 1 212 ? 29.527 -3.969 -16.359 1.00 31.52 212 HIS D N 1
ATOM 8132 C CA . HIS D 1 212 ? 30.689 -4.225 -15.501 1.00 30.81 212 HIS D CA 1
ATOM 8133 C C . HIS D 1 212 ? 31.669 -3.063 -15.639 1.00 29.83 212 HIS D C 1
ATOM 8134 O O . HIS D 1 212 ? 31.573 -2.260 -16.569 1.00 30.64 212 HIS D O 1
ATOM 8141 N N . THR D 1 213 ? 32.613 -2.968 -14.714 1.00 30.32 213 THR D N 1
ATOM 8142 C CA . THR D 1 213 ? 33.630 -1.926 -14.824 1.00 31.51 213 THR D CA 1
ATOM 8143 C C . THR D 1 213 ? 34.476 -2.452 -15.986 1.00 31.93 213 THR D C 1
ATOM 8144 O O . THR D 1 213 ? 34.316 -3.592 -16.401 1.00 30.38 213 THR D O 1
ATOM 8148 N N . SER D 1 214 ? 35.363 -1.631 -16.518 1.00 30.59 214 SER D N 1
ATOM 8149 C CA . SER D 1 214 ? 36.225 -2.089 -17.588 1.00 29.40 214 SER D CA 1
ATOM 8150 C C . SER D 1 214 ? 37.594 -1.779 -17.035 1.00 30.65 214 SER D C 1
ATOM 8151 O O . SER D 1 214 ? 37.784 -0.742 -16.400 1.00 28.11 214 SER D O 1
ATOM 8154 N N . PRO D 1 215 ? 38.577 -2.656 -17.282 1.00 31.54 215 PRO D N 1
ATOM 8155 C CA . PRO D 1 215 ? 38.489 -3.904 -18.040 1.00 31.13 215 PRO D CA 1
ATOM 8156 C C . PRO D 1 215 ? 38.066 -5.125 -17.216 1.00 31.71 215 PRO D C 1
ATOM 8157 O O . PRO D 1 215 ? 37.651 -5.002 -16.064 1.00 33.13 215 PRO D O 1
ATOM 8161 N N . GLU D 1 216 ? 38.186 -6.296 -17.840 1.00 31.08 216 GLU D N 1
ATOM 8162 C CA . GLU D 1 216 ? 37.882 -7.577 -17.227 1.00 31.81 216 GLU D CA 1
ATOM 8163 C C . GLU D 1 216 ? 39.043 -8.493 -17.546 1.00 32.44 216 GLU D C 1
ATOM 8164 O O . GLU D 1 216 ? 39.465 -8.556 -18.697 1.00 34.49 216 GLU D O 1
ATOM 8170 N N . TYR D 1 217 ? 39.563 -9.200 -16.549 1.00 32.51 217 TYR D N 1
ATOM 8171 C CA . TYR D 1 217 ? 40.651 -10.144 -16.795 1.00 32.54 217 TYR D CA 1
ATOM 8172 C C . TYR D 1 217 ? 40.027 -11.535 -16.699 1.00 32.06 217 TYR D C 1
ATOM 8173 O O . TYR D 1 217 ? 39.454 -11.893 -15.677 1.00 32.62 217 TYR D O 1
ATOM 8182 N N . TRP D 1 218 ? 40.114 -12.312 -17.771 1.00 32.79 218 TRP D N 1
ATOM 8183 C CA . TRP D 1 218 ? 39.507 -13.644 -17.792 1.00 32.40 218 TRP D CA 1
ATOM 8184 C C . TRP D 1 218 ? 40.494 -14.797 -17.821 1.00 34.83 218 TRP D C 1
ATOM 8185 O O . TRP D 1 218 ? 41.143 -15.043 -18.833 1.00 36.79 218 TRP D O 1
ATOM 8196 N N . LEU D 1 219 ? 40.614 -15.508 -16.709 1.00 35.80 219 LEU D N 1
ATOM 8197 C CA . LEU D 1 219 ? 41.513 -16.645 -16.673 1.00 37.39 219 LEU D CA 1
ATOM 8198 C C . LEU D 1 219 ? 40.921 -17.625 -17.677 1.00 39.66 219 LEU D C 1
ATOM 8199 O O . LEU D 1 219 ? 39.849 -18.192 -17.437 1.00 40.01 219 LEU D O 1
ATOM 8204 N N . SER D 1 220 ? 41.589 -17.817 -18.808 1.00 42.55 220 SER D N 1
ATOM 8205 C CA . SER D 1 220 ? 41.071 -18.754 -19.802 1.00 45.40 220 SER D CA 1
ATOM 8206 C C . SER D 1 220 ? 41.692 -20.131 -19.555 1.00 46.64 220 SER D C 1
ATOM 8207 O O . SER D 1 220 ? 42.894 -20.343 -19.769 1.00 45.76 220 SER D O 1
ATOM 8210 N N . GLY D 1 221 ? 40.862 -21.056 -19.081 1.00 47.21 221 GLY D N 1
ATOM 8211 C CA . GLY D 1 221 ? 41.327 -22.399 -18.792 1.00 50.86 221 GLY D CA 1
ATOM 8212 C C . GLY D 1 221 ? 40.177 -23.362 -18.565 1.00 51.73 221 GLY D C 1
ATOM 8213 O O . GLY D 1 221 ? 39.090 -23.168 -19.113 1.00 52.39 221 GLY D O 1
ATOM 8214 N N . SER D 1 222 ? 40.408 -24.402 -17.766 1.00 52.85 222 SER D N 1
ATOM 8215 C CA . SER D 1 222 ? 39.368 -25.391 -17.483 1.00 53.72 222 SER D CA 1
ATOM 8216 C C . SER D 1 222 ? 38.589 -24.947 -16.257 1.00 54.40 222 SER D C 1
ATOM 8217 O O . SER D 1 222 ? 37.481 -25.425 -16.005 1.00 55.41 222 SER D O 1
ATOM 8220 N N . GLY D 1 223 ? 39.192 -24.035 -15.499 1.00 54.86 223 GLY D N 1
ATOM 8221 C CA . GLY D 1 223 ? 38.559 -23.486 -14.316 1.00 56.41 223 GLY D CA 1
ATOM 8222 C C . GLY D 1 223 ? 38.050 -24.428 -13.243 1.00 56.30 223 GLY D C 1
ATOM 8223 O O . GLY D 1 223 ? 38.510 -24.349 -12.101 1.00 58.95 223 GLY D O 1
ATOM 8224 N N . GLY D 1 224 ? 37.085 -25.279 -13.594 1.00 54.86 224 GLY D N 1
ATOM 8225 C CA . GLY D 1 224 ? 36.499 -26.219 -12.651 1.00 55.44 224 GLY D CA 1
ATOM 8226 C C . GLY D 1 224 ? 37.161 -26.274 -11.290 1.00 57.18 224 GLY D C 1
ATOM 8227 O O . GLY D 1 224 ? 36.504 -26.155 -10.258 1.00 57.76 224 GLY D O 1
ATOM 8228 N N . ASP D 1 225 ? 38.478 -26.429 -11.278 1.00 58.86 225 ASP D N 1
ATOM 8229 C CA . ASP D 1 225 ? 39.197 -26.518 -10.025 1.00 58.94 225 ASP D CA 1
ATOM 8230 C C . ASP D 1 225 ? 40.640 -25.987 -10.080 1.00 58.33 225 ASP D C 1
ATOM 8231 O O . ASP D 1 225 ? 41.365 -26.034 -9.089 1.00 58.64 225 ASP D O 1
ATOM 8236 N N . LYS D 1 226 ? 41.050 -25.452 -11.226 1.00 56.69 226 LYS D N 1
ATOM 8237 C CA . LYS D 1 226 ? 42.408 -24.922 -11.373 1.00 54.11 226 LYS D CA 1
ATOM 8238 C C . LYS D 1 226 ? 42.852 -24.005 -10.244 1.00 52.20 226 LYS D C 1
ATOM 8239 O O . LYS D 1 226 ? 42.066 -23.604 -9.398 1.00 53.92 226 LYS D O 1
ATOM 8245 N N . ILE D 1 227 ? 44.135 -23.683 -10.252 1.00 51.46 227 ILE D N 1
ATOM 8246 C CA . ILE D 1 227 ? 44.731 -22.806 -9.260 1.00 52.65 227 ILE D CA 1
ATOM 8247 C C . ILE D 1 227 ? 46.008 -22.320 -9.936 1.00 54.61 227 ILE D C 1
ATOM 8248 O O . ILE D 1 227 ? 46.485 -21.201 -9.695 1.00 52.98 227 ILE D O 1
ATOM 8253 N N . ASP D 1 228 ? 46.547 -23.188 -10.793 1.00 56.24 228 ASP D N 1
ATOM 8254 C CA . ASP D 1 228 ? 47.789 -22.932 -11.511 1.00 55.11 228 ASP D CA 1
ATOM 8255 C C . ASP D 1 228 ? 47.669 -22.094 -12.768 1.00 54.34 228 ASP D C 1
ATOM 8256 O O . ASP D 1 228 ? 48.171 -22.481 -13.819 1.00 54.68 228 ASP D O 1
ATOM 8261 N N . TYR D 1 229 ? 47.004 -20.950 -12.677 1.00 53.03 229 TYR D N 1
ATOM 8262 C CA . TYR D 1 229 ? 46.894 -20.085 -13.841 1.00 50.41 229 TYR D CA 1
ATOM 8263 C C . TYR D 1 229 ? 48.185 -19.276 -13.907 1.00 49.32 229 TYR D C 1
ATOM 8264 O O . TYR D 1 229 ? 48.918 -19.182 -12.917 1.00 50.30 229 TYR D O 1
ATOM 8273 N N . THR D 1 230 ? 48.472 -18.707 -15.071 1.00 48.56 230 THR D N 1
ATOM 8274 C CA . THR D 1 230 ? 49.685 -17.913 -15.239 1.00 51.69 230 THR D CA 1
ATOM 8275 C C . THR D 1 230 ? 49.485 -16.689 -16.121 1.00 52.03 230 THR D C 1
ATOM 8276 O O . THR D 1 230 ? 48.503 -16.595 -16.861 1.00 52.79 230 THR D O 1
ATOM 8280 N N . ILE D 1 231 ? 50.433 -15.762 -16.042 1.00 51.43 231 ILE D N 1
ATOM 8281 C CA . ILE D 1 231 ? 50.371 -14.520 -16.797 1.00 53.00 231 ILE D CA 1
ATOM 8282 C C . ILE D 1 231 ? 49.683 -14.603 -18.158 1.00 53.06 231 ILE D C 1
ATOM 8283 O O . ILE D 1 231 ? 48.921 -13.710 -18.524 1.00 54.55 231 ILE D O 1
ATOM 8288 N N . ASN D 1 232 ? 49.938 -15.667 -18.908 1.00 52.06 232 ASN D N 1
ATOM 8289 C CA . ASN D 1 232 ? 49.346 -15.799 -20.236 1.00 51.40 232 ASN D CA 1
ATOM 8290 C C . ASN D 1 232 ? 48.066 -16.614 -20.316 1.00 51.03 232 ASN D C 1
ATOM 8291 O O . ASN D 1 232 ? 47.699 -17.106 -21.381 1.00 51.31 232 ASN D O 1
ATOM 8296 N N . ASP D 1 233 ? 47.376 -16.752 -19.195 1.00 49.92 233 ASP D N 1
ATOM 8297 C CA . ASP D 1 233 ? 46.130 -17.495 -19.188 1.00 50.04 233 ASP D CA 1
ATOM 8298 C C . ASP D 1 233 ? 45.038 -16.487 -18.931 1.00 48.77 233 ASP D C 1
ATOM 8299 O O . ASP D 1 233 ? 43.855 -16.813 -18.904 1.00 48.01 233 ASP D O 1
ATOM 8304 N N . VAL D 1 234 ? 45.471 -15.248 -18.744 1.00 48.19 234 VAL D N 1
ATOM 8305 C CA . VAL D 1 234 ? 44.577 -14.130 -18.508 1.00 48.38 234 VAL D CA 1
ATOM 8306 C C . VAL D 1 234 ? 44.228 -13.532 -19.863 1.00 47.86 234 VAL D C 1
ATOM 8307 O O . VAL D 1 234 ? 45.048 -13.539 -20.777 1.00 46.95 234 VAL D O 1
ATOM 8311 N N . LYS D 1 235 ? 43.011 -13.020 -19.990 1.00 48.81 235 LYS D N 1
ATOM 8312 C CA . LYS D 1 235 ? 42.545 -12.405 -21.234 1.00 48.50 235 LYS D CA 1
ATOM 8313 C C . LYS D 1 235 ? 41.834 -11.097 -20.910 1.00 46.93 235 LYS D C 1
ATOM 8314 O O . LYS D 1 235 ? 40.925 -11.072 -20.083 1.00 48.10 235 LYS D O 1
ATOM 8320 N N . VAL D 1 236 ? 42.249 -10.010 -21.551 1.00 43.60 236 VAL D N 1
ATOM 8321 C CA . VAL D 1 236 ? 41.632 -8.717 -21.300 1.00 38.73 236 VAL D CA 1
ATOM 8322 C C . VAL D 1 236 ? 40.512 -8.510 -22.290 1.00 39.00 236 VAL D C 1
ATOM 8323 O O . VAL D 1 236 ? 40.678 -8.757 -23.476 1.00 40.82 236 VAL D O 1
ATOM 8327 N N . CYS D 1 237 ? 39.366 -8.069 -21.791 1.00 39.19 237 CYS D N 1
ATOM 8328 C CA . CYS D 1 237 ? 38.188 -7.805 -22.609 1.00 40.25 237 CYS D CA 1
ATOM 8329 C C . CYS D 1 237 ? 37.852 -6.426 -22.101 1.00 38.49 237 CYS D C 1
ATOM 8330 O O . CYS D 1 237 ? 38.107 -6.132 -20.947 1.00 39.55 237 CYS D O 1
ATOM 8333 N N . GLU D 1 238 ? 37.326 -5.558 -22.945 1.00 38.30 238 GLU D N 1
ATOM 8334 C CA . GLU D 1 238 ? 37.018 -4.222 -22.469 1.00 39.21 238 GLU D CA 1
ATOM 8335 C C . GLU D 1 238 ? 35.624 -3.829 -22.880 1.00 40.66 238 GLU D C 1
ATOM 8336 O O . GLU D 1 238 ? 35.035 -4.465 -23.753 1.00 43.05 238 GLU D O 1
ATOM 8342 N N . GLY D 1 239 ? 35.095 -2.786 -22.248 1.00 39.90 239 GLY D N 1
ATOM 8343 C CA . GLY D 1 239 ? 33.752 -2.329 -22.557 1.00 37.99 239 GLY D CA 1
ATOM 8344 C C . GLY D 1 239 ? 32.811 -2.692 -21.431 1.00 35.03 239 GLY D C 1
ATOM 8345 O O . GLY D 1 239 ? 33.084 -3.617 -20.680 1.00 34.43 239 GLY D O 1
ATOM 8346 N N . ALA D 1 240 ? 31.699 -1.979 -21.316 1.00 35.24 240 ALA D N 1
ATOM 8347 C CA . ALA D 1 240 ? 30.738 -2.246 -20.250 1.00 35.29 240 ALA D CA 1
ATOM 8348 C C . ALA D 1 240 ? 29.760 -3.401 -20.515 1.00 35.10 240 ALA D C 1
ATOM 8349 O O . ALA D 1 240 ? 29.120 -3.894 -19.582 1.00 35.51 240 ALA D O 1
ATOM 8351 N N . ALA D 1 241 ? 29.636 -3.832 -21.769 1.00 33.50 241 ALA D N 1
ATOM 8352 C CA . ALA D 1 241 ? 28.728 -4.936 -22.111 1.00 32.91 241 ALA D CA 1
ATOM 8353 C C . ALA D 1 241 ? 29.412 -5.938 -23.047 1.00 32.76 241 ALA D C 1
ATOM 8354 O O . ALA D 1 241 ? 28.933 -6.209 -24.146 1.00 32.07 241 ALA D O 1
ATOM 8356 N N . ASN D 1 242 ? 30.524 -6.492 -22.574 1.00 33.67 242 ASN D N 1
ATOM 8357 C CA . ASN D 1 242 ? 31.347 -7.439 -23.323 1.00 33.95 242 ASN D CA 1
ATOM 8358 C C . ASN D 1 242 ? 31.099 -8.901 -22.944 1.00 31.73 242 ASN D C 1
ATOM 8359 O O . ASN D 1 242 ? 31.371 -9.305 -21.819 1.00 32.63 242 ASN D O 1
ATOM 8364 N N . LEU D 1 243 ? 30.596 -9.698 -23.877 1.00 30.42 243 LEU D N 1
ATOM 8365 C CA . LEU D 1 243 ? 30.342 -11.109 -23.603 1.00 30.01 243 LEU D CA 1
ATOM 8366 C C . LEU D 1 243 ? 31.425 -12.020 -24.186 1.00 33.17 243 LEU D C 1
ATOM 8367 O O . LEU D 1 243 ? 31.278 -13.245 -24.213 1.00 34.45 243 LEU D O 1
ATOM 8372 N N . GLN D 1 244 ? 32.511 -11.408 -24.640 1.00 34.65 244 GLN D N 1
ATOM 8373 C CA . GLN D 1 244 ? 33.621 -12.111 -25.258 1.00 36.38 244 GLN D CA 1
ATOM 8374 C C . GLN D 1 244 ? 34.397 -13.045 -24.354 1.00 37.41 244 GLN D C 1
ATOM 8375 O O . GLN D 1 244 ? 35.084 -13.949 -24.832 1.00 38.19 244 GLN D O 1
ATOM 8381 N N . CYS D 1 245 ? 34.295 -12.838 -23.050 1.00 37.61 245 CYS D N 1
ATOM 8382 C CA . CYS D 1 245 ? 35.061 -13.645 -22.116 1.00 35.68 245 CYS D CA 1
ATOM 8383 C C . CYS D 1 245 ? 34.225 -14.414 -21.112 1.00 35.54 245 CYS D C 1
ATOM 8384 O O . CYS D 1 245 ? 33.453 -15.282 -21.504 1.00 33.34 245 CYS D O 1
ATOM 8387 N N . ASN D 1 246 ? 34.363 -14.122 -19.825 1.00 38.18 246 ASN D N 1
ATOM 8388 C CA . ASN D 1 246 ? 33.568 -14.855 -18.861 1.00 41.53 246 ASN D CA 1
ATOM 8389 C C . ASN D 1 246 ? 32.083 -14.721 -19.133 1.00 43.97 246 ASN D C 1
ATOM 8390 O O . ASN D 1 246 ? 31.422 -15.691 -19.498 1.00 45.42 246 ASN D O 1
ATOM 8395 N N . GLY D 1 247 ? 31.560 -13.516 -18.929 1.00 45.83 247 GLY D N 1
ATOM 8396 C CA . GLY D 1 247 ? 30.146 -13.271 -19.144 1.00 46.96 247 GLY D CA 1
ATOM 8397 C C . GLY D 1 247 ? 29.703 -13.562 -20.562 1.00 47.99 247 GLY D C 1
ATOM 8398 O O . GLY D 1 247 ? 29.418 -12.651 -21.329 1.00 52.00 247 GLY D O 1
ATOM 8399 N N . GLY D 1 248 ? 29.638 -14.839 -20.910 1.00 47.23 248 GLY D N 1
ATOM 8400 C CA . GLY D 1 248 ? 29.235 -15.231 -22.247 1.00 46.12 248 GLY D CA 1
ATOM 8401 C C . GLY D 1 248 ? 29.265 -16.742 -22.347 1.00 46.35 248 GLY D C 1
ATOM 8402 O O . GLY D 1 248 ? 28.929 -17.324 -23.378 1.00 49.55 248 GLY D O 1
ATOM 8403 N N . THR D 1 249 ? 29.670 -17.376 -21.252 1.00 44.96 249 THR D N 1
ATOM 8404 C CA . THR D 1 249 ? 29.760 -18.824 -21.173 1.00 43.26 249 THR D CA 1
ATOM 8405 C C . THR D 1 249 ? 28.411 -19.404 -20.753 1.00 42.30 249 THR D C 1
ATOM 8406 O O . THR D 1 249 ? 27.423 -18.679 -20.679 1.00 41.65 249 THR D O 1
ATOM 8410 N N . LEU D 1 250 ? 28.376 -20.708 -20.489 1.00 41.12 250 LEU D N 1
ATOM 8411 C CA . LEU D 1 250 ? 27.147 -21.390 -20.062 1.00 41.59 250 LEU D CA 1
ATOM 8412 C C . LEU D 1 250 ? 27.465 -22.454 -19.003 1.00 42.09 250 LEU D C 1
ATOM 8413 O O . LEU D 1 250 ? 28.623 -22.829 -18.812 1.00 45.03 250 LEU D O 1
ATOM 8418 N N . GLY D 1 251 ? 26.443 -22.934 -18.305 1.00 41.68 251 GLY D N 1
ATOM 8419 C CA . GLY D 1 251 ? 26.677 -23.955 -17.299 1.00 44.36 251 GLY D CA 1
ATOM 8420 C C . GLY D 1 251 ? 26.870 -23.488 -15.864 1.00 45.98 251 GLY D C 1
ATOM 8421 O O . GLY D 1 251 ? 27.403 -22.402 -15.605 1.00 46.03 251 GLY D O 1
ATOM 8422 N N . LEU D 1 252 ? 26.456 -24.344 -14.931 1.00 45.30 252 LEU D N 1
ATOM 8423 C CA . LEU D 1 252 ? 26.539 -24.068 -13.502 1.00 45.21 252 LEU D CA 1
ATOM 8424 C C . LEU D 1 252 ? 27.870 -24.500 -12.853 1.00 45.38 252 LEU D C 1
ATOM 8425 O O . LEU D 1 252 ? 27.877 -25.271 -11.888 1.00 45.71 252 LEU D O 1
ATOM 8430 N N . ASP D 1 253 ? 28.991 -23.995 -13.368 1.00 45.71 253 ASP D N 1
ATOM 8431 C CA . ASP D 1 253 ? 30.303 -24.346 -12.818 1.00 46.16 253 ASP D CA 1
ATOM 8432 C C . ASP D 1 253 ? 30.631 -23.571 -11.527 1.00 43.97 253 ASP D C 1
ATOM 8433 O O . ASP D 1 253 ? 31.518 -22.708 -11.503 1.00 41.19 253 ASP D O 1
ATOM 8438 N N . ILE D 1 254 ? 29.922 -23.898 -10.450 1.00 41.75 254 ILE D N 1
ATOM 8439 C CA . ILE D 1 254 ? 30.149 -23.229 -9.177 1.00 40.41 254 ILE D CA 1
ATOM 8440 C C . ILE D 1 254 ? 31.588 -23.404 -8.730 1.00 41.13 254 ILE D C 1
ATOM 8441 O O . ILE D 1 254 ? 32.215 -22.458 -8.260 1.00 41.20 254 ILE D O 1
ATOM 8446 N N . ASP D 1 255 ? 32.100 -24.622 -8.879 1.00 40.94 255 ASP D N 1
ATOM 8447 C CA . ASP D 1 255 ? 33.472 -24.945 -8.490 1.00 45.25 255 ASP D CA 1
ATOM 8448 C C . ASP D 1 255 ? 34.460 -23.830 -8.833 1.00 45.14 255 ASP D C 1
ATOM 8449 O O . ASP D 1 255 ? 35.153 -23.303 -7.958 1.00 44.65 255 ASP D O 1
ATOM 8454 N N . ALA D 1 256 ? 34.511 -23.482 -10.114 1.00 45.97 256 ALA D N 1
ATOM 8455 C CA . ALA D 1 256 ? 35.397 -22.442 -10.614 1.00 46.37 256 ALA D CA 1
ATOM 8456 C C . ALA D 1 256 ? 35.222 -21.126 -9.861 1.00 46.81 256 ALA D C 1
ATOM 8457 O O . ALA D 1 256 ? 36.200 -20.427 -9.584 1.00 45.54 256 ALA D O 1
ATOM 8459 N N . HIS D 1 257 ? 33.977 -20.785 -9.542 1.00 45.62 257 HIS D N 1
ATOM 8460 C CA . HIS D 1 257 ? 33.696 -19.558 -8.805 1.00 44.58 257 HIS D CA 1
ATOM 8461 C C . HIS D 1 257 ? 34.396 -19.625 -7.461 1.00 43.97 257 HIS D C 1
ATOM 8462 O O . HIS D 1 257 ? 34.762 -18.605 -6.886 1.00 44.55 257 HIS D O 1
ATOM 8469 N N . LEU D 1 258 ? 34.570 -20.841 -6.961 1.00 43.69 258 LEU D N 1
ATOM 8470 C CA . LEU D 1 258 ? 35.234 -21.041 -5.687 1.00 43.71 258 LEU D CA 1
ATOM 8471 C C . LEU D 1 258 ? 36.732 -21.228 -5.864 1.00 44.63 258 LEU D C 1
ATOM 8472 O O . LEU D 1 258 ? 37.437 -21.531 -4.903 1.00 45.61 258 LEU D O 1
ATOM 8477 N N . HIS D 1 259 ? 37.221 -21.033 -7.089 1.00 43.81 259 HIS D N 1
ATOM 8478 C CA . HIS D 1 259 ? 38.650 -21.188 -7.368 1.00 41.96 259 HIS D CA 1
ATOM 8479 C C . HIS D 1 259 ? 39.301 -20.043 -8.153 1.00 38.17 259 HIS D C 1
ATOM 8480 O O . HIS D 1 259 ? 39.230 -20.005 -9.380 1.00 34.32 259 HIS D O 1
ATOM 8487 N N . TYR D 1 260 ? 39.938 -19.120 -7.437 1.00 37.01 260 TYR D N 1
ATOM 8488 C CA . TYR D 1 260 ? 40.632 -17.996 -8.061 1.00 38.59 260 TYR D CA 1
ATOM 8489 C C . TYR D 1 260 ? 42.071 -17.964 -7.566 1.00 39.57 260 TYR D C 1
ATOM 8490 O O . TYR D 1 260 ? 42.393 -17.262 -6.614 1.00 37.94 260 TYR D O 1
ATOM 8499 N N . PHE D 1 261 ? 42.929 -18.732 -8.228 1.00 41.96 261 PHE D N 1
ATOM 8500 C CA . PHE D 1 261 ? 44.339 -18.824 -7.876 1.00 43.81 261 PHE D CA 1
ATOM 8501 C C . PHE D 1 261 ? 44.494 -19.590 -6.577 1.00 44.84 261 PHE D C 1
ATOM 8502 O O . PHE D 1 261 ? 45.609 -19.811 -6.096 1.00 44.87 261 PHE D O 1
ATOM 8510 N N . GLN D 1 262 ? 43.356 -19.990 -6.016 1.00 44.70 262 GLN D N 1
ATOM 8511 C CA . GLN D 1 262 ? 43.322 -20.767 -4.788 1.00 45.47 262 GLN D CA 1
ATOM 8512 C C . GLN D 1 262 ? 41.892 -21.113 -4.384 1.00 48.55 262 GLN D C 1
ATOM 8513 O O . GLN D 1 262 ? 40.939 -20.839 -5.126 1.00 47.78 262 GLN D O 1
ATOM 8519 N N . ALA D 1 263 ? 41.753 -21.727 -3.209 1.00 50.47 263 ALA D N 1
ATOM 8520 C CA . ALA D 1 263 ? 40.451 -22.128 -2.692 1.00 51.67 263 ALA D CA 1
ATOM 8521 C C . ALA D 1 263 ? 39.794 -20.973 -1.956 1.00 53.42 263 ALA D C 1
ATOM 8522 O O . ALA D 1 263 ? 40.137 -20.678 -0.812 1.00 54.70 263 ALA D O 1
ATOM 8524 N N . THR D 1 264 ? 38.852 -20.319 -2.629 1.00 55.34 264 THR D N 1
ATOM 8525 C CA . THR D 1 264 ? 38.126 -19.194 -2.057 1.00 56.64 264 THR D CA 1
ATOM 8526 C C . THR D 1 264 ? 37.500 -19.573 -0.718 1.00 60.63 264 THR D C 1
ATOM 8527 O O . THR D 1 264 ? 37.310 -18.719 0.155 1.00 59.39 264 THR D O 1
ATOM 8531 N N . ASP D 1 265 ? 37.182 -20.857 -0.565 1.00 62.59 265 ASP D N 1
ATOM 8532 C CA . ASP D 1 265 ? 36.575 -21.360 0.659 1.00 62.49 265 ASP D CA 1
ATOM 8533 C C . ASP D 1 265 ? 37.534 -22.265 1.422 1.00 63.55 265 ASP D C 1
ATOM 8534 O O . ASP D 1 265 ? 37.660 -23.455 1.138 1.00 64.91 265 ASP D O 1
ATOM 8539 N N . ALA D 1 266 ? 38.226 -21.669 2.383 1.00 63.91 266 ALA D N 1
ATOM 8540 C CA . ALA D 1 266 ? 39.171 -22.372 3.235 1.00 62.18 266 ALA D CA 1
ATOM 8541 C C . ALA D 1 266 ? 38.993 -21.689 4.577 1.00 62.03 266 ALA D C 1
ATOM 8542 O O . ALA D 1 266 ? 39.930 -21.529 5.344 1.00 61.81 266 ALA D O 1
ATOM 8544 N N . CYS D 1 267 ? 37.757 -21.273 4.824 1.00 62.36 267 CYS D N 1
ATOM 8545 C CA . CYS D 1 267 ? 37.351 -20.583 6.039 1.00 60.61 267 CYS D CA 1
ATOM 8546 C C . CYS D 1 267 ? 35.830 -20.598 6.075 1.00 60.53 267 CYS D C 1
ATOM 8547 O O . CYS D 1 267 ? 35.181 -19.840 5.358 1.00 59.88 267 CYS D O 1
ATOM 8550 N N . SER D 1 268 ? 35.266 -21.471 6.901 1.00 60.29 268 SER D N 1
ATOM 8551 C CA . SER D 1 268 ? 33.816 -21.603 7.011 1.00 60.77 268 SER D CA 1
ATOM 8552 C C . SER D 1 268 ? 33.110 -20.277 7.289 1.00 62.98 268 SER D C 1
ATOM 8553 O O . SER D 1 268 ? 31.981 -20.055 6.835 1.00 63.85 268 SER D O 1
ATOM 8556 N N . THR D 1 290 ? 16.916 -23.490 -3.062 1.00 85.78 290 THR D N 1
ATOM 8557 C CA . THR D 1 290 ? 15.523 -23.906 -3.161 1.00 85.61 290 THR D CA 1
ATOM 8558 C C . THR D 1 290 ? 15.213 -24.626 -4.482 1.00 85.70 290 THR D C 1
ATOM 8559 O O . THR D 1 290 ? 14.044 -24.762 -4.858 1.00 85.51 290 THR D O 1
ATOM 8563 N N . MET D 1 291 ? 16.258 -25.069 -5.186 1.00 84.64 291 MET D N 1
ATOM 8564 C CA . MET D 1 291 ? 16.098 -25.805 -6.445 1.00 84.14 291 MET D CA 1
ATOM 8565 C C . MET D 1 291 ? 17.392 -26.480 -6.924 1.00 83.38 291 MET D C 1
ATOM 8566 O O . MET D 1 291 ? 18.497 -26.109 -6.514 1.00 81.18 291 MET D O 1
ATOM 8571 N N . THR D 1 292 ? 17.229 -27.476 -7.795 1.00 83.01 292 THR D N 1
ATOM 8572 C CA . THR D 1 292 ? 18.333 -28.271 -8.335 1.00 83.09 292 THR D CA 1
ATOM 8573 C C . THR D 1 292 ? 19.136 -27.632 -9.459 1.00 83.29 292 THR D C 1
ATOM 8574 O O . THR D 1 292 ? 18.624 -26.800 -10.207 1.00 85.58 292 THR D O 1
ATOM 8578 N N . ASP D 1 293 ? 20.392 -28.056 -9.587 1.00 81.30 293 ASP D N 1
ATOM 8579 C CA . ASP D 1 293 ? 21.293 -27.544 -10.620 1.00 80.08 293 ASP D CA 1
ATOM 8580 C C . ASP D 1 293 ? 20.631 -27.623 -11.987 1.00 78.20 293 ASP D C 1
ATOM 8581 O O . ASP D 1 293 ? 20.803 -26.743 -12.826 1.00 78.28 293 ASP D O 1
ATOM 8586 N N . ALA D 1 294 ? 19.884 -28.696 -12.203 1.00 76.85 294 ALA D N 1
ATOM 8587 C CA . ALA D 1 294 ? 19.193 -28.914 -13.463 1.00 76.76 294 ALA D CA 1
ATOM 8588 C C . ALA D 1 294 ? 18.510 -27.642 -13.952 1.00 76.40 294 ALA D C 1
ATOM 8589 O O . ALA D 1 294 ? 18.936 -27.028 -14.932 1.00 75.82 294 ALA D O 1
ATOM 8591 N N . GLU D 1 295 ? 17.447 -27.253 -13.259 1.00 76.49 295 GLU D N 1
ATOM 8592 C CA . GLU D 1 295 ? 16.698 -26.059 -13.620 1.00 75.67 295 GLU D CA 1
ATOM 8593 C C . GLU D 1 295 ? 17.492 -24.789 -13.320 1.00 72.78 295 GLU D C 1
ATOM 8594 O O . GLU D 1 295 ? 17.200 -23.722 -13.864 1.00 72.45 295 GLU D O 1
ATOM 8600 N N . LEU D 1 296 ? 18.499 -24.903 -12.460 1.00 68.82 296 LEU D N 1
ATOM 8601 C CA . LEU D 1 296 ? 19.321 -23.754 -12.121 1.00 65.99 296 LEU D CA 1
ATOM 8602 C C . LEU D 1 296 ? 20.185 -23.386 -13.318 1.00 65.03 296 LEU D C 1
ATOM 8603 O O . LEU D 1 296 ? 20.285 -22.216 -13.679 1.00 62.61 296 LEU D O 1
ATOM 8608 N N . GLU D 1 297 ? 20.802 -24.391 -13.933 1.00 64.36 297 GLU D N 1
ATOM 8609 C CA . GLU D 1 297 ? 21.657 -24.170 -15.097 1.00 62.68 297 GLU D CA 1
ATOM 8610 C C . GLU D 1 297 ? 20.840 -23.747 -16.316 1.00 61.59 297 GLU D C 1
ATOM 8611 O O . GLU D 1 297 ? 21.188 -22.795 -17.012 1.00 60.69 297 GLU D O 1
ATOM 8617 N N . LYS D 1 298 ? 19.753 -24.454 -16.582 1.00 61.03 298 LYS D N 1
ATOM 8618 C CA . LYS D 1 298 ? 18.935 -24.105 -17.729 1.00 60.92 298 LYS D CA 1
ATOM 8619 C C . LYS D 1 298 ? 18.441 -22.677 -17.621 1.00 57.95 298 LYS D C 1
ATOM 8620 O O . LYS D 1 298 ? 18.315 -21.993 -18.631 1.00 57.01 298 LYS D O 1
ATOM 8626 N N . LYS D 1 299 ? 18.182 -22.222 -16.396 1.00 54.36 299 LYS D N 1
ATOM 8627 C CA . LYS D 1 299 ? 17.701 -20.856 -16.187 1.00 49.09 299 LYS D CA 1
ATOM 8628 C C . LYS D 1 299 ? 18.824 -19.847 -16.370 1.00 45.59 299 LYS D C 1
ATOM 8629 O O . LYS D 1 299 ? 18.646 -18.821 -17.023 1.00 44.27 299 LYS D O 1
ATOM 8635 N N . LEU D 1 300 ? 19.985 -20.134 -15.800 1.00 43.09 300 LEU D N 1
ATOM 8636 C CA . LEU D 1 300 ? 21.104 -19.225 -15.956 1.00 39.81 300 LEU D CA 1
ATOM 8637 C C . LEU D 1 300 ? 21.532 -19.198 -17.419 1.00 39.42 300 LEU D C 1
ATOM 8638 O O . LEU D 1 300 ? 21.915 -18.147 -17.947 1.00 37.29 300 LEU D O 1
ATOM 8643 N N . ASN D 1 301 ? 21.453 -20.351 -18.078 1.00 39.29 301 ASN D N 1
ATOM 8644 C CA . ASN D 1 301 ? 21.827 -20.431 -19.477 1.00 39.50 301 ASN D CA 1
ATOM 8645 C C . ASN D 1 301 ? 20.869 -19.611 -20.331 1.00 38.80 301 ASN D C 1
ATOM 8646 O O . ASN D 1 301 ? 21.254 -19.074 -21.369 1.00 38.03 301 ASN D O 1
ATOM 8651 N N . SER D 1 302 ? 19.620 -19.507 -19.890 1.00 39.88 302 SER D N 1
ATOM 8652 C CA . SER D 1 302 ? 18.618 -18.742 -20.635 1.00 39.88 302 SER D CA 1
ATOM 8653 C C . SER D 1 302 ? 18.884 -17.239 -20.541 1.00 38.59 302 SER D C 1
ATOM 8654 O O . SER D 1 302 ? 18.513 -16.481 -21.440 1.00 39.52 302 SER D O 1
ATOM 8657 N N . TYR D 1 303 ? 19.501 -16.794 -19.453 1.00 35.92 303 TYR D N 1
ATOM 8658 C CA . TYR D 1 303 ? 19.805 -15.375 -19.351 1.00 33.65 303 TYR D CA 1
ATOM 8659 C C . TYR D 1 303 ? 21.013 -15.112 -20.247 1.00 32.93 303 TYR D C 1
ATOM 8660 O O . TYR D 1 303 ? 21.072 -14.094 -20.933 1.00 34.24 303 TYR D O 1
ATOM 8669 N N . VAL D 1 304 ? 21.955 -16.050 -20.266 1.00 33.04 304 VAL D N 1
ATOM 8670 C CA . VAL D 1 304 ? 23.145 -15.917 -21.098 1.00 34.14 304 VAL D CA 1
ATOM 8671 C C . VAL D 1 304 ? 22.753 -15.878 -22.566 1.00 36.95 304 VAL D C 1
ATOM 8672 O O . VAL D 1 304 ? 23.356 -15.161 -23.360 1.00 37.64 304 VAL D O 1
ATOM 8676 N N . GLU D 1 305 ? 21.749 -16.672 -22.928 1.00 39.16 305 GLU D N 1
ATOM 8677 C CA . GLU D 1 305 ? 21.286 -16.721 -24.312 1.00 41.40 305 GLU D CA 1
ATOM 8678 C C . GLU D 1 305 ? 20.549 -15.440 -24.682 1.00 42.00 305 GLU D C 1
ATOM 8679 O O . GLU D 1 305 ? 20.662 -14.961 -25.812 1.00 44.83 305 GLU D O 1
ATOM 8685 N N . MET D 1 306 ? 19.778 -14.893 -23.745 1.00 39.89 306 MET D N 1
ATOM 8686 C CA . MET D 1 306 ? 19.074 -13.650 -24.010 1.00 37.22 306 MET D CA 1
ATOM 8687 C C . MET D 1 306 ? 20.168 -12.598 -24.130 1.00 36.73 306 MET D C 1
ATOM 8688 O O . MET D 1 306 ? 20.202 -11.843 -25.104 1.00 36.49 306 MET D O 1
ATOM 8693 N N . ASP D 1 307 ? 21.068 -12.567 -23.145 1.00 36.48 307 ASP D N 1
ATOM 8694 C CA . ASP D 1 307 ? 22.189 -11.621 -23.147 1.00 38.59 307 ASP D CA 1
ATOM 8695 C C . ASP D 1 307 ? 22.907 -11.666 -24.504 1.00 39.67 307 ASP D C 1
ATOM 8696 O O . ASP D 1 307 ? 23.206 -10.630 -25.101 1.00 41.00 307 ASP D O 1
ATOM 8701 N N . LYS D 1 308 ? 23.186 -12.870 -24.986 1.00 39.68 308 LYS D N 1
ATOM 8702 C CA . LYS D 1 308 ? 23.865 -13.028 -26.258 1.00 39.82 308 LYS D CA 1
ATOM 8703 C C . LYS D 1 308 ? 23.033 -12.503 -27.420 1.00 39.66 308 LYS D C 1
ATOM 8704 O O . LYS D 1 308 ? 23.571 -12.010 -28.416 1.00 39.15 308 LYS D O 1
ATOM 8710 N N . GLU D 1 309 ? 21.716 -12.624 -27.295 1.00 39.49 309 GLU D N 1
ATOM 8711 C CA . GLU D 1 309 ? 20.810 -12.176 -28.341 1.00 38.44 309 GLU D CA 1
ATOM 8712 C C . GLU D 1 309 ? 20.801 -10.663 -28.313 1.00 37.02 309 GLU D C 1
ATOM 8713 O O . GLU D 1 309 ? 20.725 -10.013 -29.348 1.00 36.44 309 GLU D O 1
ATOM 8719 N N . TYR D 1 310 ? 20.889 -10.104 -27.115 1.00 36.30 310 TYR D N 1
ATOM 8720 C CA . TYR D 1 310 ? 20.928 -8.655 -26.952 1.00 36.09 310 TYR D CA 1
ATOM 8721 C C . TYR D 1 310 ? 22.111 -8.130 -27.762 1.00 37.68 310 TYR D C 1
ATOM 8722 O O . TYR D 1 310 ? 22.010 -7.126 -28.463 1.00 38.36 310 TYR D O 1
ATOM 8731 N N . ILE D 1 311 ? 23.235 -8.830 -27.641 1.00 36.50 311 ILE D N 1
ATOM 8732 C CA . ILE D 1 311 ? 24.470 -8.495 -28.343 1.00 34.50 311 ILE D CA 1
ATOM 8733 C C . ILE D 1 311 ? 24.300 -8.556 -29.866 1.00 34.86 311 ILE D C 1
ATOM 8734 O O . ILE D 1 311 ? 24.455 -7.541 -30.544 1.00 31.78 311 ILE D O 1
ATOM 8739 N N . LYS D 1 312 ? 23.990 -9.736 -30.405 1.00 37.21 312 LYS D N 1
ATOM 8740 C CA . LYS D 1 312 ? 23.821 -9.869 -31.855 1.00 38.45 312 LYS D CA 1
ATOM 8741 C C . LYS D 1 312 ? 22.813 -8.869 -32.362 1.00 37.38 312 LYS D C 1
ATOM 8742 O O . LYS D 1 312 ? 22.826 -8.494 -33.536 1.00 39.14 312 LYS D O 1
ATOM 8748 N N . THR D 1 313 ? 21.943 -8.446 -31.455 1.00 36.21 313 THR D N 1
ATOM 8749 C CA . THR D 1 313 ? 20.907 -7.479 -31.745 1.00 36.78 313 THR D CA 1
ATOM 8750 C C . THR D 1 313 ? 21.513 -6.125 -32.085 1.00 36.87 313 THR D C 1
ATOM 8751 O O . THR D 1 313 ? 21.165 -5.516 -33.084 1.00 37.19 313 THR D O 1
ATOM 8755 N N . HIS D 1 314 ? 22.432 -5.658 -31.253 1.00 36.87 314 HIS D N 1
ATOM 8756 C CA . HIS D 1 314 ? 23.074 -4.371 -31.472 1.00 36.66 314 HIS D CA 1
ATOM 8757 C C . HIS D 1 314 ? 24.360 -4.458 -32.291 1.00 36.78 314 HIS D C 1
ATOM 8758 O O . HIS D 1 314 ? 25.174 -3.538 -32.283 1.00 35.46 314 HIS D O 1
ATOM 8765 N N . ALA D 1 315 ? 24.528 -5.562 -33.006 1.00 37.01 315 ALA D N 1
ATOM 8766 C CA . ALA D 1 315 ? 25.718 -5.801 -33.815 1.00 38.16 315 ALA D CA 1
ATOM 8767 C C . ALA D 1 315 ? 26.202 -4.595 -34.607 1.00 39.49 315 ALA D C 1
ATOM 8768 O O . ALA D 1 315 ? 27.383 -4.244 -34.569 1.00 37.84 315 ALA D O 1
ATOM 8770 N N . SER D 1 316 ? 25.281 -3.968 -35.323 1.00 41.65 316 SER D N 1
ATOM 8771 C CA . SER D 1 316 ? 25.603 -2.826 -36.159 1.00 46.02 316 SER D CA 1
ATOM 8772 C C . SER D 1 316 ? 25.228 -1.477 -35.559 1.00 48.23 316 SER D C 1
ATOM 8773 O O . SER D 1 316 ? 24.615 -0.650 -36.237 1.00 50.25 316 SER D O 1
ATOM 8776 N N . ARG D 1 317 ? 25.586 -1.248 -34.300 1.00 47.97 317 ARG D N 1
ATOM 8777 C CA . ARG D 1 317 ? 25.274 0.022 -33.652 1.00 48.79 317 ARG D CA 1
ATOM 8778 C C . ARG D 1 317 ? 26.567 0.704 -33.248 1.00 51.53 317 ARG D C 1
ATOM 8779 O O . ARG D 1 317 ? 27.652 0.195 -33.525 1.00 53.26 317 ARG D O 1
ATOM 8787 N N . SER D 1 318 ? 26.441 1.850 -32.582 1.00 54.00 318 SER D N 1
ATOM 8788 C CA . SER D 1 318 ? 27.587 2.640 -32.125 1.00 54.74 318 SER D CA 1
ATOM 8789 C C . SER D 1 318 ? 28.222 3.363 -33.313 1.00 54.22 318 SER D C 1
ATOM 8790 O O . SER D 1 318 ? 27.987 4.586 -33.461 1.00 53.77 318 SER D O 1
#

Sequence (1188 aa):
AVSVSTTDFGNFKFYIQHGAAAYCNSEAPAGAKVTCSGNGCPTVQSNGATIVASFTGSKTGIGGYVATDPTRKEIVVSFRGSINIRNWLTNLDFDQDDCSLTSGCGVHSGFQNAWNEISAAATAAVAKARKANPSFKVVSVGHSLGGAVATLAGANLRIGGTPLDIYTYGSPRVGNTQLAAFVSNQAGGEFRVTNAKDPVPRLPPLIFGYRHTSPEYWLSGSGGDKIDYTINDVKVCEGAANLQCNGGTLGLDIDAHLHYFQATDACSTMTDAELEKKLNSYVEMDKEYIKTHASRSAVSVSTTDFGNFKFYIQHGAAAYCNSEAPAGAKVTCSGNGCPTVQSNGATIVASFTGSKTGIGGYVATDPTRKEIVVSFRGSINIRNWLTNLDFDQDDCSLTSGCGVHSGFQNAWNEISAAATAAVAKARKANPSFKVVSVGHSLGGAVATLAGANLRIGGTPLDIYTYGSPRVGNTQLAAFVSNQAGGEFRVTNAKDPVPRLPPLIFGYRHTSPEYWLSGSGGDKIDYTINDVKVCEGAANLQCNGGTLGLDIDAHLHYFQATDACSTMTDAELEKKLNSYVEMDKEYIKTHASRSAVSVSTTDFGNFKFYIQHGAAAYCNSEAPAGAKVTCSGNGCPTVQSNGATIVASFTGSKTGIGGYVATDPTRKEIVVSFRGSINIRNWLTNLDFDQDDCSLTSGCGVHSGFQNAWNEISAAATAAVAKARKANPSFKVVSVGHSLGGAVATLAGANLRIGGTPLDIYTYGSPRVGNTQLAAFVSNQAGGEFRVTNAKDPVPRLPPLIFGYRHTSPEYWLSGSGGDKIDYTINDVKVCEGAANLQCNGGTLGLDIDAHLHYFQATDACSTMTDAELEKKLNSYVEMDKEYIKTHASRSAVSVSTTDFGNFKFYIQHGAAAYCNSEAPAGAKVTCSGNGCPTVQSNGATIVASFTGSKTGIGGYVATDPTRKEIVVSFRGSINIRNWLTNLDFDQDDCSLTSGCGVHSGFQNAWNEISAAATAAVAKARKANPSFKVVSVGHSLGGAVATLAGANLRIGGTPLDIYTYGSPRVGNTQLAAFVSNQAGGEFRVTNAKDPVPRLPPLIFGYRHTSPEYWLSGSGGDKIDYTINDVKVCEGAANLQCNGGTLGLDIDAHLHYFQATDACSTMTDAELEKKLNSYVEMDKEYIKTHASRS

Foldseek 3Di:
DDAADDVNVVVQLQCLLQQLLQVPCLVPDFQAFSDFFLVSHVVSNVFRWTWLDHDAQVVQGKIWTWTAGPVQQAIEIFIYADLDVVVVLVVQQADWDADDLDPRWIWRVNLVVRCVSCVVVSLVSSVSVCVVRVVHAYEFEHAECRLLNSLVSQSVSVVVPHHYAYEYELYDQTIADVVLVSSLPRPYYHEYEYEAQQLRNCPDFVVSRGWHHDKYWYQADPQLVDQDTDSVSTDIHTDGLDCPGRLVHADHSNNNSQYRNHGSQSRHPDDRVVSRVVSRVRSVVSVVVCVVCVPDD/DDAQDQVNVVVLLQQLLLALLQAACLQPAFQDFSDFFLPSHVVCSVFRRGWLAHDAFVPQGKTWTWTATPVQQAIETYIYADPDVVVVLVVQQADWDADPLFVGWIWRVRLVVRCVRCVVVSVVSVVVSCVVRVPHAYEQEHAFSGLLNSLVNQSVVVVVPHHHEYEYELYAQTTADRSLVRSQVRPYYHAYEYEAAALRNCPPFVVVRGWHHPKYFYQHDPQQQDAPRHSVSTDIDTDRLDCPGHLLDAAHRVRSRCHRNHGSQSRHPDDSVGSRVVSRVRSVVSVVVCVVCVVPD/DDAADPVRVVVLQQQLLLALLFQVPLPPAFQDASDFFLCSHPPCRVFRWGFRDHDAFVVLGKIGTWTATPVQLAIETWIYADLDVVVVLLVLQADWDADDLDPPGIWRNNLVVRCVRCVVVSLVSCVVNCVVRVPHAYEYEHAHSRLLNSQVSQSVSVVVPHAYAYEYELADFTTADVSLAVSLPRPYHHEYEYEAQSLRNLPPFVVSRTWHHDKYFYQADPQLQDADGDSVSTDIDTDRQDCVGNNLHAANSNNSSQHSNHGSPSHHNADRVGSRVVSHVRSVVSVVVCVVCVPDD/DDAQDPVRVVVLLALCLLQLQCQACQQPDQFDFRDFFQVSHCVRNVWRGGWHAHDFFDPLTKTGGWTATPRQQAIETFIYADQDQVVVLVVLQADWDADVLDPPWIWRVSLVVRLVRCVVRRLVRVVVNCVVRVPHAYEQEYAFSRLLVSLVNQSVNVVVPHEHARHYELYAQTTADVNLASSQVRPHYYEYEYEAQALHNLPDFVVVGTWHRDKYWYQADPLLADLPTDSVSIDIDTDGLDCPGRNQHAAHSNSSSCHRNHGSHSRHPDDSVVSRVVSRVSSVVSVVVCVVCVPDD

Nearest PDB structures (foldseek):
  3ngm-assembly2_B  TM=9.990E-01  e=9.384E-54  Fusarium graminearum
  5ch8-assembly1_A  TM=9.485E-01  e=9.499E-25  Penicillium cyclopium
  6l7n-assembly1_A  TM=9.439E-01  e=1.458E-23  Penicillium roqueforti FM164
  5xk2-assembly1_B-2  TM=9.442E-01  e=3.769E-23  Aspergillus oryzae
  1tia-assembly1_A  TM=9.312E-01  e=5.202E-21  Penicillium camemberti

InterPro domains:
  IPR002921 Fungal lipase-type domain [PF01764] (106-236)
  IPR005592 Mono-/di-acylglycerol lipase, N-terminal [PF03893] (10-81)
  IPR029058 Alpha/Beta hydrolase fold [G3DSA:3.40.50.1820] (31-348)
  IPR029058 Alpha/Beta hydrolase fold [SSF53474] (35-293)
  IPR051218 Secreted Mono/Diacylglycerol Lipase [PTHR45856] (19-306)